Protein AF-0000000072284935 (afdb_homodimer)

Sequence (806 aa):
MRRFYNYTSPVKWSRSSQQPHQGSHLRASILTLRSFTVDADSKSPTKNNFEQDYLLKYQGRIPLPRKKFERVPAGQGLLFEMLPDTSKMISKKLLLEKWDKHVDKHSGESYITNNSEPFDGQSERLFKLEEEFRREQQKSTEAQAEFKREQQKSTEAQAEFKREQQKSTEAQAEFKREQQKSAEMKRAWDKERQEINMGEFIRAKIYLVRLSHENNTKVRIDLSPLEKRLAEERNRNAHRLDLSISIKQVTQHKCLNLGLIFQALYGISQEEVKSLLEMDKQCGGMFQVESIVGYHGTLYARKIPSGFLQPFKKWLEAVRKVKSQIDDTIGLDACQEDTVTACSALISRVDDTLLQEVGRLGQICKERYEGDNNQSGIRTHGHDESIMEDLKERGLLSKFRAIMRRFYNYTSPVKWSRSSQQPHQGSHLRASILTLRSFTVDADSKSPTKNNFEQDYLLKYQGRIPLPRKKFERVPAGQGLLFEMLPDTSKMISKKLLLEKWDKHVDKHSGESYITNNSEPFDGQSERLFKLEEEFRREQQKSTEAQAEFKREQQKSTEAQAEFKREQQKSTEAQAEFKREQQKSAEMKRAWDKERQEINMGEFIRAKIYLVRLSHENNTKVRIDLSPLEKRLAEERNRNAHRLDLSISIKQVTQHKCLNLGLIFQALYGISQEEVKSLLEMDKQCGGMFQVESIVGYHGTLYARKIPSGFLQPFKKWLEAVRKVKSQIDDTIGLDACQEDTVTACSALISRVDDTLLQEVGRLGQICKERYEGDNNQSGIRTHGHDESIMEDLKERGLLSKFRAI

Organism: Botryotinia fuckeliana (strain B05.10) (NCBI:txid332648)

Secondary structure (DSSP, 8-state):
--------------------------------------------------SSTHHHHTTS-------------HHHHHHHHH-TTHHHHHHHHHHHS--EEEE-TTT--EEEES--HHHHHHHHHHHHHHHHHHHHHHHHHHHHHHHHHHHHHHHHHHHHHHHHHHHHHHHHHHHHHHHHHHHHHHHHHHHHHHHHHHHHHHHHHHHHHHHHSSSGGG------HHHHHHHHHHHHHHT---HHHHHHHHHHTGGG-THHHHHHHHSS-HHHHHHHHHHHHHTTTTT-HHHHHHHHHHHHHHT--STTHHHHHHHHHHHHHHHHHHHHS--TTSTTS-HHHHHHHHHTTS-HHHHHHHHHHHHHHHHHHHHHHTS-----HHHHHHHHHHHHHTT-HHHHHT-/--------------------------------------------------SSTHHHHTTS-------------THHHHHHHH-TTHHHHHHHHHHHS--EEEE-TTT--EEEES--HHHHHHHHHHHHHHHHHHHHHHHHHHHHHHHHHHHHHHHHHHHHHHHHHHHHHHHHHHHHHHHHHHHHHHHHHHHHHHHHHHHHHHHHHHHHHHHHSSSGGG------HHHHHHHHHHHHHHT---HHHHHHHHHHTGGG-THHHHHHHHSS-HHHHHHHHHHHHHTTTTT-HHHHHHHHHHHHHHT--STTHHHHHHHHHHHHHHHHHHHS-TTTTSTTS-HHHHHHHHHHTS-HHHHHHHHHHHHHHHHHHHHHHTS-----HHHHHHHHHHHHHTT-HHHHHT-

Nearest PDB structures (foldseek):
  7sqc-assembly1_1J  TM=1.376E-01  e=9.349E+00  Chlamydomonas reinhardtii
  2efk-assembly1_A-2  TM=1.385E-01  e=2.366E-01  Homo sapiens
  4kik-assembly1_A  TM=1.533E-01  e=5.179E-01  Homo sapiens

Radius of gyration: 58.0 Å; Cα contacts (8 Å, |Δi|>4): 598; chains: 2; bounding box: 87×166×101 Å

Structure (mmCIF, N/CA/C/O backbone):
data_AF-0000000072284935-model_v1
#
loop_
_entity.id
_entity.type
_entity.pdbx_description
1 polymer 'Uncharacterized protein'
#
loop_
_atom_site.group_PDB
_atom_site.id
_atom_site.type_symbol
_atom_site.label_atom_id
_atom_site.label_alt_id
_atom_site.label_comp_id
_atom_site.label_asym_id
_atom_site.label_entity_id
_atom_site.label_seq_id
_atom_site.pdbx_PDB_ins_code
_atom_site.Cartn_x
_atom_site.Cartn_y
_atom_site.Cartn_z
_atom_site.occupancy
_atom_site.B_iso_or_equiv
_atom_site.auth_seq_id
_atom_site.auth_comp_id
_atom_site.auth_asym_id
_atom_site.auth_atom_id
_atom_site.pdbx_PDB_model_num
ATOM 1 N N . MET A 1 1 ? -39.125 -6.656 41.031 1 19.14 1 MET A N 1
ATOM 2 C CA . MET A 1 1 ? -39.125 -5.906 42.281 1 19.14 1 MET A CA 1
ATOM 3 C C . MET A 1 1 ? -38.469 -4.539 42.094 1 19.14 1 MET A C 1
ATOM 5 O O . MET A 1 1 ? -39.062 -3.516 42.469 1 19.14 1 MET A O 1
ATOM 9 N N . ARG A 1 2 ? -37.062 -4.488 42.406 1 18.25 2 ARG A N 1
ATOM 10 C CA . ARG A 1 2 ? -36.656 -3.264 43.094 1 18.25 2 ARG A CA 1
ATOM 11 C C . ARG A 1 2 ? -36.844 -2.053 42.188 1 18.25 2 ARG A C 1
ATOM 13 O O . ARG A 1 2 ? -36.938 -2.191 40.969 1 18.25 2 ARG A O 1
ATOM 20 N N . ARG A 1 3 ? -36.594 -0.876 42.75 1 17.66 3 ARG A N 1
ATOM 21 C CA . ARG A 1 3 ? -36.938 0.45 43.281 1 17.66 3 ARG A CA 1
ATOM 22 C C . ARG A 1 3 ? -36.219 1.538 42.469 1 17.66 3 ARG A C 1
ATOM 24 O O . ARG A 1 3 ? -36.5 2.727 42.656 1 17.66 3 ARG A O 1
ATOM 31 N N . PHE A 1 4 ? -35.156 1.155 41.719 1 20.84 4 PHE A N 1
ATOM 32 C CA . PHE A 1 4 ? -34.156 2.227 41.875 1 20.84 4 PHE A CA 1
ATOM 33 C C . PHE A 1 4 ? -34.781 3.566 41.469 1 20.84 4 PHE A C 1
ATOM 35 O O . PHE A 1 4 ? -35.312 3.695 40.375 1 20.84 4 PHE A O 1
ATOM 42 N N . TYR A 1 5 ? -35.094 4.367 42.406 1 18.88 5 TYR A N 1
ATOM 43 C CA . TYR A 1 5 ? -35.562 5.723 42.688 1 18.88 5 TYR A CA 1
ATOM 44 C C . TYR A 1 5 ? -34.719 6.75 41.969 1 18.88 5 TYR A C 1
ATOM 46 O O . TYR A 1 5 ? -33.469 6.672 42 1 18.88 5 TYR A O 1
ATOM 54 N N . ASN A 1 6 ? -35.125 7.281 40.781 1 20.34 6 ASN A N 1
ATOM 55 C CA . ASN A 1 6 ? -34.781 8.438 39.969 1 20.34 6 ASN A CA 1
ATOM 56 C C . ASN A 1 6 ? -34.656 9.711 40.812 1 20.34 6 ASN A C 1
ATOM 58 O O . ASN A 1 6 ? -35.531 10.57 40.75 1 20.34 6 ASN A O 1
ATOM 62 N N . TYR A 1 7 ? -34.156 9.523 42.094 1 16.83 7 TYR A N 1
ATOM 63 C CA . TYR A 1 7 ? -34.312 10.641 43 1 16.83 7 TYR A CA 1
ATOM 64 C C . TYR A 1 7 ? -33.688 11.914 42.438 1 16.83 7 TYR A C 1
ATOM 66 O O . TYR A 1 7 ? -34.344 12.969 42.438 1 16.83 7 TYR A O 1
ATOM 74 N N . THR A 1 8 ? -32.375 12.031 42.375 1 17.53 8 THR A N 1
ATOM 75 C CA . THR A 1 8 ? -31.781 12.938 43.344 1 17.53 8 THR A CA 1
ATOM 76 C C . THR A 1 8 ? -31.984 14.391 42.938 1 17.53 8 THR A C 1
ATOM 78 O O . THR A 1 8 ? -32.25 14.68 41.781 1 17.53 8 THR A O 1
ATOM 81 N N . SER A 1 9 ? -31.25 15.352 43.625 1 17.5 9 SER A N 1
ATOM 82 C CA . SER A 1 9 ? -31.312 16.469 44.562 1 17.5 9 SER A CA 1
ATOM 83 C C . SER A 1 9 ? -31.203 17.812 43.844 1 17.5 9 SER A C 1
ATOM 85 O O . SER A 1 9 ? -30.75 17.875 42.688 1 17.5 9 SER A O 1
ATOM 87 N N . PRO A 1 10 ? -30.891 18.969 44.656 1 19.42 10 PRO A N 1
ATOM 88 C CA . PRO A 1 10 ? -31.344 20.297 45.031 1 19.42 10 PRO A CA 1
ATOM 89 C C . PRO A 1 10 ? -30.562 21.422 44.344 1 19.42 10 PRO A C 1
ATOM 91 O O . PRO A 1 10 ? -30.891 22.594 44.5 1 19.42 10 PRO A O 1
ATOM 94 N N . VAL A 1 11 ? -29.5 21.078 43.531 1 18.83 11 VAL A N 1
ATOM 95 C CA . VAL A 1 11 ? -28.484 22.109 43.719 1 18.83 11 VAL A CA 1
ATOM 96 C C . VAL A 1 11 ? -29.094 23.484 43.469 1 18.83 11 VAL A C 1
ATOM 98 O O . VAL A 1 11 ? -29.859 23.672 42.531 1 18.83 11 VAL A O 1
ATOM 101 N N . LYS A 1 12 ? -28.688 24.5 44.25 1 18.53 12 LYS A N 1
ATOM 102 C CA . LYS A 1 12 ? -28.891 25.781 44.938 1 18.53 12 LYS A CA 1
ATOM 103 C C . LYS A 1 12 ? -28.906 26.938 43.938 1 18.53 12 LYS A C 1
ATOM 105 O O . LYS A 1 12 ? -29.172 26.734 42.75 1 18.53 12 LYS A O 1
ATOM 110 N N . TRP A 1 13 ? -27.953 28.016 44.094 1 17.2 13 TRP A N 1
ATOM 111 C CA . TRP A 1 13 ? -28.047 29.375 44.625 1 17.2 13 TRP A CA 1
ATOM 112 C C . TRP A 1 13 ? -28.047 30.406 43.5 1 17.2 13 TRP A C 1
ATOM 114 O O . TRP A 1 13 ? -28.906 31.297 43.469 1 17.2 13 TRP A O 1
ATOM 124 N N . SER A 1 14 ? -26.875 30.484 42.75 1 17.33 14 SER A N 1
ATOM 125 C CA . SER A 1 14 ? -26.203 31.766 42.875 1 17.33 14 SER A CA 1
ATOM 126 C C . SER A 1 14 ? -26.953 32.875 42.125 1 17.33 14 SER A C 1
ATOM 128 O O . SER A 1 14 ? -27.734 32.562 41.219 1 17.33 14 SER A O 1
ATOM 130 N N . ARG A 1 15 ? -26.281 34.188 42 1 19.52 15 ARG A N 1
ATOM 131 C CA . ARG A 1 15 ? -26.281 35.625 42.25 1 19.52 15 ARG A CA 1
ATOM 132 C C . ARG A 1 15 ? -26.656 36.406 41 1 19.52 15 ARG A C 1
ATOM 134 O O . ARG A 1 15 ? -26.016 36.281 39.969 1 19.52 15 ARG A O 1
ATOM 141 N N . SER A 1 16 ? -27.828 36.719 40.75 1 19.66 16 SER A N 1
ATOM 142 C CA . SER A 1 16 ? -28.484 37.469 39.688 1 19.66 16 SER A CA 1
ATOM 143 C C . SER A 1 16 ? -27.953 38.906 39.594 1 19.66 16 SER A C 1
ATOM 145 O O . SER A 1 16 ? -28.641 39.844 39.969 1 19.66 16 SER A O 1
ATOM 147 N N . SER A 1 17 ? -26.688 39 39.969 1 18.94 17 SER A N 1
ATOM 148 C CA . SER A 1 17 ? -26.344 40.406 40.219 1 18.94 17 SER A CA 1
ATOM 149 C C . SER A 1 17 ? -26.859 41.312 39.094 1 18.94 17 SER A C 1
ATOM 151 O O . SER A 1 17 ? -27.109 40.875 38 1 18.94 17 SER A O 1
ATOM 153 N N . GLN A 1 18 ? -26.75 42.656 39.375 1 19.5 18 GLN A N 1
ATOM 154 C CA . GLN A 1 18 ? -27.188 44.031 39.344 1 19.5 18 GLN A CA 1
ATOM 155 C C . GLN A 1 18 ? -26.781 44.719 38.031 1 19.5 18 GLN A C 1
ATOM 157 O O . GLN A 1 18 ? -25.594 44.875 37.781 1 19.5 18 GLN A O 1
ATOM 162 N N . GLN A 1 19 ? -27.297 44.344 36.969 1 19.48 19 GLN A N 1
ATOM 163 C CA . GLN A 1 19 ? -26.891 44.906 35.688 1 19.48 19 GLN A CA 1
ATOM 164 C C . GLN A 1 19 ? -27.031 46.406 35.656 1 19.48 19 GLN A C 1
ATOM 166 O O . GLN A 1 19 ? -28.156 46.938 35.625 1 19.48 19 GLN A O 1
ATOM 171 N N . PRO A 1 20 ? -26.422 47.125 36.5 1 21.12 20 PRO A N 1
ATOM 172 C CA . PRO A 1 20 ? -26.797 48.531 36.469 1 21.12 20 PRO A CA 1
ATOM 173 C C . PRO A 1 20 ? -26.688 49.156 35.062 1 21.12 20 PRO A C 1
ATOM 175 O O . PRO A 1 20 ? -25.906 48.656 34.25 1 21.12 20 PRO A O 1
ATOM 178 N N . HIS A 1 21 ? -27.688 49.719 34.562 1 20.73 21 HIS A N 1
ATOM 179 C CA . HIS A 1 21 ? -28.141 50.438 33.406 1 20.73 21 HIS A CA 1
ATOM 180 C C . HIS A 1 21 ? -27.234 51.656 33.125 1 20.73 21 HIS A C 1
ATOM 182 O O . HIS A 1 21 ? -27.562 52.5 32.312 1 20.73 21 HIS A O 1
ATOM 188 N N . GLN A 1 22 ? -26.047 51.719 33.531 1 18.92 22 GLN A N 1
ATOM 189 C CA . GLN A 1 22 ? -25.484 53.031 33.719 1 18.92 22 GLN A CA 1
ATOM 190 C C . GLN A 1 22 ? -25.281 53.719 32.375 1 18.92 22 GLN A C 1
ATOM 192 O O . GLN A 1 22 ? -24.969 54.938 32.312 1 18.92 22 GLN A O 1
ATOM 197 N N . GLY A 1 23 ? -25.359 53.156 31.266 1 16.91 23 GLY A N 1
ATOM 198 C CA . GLY A 1 23 ? -24.266 53.625 30.438 1 16.91 23 GLY A CA 1
ATOM 199 C C . GLY A 1 23 ? -24.344 55.125 30.125 1 16.91 23 GLY A C 1
ATOM 200 O O . GLY A 1 23 ? -23.828 55.938 30.891 1 16.91 23 GLY A O 1
ATOM 201 N N . SER A 1 24 ? -24.25 55.562 28.828 1 17.47 24 SER A N 1
ATOM 202 C CA . SER A 1 24 ? -23.219 56.312 28.141 1 17.47 24 SER A CA 1
ATOM 203 C C . SER A 1 24 ? -23.562 57.812 28.094 1 17.47 24 SER A C 1
ATOM 205 O O . SER A 1 24 ? -22.75 58.656 28.453 1 17.47 24 SER A O 1
ATOM 207 N N . HIS A 1 25 ? -24.344 58.438 27.109 1 18.72 25 HIS A N 1
ATOM 208 C CA . HIS A 1 25 ? -23.797 59.25 26.047 1 18.72 25 HIS A CA 1
ATOM 209 C C . HIS A 1 25 ? -24.031 60.719 26.312 1 18.72 25 HIS A C 1
ATOM 211 O O . HIS A 1 25 ? -24.969 61.312 25.766 1 18.72 25 HIS A O 1
ATOM 217 N N . LEU A 1 26 ? -24 61.25 27.438 1 19.2 26 LEU A N 1
ATOM 218 C CA . LEU A 1 26 ? -24.328 62.656 27.547 1 19.2 26 LEU A CA 1
ATOM 219 C C . LEU A 1 26 ? -23.453 63.5 26.625 1 19.2 26 LEU A C 1
ATOM 221 O O . LEU A 1 26 ? -22.266 63.656 26.859 1 19.2 26 LEU A O 1
ATOM 225 N N . ARG A 1 27 ? -23.547 63.406 25.344 1 19.78 27 ARG A N 1
ATOM 226 C CA . ARG A 1 27 ? -22.875 64.188 24.312 1 19.78 27 ARG A CA 1
ATOM 227 C C . ARG A 1 27 ? -23.031 65.688 24.562 1 19.78 27 ARG A C 1
ATOM 229 O O . ARG A 1 27 ? -24.141 66.25 24.5 1 19.78 27 ARG A O 1
ATOM 236 N N . ALA A 1 28 ? -22.453 66.188 25.625 1 18.67 28 ALA A N 1
ATOM 237 C CA . ALA A 1 28 ? -22.469 67.625 25.891 1 18.67 28 ALA A CA 1
ATOM 238 C C . ALA A 1 28 ? -22.016 68.375 24.656 1 18.67 28 ALA A C 1
ATOM 240 O O . ALA A 1 28 ? -21.141 67.938 23.906 1 18.67 28 ALA A O 1
ATOM 241 N N . SER A 1 29 ? -22.906 69.25 24.078 1 19.23 29 SER A N 1
ATOM 242 C CA . SER A 1 29 ? -22.922 70.312 23.047 1 19.23 29 SER A CA 1
ATOM 243 C C . SER A 1 29 ? -21.688 71.188 23.141 1 19.23 29 SER A C 1
ATOM 245 O O . SER A 1 29 ? -21.422 71.75 24.203 1 19.23 29 SER A O 1
ATOM 247 N N . ILE A 1 30 ? -20.578 70.75 22.609 1 18.97 30 ILE A N 1
ATOM 248 C CA . ILE A 1 30 ? -19.328 71.5 22.438 1 18.97 30 ILE A CA 1
ATOM 249 C C . ILE A 1 30 ? -19.641 72.875 21.859 1 18.97 30 ILE A C 1
ATOM 251 O O . ILE A 1 30 ? -20.281 72.938 20.812 1 18.97 30 ILE A O 1
ATOM 255 N N . LEU A 1 31 ? -19.5 73.875 22.688 1 18.39 31 LEU A N 1
ATOM 256 C CA . LEU A 1 31 ? -19.531 75.375 22.531 1 18.39 31 LEU A CA 1
ATOM 257 C C . LEU A 1 31 ? -18.703 75.812 21.328 1 18.39 31 LEU A C 1
ATOM 259 O O . LEU A 1 31 ? -17.531 75.438 21.219 1 18.39 31 LEU A O 1
ATOM 263 N N . THR A 1 32 ? -19.344 75.812 20.109 1 20.06 32 THR A N 1
ATOM 264 C CA . THR A 1 32 ? -18.906 76.438 18.844 1 20.06 32 THR A CA 1
ATOM 265 C C . THR A 1 32 ? -18.172 77.75 19.109 1 20.06 32 THR A C 1
ATOM 267 O O . THR A 1 32 ? -18.766 78.688 19.625 1 20.06 32 THR A O 1
ATOM 270 N N . LEU A 1 33 ? -16.938 77.688 19.609 1 18.44 33 LEU A N 1
ATOM 271 C CA . LEU A 1 33 ? -16.156 78.938 19.734 1 18.44 33 LEU A CA 1
ATOM 272 C C . LEU A 1 33 ? -16.031 79.625 18.391 1 18.44 33 LEU A C 1
ATOM 274 O O . LEU A 1 33 ? -15.445 79.062 17.453 1 18.44 33 LEU A O 1
ATOM 278 N N . ARG A 1 34 ? -17.094 80.312 17.906 1 19.77 34 ARG A N 1
ATOM 279 C CA . ARG A 1 34 ? -17.094 81.188 16.75 1 19.77 34 ARG A CA 1
ATOM 280 C C . ARG A 1 34 ? -15.898 82.125 16.781 1 19.77 34 ARG A C 1
ATOM 282 O O . ARG A 1 34 ? -15.727 82.875 17.719 1 19.77 34 ARG A O 1
ATOM 289 N N . SER A 1 35 ? -14.797 81.625 16.234 1 20.08 35 SER A N 1
ATOM 290 C CA . SER A 1 35 ? -13.633 82.5 16.016 1 20.08 35 SER A CA 1
ATOM 291 C C . SER A 1 35 ? -14 83.75 15.188 1 20.08 35 SER A C 1
ATOM 293 O O . SER A 1 35 ? -14.508 83.625 14.07 1 20.08 35 SER A O 1
ATOM 295 N N . PHE A 1 36 ? -14.547 84.75 15.789 1 20.12 36 PHE A N 1
ATOM 296 C CA . PHE A 1 36 ? -14.836 86 15.164 1 20.12 36 PHE A CA 1
ATOM 297 C C . PHE A 1 36 ? -13.602 86.562 14.453 1 20.12 36 PHE A C 1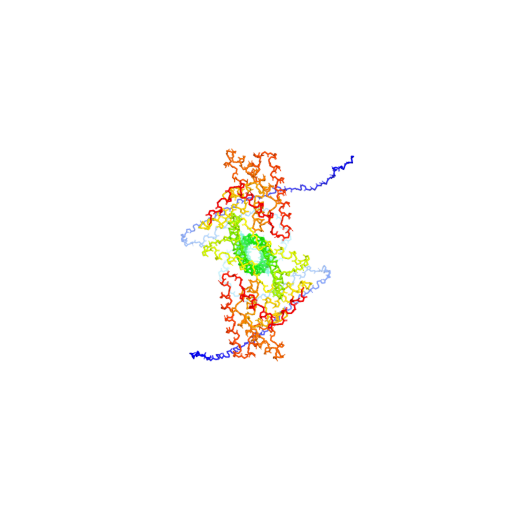
ATOM 299 O O . PHE A 1 36 ? -12.523 86.625 15.047 1 20.12 36 PHE A O 1
ATOM 306 N N . THR A 1 37 ? -13.406 86.125 13.25 1 20.55 37 THR A N 1
ATOM 307 C CA . THR A 1 37 ? -12.367 86.688 12.391 1 20.55 37 THR A CA 1
ATOM 308 C C . THR A 1 37 ? -12.516 88.188 12.266 1 20.55 37 THR A C 1
ATOM 310 O O . THR A 1 37 ? -13.555 88.688 11.836 1 20.55 37 THR A O 1
ATOM 313 N N . VAL A 1 38 ? -12.008 88.938 13.211 1 20.86 38 VAL A N 1
ATOM 314 C CA . VAL A 1 38 ? -12.016 90.375 13.164 1 20.86 38 VAL A CA 1
ATOM 315 C C . VAL A 1 38 ? -11.289 90.875 11.914 1 20.86 38 VAL A C 1
ATOM 317 O O . VAL A 1 38 ? -10.125 90.562 11.695 1 20.86 38 VAL A O 1
ATOM 320 N N . ASP A 1 39 ? -12.008 90.938 10.82 1 21.25 39 ASP A N 1
ATOM 321 C CA . ASP A 1 39 ? -11.477 91.562 9.617 1 21.25 39 ASP A CA 1
ATOM 322 C C . ASP A 1 39 ? -10.828 92.875 9.938 1 21.25 39 ASP A C 1
ATOM 324 O O . ASP A 1 39 ? -11.5 93.812 10.375 1 21.25 39 ASP A O 1
ATOM 328 N N . ALA A 1 40 ? -9.695 92.75 10.57 1 22.67 40 ALA A N 1
ATOM 329 C CA . ALA A 1 40 ? -8.961 94 10.891 1 22.67 40 ALA A CA 1
ATOM 330 C C . ALA A 1 40 ? -8.672 94.812 9.633 1 22.67 40 ALA A C 1
ATOM 332 O O . ALA A 1 40 ? -7.941 94.375 8.75 1 22.67 40 ALA A O 1
ATOM 333 N N . ASP A 1 41 ? -9.75 95.312 9.094 1 23.75 41 ASP A N 1
ATOM 334 C CA . ASP A 1 41 ? -9.594 96.312 8.023 1 23.75 41 ASP A CA 1
ATOM 335 C C . ASP A 1 41 ? -8.391 97.25 8.281 1 23.75 41 ASP A C 1
ATOM 337 O O . ASP A 1 41 ? -8.172 97.688 9.406 1 23.75 41 ASP A O 1
ATOM 341 N N . SER A 1 42 ? -7.453 97.125 7.426 1 24.3 42 SER A N 1
ATOM 342 C CA . SER A 1 42 ? -6.098 97.625 7.34 1 24.3 42 SER A CA 1
ATOM 343 C C . SER A 1 42 ? -6.094 99.188 7.484 1 24.3 42 SER A C 1
ATOM 345 O O . SER A 1 42 ? -5.07 99.812 7.266 1 24.3 42 SER A O 1
ATOM 347 N N . LYS A 1 43 ? -7.332 99.75 7.359 1 27.8 43 LYS A N 1
ATOM 348 C CA . LYS A 1 43 ? -7.082 101.188 7.004 1 27.8 43 LYS A CA 1
ATOM 349 C C . LYS A 1 43 ? -6.211 101.875 8.055 1 27.8 43 LYS A C 1
ATOM 351 O O . LYS A 1 43 ? -6.312 101.562 9.242 1 27.8 43 LYS A O 1
ATOM 356 N N . SER A 1 44 ? -5.137 102.375 7.617 1 25.28 44 SER A N 1
ATOM 357 C CA . SER A 1 44 ? -3.963 103.062 8.148 1 25.28 44 SER A CA 1
ATOM 358 C C . SER A 1 44 ? -4.363 104.188 9.117 1 25.28 44 SER A C 1
ATOM 360 O O . SER A 1 44 ? -5.02 105.188 8.727 1 25.28 44 SER A O 1
ATOM 362 N N . PRO A 1 45 ? -4.812 103.75 10.43 1 25.44 45 PRO A N 1
ATOM 363 C CA . PRO A 1 45 ? -5.305 104.875 11.211 1 25.44 45 PRO A CA 1
ATOM 364 C C . PRO A 1 45 ? -4.32 106.062 11.227 1 25.44 45 PRO A C 1
ATOM 366 O O . PRO A 1 45 ? -3.105 105.875 11.25 1 25.44 45 PRO A O 1
ATOM 369 N N . THR A 1 46 ? -4.613 107.062 10.516 1 23.31 46 THR A N 1
ATOM 370 C CA . THR A 1 46 ? -3.904 108.375 10.445 1 23.31 46 THR A CA 1
ATOM 371 C C . THR A 1 46 ? -3.467 108.812 11.836 1 23.31 46 THR A C 1
ATOM 373 O O . THR A 1 46 ? -4.078 108.438 12.844 1 23.31 46 THR A O 1
ATOM 376 N N . LYS A 1 47 ? -2.395 109.562 11.891 1 26.52 47 LYS A N 1
ATOM 377 C CA . LYS A 1 47 ? -1.461 110.125 12.867 1 26.52 47 LYS A CA 1
ATOM 378 C C . LYS A 1 47 ? -2.199 110.875 13.945 1 26.52 47 LYS A C 1
ATOM 380 O O . LYS A 1 47 ? -2.869 111.875 13.641 1 26.52 47 LYS A O 1
ATOM 385 N N . ASN A 1 48 ? -2.617 110.125 15.008 1 22.22 48 ASN A N 1
ATOM 386 C CA . ASN A 1 48 ? -3.303 110.688 16.188 1 22.22 48 ASN A CA 1
ATOM 387 C C . ASN A 1 48 ? -2.58 111.875 16.781 1 22.22 48 ASN A C 1
ATOM 389 O O . ASN A 1 48 ? -1.37 111.812 17.016 1 22.22 48 ASN A O 1
ATOM 393 N N . ASN A 1 49 ? -3.014 113.125 16.406 1 25.16 49 ASN A N 1
ATOM 394 C CA . ASN A 1 49 ? -2.945 114.375 17.188 1 25.16 49 ASN A CA 1
ATOM 395 C C . ASN A 1 49 ? -3.156 114.062 18.672 1 25.16 49 ASN A C 1
ATOM 397 O O . ASN A 1 49 ? -4.223 114.375 19.219 1 25.16 49 ASN A O 1
ATOM 401 N N . PHE A 1 50 ? -2.908 112.812 19.062 1 24.08 50 PHE A N 1
ATOM 402 C CA . PHE A 1 50 ? -3.289 112.25 20.344 1 24.08 50 PHE A CA 1
ATOM 403 C C . PHE A 1 50 ? -2.586 113 21.484 1 24.08 50 PHE A C 1
ATOM 405 O O . PHE A 1 50 ? -2.658 112.562 22.641 1 24.08 50 PHE A O 1
ATOM 412 N N . GLU A 1 51 ? -1.6 113.812 21.125 1 23.7 51 GLU A N 1
ATOM 413 C CA . GLU A 1 51 ? -0.716 114.188 22.219 1 23.7 51 GLU A CA 1
ATOM 414 C C . GLU A 1 51 ? -1.496 114.875 23.344 1 23.7 51 GLU A C 1
ATOM 416 O O . GLU A 1 51 ? -1.274 114.562 24.516 1 23.7 51 GLU A O 1
ATOM 421 N N . GLN A 1 52 ? -2.043 116.062 23.047 1 24.11 52 GLN A N 1
ATOM 422 C CA . GLN A 1 52 ? -2.318 117.125 24 1 24.11 52 GLN A CA 1
ATOM 423 C C . GLN A 1 52 ? -3.531 116.812 24.875 1 24.11 52 GLN A C 1
ATOM 425 O O . GLN A 1 52 ? -3.588 117.188 26.031 1 24.11 52 GLN A O 1
ATOM 430 N N . ASP A 1 53 ? -4.594 116.25 24.234 1 24.09 53 ASP A N 1
ATOM 431 C CA . ASP A 1 53 ? -5.941 116.25 24.781 1 24.09 53 ASP A CA 1
ATOM 432 C C . ASP A 1 53 ? -6.07 115.25 25.922 1 24.09 53 ASP A C 1
ATOM 434 O O . ASP A 1 53 ? -7.07 115.25 26.656 1 24.09 53 ASP A O 1
ATOM 438 N N . TYR A 1 54 ? -5.238 114.25 25.969 1 23.73 54 TYR A N 1
ATOM 439 C CA . TYR A 1 54 ? -5.473 113.125 26.906 1 23.73 54 TYR A CA 1
ATOM 440 C C . TYR A 1 54 ? -5.211 113.562 28.344 1 23.73 54 TYR A C 1
ATOM 442 O O . TYR A 1 54 ? -5.488 112.875 29.297 1 23.73 54 TYR A O 1
ATOM 450 N N . LEU A 1 55 ? -4.652 114.75 28.609 1 23.73 55 LEU A N 1
ATOM 451 C CA . LEU A 1 55 ? -4.484 115.188 29.984 1 23.73 55 LEU A CA 1
ATOM 452 C C . LEU A 1 55 ? -5.832 115.312 30.688 1 23.73 55 LEU A C 1
ATOM 454 O O . LEU A 1 55 ? -5.961 115 31.859 1 23.73 55 LEU A O 1
ATOM 458 N N . LEU A 1 56 ? -6.836 116.062 30.031 1 25.67 56 LEU A N 1
ATOM 459 C CA . LEU A 1 56 ? -8.078 116.625 30.547 1 25.67 56 LEU A CA 1
ATOM 460 C C . LEU A 1 56 ? -9.117 115.5 30.766 1 25.67 56 LEU A C 1
ATOM 462 O O . LEU A 1 56 ? -10 115.688 31.625 1 25.67 56 LEU A O 1
ATOM 466 N N . LYS A 1 57 ? -9.203 114.5 29.891 1 25.97 57 LYS A N 1
ATOM 467 C CA . LYS A 1 57 ? -10.406 113.688 29.906 1 25.97 57 LYS A CA 1
ATOM 468 C C . LYS A 1 57 ? -10.469 112.812 31.172 1 25.97 57 LYS A C 1
ATOM 470 O O . LYS A 1 57 ? -11.555 112.438 31.641 1 25.97 57 LYS A O 1
ATOM 475 N N . TYR A 1 58 ? -9.43 112.188 31.578 1 24.16 58 TYR A N 1
ATOM 476 C CA . TYR A 1 58 ? -9.586 111.312 32.719 1 24.16 58 TYR A CA 1
ATOM 477 C C . TYR A 1 58 ? -9.773 112.062 34 1 24.16 58 TYR A C 1
ATOM 479 O O . TYR A 1 58 ? -9.555 111.5 35.094 1 24.16 58 TYR A O 1
ATOM 487 N N . GLN A 1 59 ? -10.102 113.312 34.062 1 27.06 59 GLN A N 1
ATOM 488 C CA . GLN A 1 59 ? -10.531 114.062 35.219 1 27.06 59 GLN A CA 1
ATOM 489 C C . GLN A 1 59 ? -11.766 113.438 35.875 1 27.06 59 GLN A C 1
ATOM 491 O O . GLN A 1 59 ? -12.148 113.75 36.969 1 27.06 59 GLN A O 1
ATOM 496 N N . GLY A 1 60 ? -12.68 112.875 35 1 25.77 60 GLY A N 1
ATOM 497 C CA . GLY A 1 60 ? -14.031 112.688 35.5 1 25.77 60 GLY A CA 1
ATOM 498 C C . GLY A 1 60 ? -14.109 111.688 36.625 1 25.77 60 GLY A C 1
ATOM 499 O O . GLY A 1 60 ? -14.617 111.938 37.719 1 25.77 60 GLY A O 1
ATOM 500 N N . ARG A 1 61 ? -14.539 110.312 36.312 1 26.25 61 ARG A N 1
ATOM 501 C CA . ARG A 1 61 ? -15.531 109.5 37 1 26.25 61 ARG A CA 1
ATOM 502 C C . ARG A 1 61 ? -14.898 108.688 38.156 1 26.25 61 ARG A C 1
ATOM 504 O O . ARG A 1 61 ? -14.719 107.5 38.062 1 26.25 61 ARG A O 1
ATOM 511 N N . ILE A 1 62 ? -13.781 109 38.562 1 24.59 62 ILE A N 1
ATOM 512 C CA . ILE A 1 62 ? -13.508 108.188 39.75 1 24.59 62 ILE A CA 1
ATOM 513 C C . ILE A 1 62 ? -14.594 108.438 40.812 1 24.59 62 ILE A C 1
ATOM 515 O O . ILE A 1 62 ? -14.734 109.562 41.312 1 24.59 62 ILE A O 1
ATOM 519 N N . PRO A 1 63 ? -15.734 107.75 40.625 1 26.56 63 PRO A N 1
ATOM 520 C CA . PRO A 1 63 ? -16.703 107.938 41.688 1 26.56 63 PRO A CA 1
ATOM 521 C C . PRO A 1 63 ? -16.062 107.812 43.094 1 26.56 63 PRO A C 1
ATOM 523 O O . PRO A 1 63 ? -15.484 106.75 43.406 1 26.56 63 PRO A O 1
ATOM 526 N N . LEU A 1 64 ? -15.547 108.812 43.531 1 25.2 64 LEU A N 1
ATOM 527 C CA . LEU A 1 64 ? -15.172 108.875 44.969 1 25.2 64 LEU A CA 1
ATOM 528 C C . LEU A 1 64 ? -16.359 108.5 45.844 1 25.2 64 LEU A C 1
ATOM 530 O O . LEU A 1 64 ? -17.422 109.062 45.75 1 25.2 64 LEU A O 1
ATOM 534 N N . PRO A 1 65 ? -16.609 107.188 46.094 1 25.95 65 PRO A N 1
ATOM 535 C CA . PRO A 1 65 ? -17.75 107.062 47 1 25.95 65 PRO A CA 1
ATOM 536 C C . PRO A 1 65 ? -17.719 108.188 48.062 1 25.95 65 PRO A C 1
ATOM 538 O O . PRO A 1 65 ? -16.656 108.688 48.375 1 25.95 65 PRO A O 1
ATOM 541 N N . ARG A 1 66 ? -18.828 108.875 48.344 1 27.75 66 ARG A N 1
ATOM 542 C CA . ARG A 1 66 ? -19.047 109.812 49.406 1 27.75 66 ARG A CA 1
ATOM 543 C C . ARG A 1 66 ? -18.641 109.25 50.75 1 27.75 66 ARG A C 1
ATOM 545 O O . ARG A 1 66 ? -19.438 108.562 51.406 1 27.75 66 ARG A O 1
ATOM 552 N N . LYS A 1 67 ? -17.719 108.312 50.906 1 28.67 67 LYS A N 1
ATOM 553 C CA . LYS A 1 67 ? -17.641 107.812 52.281 1 28.67 67 LYS A CA 1
ATOM 554 C C . LYS A 1 67 ? -17.531 109 53.281 1 28.67 67 LYS A C 1
ATOM 556 O O . LYS A 1 67 ? -16.891 110 52.969 1 28.67 67 LYS A O 1
ATOM 561 N N . LYS A 1 68 ? -18.547 109.062 54.188 1 28 68 LYS A N 1
ATOM 562 C CA . LYS A 1 68 ? -18.453 109.75 55.469 1 28 68 LYS A CA 1
ATOM 563 C C . LYS A 1 68 ? -17.094 109.5 56.125 1 28 68 LYS A C 1
ATOM 565 O O . LYS A 1 68 ? -16.625 108.375 56.219 1 28 68 LYS A O 1
ATOM 570 N N . PHE A 1 69 ? -16.219 110.5 56.062 1 26.19 69 PHE A N 1
ATOM 571 C CA . PHE A 1 69 ? -14.977 110.625 56.812 1 26.19 69 PHE A CA 1
ATOM 572 C C . PHE A 1 69 ? -15.148 110.125 58.25 1 26.19 69 PHE A C 1
ATOM 574 O O . PHE A 1 69 ? -15.734 110.875 59.062 1 26.19 69 PHE A O 1
ATOM 581 N N . GLU A 1 70 ? -15.602 108.875 58.438 1 26.14 70 GLU A N 1
ATOM 582 C CA . GLU A 1 70 ? -15.531 108.688 59.875 1 26.14 70 GLU A CA 1
ATOM 583 C C . GLU A 1 70 ? -14.18 109.062 60.438 1 26.14 70 GLU A C 1
ATOM 585 O O . GLU A 1 70 ? -13.195 109.188 59.688 1 26.14 70 GLU A O 1
ATOM 590 N N . ARG A 1 71 ? -13.969 109.312 61.75 1 25.83 71 ARG A N 1
ATOM 591 C CA . ARG A 1 71 ? -12.953 109.875 62.625 1 25.83 71 ARG A CA 1
ATOM 592 C C . ARG A 1 71 ? -11.594 109.25 62.375 1 25.83 71 ARG A C 1
ATOM 594 O O . ARG A 1 71 ? -11.508 108 62.219 1 25.83 71 ARG A O 1
ATOM 601 N N . VAL A 1 72 ? -10.68 109.938 61.75 1 29.34 72 VAL A N 1
ATOM 602 C CA . VAL A 1 72 ? -9.258 109.625 61.781 1 29.34 72 VAL A CA 1
ATOM 603 C C . VAL A 1 72 ? -8.898 109.062 63.156 1 29.34 72 VAL A C 1
ATOM 605 O O . VAL A 1 72 ? -9.203 109.625 64.188 1 29.34 72 VAL A O 1
ATOM 608 N N . PRO A 1 73 ? -8.812 107.75 63.25 1 27.62 73 PRO A N 1
ATOM 609 C CA . PRO A 1 73 ? -8.508 107.438 64.625 1 27.62 73 PRO A CA 1
ATOM 610 C C . PRO A 1 73 ? -7.434 108.375 65.25 1 27.62 73 PRO A C 1
ATOM 612 O O . PRO A 1 73 ? -6.621 108.938 64.5 1 27.62 73 PRO A O 1
ATOM 615 N N . ALA A 1 74 ? -7.449 108.875 66.438 1 30.03 74 ALA A N 1
ATOM 616 C CA . ALA A 1 74 ? -6.699 109.812 67.25 1 30.03 74 ALA A CA 1
ATOM 617 C C . ALA A 1 74 ? -5.199 109.688 67.062 1 30.03 74 ALA A C 1
ATOM 619 O O . ALA A 1 74 ? -4.465 110.625 67.062 1 30.03 74 ALA A O 1
ATOM 620 N N . GLY A 1 75 ? -4.719 108.438 66.812 1 28.36 75 GLY A N 1
ATOM 621 C CA . GLY A 1 75 ? -3.279 108.25 66.938 1 28.36 75 GLY A CA 1
ATOM 622 C C . GLY A 1 75 ? -2.521 108.812 65.75 1 28.36 75 GLY A C 1
ATOM 623 O O . GLY A 1 75 ? -1.3 109 65.75 1 28.36 75 GLY A O 1
ATOM 624 N N . GLN A 1 76 ? -3.152 108.75 64.562 1 30.34 76 GLN A N 1
ATOM 625 C CA . GLN A 1 76 ? -2.377 109.188 63.438 1 30.34 76 GLN A CA 1
ATOM 626 C C . GLN A 1 76 ? -2.254 110.75 63.406 1 30.34 76 GLN A C 1
ATOM 628 O O . GLN A 1 76 ? -1.461 111.312 62.625 1 30.34 76 GLN A O 1
ATOM 633 N N . GLY A 1 77 ? -3.152 111.375 63.969 1 31.64 77 GLY A N 1
ATOM 634 C CA . GLY A 1 77 ? -3.012 112.812 64.188 1 31.64 77 GLY A CA 1
ATOM 635 C C . GLY A 1 77 ? -1.699 113.188 64.875 1 31.64 77 GLY A C 1
ATOM 636 O O . GLY A 1 77 ? -1.11 114.25 64.562 1 31.64 77 GLY A O 1
ATOM 637 N N . LEU A 1 78 ? -1.344 112.25 65.812 1 30.55 78 LEU A N 1
ATOM 638 C CA . LEU A 1 78 ? -0.187 112.5 66.625 1 30.55 78 LEU A CA 1
ATOM 639 C C . LEU A 1 78 ? 1.1 112.5 65.812 1 30.55 78 LEU A C 1
ATOM 641 O O . LEU A 1 78 ? 2.018 113.25 66.062 1 30.55 78 LEU A O 1
ATOM 645 N N . LEU A 1 79 ? 1.075 111.562 64.875 1 30.12 79 LEU A N 1
ATOM 646 C CA . LEU A 1 79 ? 2.355 111.5 64.188 1 30.12 79 LEU A CA 1
ATOM 647 C C . LEU A 1 79 ? 2.629 112.75 63.406 1 30.12 79 LEU A C 1
ATOM 649 O O . LEU A 1 79 ? 3.764 113.25 63.375 1 30.12 79 LEU A O 1
ATOM 653 N N . PHE A 1 80 ? 1.658 113.312 62.719 1 35.69 80 PHE A N 1
ATOM 654 C CA . PHE A 1 80 ? 1.836 114.562 62 1 35.69 80 PHE A CA 1
ATOM 655 C C . PHE A 1 80 ? 2.238 115.688 62.938 1 35.69 80 PHE A C 1
ATOM 657 O O . PHE A 1 80 ? 3.014 116.562 62.562 1 35.69 80 PHE A O 1
ATOM 664 N N . GLU A 1 81 ? 1.56 115.688 64.062 1 39.81 81 GLU A N 1
ATOM 665 C CA . GLU A 1 81 ? 1.941 116.688 65.062 1 39.81 81 GLU A CA 1
ATOM 666 C C . GLU A 1 81 ? 3.391 116.5 65.5 1 39.81 81 GLU A C 1
ATOM 668 O O . GLU A 1 81 ? 4.102 117.438 65.75 1 39.81 81 GLU A O 1
ATOM 673 N N . MET A 1 82 ? 3.801 115.188 65.625 1 35.81 82 MET A N 1
ATOM 674 C CA . MET A 1 82 ? 5.113 114.938 66.25 1 35.81 82 MET A CA 1
ATOM 675 C C . MET A 1 82 ? 6.211 115 65.188 1 35.81 82 MET A C 1
ATOM 677 O O . MET A 1 82 ? 7.367 115.312 65.5 1 35.81 82 MET A O 1
ATOM 681 N N . LEU A 1 83 ? 6 114.5 63.938 1 32.72 83 LEU A N 1
ATOM 682 C CA . LEU A 1 83 ? 7.074 114.625 62.938 1 32.72 83 LEU A CA 1
ATOM 683 C C . LEU A 1 83 ? 6.629 115.438 61.75 1 32.72 83 LEU A C 1
ATOM 685 O O . LEU A 1 83 ? 6.121 114.875 60.75 1 32.72 83 LEU A O 1
ATOM 689 N N . PRO A 1 84 ? 6.574 116.688 61.938 1 42.34 84 PRO A N 1
ATOM 690 C CA . PRO A 1 84 ? 6.078 117.688 60.969 1 42.34 84 PRO A CA 1
ATOM 691 C C . PRO A 1 84 ? 6.672 117.5 59.562 1 42.34 84 PRO A C 1
ATOM 693 O O . PRO A 1 84 ? 6.004 117.75 58.562 1 42.34 84 PRO A O 1
ATOM 696 N N . ASP A 1 85 ? 7.949 117.062 59.625 1 42.75 85 ASP A N 1
ATOM 697 C CA . ASP A 1 85 ? 8.695 117.062 58.375 1 42.75 85 ASP A CA 1
ATOM 698 C C . ASP A 1 85 ? 8.43 115.75 57.625 1 42.75 85 ASP A C 1
ATOM 700 O O . ASP A 1 85 ? 9.078 115.5 56.594 1 42.75 85 ASP A O 1
ATOM 704 N N . THR A 1 86 ? 7.68 114.938 58.219 1 40.25 86 THR A N 1
ATOM 705 C CA . THR A 1 86 ? 7.379 113.625 57.656 1 40.25 86 THR A CA 1
ATOM 706 C C . THR A 1 86 ? 6.695 113.75 56.281 1 40.25 86 THR A C 1
ATOM 708 O O . THR A 1 86 ? 6.996 113 55.375 1 40.25 86 THR A O 1
ATOM 711 N N . SER A 1 87 ? 5.855 114.75 56.281 1 40.31 87 SER A N 1
ATOM 712 C CA . SER A 1 87 ? 5.184 114.938 55 1 40.31 87 SER A CA 1
ATOM 713 C C . SER A 1 87 ? 6.18 115.312 53.906 1 40.31 87 SER A C 1
ATOM 715 O O . SER A 1 87 ? 6.082 114.812 52.781 1 40.31 87 SER A O 1
ATOM 717 N N . LYS A 1 88 ? 7.133 116.125 54.312 1 44 88 LYS A N 1
ATOM 718 C CA . LYS A 1 88 ? 8.188 116.5 53.375 1 44 88 LYS A CA 1
ATOM 719 C C . LYS A 1 88 ? 9.047 115.312 53 1 44 88 LYS A C 1
ATOM 721 O O . LYS A 1 88 ? 9.43 115.188 51.812 1 44 88 LYS A O 1
ATOM 726 N N . MET A 1 89 ? 9.289 114.438 53.906 1 42.78 89 MET A N 1
ATOM 727 C CA . MET A 1 89 ? 10.117 113.312 53.688 1 42.78 89 MET A CA 1
ATOM 728 C C . MET A 1 89 ? 9.398 112.25 52.781 1 42.78 89 MET A C 1
ATOM 730 O O . MET A 1 89 ? 10.008 111.688 51.875 1 42.78 89 MET A O 1
ATOM 734 N N . ILE A 1 90 ? 8.164 112.25 53.125 1 42.22 90 ILE A N 1
ATOM 735 C CA . ILE A 1 90 ? 7.359 111.312 52.312 1 42.22 90 ILE A CA 1
ATOM 736 C C . ILE A 1 90 ? 7.238 111.875 50.906 1 42.22 90 ILE A C 1
ATOM 738 O O . ILE A 1 90 ? 7.398 111.125 49.938 1 42.22 90 ILE A O 1
ATOM 742 N N . SER A 1 91 ? 7.035 113.188 50.844 1 42.22 91 SER A N 1
ATOM 743 C CA . SER A 1 91 ? 6.961 113.875 49.562 1 42.22 91 SER A CA 1
ATOM 744 C C . SER A 1 91 ? 8.273 113.75 48.781 1 42.22 91 SER A C 1
ATOM 746 O O . SER A 1 91 ? 8.281 113.438 47.594 1 42.22 91 SER A O 1
ATOM 748 N N . LYS A 1 92 ? 9.32 113.938 49.469 1 44.16 92 LYS A N 1
ATOM 749 C CA . LYS A 1 92 ? 10.633 113.812 48.844 1 44.16 92 LYS A CA 1
ATOM 750 C C . LYS A 1 92 ? 10.883 112.375 48.375 1 44.16 92 LYS A C 1
ATOM 752 O O . LYS A 1 92 ? 11.422 112.125 47.281 1 44.16 92 LYS A O 1
ATOM 757 N N . LYS A 1 93 ? 10.469 111.5 49.188 1 42.62 93 LYS A N 1
ATOM 758 C CA . LYS A 1 93 ? 10.672 110.062 48.844 1 42.62 93 LYS A CA 1
ATOM 759 C C . LYS A 1 93 ? 9.805 109.688 47.656 1 42.62 93 LYS A C 1
ATOM 761 O O . LYS A 1 93 ? 10.258 109 46.75 1 42.62 93 LYS A O 1
ATOM 766 N N . LEU A 1 94 ? 8.633 110.25 47.75 1 45.12 94 LEU A N 1
ATOM 767 C CA . LEU A 1 94 ? 7.73 110 46.625 1 45.12 94 LEU A CA 1
ATOM 768 C C . LEU A 1 94 ? 8.234 110.688 45.344 1 45.12 94 LEU A C 1
ATOM 770 O O . LEU A 1 94 ? 8.055 110.125 44.25 1 45.12 94 LEU A O 1
ATOM 774 N N . LEU A 1 95 ? 8.773 111.812 45.594 1 44.5 95 LEU A N 1
ATOM 775 C CA . LEU A 1 95 ? 9.32 112.562 44.469 1 44.5 95 LEU A CA 1
ATOM 776 C C . LEU A 1 95 ? 10.562 111.875 43.906 1 44.5 95 LEU A C 1
ATOM 778 O O . LEU A 1 95 ? 10.812 111.938 42.688 1 44.5 95 LEU A O 1
ATOM 782 N N . LEU A 1 96 ? 11.305 111.375 44.781 1 46.75 96 LEU A N 1
ATOM 783 C CA . LEU A 1 96 ? 12.578 110.812 44.344 1 46.75 96 LEU A CA 1
ATOM 784 C C . LEU A 1 96 ? 12.398 109.375 43.781 1 46.75 96 LEU A C 1
ATOM 786 O O . LEU A 1 96 ? 13.242 108.875 43.031 1 46.75 96 LEU A O 1
ATOM 790 N N . GLU A 1 97 ? 11.328 108.812 44.219 1 47.34 97 GLU A N 1
ATOM 791 C CA . GLU A 1 97 ? 11.203 107.438 43.75 1 47.34 97 GLU A CA 1
ATOM 792 C C . GLU A 1 97 ? 10.406 107.375 42.438 1 47.34 97 GLU A C 1
ATOM 794 O O . GLU A 1 97 ? 9.492 108.125 42.219 1 47.34 97 GLU A O 1
ATOM 799 N N . LYS A 1 98 ? 10.898 106.812 41.406 1 51.81 98 LYS A N 1
ATOM 800 C CA . LYS A 1 98 ? 10.227 106.625 40.125 1 51.81 98 LYS A CA 1
ATOM 801 C C . LYS A 1 98 ? 8.984 105.75 40.281 1 51.81 98 LYS A C 1
ATOM 803 O O . LYS A 1 98 ? 9.07 104.625 40.75 1 51.81 98 LYS A O 1
ATOM 808 N N . TRP A 1 99 ? 7.836 106.438 40.375 1 55.28 99 TRP A N 1
ATOM 809 C CA . TRP A 1 99 ? 6.543 105.75 40.375 1 55.28 99 TRP A CA 1
ATOM 810 C C . TRP A 1 99 ? 6.062 105.438 38.969 1 55.28 99 TRP A C 1
ATOM 812 O O . TRP A 1 99 ? 6.051 106.375 38.125 1 55.28 99 TRP A O 1
ATOM 822 N N . ASP A 1 100 ? 6.031 104.25 38.656 1 58.03 100 ASP A N 1
ATOM 823 C CA . ASP A 1 100 ? 5.586 103.875 37.312 1 58.03 100 ASP A CA 1
ATOM 824 C C . ASP A 1 100 ? 4.188 103.25 37.344 1 58.03 100 ASP A C 1
ATOM 826 O O . ASP A 1 100 ? 3.83 102.562 38.281 1 58.03 100 ASP A O 1
ATOM 830 N N . LYS A 1 101 ? 3.322 103.875 36.562 1 57.94 101 LYS A N 1
ATOM 831 C CA . LYS A 1 101 ? 1.996 103.312 36.312 1 57.94 101 LYS A CA 1
ATOM 832 C C . LYS A 1 101 ? 2.084 102.062 35.469 1 57.94 101 LYS A C 1
ATOM 834 O O . LYS A 1 101 ? 2.777 102 34.438 1 57.94 101 LYS A O 1
ATOM 839 N N . HIS A 1 102 ? 1.645 101 36.094 1 63.25 102 HIS A N 1
ATOM 840 C CA . HIS A 1 102 ? 1.632 99.75 35.344 1 63.25 102 HIS A CA 1
ATOM 841 C C . HIS A 1 102 ? 0.216 99.188 35.219 1 63.25 102 HIS A C 1
ATOM 843 O O . HIS A 1 102 ? -0.646 99.438 36.062 1 63.25 102 HIS A O 1
ATOM 849 N N . VAL A 1 103 ? -0.133 98.75 34.031 1 59.72 103 VAL A N 1
ATOM 850 C CA . VAL A 1 103 ? -1.4 98.062 33.781 1 59.72 103 VAL A CA 1
ATOM 851 C C . VAL A 1 103 ? -1.189 96.562 33.812 1 59.72 103 VAL A C 1
ATOM 853 O O . VAL A 1 103 ? -0.309 96 33.125 1 59.72 103 VAL A O 1
ATOM 856 N N . ASP A 1 104 ? -1.841 96 34.719 1 61.34 104 ASP A N 1
ATOM 857 C CA . ASP A 1 104 ? -1.852 94.562 34.719 1 61.34 104 ASP A CA 1
ATOM 858 C C . ASP A 1 104 ? -2.422 94 33.406 1 61.34 104 ASP A C 1
ATOM 860 O O . ASP A 1 104 ? -3.59 94.25 33.094 1 61.34 104 ASP A O 1
ATOM 864 N N . LYS A 1 105 ? -1.553 93.562 32.781 1 62.12 105 LYS A N 1
ATOM 865 C CA . LYS A 1 105 ? -1.975 93.062 31.484 1 62.12 105 LYS A CA 1
ATOM 866 C C . LYS A 1 105 ? -3.068 92.062 31.609 1 62.12 105 LYS A C 1
ATOM 868 O O . LYS A 1 105 ? -3.855 91.812 30.672 1 62.12 105 LYS A O 1
ATOM 873 N N . HIS A 1 106 ? -3.176 91.5 32.812 1 59.22 106 HIS A N 1
ATOM 874 C CA . HIS A 1 106 ? -4.172 90.438 32.969 1 59.22 106 HIS A CA 1
ATOM 875 C C . HIS A 1 106 ? -5.484 91 33.5 1 59.22 106 HIS A C 1
ATOM 877 O O . HIS A 1 106 ? -6.562 90.625 33.031 1 59.22 106 HIS A O 1
ATOM 883 N N . SER A 1 107 ? -5.391 91.875 34.406 1 57.38 107 SER A N 1
ATOM 884 C CA . SER A 1 107 ? -6.609 92.438 35 1 57.38 107 SER A CA 1
ATOM 885 C C . SER A 1 107 ? -7.02 93.75 34.344 1 57.38 107 SER A C 1
ATOM 887 O O . SER A 1 107 ? -8.18 94.125 34.438 1 57.38 107 SER A O 1
ATOM 889 N N . GLY A 1 108 ? -6.121 94.375 33.656 1 59.47 108 GLY A N 1
ATOM 890 C CA . GLY A 1 108 ? -6.359 95.688 33.094 1 59.47 108 GLY A CA 1
ATOM 891 C C . GLY A 1 108 ? -6.289 96.812 34.125 1 59.47 108 GLY A C 1
ATOM 892 O O . GLY A 1 108 ? -6.465 98 33.781 1 59.47 108 GLY A O 1
ATOM 893 N N . GLU A 1 109 ? -6.137 96.375 35.281 1 58.66 109 GLU A N 1
ATOM 894 C CA . GLU A 1 109 ? -6.16 97.375 36.375 1 58.66 109 GLU A CA 1
ATOM 895 C C . GLU A 1 109 ? -4.836 98.125 36.438 1 58.66 109 GLU A C 1
ATOM 897 O O . GLU A 1 109 ? -3.77 97.562 36.25 1 58.66 109 GLU A O 1
ATOM 902 N N . SER A 1 110 ? -4.965 99.312 36.594 1 62.06 110 SER A N 1
ATOM 903 C CA . SER A 1 110 ? -3.787 100.188 36.719 1 62.06 110 SER A CA 1
ATOM 904 C C . SER A 1 110 ? -3.248 100.188 38.125 1 62.06 110 SER A C 1
ATOM 906 O O . SER A 1 110 ? -4.016 100.188 39.094 1 62.06 110 SER A O 1
ATOM 908 N N . TYR A 1 111 ? -2.051 100 38.281 1 63.59 111 TYR A N 1
ATOM 909 C CA . TYR A 1 111 ? -1.447 100.125 39.594 1 63.59 111 TYR A CA 1
ATOM 910 C C . TYR A 1 111 ? -0.166 100.938 39.531 1 63.59 111 TYR A C 1
ATOM 912 O O . TYR A 1 111 ? 0.434 101.062 38.469 1 63.59 111 TYR A O 1
ATOM 920 N N . ILE A 1 112 ? 0.029 101.75 40.594 1 63.38 112 ILE A N 1
ATOM 921 C CA . ILE A 1 112 ? 1.229 102.562 40.719 1 63.38 112 ILE A CA 1
ATOM 922 C C . ILE A 1 112 ? 2.234 101.875 41.625 1 63.38 112 ILE A C 1
ATOM 924 O O . ILE A 1 112 ? 1.866 101.312 42.688 1 63.38 112 ILE A O 1
ATOM 928 N N . THR A 1 113 ? 3.332 101.562 41.094 1 64.38 113 THR A N 1
ATOM 929 C CA . THR A 1 113 ? 4.371 100.938 41.906 1 64.38 113 THR A CA 1
ATOM 930 C C . THR A 1 113 ? 5.711 101.625 41.688 1 64.38 113 THR A C 1
ATOM 932 O O . THR A 1 113 ? 5.93 102.25 40.656 1 64.38 113 THR A O 1
ATOM 935 N N . ASN A 1 114 ? 6.41 101.625 42.75 1 62.81 114 ASN A N 1
ATOM 936 C CA . ASN A 1 114 ? 7.75 102.188 42.625 1 62.81 114 ASN A CA 1
ATOM 937 C C . ASN A 1 114 ? 8.703 101.25 41.906 1 62.81 114 ASN A C 1
ATOM 939 O O . ASN A 1 114 ? 9.812 101.625 41.562 1 62.81 114 ASN A O 1
ATOM 943 N N . ASN A 1 115 ? 8.305 99.875 41.656 1 61.53 115 ASN A N 1
ATOM 944 C CA . ASN A 1 115 ? 9.109 98.875 41 1 61.53 115 ASN A CA 1
ATOM 945 C C . ASN A 1 115 ? 8.234 97.875 40.25 1 61.53 115 ASN A C 1
ATOM 947 O O . ASN A 1 115 ? 7.629 97 40.875 1 61.53 115 ASN A O 1
ATOM 951 N N . SER A 1 116 ? 8.109 98.188 39 1 66.56 116 SER A N 1
ATOM 952 C CA . SER A 1 116 ? 7.238 97.375 38.188 1 66.56 116 SER A CA 1
ATOM 953 C C . SER A 1 116 ? 7.926 96.062 37.844 1 66.56 116 SER A C 1
ATOM 955 O O . SER A 1 116 ? 7.297 95.125 37.281 1 66.56 116 SER A O 1
ATOM 957 N N . GLU A 1 117 ? 9.133 95.938 38.219 1 69.62 117 GLU A N 1
ATOM 958 C CA . GLU A 1 117 ? 9.953 94.812 37.75 1 69.62 117 GLU A CA 1
ATOM 959 C C . GLU A 1 117 ? 9.391 93.5 38.25 1 69.62 117 GLU A C 1
ATOM 961 O O . GLU A 1 117 ? 9.297 92.5 37.469 1 69.62 117 GLU A O 1
ATOM 966 N N . PRO A 1 118 ? 8.906 93.438 39.375 1 68.12 118 PRO A N 1
ATOM 967 C CA . PRO A 1 118 ? 8.359 92.188 39.844 1 68.12 118 PRO A CA 1
ATOM 968 C C . PRO A 1 118 ? 7.082 91.75 39.094 1 68.12 118 PRO A C 1
ATOM 970 O O . PRO A 1 118 ? 6.883 90.625 38.781 1 68.12 118 PRO A O 1
ATOM 973 N N . PHE A 1 119 ? 6.25 92.812 38.781 1 69.88 119 PHE A N 1
ATOM 974 C CA . PHE A 1 119 ? 5.012 92.562 38.062 1 69.88 119 PHE A CA 1
ATOM 975 C C . PHE A 1 119 ? 5.301 92.188 36.625 1 69.88 119 PHE A C 1
ATOM 977 O O . PHE A 1 119 ? 4.707 91.188 36.125 1 69.88 119 PHE A O 1
ATOM 984 N N . ASP A 1 120 ? 6.152 93 36.094 1 70.06 120 ASP A N 1
ATOM 985 C CA . ASP A 1 120 ? 6.539 92.688 34.719 1 70.06 120 ASP A CA 1
ATOM 986 C C . ASP A 1 120 ? 7.199 91.312 34.625 1 70.06 120 ASP A C 1
ATOM 988 O O . ASP A 1 120 ? 6.93 90.5 33.688 1 70.06 120 ASP A O 1
ATOM 992 N N . GLY A 1 121 ? 7.949 91.062 35.594 1 70.94 121 GLY A N 1
ATOM 993 C CA . GLY A 1 121 ? 8.586 89.75 35.656 1 70.94 121 GLY A CA 1
ATOM 994 C C . GLY A 1 121 ? 7.602 88.625 35.844 1 70.94 121 GLY A C 1
ATOM 995 O O . GLY A 1 121 ? 7.711 87.562 35.188 1 70.94 121 GLY A O 1
ATOM 996 N N . GLN A 1 122 ? 6.559 88.875 36.562 1 72.94 122 GLN A N 1
ATOM 997 C CA . GLN A 1 122 ? 5.523 87.875 36.812 1 72.94 122 GLN A CA 1
ATOM 998 C C . GLN A 1 122 ? 4.676 87.625 35.562 1 72.94 122 GLN A C 1
ATOM 1000 O O . GLN A 1 122 ? 4.336 86.5 35.219 1 72.94 122 GLN A O 1
ATOM 1005 N N . SER A 1 123 ? 4.371 88.75 34.875 1 72.5 123 SER A N 1
ATOM 1006 C CA . SER A 1 123 ? 3.586 88.625 33.656 1 72.5 123 SER A CA 1
ATOM 1007 C C . SER A 1 123 ? 4.328 87.875 32.594 1 72.5 123 SER A C 1
ATOM 1009 O O . SER A 1 123 ? 3.734 87.062 31.891 1 72.5 123 SER A O 1
ATOM 1011 N N . GLU A 1 124 ? 5.559 88.188 32.5 1 75.81 124 GLU A N 1
ATOM 1012 C CA . GLU A 1 124 ? 6.367 87.5 31.5 1 75.81 124 GLU A CA 1
ATOM 1013 C C . GLU A 1 124 ? 6.449 86 31.812 1 75.81 124 GLU A C 1
ATOM 1015 O O . GLU A 1 124 ? 6.324 85.188 30.922 1 75.81 124 GLU A O 1
ATOM 1020 N N . ARG A 1 125 ? 6.531 85.75 33.031 1 75.25 125 ARG A N 1
ATOM 1021 C CA . ARG A 1 125 ? 6.594 84.312 33.438 1 75.25 125 ARG A CA 1
ATOM 1022 C C . ARG A 1 125 ? 5.258 83.625 33.219 1 75.25 125 ARG A C 1
ATOM 1024 O O . ARG A 1 125 ? 5.223 82.438 32.812 1 75.25 125 ARG A O 1
ATOM 1031 N N . LEU A 1 126 ? 4.211 84.375 33.438 1 76.69 126 LEU A N 1
ATOM 1032 C CA . LEU A 1 126 ? 2.875 83.875 33.219 1 76.69 126 LEU A CA 1
ATOM 1033 C C . LEU A 1 126 ? 2.643 83.5 31.75 1 76.69 126 LEU A C 1
ATOM 1035 O O . LEU A 1 126 ? 2.127 82.438 31.422 1 76.69 126 LEU A O 1
ATOM 1039 N N . PHE A 1 127 ? 3.062 84.438 30.891 1 77.25 127 PHE A N 1
ATOM 1040 C CA . PHE A 1 127 ? 2.895 84.188 29.453 1 77.25 127 PHE A CA 1
ATOM 1041 C C . PHE A 1 127 ? 3.713 83 28.984 1 77.25 127 PHE A C 1
ATOM 1043 O O . PHE A 1 127 ? 3.217 82.188 28.234 1 77.25 127 PHE A O 1
ATOM 1050 N N . LYS A 1 128 ? 4.84 82.938 29.531 1 76.12 128 LYS A N 1
ATOM 1051 C CA . LYS A 1 128 ? 5.723 81.875 29.141 1 76.12 128 LYS A CA 1
ATOM 1052 C C . LYS A 1 128 ? 5.172 80.5 29.609 1 76.12 128 LYS A C 1
ATOM 1054 O O . LYS A 1 128 ? 5.191 79.562 28.859 1 76.12 128 LYS A O 1
ATOM 1059 N N . LEU A 1 129 ? 4.574 80.5 30.75 1 77.56 129 LEU A N 1
ATOM 1060 C CA . LEU A 1 129 ? 4.027 79.25 31.312 1 77.56 129 LEU A CA 1
ATOM 1061 C C . LEU A 1 129 ? 2.771 78.812 30.562 1 77.56 129 LEU A C 1
ATOM 1063 O O . LEU A 1 129 ? 2.559 77.625 30.344 1 77.56 129 LEU A O 1
ATOM 1067 N N . GLU A 1 130 ? 1.97 79.812 30.094 1 75.25 130 GLU A N 1
ATOM 1068 C CA . GLU A 1 130 ? 0.77 79.5 29.328 1 75.25 130 GLU A CA 1
ATOM 1069 C C . GLU A 1 130 ? 1.127 78.875 27.984 1 75.25 130 GLU A C 1
ATOM 1071 O O . GLU A 1 130 ? 0.488 77.938 27.531 1 75.25 130 GLU A O 1
ATOM 1076 N N . GLU A 1 131 ? 2.143 79.5 27.359 1 77.62 131 GLU A N 1
ATOM 1077 C CA . GLU A 1 131 ? 2.584 78.938 26.078 1 77.62 131 GLU A CA 1
ATOM 1078 C C . GLU A 1 131 ? 3.148 77.562 26.219 1 77.62 131 GLU A C 1
ATOM 1080 O O . GLU A 1 131 ? 2.865 76.688 25.406 1 77.62 131 GLU A O 1
ATOM 1085 N N . GLU A 1 132 ? 3.861 77.375 27.297 1 76.12 132 GLU A N 1
ATOM 1086 C CA . GLU A 1 132 ? 4.434 76.062 27.547 1 76.12 132 GLU A CA 1
ATOM 1087 C C . GLU A 1 132 ? 3.35 75.062 27.859 1 76.12 132 GLU A C 1
ATOM 1089 O O . GLU A 1 132 ? 3.41 73.938 27.391 1 76.12 132 GLU A O 1
ATOM 1094 N N . PHE A 1 133 ? 2.248 75.5 28.453 1 76.38 133 PHE A N 1
ATOM 1095 C CA . PHE A 1 133 ? 1.124 74.625 28.797 1 76.38 133 PHE A CA 1
ATOM 1096 C C . PHE A 1 133 ? 0.372 74.25 27.531 1 76.38 133 PHE A C 1
ATOM 1098 O O . PHE A 1 133 ? 0.03 73.062 27.359 1 76.38 133 PHE A O 1
ATOM 1105 N N . ARG A 1 134 ? 0.175 75.188 26.703 1 76.88 134 ARG A N 1
ATOM 1106 C CA . ARG A 1 134 ? -0.525 74.938 25.453 1 76.88 134 ARG A CA 1
ATOM 1107 C C . ARG A 1 134 ? 0.262 73.938 24.594 1 76.88 134 ARG A C 1
ATOM 1109 O O . ARG A 1 134 ? -0.312 73 24.016 1 76.88 134 ARG A O 1
ATOM 1116 N N . ARG A 1 135 ? 1.52 74.125 24.578 1 80 135 ARG A N 1
ATOM 1117 C CA . ARG A 1 135 ? 2.377 73.25 23.797 1 80 135 ARG A CA 1
ATOM 1118 C C . ARG A 1 135 ? 2.361 71.812 24.344 1 80 135 ARG A C 1
ATOM 1120 O O . ARG A 1 135 ? 2.281 70.875 23.594 1 80 135 ARG A O 1
ATOM 1127 N N . GLU A 1 136 ? 2.293 71.75 25.594 1 73.94 136 GLU A N 1
ATOM 1128 C CA . GLU A 1 136 ? 2.293 70.438 26.25 1 73.94 136 GLU A CA 1
ATOM 1129 C C . GLU A 1 136 ? 0.964 69.688 26.062 1 73.94 136 GLU A C 1
ATOM 1131 O O . GLU A 1 136 ? 0.934 68.5 25.875 1 73.94 136 GLU A O 1
ATOM 1136 N N . GLN A 1 137 ? -0.089 70.5 26 1 75.12 137 GLN A N 1
ATOM 1137 C CA . GLN A 1 137 ? -1.405 69.938 25.766 1 75.12 137 GLN A CA 1
ATOM 1138 C C . GLN A 1 137 ? -1.505 69.375 24.344 1 75.12 137 GLN A C 1
ATOM 1140 O O . GLN A 1 137 ? -2.072 68.312 24.141 1 75.12 137 GLN A O 1
ATOM 1145 N N . GLN A 1 138 ? -0.985 70.062 23.422 1 80.75 138 GLN A N 1
ATOM 1146 C CA . GLN A 1 138 ? -1 69.625 22.047 1 80.75 138 GLN A CA 1
ATOM 1147 C C . GLN A 1 138 ? -0.192 68.375 21.875 1 80.75 138 GLN A C 1
ATOM 1149 O O . GLN A 1 138 ? -0.643 67.438 21.219 1 80.75 138 GLN A O 1
ATOM 1154 N N . LYS A 1 139 ? 0.881 68.312 22.516 1 76.5 139 LYS A N 1
ATOM 1155 C CA . LYS A 1 139 ? 1.732 67.125 22.453 1 76.5 139 LYS A CA 1
ATOM 1156 C C . LYS A 1 139 ? 1.037 65.938 23.078 1 76.5 139 LYS A C 1
ATOM 1158 O O . LYS A 1 139 ? 1.111 64.812 22.547 1 76.5 139 LYS A O 1
ATOM 1163 N N . SER A 1 140 ? 0.231 66.188 24.125 1 74.06 140 SER A N 1
ATOM 1164 C CA . SER A 1 140 ? -0.475 65.125 24.828 1 74.06 140 SER A CA 1
ATOM 1165 C C . SER A 1 140 ? -1.615 64.562 23.969 1 74.06 140 SER A C 1
ATOM 1167 O O . SER A 1 140 ? -1.808 63.375 23.906 1 74.06 140 SER A O 1
ATOM 1169 N N . THR A 1 141 ? -2.303 65.5 23.266 1 78.81 141 THR A N 1
ATOM 1170 C CA . THR A 1 141 ? -3.408 65.062 22.422 1 78.81 141 THR A CA 1
ATOM 1171 C C . THR A 1 141 ? -2.896 64.25 21.234 1 78.81 141 THR A C 1
ATOM 1173 O O . THR A 1 141 ? -3.488 63.25 20.875 1 78.81 141 THR A O 1
ATOM 1176 N N . GLU A 1 142 ? -1.819 64.688 20.688 1 80.12 142 GLU A N 1
ATOM 1177 C CA . GLU A 1 142 ? -1.224 63.938 19.562 1 80.12 142 GLU A CA 1
ATOM 1178 C C . GLU A 1 142 ? -0.713 62.562 19.984 1 80.12 142 GLU A C 1
ATOM 1180 O O . GLU A 1 142 ? -0.903 61.594 19.281 1 80.12 142 GLU A O 1
ATOM 1185 N N . ALA A 1 143 ? -0.18 62.531 21.188 1 75.81 143 ALA A N 1
ATOM 1186 C CA . ALA A 1 143 ? 0.325 61.25 21.719 1 75.81 143 ALA A CA 1
ATOM 1187 C C . ALA A 1 143 ? -0.815 60.281 21.984 1 75.81 143 ALA A C 1
ATOM 1189 O O . ALA A 1 143 ? -0.691 59.094 21.719 1 75.81 143 ALA A O 1
ATOM 1190 N N . GLN A 1 144 ? -2.008 60.812 22.406 1 77.38 144 GLN A N 1
ATOM 1191 C CA . GLN A 1 144 ? -3.174 59.969 22.656 1 77.38 144 GLN A CA 1
ATOM 1192 C C . GLN A 1 144 ? -3.754 59.406 21.359 1 77.38 144 GLN A C 1
ATOM 1194 O O . GLN A 1 144 ? -4.152 58.25 21.297 1 77.38 144 GLN A O 1
ATOM 1199 N N . ALA A 1 145 ? -3.785 60.312 20.359 1 81.12 145 ALA A N 1
ATOM 1200 C CA . ALA A 1 145 ? -4.297 59.875 19.062 1 81.12 145 ALA A CA 1
ATOM 1201 C C . ALA A 1 145 ? -3.418 58.781 18.469 1 81.12 145 ALA A C 1
ATOM 1203 O O . ALA A 1 145 ? -3.922 57.812 17.922 1 81.12 145 ALA A O 1
ATOM 1204 N N . GLU A 1 146 ? -2.129 58.969 18.641 1 77.56 146 GLU A N 1
ATOM 1205 C CA . GLU A 1 146 ? -1.188 57.969 18.141 1 77.56 146 GLU A CA 1
ATOM 1206 C C . GLU A 1 146 ? -1.319 56.656 18.906 1 77.56 146 GLU A C 1
ATOM 1208 O O . GLU A 1 146 ? -1.256 55.562 18.312 1 77.56 146 GLU A O 1
ATOM 1213 N N . PHE A 1 147 ? -1.651 56.781 20.156 1 74.19 147 PHE A N 1
ATOM 1214 C CA . PHE A 1 147 ? -1.847 55.594 21 1 74.19 147 PHE A CA 1
ATOM 1215 C C . PHE A 1 147 ? -3.08 54.812 20.547 1 74.19 147 PHE A C 1
ATOM 1217 O O . PHE A 1 147 ? -3.037 53.594 20.422 1 74.19 147 PHE A O 1
ATOM 1224 N N . LYS A 1 148 ? -4.105 55.562 20.25 1 79.19 148 LYS A N 1
ATOM 1225 C CA . LYS A 1 148 ? -5.344 54.906 19.828 1 79.19 148 LYS A CA 1
ATOM 1226 C C . LYS A 1 148 ? -5.164 54.188 18.484 1 79.19 148 LYS A C 1
ATOM 1228 O O . LYS A 1 148 ? -5.664 53.094 18.297 1 79.19 148 LYS A O 1
ATOM 1233 N N . ARG A 1 149 ? -4.465 54.75 17.625 1 81.31 149 ARG A N 1
ATOM 1234 C CA . ARG A 1 149 ? -4.199 54.156 16.328 1 81.31 149 ARG A CA 1
ATOM 1235 C C . ARG A 1 149 ? -3.395 52.844 16.484 1 81.31 149 ARG A C 1
ATOM 1237 O O . ARG A 1 149 ? -3.688 51.844 15.844 1 81.31 149 ARG A O 1
ATOM 1244 N N . GLU A 1 150 ? -2.463 52.875 17.359 1 74.5 150 GLU A N 1
ATOM 1245 C CA . GLU A 1 150 ? -1.628 51.719 17.609 1 74.5 150 GLU A CA 1
ATOM 1246 C C . GLU A 1 150 ? -2.428 50.594 18.266 1 74.5 150 GLU A C 1
ATOM 1248 O O . GLU A 1 150 ? -2.227 49.406 17.969 1 74.5 150 GLU A O 1
ATOM 1253 N N . GLN A 1 151 ? -3.354 51.031 19.078 1 75.75 151 GLN A N 1
ATOM 1254 C CA . GLN A 1 151 ? -4.219 50.062 19.719 1 75.75 151 GLN A CA 1
ATOM 1255 C C . GLN A 1 151 ? -5.117 49.344 18.703 1 75.75 151 GLN A C 1
ATOM 1257 O O . GLN A 1 151 ? -5.328 48.156 18.781 1 75.75 151 GLN A O 1
ATOM 1262 N N . GLN A 1 152 ? -5.648 50.094 17.797 1 81.19 152 GLN A N 1
ATOM 1263 C CA . GLN A 1 152 ? -6.496 49.531 16.75 1 81.19 152 GLN A CA 1
ATOM 1264 C C . GLN A 1 152 ? -5.711 48.594 15.852 1 81.19 152 GLN A C 1
ATOM 1266 O O . GLN A 1 152 ? -6.191 47.5 15.531 1 81.19 152 GLN A O 1
ATOM 1271 N N . LYS A 1 153 ? -4.562 48.938 15.484 1 75.94 153 LYS A N 1
ATOM 1272 C CA . LYS A 1 153 ? -3.705 48.062 14.688 1 75.94 153 LYS A CA 1
ATOM 1273 C C . LYS A 1 153 ? -3.406 46.781 15.43 1 75.94 153 LYS A C 1
ATOM 1275 O O . LYS A 1 153 ? -3.422 45.688 14.828 1 75.94 153 LYS A O 1
ATOM 1280 N N . SER A 1 154 ? -3.211 46.938 16.734 1 72.94 154 SER A N 1
ATOM 1281 C CA . SER A 1 154 ? -2.906 45.781 17.547 1 72.94 154 SER A CA 1
ATOM 1282 C C . SER A 1 154 ? -4.098 44.812 17.625 1 72.94 154 SER A C 1
ATOM 1284 O O . SER A 1 154 ? -3.939 43.594 17.516 1 72.94 154 SER A O 1
ATOM 1286 N N . THR A 1 155 ? -5.27 45.406 17.688 1 80.56 155 THR A N 1
ATOM 1287 C CA . THR A 1 155 ? -6.48 44.594 17.75 1 80.56 155 THR A CA 1
ATOM 1288 C C . THR A 1 155 ? -6.723 43.875 16.422 1 80.56 155 THR A C 1
ATOM 1290 O O . THR A 1 155 ? -7.082 42.688 16.422 1 80.56 155 THR A O 1
ATOM 1293 N N . GLU A 1 156 ? -6.539 44.562 15.375 1 80.88 156 GLU A N 1
ATOM 1294 C CA . GLU A 1 156 ? -6.707 43.969 14.055 1 80.88 156 GLU A CA 1
ATOM 1295 C C . GLU A 1 156 ? -5.68 42.844 13.812 1 80.88 156 GLU A C 1
ATOM 1297 O O . GLU A 1 156 ? -6.012 41.781 13.289 1 80.88 156 GLU A O 1
ATOM 1302 N N . ALA A 1 157 ? -4.5 43.094 14.242 1 74.12 157 ALA A N 1
ATOM 1303 C CA . ALA A 1 157 ? -3.438 42.094 14.109 1 74.12 157 ALA A CA 1
ATOM 1304 C C . ALA A 1 157 ? -3.74 40.875 14.945 1 74.12 157 ALA A C 1
ATOM 1306 O O . ALA A 1 157 ? -3.496 39.75 14.5 1 74.12 157 ALA A O 1
ATOM 1307 N N . GLN A 1 158 ? -4.371 41.125 16.094 1 77.88 158 GLN A N 1
ATOM 1308 C CA . GLN A 1 158 ? -4.734 40 16.938 1 77.88 158 GLN A CA 1
ATOM 1309 C C . GLN A 1 158 ? -5.848 39.156 16.312 1 77.88 158 GLN A C 1
ATOM 1311 O O . GLN A 1 158 ? -5.824 37.938 16.375 1 77.88 158 GLN A O 1
ATOM 1316 N N . ALA A 1 159 ? -6.77 39.844 15.727 1 80.88 159 ALA A N 1
ATOM 1317 C CA . ALA A 1 159 ? -7.863 39.156 15.062 1 80.88 159 ALA A CA 1
ATOM 1318 C C . ALA A 1 159 ? -7.355 38.344 13.875 1 80.88 159 ALA A C 1
ATOM 1320 O O . ALA A 1 159 ? -7.777 37.188 13.672 1 80.88 159 ALA A O 1
ATOM 1321 N N . GLU A 1 160 ? -6.508 38.906 13.148 1 76.94 160 GLU A N 1
ATOM 1322 C CA . GLU A 1 160 ? -5.91 38.188 12.031 1 76.94 160 GLU A CA 1
ATOM 1323 C C . GLU A 1 160 ? -5.086 37 12.508 1 76.94 160 GLU A C 1
ATOM 1325 O O . GLU A 1 160 ? -5.121 35.906 11.906 1 76.94 160 GLU A O 1
ATOM 1330 N N . PHE A 1 161 ? -4.457 37.188 13.609 1 73.31 161 PHE A N 1
ATOM 1331 C CA . PHE A 1 161 ? -3.664 36.094 14.203 1 73.31 161 PHE A CA 1
ATOM 1332 C C . PHE A 1 161 ? -4.555 34.938 14.617 1 73.31 161 PHE A C 1
ATOM 1334 O O . PHE A 1 161 ? -4.242 33.781 14.344 1 73.31 161 PHE A O 1
ATOM 1341 N N . LYS A 1 162 ? -5.656 35.312 15.125 1 79.31 162 LYS A N 1
ATOM 1342 C CA . LYS A 1 162 ? -6.582 34.281 15.57 1 79.31 162 LYS A CA 1
ATOM 1343 C C . LYS A 1 162 ? -7.141 33.5 14.375 1 79.31 162 LYS A C 1
ATOM 1345 O O . LYS A 1 162 ? -7.289 32.281 14.438 1 79.31 162 LYS A O 1
ATOM 1350 N N . ARG A 1 163 ? -7.383 34.156 13.375 1 81.31 163 ARG A N 1
ATOM 1351 C CA . ARG A 1 163 ? -7.887 33.5 12.164 1 81.31 163 ARG A CA 1
ATOM 1352 C C . ARG A 1 163 ? -6.848 32.562 11.578 1 81.31 163 ARG A C 1
ATOM 1354 O O . ARG A 1 163 ? -7.176 31.438 11.188 1 81.31 163 ARG A O 1
ATOM 1361 N N . GLU A 1 164 ? -5.688 33.031 11.539 1 74.56 164 GLU A N 1
ATOM 1362 C CA . GLU A 1 164 ? -4.605 32.219 11.016 1 74.56 164 GLU A CA 1
ATOM 1363 C C . GLU A 1 164 ? -4.344 31 11.914 1 74.56 164 GLU A C 1
ATOM 1365 O O . GLU A 1 164 ? -4.047 29.922 11.422 1 74.56 164 GLU A O 1
ATOM 1370 N N . GLN A 1 165 ? -4.535 31.234 13.164 1 77.81 165 GLN A N 1
ATOM 1371 C CA . GLN A 1 165 ? -4.379 30.125 14.109 1 77.81 165 GLN A CA 1
ATOM 1372 C C . GLN A 1 165 ? -5.457 29.062 13.898 1 77.81 165 GLN A C 1
ATOM 1374 O O . GLN A 1 165 ? -5.18 27.859 13.969 1 77.81 165 GLN A O 1
ATOM 1379 N N . GLN A 1 166 ? -6.625 29.531 13.656 1 81.56 166 GLN A N 1
ATOM 1380 C CA . GLN A 1 166 ? -7.73 28.625 13.406 1 81.56 166 GLN A CA 1
ATOM 1381 C C . GLN A 1 166 ? -7.512 27.828 12.117 1 81.56 166 GLN A C 1
ATOM 1383 O O . GLN A 1 166 ? -7.719 26.609 12.086 1 81.56 166 GLN A O 1
ATOM 1388 N N . LYS A 1 167 ? -7.141 28.484 11.148 1 78.38 167 LYS A N 1
ATOM 1389 C CA . LYS A 1 167 ? -6.828 27.812 9.891 1 78.38 167 LYS A CA 1
ATOM 1390 C C . LYS A 1 167 ? -5.723 26.781 10.078 1 78.38 167 LYS A C 1
ATOM 1392 O O . LYS A 1 167 ? -5.805 25.672 9.539 1 78.38 167 LYS A O 1
ATOM 1397 N N . SER A 1 168 ? -4.777 27.188 10.844 1 74.5 168 SER A N 1
ATOM 1398 C CA . SER A 1 168 ? -3.656 26.297 11.117 1 74.5 168 SER A CA 1
ATOM 1399 C C . SER A 1 168 ? -4.105 25.062 11.898 1 74.5 168 SER A C 1
ATOM 1401 O O . SER A 1 168 ? -3.672 23.953 11.617 1 74.5 168 SER A O 1
ATOM 1403 N N . THR A 1 169 ? -4.977 25.312 12.766 1 81.19 169 THR A N 1
ATOM 1404 C CA . THR A 1 169 ? -5.488 24.203 13.562 1 81.19 169 THR A CA 1
ATOM 1405 C C . THR A 1 169 ? -6.309 23.25 12.703 1 81.19 169 THR A C 1
ATOM 1407 O O . THR A 1 169 ? -6.191 22.031 12.836 1 81.19 169 THR A O 1
ATOM 1410 N N . GLU A 1 170 ? -7.094 23.781 11.852 1 82.06 170 GLU A N 1
ATOM 1411 C CA . GLU A 1 170 ? -7.898 22.969 10.945 1 82.06 170 GLU A CA 1
ATOM 1412 C C . GLU A 1 170 ? -7.023 22.188 9.969 1 82.06 170 GLU A C 1
ATOM 1414 O O . GLU A 1 170 ? -7.266 21.016 9.719 1 82.06 170 GLU A O 1
ATOM 1419 N N . ALA A 1 171 ? -6.109 22.875 9.508 1 77.25 171 ALA A N 1
ATOM 1420 C CA . ALA A 1 171 ? -5.168 22.234 8.594 1 77.25 171 ALA A CA 1
ATOM 1421 C C . ALA A 1 171 ? -4.402 21.109 9.297 1 77.25 171 ALA A C 1
ATOM 1423 O O . ALA A 1 171 ? -4.176 20.047 8.719 1 77.25 171 ALA A O 1
ATOM 1424 N N . GLN A 1 172 ? -4.102 21.359 10.555 1 80.94 172 GLN A N 1
ATOM 1425 C CA . GLN A 1 172 ? -3.4 20.344 11.336 1 80.94 172 GLN A CA 1
ATOM 1426 C C . GLN A 1 172 ? -4.289 19.141 11.586 1 80.94 172 GLN A C 1
ATOM 1428 O O . GLN A 1 172 ? -3.824 18 11.539 1 80.94 172 GLN A O 1
ATOM 1433 N N . ALA A 1 173 ? -5.473 19.406 11.82 1 82.69 173 ALA A N 1
ATOM 1434 C CA . ALA A 1 173 ? -6.418 18.328 12.039 1 82.69 173 ALA A CA 1
ATOM 1435 C C . ALA A 1 173 ? -6.594 17.484 10.773 1 82.69 173 ALA A C 1
ATOM 1437 O O . ALA A 1 173 ? -6.605 16.25 10.836 1 82.69 173 ALA A O 1
ATOM 1438 N N . GLU A 1 174 ? -6.758 18.156 9.688 1 80.19 174 GLU A N 1
ATOM 1439 C CA . GLU A 1 174 ? -6.875 17.453 8.406 1 80.19 174 GLU A CA 1
ATOM 1440 C C . GLU A 1 174 ? -5.613 16.656 8.102 1 80.19 174 GLU A C 1
ATOM 1442 O O . GLU A 1 174 ? -5.691 15.523 7.617 1 80.19 174 GLU A O 1
ATOM 1447 N N . PHE A 1 175 ? -4.566 17.188 8.414 1 76.44 175 PHE A N 1
ATOM 1448 C CA . PHE A 1 175 ? -3.283 16.531 8.211 1 76.44 175 PHE A CA 1
ATOM 1449 C C . PHE A 1 175 ? -3.18 15.273 9.062 1 76.44 175 PHE A C 1
ATOM 1451 O O . PHE A 1 175 ? -2.77 14.219 8.578 1 76.44 175 PHE A O 1
ATOM 1458 N N . LYS A 1 176 ? -3.613 15.391 10.25 1 83 176 LYS A N 1
ATOM 1459 C CA . LYS A 1 176 ? -3.574 14.234 11.141 1 83 176 LYS A CA 1
ATOM 1460 C C . LYS A 1 176 ? -4.484 13.117 10.641 1 83 176 LYS A C 1
ATOM 1462 O O . LYS A 1 176 ? -4.121 11.945 10.695 1 83 176 LYS A O 1
ATOM 1467 N N . ARG A 1 177 ? -5.605 13.477 10.148 1 83.81 177 ARG A N 1
ATOM 1468 C CA . ARG A 1 177 ? -6.535 12.5 9.594 1 83.81 177 ARG A CA 1
ATOM 1469 C C . ARG A 1 177 ? -5.934 11.797 8.383 1 83.81 177 ARG A C 1
ATOM 1471 O O . ARG A 1 177 ? -6.031 10.57 8.258 1 83.81 177 ARG A O 1
ATOM 1478 N N . GLU A 1 178 ? -5.363 12.562 7.59 1 77.94 178 GLU A N 1
ATOM 1479 C CA . GLU A 1 178 ? -4.73 12.008 6.398 1 77.94 178 GLU A CA 1
ATOM 1480 C C . GLU A 1 178 ? -3.541 11.125 6.766 1 77.94 178 GLU A C 1
ATOM 1482 O O . GLU A 1 178 ? -3.326 10.078 6.148 1 77.94 178 GLU A O 1
ATOM 1487 N N . GLN A 1 179 ? -2.879 11.508 7.734 1 80.69 179 GLN A N 1
ATOM 1488 C CA . GLN A 1 179 ? -1.747 10.727 8.211 1 80.69 179 GLN A CA 1
ATOM 1489 C C . GLN A 1 179 ? -2.207 9.383 8.766 1 80.69 179 GLN A C 1
ATOM 1491 O O . GLN A 1 179 ? -1.561 8.352 8.547 1 80.69 179 GLN A O 1
ATOM 1496 N N . GLN A 1 180 ? -3.27 9.453 9.43 1 84.44 180 GLN A N 1
ATOM 1497 C CA . GLN A 1 180 ? -3.812 8.219 9.992 1 84.44 180 GLN A CA 1
ATOM 1498 C C . GLN A 1 180 ? -4.273 7.273 8.891 1 84.44 180 GLN A C 1
ATOM 1500 O O . GLN A 1 180 ? -3.988 6.074 8.938 1 84.44 180 GLN A O 1
ATOM 1505 N N . LYS A 1 181 ? -4.969 7.793 7.965 1 81.62 181 LYS A N 1
ATOM 1506 C CA . LYS A 1 181 ? -5.43 6.988 6.836 1 81.62 181 LYS A CA 1
ATOM 1507 C C . LYS A 1 181 ? -4.254 6.375 6.082 1 81.62 181 LYS A C 1
ATOM 1509 O O . LYS A 1 181 ? -4.289 5.195 5.723 1 81.62 181 LYS A O 1
ATOM 1514 N N . SER A 1 182 ? -3.311 7.18 5.91 1 78.31 182 SER A N 1
ATOM 1515 C CA . SER A 1 182 ? -2.115 6.73 5.207 1 78.31 182 SER A CA 1
ATOM 1516 C C . SER A 1 182 ? -1.369 5.664 6.004 1 78.31 182 SER A C 1
ATOM 1518 O O . SER A 1 182 ? -0.879 4.688 5.438 1 78.31 182 SER A O 1
ATOM 1520 N N . ALA A 1 183 ? -1.308 5.883 7.195 1 83.88 183 ALA A N 1
ATOM 1521 C CA . ALA A 1 183 ? -0.639 4.91 8.062 1 83.88 183 ALA A CA 1
ATOM 1522 C C . ALA A 1 183 ? -1.373 3.574 8.055 1 83.88 183 ALA A C 1
ATOM 1524 O O . ALA A 1 183 ? -0.745 2.514 8.016 1 83.88 183 ALA A O 1
ATOM 1525 N N . GLU A 1 184 ? -2.658 3.629 8.07 1 85.75 184 GLU A N 1
ATOM 1526 C CA . GLU A 1 184 ? -3.469 2.414 8.016 1 85.75 184 GLU A CA 1
ATOM 1527 C C . GLU A 1 184 ? -3.283 1.684 6.688 1 85.75 184 GLU A C 1
ATOM 1529 O O . GLU A 1 184 ? -3.156 0.458 6.66 1 85.75 184 GLU A O 1
ATOM 1534 N N . MET A 1 185 ? -3.312 2.455 5.711 1 82.38 185 MET A N 1
ATOM 1535 C CA . MET A 1 185 ? -3.094 1.873 4.391 1 82.38 185 MET A CA 1
ATOM 1536 C C . MET A 1 185 ? -1.722 1.214 4.305 1 82.38 185 MET A C 1
ATOM 1538 O O . MET A 1 185 ? -1.592 0.105 3.785 1 82.38 185 MET A O 1
ATOM 1542 N N . LYS A 1 186 ? -0.769 1.853 4.809 1 83.38 186 LYS A N 1
ATOM 1543 C CA . LYS A 1 186 ? 0.589 1.316 4.812 1 83.38 186 LYS A CA 1
ATOM 1544 C C . LYS A 1 186 ? 0.669 0.029 5.629 1 83.38 186 LYS A C 1
ATOM 1546 O O . LYS A 1 186 ? 1.302 -0.941 5.203 1 83.38 186 LYS A O 1
ATOM 1551 N N . ARG A 1 187 ? 0.01 0.043 6.68 1 87.44 187 ARG A N 1
ATOM 1552 C CA . ARG A 1 187 ? 0.004 -1.148 7.52 1 87.44 187 ARG A CA 1
ATOM 1553 C C . ARG A 1 187 ? -0.642 -2.326 6.797 1 87.44 187 ARG A C 1
ATOM 1555 O O . ARG A 1 187 ? -0.136 -3.449 6.855 1 87.44 187 ARG A O 1
ATOM 1562 N N . ALA A 1 188 ? -1.729 -2.047 6.18 1 85.38 188 ALA A N 1
ATOM 1563 C CA . ALA A 1 188 ? -2.43 -3.09 5.438 1 85.38 188 ALA A CA 1
ATOM 1564 C C . ALA A 1 188 ? -1.568 -3.625 4.297 1 85.38 188 ALA A C 1
ATOM 1566 O O . ALA A 1 188 ? -1.487 -4.836 4.09 1 85.38 188 ALA A O 1
ATOM 1567 N N . TRP A 1 189 ? -0.911 -2.752 3.662 1 85.44 189 TRP A N 1
ATOM 1568 C CA . TRP A 1 189 ? -0.043 -3.129 2.551 1 85.44 189 TRP A CA 1
ATOM 1569 C C . TRP A 1 189 ? 1.147 -3.945 3.041 1 85.44 189 TRP A C 1
ATOM 1571 O O . TRP A 1 189 ? 1.5 -4.965 2.441 1 85.44 189 TRP A O 1
ATOM 1581 N N . ASP A 1 190 ? 1.705 -3.473 4.094 1 86.31 190 ASP A N 1
ATOM 1582 C CA . ASP A 1 190 ? 2.842 -4.176 4.68 1 86.31 190 ASP A CA 1
ATOM 1583 C C . ASP A 1 190 ? 2.455 -5.594 5.094 1 86.31 190 ASP A C 1
ATOM 1585 O O . ASP A 1 190 ? 3.215 -6.539 4.875 1 86.31 190 ASP A O 1
ATOM 1589 N N . LYS A 1 191 ? 1.304 -5.645 5.656 1 89.38 191 LYS A N 1
ATOM 1590 C CA . LYS A 1 191 ? 0.839 -6.961 6.09 1 89.38 191 LYS A CA 1
ATOM 1591 C C . LYS A 1 191 ? 0.655 -7.895 4.898 1 89.38 191 LYS A C 1
ATOM 1593 O O . LYS A 1 191 ? 1.106 -9.047 4.93 1 89.38 191 LYS A O 1
ATOM 1598 N N . GLU A 1 192 ? 0.01 -7.395 3.945 1 88.38 192 GLU A N 1
ATOM 1599 C CA . GLU A 1 192 ? -0.21 -8.188 2.74 1 88.38 192 GLU A CA 1
ATOM 1600 C C . GLU A 1 192 ? 1.112 -8.641 2.127 1 88.38 192 GLU A C 1
ATOM 1602 O O . GLU A 1 192 ? 1.265 -9.805 1.758 1 88.38 192 GLU A O 1
ATOM 1607 N N . ARG A 1 193 ? 2.021 -7.801 2.057 1 89.31 193 ARG A N 1
ATOM 1608 C CA . ARG A 1 193 ? 3.322 -8.109 1.475 1 89.31 193 ARG A CA 1
ATOM 1609 C C . ARG A 1 193 ? 4.066 -9.148 2.312 1 89.31 193 ARG A C 1
ATOM 1611 O O . ARG A 1 193 ? 4.73 -10.031 1.77 1 89.31 193 ARG A O 1
ATOM 1618 N N . GLN A 1 194 ? 3.939 -8.984 3.551 1 92 194 GLN A N 1
ATOM 1619 C CA . GLN A 1 194 ? 4.578 -9.945 4.449 1 92 194 GLN A CA 1
ATOM 1620 C C . GLN A 1 194 ? 3.973 -11.336 4.293 1 92 194 GLN A C 1
ATOM 1622 O O . GLN A 1 194 ? 4.695 -12.336 4.281 1 92 194 GLN A O 1
ATOM 1627 N N . GLU A 1 195 ? 2.738 -11.367 4.152 1 91.19 195 GLU A N 1
ATOM 1628 C CA . GLU A 1 195 ? 2.049 -12.648 4 1 91.19 195 GLU A CA 1
ATOM 1629 C C . GLU A 1 195 ? 2.412 -13.32 2.678 1 91.19 195 GLU A C 1
ATOM 1631 O O . GLU A 1 195 ? 2.68 -14.516 2.637 1 91.19 195 GLU A O 1
ATOM 1636 N N . ILE A 1 196 ? 2.459 -12.5 1.639 1 90.44 196 ILE A N 1
ATOM 1637 C CA . ILE A 1 196 ? 2.854 -13.039 0.34 1 90.44 196 ILE A CA 1
ATOM 1638 C C . ILE A 1 196 ? 4.293 -13.539 0.407 1 90.44 196 ILE A C 1
ATOM 1640 O O . ILE A 1 196 ? 4.59 -14.656 -0.033 1 90.44 196 ILE A O 1
ATOM 1644 N N . ASN A 1 197 ? 5.082 -12.75 1.012 1 93.06 197 ASN A N 1
ATOM 1645 C CA . ASN A 1 197 ? 6.496 -13.094 1.115 1 93.06 197 ASN A CA 1
ATOM 1646 C C . ASN A 1 197 ? 6.699 -14.406 1.863 1 93.06 197 ASN A C 1
ATOM 1648 O O . ASN A 1 197 ? 7.387 -15.305 1.374 1 93.06 197 ASN A O 1
ATOM 1652 N N . MET A 1 198 ? 6.082 -14.555 2.953 1 93.06 198 MET A N 1
ATOM 1653 C CA . MET A 1 198 ? 6.227 -15.758 3.762 1 93.06 198 MET A CA 1
ATOM 1654 C C . MET A 1 198 ? 5.641 -16.969 3.045 1 93.06 198 MET A C 1
ATOM 1656 O O . MET A 1 198 ? 6.203 -18.062 3.102 1 93.06 198 MET A O 1
ATOM 1660 N N . GLY A 1 199 ? 4.562 -16.75 2.471 1 93 199 GLY A N 1
ATOM 1661 C CA . GLY A 1 199 ? 3.969 -17.844 1.704 1 93 199 GLY A CA 1
ATOM 1662 C C . GLY A 1 199 ? 4.859 -18.328 0.575 1 93 199 GLY A C 1
ATOM 1663 O O . GLY A 1 199 ? 4.906 -19.531 0.287 1 93 199 GLY A O 1
ATOM 1664 N N . GLU A 1 200 ? 5.539 -17.422 -0.011 1 94.06 200 GLU A N 1
ATOM 1665 C CA . GLU A 1 200 ? 6.457 -17.797 -1.081 1 94.06 200 GLU A CA 1
ATOM 1666 C C . GLU A 1 200 ? 7.621 -18.625 -0.544 1 94.06 200 GLU A C 1
ATOM 1668 O O . GLU A 1 200 ? 8.133 -19.516 -1.232 1 94.06 200 GLU A O 1
ATOM 1673 N N . PHE A 1 201 ? 8.023 -18.375 0.659 1 94.88 201 PHE A N 1
ATOM 1674 C CA . PHE A 1 201 ? 9.047 -19.188 1.304 1 94.88 201 PHE A CA 1
ATOM 1675 C C . PHE A 1 201 ? 8.562 -20.625 1.461 1 94.88 201 PHE A C 1
ATOM 1677 O O . PHE A 1 201 ? 9.312 -21.578 1.193 1 94.88 201 PHE A O 1
ATOM 1684 N N . ILE A 1 202 ? 7.352 -20.734 1.877 1 93.19 202 ILE A N 1
ATOM 1685 C CA . ILE A 1 202 ? 6.785 -22.062 2.082 1 93.19 202 ILE A CA 1
ATOM 1686 C C . ILE A 1 202 ? 6.641 -22.781 0.739 1 93.19 202 ILE A C 1
ATOM 1688 O O . ILE A 1 202 ? 6.945 -23.969 0.624 1 93.19 202 ILE A O 1
ATOM 1692 N N . ARG A 1 203 ? 6.195 -22.062 -0.235 1 92.75 203 ARG A N 1
ATOM 1693 C CA . ARG A 1 203 ? 6.094 -22.609 -1.584 1 92.75 203 ARG A CA 1
ATOM 1694 C C . ARG A 1 203 ? 7.457 -23.078 -2.092 1 92.75 203 ARG A C 1
ATOM 1696 O O . ARG A 1 203 ? 7.574 -24.141 -2.703 1 92.75 203 ARG A O 1
ATO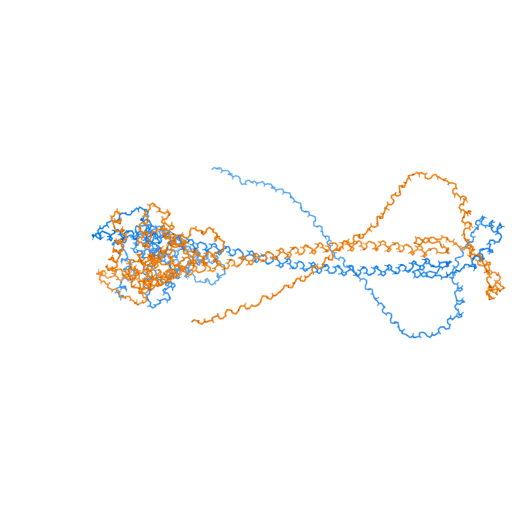M 1703 N N . ALA A 1 204 ? 8.43 -22.281 -1.857 1 93.62 204 ALA A N 1
ATOM 1704 C CA . ALA A 1 204 ? 9.789 -22.609 -2.258 1 93.62 204 ALA A CA 1
ATOM 1705 C C . ALA A 1 204 ? 10.289 -23.859 -1.522 1 93.62 204 ALA A C 1
ATOM 1707 O O . ALA A 1 204 ? 10.938 -24.719 -2.117 1 93.62 204 ALA A O 1
ATOM 1708 N N . LYS A 1 205 ? 9.953 -23.953 -0.279 1 92.5 205 LYS A N 1
ATOM 1709 C CA . LYS A 1 205 ? 10.32 -25.125 0.508 1 92.5 205 LYS A CA 1
ATOM 1710 C C . LYS A 1 205 ? 9.766 -26.391 -0.12 1 92.5 205 LYS A C 1
ATOM 1712 O O . LYS A 1 205 ? 10.508 -27.359 -0.342 1 92.5 205 LYS A O 1
ATOM 1717 N N . ILE A 1 206 ? 8.531 -26.375 -0.408 1 90.5 206 ILE A N 1
ATOM 1718 C CA . ILE A 1 206 ? 7.859 -27.531 -0.996 1 90.5 206 ILE A CA 1
ATOM 1719 C C . ILE A 1 206 ? 8.508 -27.875 -2.336 1 90.5 206 ILE A C 1
ATOM 1721 O O . ILE A 1 206 ? 8.836 -29.047 -2.59 1 90.5 206 ILE A O 1
ATOM 1725 N N . TYR A 1 207 ? 8.742 -26.875 -3.119 1 91.44 207 TYR A N 1
ATOM 1726 C CA . TYR A 1 207 ? 9.297 -27.062 -4.453 1 91.44 207 TYR A CA 1
ATOM 1727 C C . TYR A 1 207 ? 10.711 -27.625 -4.383 1 91.44 207 TYR A C 1
ATOM 1729 O O . TYR A 1 207 ? 11.031 -28.594 -5.07 1 91.44 207 TYR A O 1
ATOM 1737 N N . LEU A 1 208 ? 11.523 -27.031 -3.539 1 92.12 208 LEU A N 1
ATOM 1738 C CA . LEU A 1 208 ? 12.93 -27.406 -3.461 1 92.12 208 LEU A CA 1
ATOM 1739 C C . LEU A 1 208 ? 13.094 -28.797 -2.854 1 92.12 208 LEU A C 1
ATOM 1741 O O . LEU A 1 208 ? 13.953 -29.578 -3.287 1 92.12 208 LEU A O 1
ATOM 1745 N N . VAL A 1 209 ? 12.289 -29.156 -1.897 1 90.81 209 VAL A N 1
ATOM 1746 C CA . VAL A 1 209 ? 12.32 -30.484 -1.311 1 90.81 209 VAL A CA 1
ATOM 1747 C C . VAL A 1 209 ? 11.922 -31.531 -2.359 1 90.81 209 VAL A C 1
ATOM 1749 O O . VAL A 1 209 ? 12.586 -32.562 -2.514 1 90.81 209 VAL A O 1
ATOM 1752 N N . ARG A 1 210 ? 10.945 -31.234 -3.145 1 89.81 210 ARG A N 1
ATOM 1753 C CA . ARG A 1 210 ? 10.492 -32.156 -4.184 1 89.81 210 ARG A CA 1
ATOM 1754 C C . ARG A 1 210 ? 11.539 -32.312 -5.277 1 89.81 210 ARG A C 1
ATOM 1756 O O . ARG A 1 210 ? 11.789 -33.406 -5.766 1 89.81 210 ARG A O 1
ATOM 1763 N N . LEU A 1 211 ? 12.078 -31.172 -5.645 1 89.19 211 LEU A N 1
ATOM 1764 C CA . LEU A 1 211 ? 13.086 -31.172 -6.695 1 89.19 211 LEU A CA 1
ATOM 1765 C C . LEU A 1 211 ? 14.297 -32 -6.293 1 89.19 211 LEU A C 1
ATOM 1767 O O . LEU A 1 211 ? 14.945 -32.625 -7.141 1 89.19 211 LEU A O 1
ATOM 1771 N N . SER A 1 212 ? 14.547 -32 -5.059 1 88.88 212 SER A N 1
ATOM 1772 C CA . SER A 1 212 ? 15.742 -32.688 -4.555 1 88.88 212 SER A CA 1
ATOM 1773 C C . SER A 1 212 ? 15.539 -34.188 -4.504 1 88.88 212 SER A C 1
ATOM 1775 O O . SER A 1 212 ? 16.516 -34.938 -4.379 1 88.88 212 SER A O 1
ATOM 1777 N N . HIS A 1 213 ? 14.32 -34.594 -4.586 1 86.06 213 HIS A N 1
ATOM 1778 C CA . HIS A 1 213 ? 14.055 -36.031 -4.543 1 86.06 213 HIS A CA 1
ATOM 1779 C C . HIS A 1 213 ? 13.844 -36.594 -5.945 1 86.06 213 HIS A C 1
ATOM 1781 O O . HIS A 1 213 ? 13.336 -35.875 -6.828 1 86.06 213 HIS A O 1
ATOM 1787 N N . GLU A 1 214 ? 14.453 -37.625 -6.414 1 68.19 214 GLU A N 1
ATOM 1788 C CA . GLU A 1 214 ? 14.438 -38.281 -7.723 1 68.19 214 GLU A CA 1
ATOM 1789 C C . GLU A 1 214 ? 13.008 -38.469 -8.227 1 68.19 214 GLU A C 1
ATOM 1791 O O . GLU A 1 214 ? 12.727 -38.25 -9.406 1 68.19 214 GLU A O 1
ATOM 1796 N N . ASN A 1 215 ? 12.031 -39.062 -7.406 1 64.81 215 ASN A N 1
ATOM 1797 C CA . ASN A 1 215 ? 10.648 -39.281 -7.82 1 64.81 215 ASN A CA 1
ATOM 1798 C C . ASN A 1 215 ? 9.727 -38.156 -7.324 1 64.81 215 ASN A C 1
ATOM 1800 O O . ASN A 1 215 ? 8.961 -38.375 -6.379 1 64.81 215 ASN A O 1
ATOM 1804 N N . ASN A 1 216 ? 9.867 -36.875 -7.867 1 61.91 216 ASN A N 1
ATOM 1805 C CA . ASN A 1 216 ? 9.438 -35.531 -7.445 1 61.91 216 ASN A CA 1
ATOM 1806 C C . ASN A 1 216 ? 7.938 -35.5 -7.184 1 61.91 216 ASN A C 1
ATOM 1808 O O . ASN A 1 216 ? 7.492 -34.844 -6.227 1 61.91 216 ASN A O 1
ATOM 1812 N N . THR A 1 217 ? 7.191 -36.156 -7.996 1 61.94 217 THR A N 1
ATOM 1813 C CA . THR A 1 217 ? 5.746 -35.969 -7.969 1 61.94 217 THR A CA 1
ATOM 1814 C C . THR A 1 217 ? 5.137 -36.688 -6.773 1 61.94 217 THR A C 1
ATOM 1816 O O . THR A 1 217 ? 4.02 -36.375 -6.352 1 61.94 217 THR A O 1
ATOM 1819 N N . LYS A 1 218 ? 5.977 -37.594 -6.109 1 64.62 218 LYS A N 1
ATOM 1820 C CA . LYS A 1 218 ? 5.336 -38.469 -5.117 1 64.62 218 LYS A CA 1
ATOM 1821 C C . LYS A 1 218 ? 5.73 -38.062 -3.699 1 64.62 218 LYS A C 1
ATOM 1823 O O . LYS A 1 218 ? 5.219 -38.594 -2.727 1 64.62 218 LYS A O 1
ATOM 1828 N N . VAL A 1 219 ? 6.496 -37 -3.602 1 71.44 219 VAL A N 1
ATOM 1829 C CA . VAL A 1 219 ? 6.977 -36.688 -2.26 1 71.44 219 VAL A CA 1
ATOM 1830 C C . VAL A 1 219 ? 5.984 -35.781 -1.548 1 71.44 219 VAL A C 1
ATOM 1832 O O . VAL A 1 219 ? 5.703 -34.688 -2.02 1 71.44 219 VAL A O 1
ATOM 1835 N N . ARG A 1 220 ? 5.336 -36.406 -0.615 1 75.88 220 ARG A N 1
ATOM 1836 C CA . ARG A 1 220 ? 4.445 -35.625 0.22 1 75.88 220 ARG A CA 1
ATOM 1837 C C . ARG A 1 220 ? 5.23 -34.812 1.261 1 75.88 220 ARG A C 1
ATOM 1839 O O . ARG A 1 220 ? 6.078 -35.375 1.961 1 75.88 220 ARG A O 1
ATOM 1846 N N . ILE A 1 221 ? 5.074 -33.562 1.24 1 80.75 221 ILE A N 1
ATOM 1847 C CA . ILE A 1 221 ? 5.727 -32.688 2.225 1 80.75 221 ILE A CA 1
ATOM 1848 C C . ILE A 1 221 ? 4.73 -32.312 3.322 1 80.75 221 ILE A C 1
ATOM 1850 O O . ILE A 1 221 ? 3.686 -31.734 3.045 1 80.75 221 ILE A O 1
ATOM 1854 N N . ASP A 1 222 ? 5.047 -32.781 4.488 1 83.5 222 ASP A N 1
ATOM 1855 C CA . ASP A 1 222 ? 4.184 -32.438 5.617 1 83.5 222 ASP A CA 1
ATOM 1856 C C . ASP A 1 222 ? 4.508 -31.047 6.164 1 83.5 222 ASP A C 1
ATOM 1858 O O . ASP A 1 222 ? 5.602 -30.828 6.68 1 83.5 222 ASP A O 1
ATOM 1862 N N . LEU A 1 223 ? 3.605 -30.172 5.988 1 88 223 LEU A N 1
ATOM 1863 C CA . LEU A 1 223 ? 3.76 -28.828 6.516 1 88 223 LEU A CA 1
ATOM 1864 C C . LEU A 1 223 ? 3.207 -28.719 7.934 1 88 223 LEU A C 1
ATOM 1866 O O . LEU A 1 223 ? 2.184 -29.328 8.25 1 88 223 LEU A O 1
ATOM 1870 N N . SER A 1 224 ? 3.896 -28.016 8.797 1 89.69 224 SER A N 1
ATOM 1871 C CA . SER A 1 224 ? 3.365 -27.703 10.117 1 89.69 224 SER A CA 1
ATOM 1872 C C . SER A 1 224 ? 2.104 -26.859 10.023 1 89.69 224 SER A C 1
ATOM 1874 O O . SER A 1 224 ? 1.839 -26.234 8.992 1 89.69 224 SER A O 1
ATOM 1876 N N . PRO A 1 225 ? 1.349 -26.797 11.102 1 87.44 225 PRO A N 1
ATOM 1877 C CA . PRO A 1 225 ? 0.145 -25.969 11.094 1 87.44 225 PRO A CA 1
ATOM 1878 C C . PRO A 1 225 ? 0.443 -24.5 10.781 1 87.44 225 PRO A C 1
ATOM 1880 O O . PRO A 1 225 ? -0.324 -23.859 10.07 1 87.44 225 PRO A O 1
ATOM 1883 N N . LEU A 1 226 ? 1.563 -24.078 11.242 1 90.62 226 LEU A N 1
ATOM 1884 C CA . LEU A 1 226 ? 1.942 -22.703 10.969 1 90.62 226 LEU A CA 1
ATOM 1885 C C . LEU A 1 226 ? 2.268 -22.5 9.492 1 90.62 226 LEU A C 1
ATOM 1887 O O . LEU A 1 226 ? 1.838 -21.531 8.883 1 90.62 226 LEU A O 1
ATOM 1891 N N . GLU A 1 227 ? 2.965 -23.438 8.977 1 92.06 227 GLU A N 1
ATOM 1892 C CA . GLU A 1 227 ? 3.311 -23.344 7.559 1 92.06 227 GLU A CA 1
ATOM 1893 C C . GLU A 1 227 ? 2.062 -23.391 6.68 1 92.06 227 GLU A C 1
ATOM 1895 O O . GLU A 1 227 ? 1.972 -22.656 5.688 1 92.06 227 GLU A O 1
ATOM 1900 N N . LYS A 1 228 ? 1.12 -24.156 7.078 1 89.06 228 LYS A N 1
ATOM 1901 C CA . LYS A 1 228 ? -0.139 -24.234 6.34 1 89.06 228 LYS A CA 1
ATOM 1902 C C . LYS A 1 228 ? -0.883 -22.891 6.383 1 89.06 228 LYS A C 1
ATOM 1904 O O . LYS A 1 228 ? -1.402 -22.438 5.367 1 89.06 228 LYS A O 1
ATOM 1909 N N . ARG A 1 229 ? -0.881 -22.359 7.539 1 88.62 229 ARG A N 1
ATOM 1910 C CA . ARG A 1 229 ? -1.547 -21.062 7.691 1 88.62 229 ARG A CA 1
ATOM 1911 C C . ARG A 1 229 ? -0.877 -20 6.832 1 88.62 229 ARG A C 1
ATOM 1913 O O . ARG A 1 229 ? -1.557 -19.203 6.191 1 88.62 229 ARG A O 1
ATOM 1920 N N . LEU A 1 230 ? 0.423 -20.016 6.855 1 90.12 230 LEU A N 1
ATOM 1921 C CA . LEU A 1 230 ? 1.171 -19.031 6.078 1 90.12 230 LEU A CA 1
ATOM 1922 C C . LEU A 1 230 ? 0.936 -19.219 4.586 1 90.12 230 LEU A C 1
ATOM 1924 O O . LEU A 1 230 ? 0.809 -18.25 3.84 1 90.12 230 LEU A O 1
ATOM 1928 N N . ALA A 1 231 ? 0.849 -20.438 4.195 1 89.31 231 ALA A N 1
ATOM 1929 C CA . ALA A 1 231 ? 0.562 -20.734 2.795 1 89.31 231 ALA A CA 1
ATOM 1930 C C . ALA A 1 231 ? -0.83 -20.25 2.402 1 89.31 231 ALA A C 1
ATOM 1932 O O . ALA A 1 231 ? -1.019 -19.719 1.308 1 89.31 231 ALA A O 1
ATOM 1933 N N . GLU A 1 232 ? -1.769 -20.422 3.312 1 87.06 232 GLU A N 1
ATOM 1934 C CA . GLU A 1 232 ? -3.139 -19.984 3.053 1 87.06 232 GLU A CA 1
ATOM 1935 C C . GLU A 1 232 ? -3.232 -18.469 2.977 1 87.06 232 GLU A C 1
ATOM 1937 O O . GLU A 1 232 ? -3.977 -17.922 2.156 1 87.06 232 GLU A O 1
ATOM 1942 N N . GLU A 1 233 ? -2.549 -17.859 3.852 1 87.12 233 GLU A N 1
ATOM 1943 C CA . GLU A 1 233 ? -2.52 -16.391 3.834 1 87.12 233 GLU A CA 1
ATOM 1944 C C . GLU A 1 233 ? -1.985 -15.875 2.504 1 87.12 233 GLU A C 1
ATOM 1946 O O . GLU A 1 233 ? -2.535 -14.922 1.939 1 87.12 233 GLU A O 1
ATOM 1951 N N . ARG A 1 234 ? -0.962 -16.438 2.025 1 89.38 234 ARG A N 1
ATOM 1952 C CA . ARG A 1 234 ? -0.418 -16.062 0.724 1 89.38 234 ARG A CA 1
ATOM 1953 C C . ARG A 1 234 ? -1.453 -16.266 -0.378 1 89.38 234 ARG A C 1
ATOM 1955 O O . ARG A 1 234 ? -1.623 -15.398 -1.239 1 89.38 234 ARG A O 1
ATOM 1962 N N . ASN A 1 235 ? -2.098 -17.375 -0.355 1 85.25 235 ASN A N 1
ATOM 1963 C CA . ASN A 1 235 ? -3.084 -17.688 -1.385 1 85.25 235 ASN A CA 1
ATOM 1964 C C . ASN A 1 235 ? -4.234 -16.688 -1.378 1 85.25 235 ASN A C 1
ATOM 1966 O O . ASN A 1 235 ? -4.707 -16.266 -2.438 1 85.25 235 ASN A O 1
ATOM 1970 N N . ARG A 1 236 ? -4.594 -16.312 -0.238 1 82.69 236 ARG A N 1
ATOM 1971 C CA . ARG A 1 236 ? -5.676 -15.344 -0.112 1 82.69 236 ARG A CA 1
ATOM 1972 C C . ARG A 1 236 ? -5.289 -14.008 -0.738 1 82.69 236 ARG A C 1
ATOM 1974 O O . ARG A 1 236 ? -6.086 -13.398 -1.456 1 82.69 236 ARG A O 1
ATOM 1981 N N . ASN A 1 237 ? -4.117 -13.648 -0.528 1 84.31 237 ASN A N 1
ATOM 1982 C CA . ASN A 1 237 ? -3.66 -12.359 -1.035 1 84.31 237 ASN A CA 1
ATOM 1983 C C . ASN A 1 237 ? -3.34 -12.43 -2.525 1 84.31 237 ASN A C 1
ATOM 1985 O O . ASN A 1 237 ? -3.598 -11.477 -3.264 1 84.31 237 ASN A O 1
ATOM 1989 N N . ALA A 1 238 ? -2.834 -13.531 -2.912 1 86.38 238 ALA A N 1
ATOM 1990 C CA . ALA A 1 238 ? -2.418 -13.688 -4.305 1 86.38 238 ALA A CA 1
ATOM 1991 C C . ALA A 1 238 ? -3.629 -13.766 -5.23 1 86.38 238 ALA A C 1
ATOM 1993 O O . ALA A 1 238 ? -3.543 -13.398 -6.406 1 86.38 238 ALA A O 1
ATOM 1994 N N . HIS A 1 239 ? -4.793 -14.203 -4.699 1 86.19 239 HIS A N 1
ATOM 1995 C CA . HIS A 1 239 ? -5.992 -14.367 -5.516 1 86.19 239 HIS A CA 1
ATOM 1996 C C . HIS A 1 239 ? -7.055 -13.336 -5.152 1 86.19 239 HIS A C 1
ATOM 1998 O O . HIS A 1 239 ? -8.227 -13.492 -5.504 1 86.19 239 HIS A O 1
ATOM 2004 N N . ARG A 1 240 ? -6.625 -12.398 -4.52 1 82.38 240 ARG A N 1
ATOM 2005 C CA . ARG A 1 240 ? -7.578 -11.398 -4.047 1 82.38 240 ARG A CA 1
ATOM 2006 C C . ARG A 1 240 ? -8.188 -10.633 -5.215 1 82.38 240 ARG A C 1
ATOM 2008 O O . ARG A 1 240 ? -7.477 -10.227 -6.137 1 82.38 240 ARG A O 1
ATOM 2015 N N . LEU A 1 241 ? -9.508 -10.484 -5.129 1 91.69 241 LEU A N 1
ATOM 2016 C CA . LEU A 1 241 ? -10.242 -9.672 -6.082 1 91.69 241 LEU A CA 1
ATOM 2017 C C . LEU A 1 241 ? -10.906 -8.484 -5.387 1 91.69 241 LEU A C 1
ATOM 2019 O O . LEU A 1 241 ? -11.43 -8.617 -4.277 1 91.69 241 LEU A O 1
ATOM 2023 N N . ASP A 1 242 ? -10.781 -7.387 -6.027 1 92.12 242 ASP A N 1
ATOM 2024 C CA . ASP A 1 242 ? -11.43 -6.172 -5.547 1 92.12 242 ASP A CA 1
ATOM 2025 C C . ASP A 1 242 ? -12.555 -5.742 -6.48 1 92.12 242 ASP A C 1
ATOM 2027 O O . ASP A 1 242 ? -12.32 -5.48 -7.664 1 92.12 242 ASP A O 1
ATOM 2031 N N . LEU A 1 243 ? -13.664 -5.605 -5.949 1 95.56 243 LEU A N 1
ATOM 2032 C CA . LEU A 1 243 ? -14.852 -5.344 -6.75 1 95.56 243 LEU A CA 1
ATOM 2033 C C . LEU A 1 243 ? -14.758 -3.986 -7.434 1 95.56 243 LEU A C 1
ATOM 2035 O O . LEU A 1 243 ? -15.023 -3.869 -8.633 1 95.56 243 LEU A O 1
ATOM 2039 N N . SER A 1 244 ? -14.383 -2.994 -6.688 1 92.62 244 SER A N 1
ATOM 2040 C CA . SER A 1 244 ? -14.312 -1.645 -7.238 1 92.62 244 SER A CA 1
ATOM 2041 C C . SER A 1 244 ? -13.297 -1.558 -8.367 1 92.62 244 SER A C 1
ATOM 2043 O O . SER A 1 244 ? -13.562 -0.94 -9.406 1 92.62 244 SER A O 1
ATOM 2045 N N . ILE A 1 245 ? -12.195 -2.256 -8.164 1 93.81 245 ILE A N 1
ATOM 2046 C CA . ILE A 1 245 ? -11.172 -2.291 -9.195 1 93.81 245 ILE A CA 1
ATOM 2047 C C . ILE A 1 245 ? -11.688 -3.045 -10.422 1 93.81 245 ILE A C 1
ATOM 2049 O O . ILE A 1 245 ? -11.492 -2.609 -11.555 1 93.81 245 ILE A O 1
ATOM 2053 N N . SER A 1 246 ? -12.375 -4.102 -10.172 1 96.06 246 SER A N 1
ATOM 2054 C CA . SER A 1 246 ? -12.898 -4.941 -11.25 1 96.06 246 SER A CA 1
ATOM 2055 C C . SER A 1 246 ? -13.898 -4.172 -12.109 1 96.06 246 SER A C 1
ATOM 2057 O O . SER A 1 246 ? -13.852 -4.258 -13.344 1 96.06 246 SER A O 1
ATOM 2059 N N . ILE A 1 247 ? -14.734 -3.426 -11.492 1 95.06 247 ILE A N 1
ATOM 2060 C CA . ILE A 1 247 ? -15.734 -2.648 -12.211 1 95.06 247 ILE A CA 1
ATOM 2061 C C . ILE A 1 247 ? -15.039 -1.641 -13.125 1 95.06 247 ILE A C 1
ATOM 2063 O O . ILE A 1 247 ? -15.391 -1.516 -14.305 1 95.06 247 ILE A O 1
ATOM 2067 N N . LYS A 1 248 ? -14.117 -1.028 -12.609 1 93.62 248 LYS A N 1
ATOM 2068 C CA . LYS A 1 248 ? -13.383 -0.025 -13.375 1 93.62 248 LYS A CA 1
ATOM 2069 C C . LYS A 1 248 ? -12.633 -0.663 -14.531 1 93.62 248 LYS A C 1
ATOM 2071 O O . LYS A 1 248 ? -12.672 -0.16 -15.656 1 93.62 248 LYS A O 1
ATOM 2076 N N . GLN A 1 249 ? -12.016 -1.772 -14.273 1 93.69 249 GLN A N 1
ATOM 2077 C CA . GLN A 1 249 ? -11.164 -2.414 -15.273 1 93.69 249 GLN A CA 1
ATOM 2078 C C . GLN A 1 249 ? -11.992 -3 -16.406 1 93.69 249 GLN A C 1
ATOM 2080 O O . GLN A 1 249 ? -11.602 -2.926 -17.578 1 93.69 249 GLN A O 1
ATOM 2085 N N . VAL A 1 250 ? -13.062 -3.553 -16.094 1 93.31 250 VAL A N 1
ATOM 2086 C CA . VAL A 1 250 ? -13.93 -4.113 -17.125 1 93.31 250 VAL A CA 1
ATOM 2087 C C . VAL A 1 250 ? -14.453 -2.994 -18.031 1 93.31 250 VAL A C 1
ATOM 2089 O O . VAL A 1 250 ? -14.602 -3.186 -19.234 1 93.31 250 VAL A O 1
ATOM 2092 N N . THR A 1 251 ? -14.656 -1.885 -17.453 1 90.81 251 THR A N 1
ATOM 2093 C CA . THR A 1 251 ? -15.125 -0.728 -18.203 1 90.81 251 THR A CA 1
ATOM 2094 C C . THR A 1 251 ? -14 -0.159 -19.062 1 90.81 251 THR A C 1
ATOM 2096 O O . THR A 1 251 ? -14.234 0.264 -20.203 1 90.81 251 THR A O 1
ATOM 2099 N N . GLN A 1 252 ? -12.828 -0.19 -18.578 1 90.69 252 GLN A N 1
ATOM 2100 C CA . GLN A 1 252 ? -11.68 0.387 -19.266 1 90.69 252 GLN A CA 1
ATOM 2101 C C . GLN A 1 252 ? -11.203 -0.52 -20.406 1 90.69 252 GLN A C 1
ATOM 2103 O O . GLN A 1 252 ? -10.773 -0.037 -21.453 1 90.69 252 GLN A O 1
ATOM 2108 N N . HIS A 1 253 ? -11.266 -1.829 -20.141 1 90 253 HIS A N 1
ATOM 2109 C CA . HIS A 1 253 ? -10.766 -2.781 -21.125 1 90 253 HIS A CA 1
ATOM 2110 C C . HIS A 1 253 ? -11.914 -3.5 -21.828 1 90 253 HIS A C 1
ATOM 2112 O O . HIS A 1 253 ? -11.977 -4.73 -21.828 1 90 253 HIS A O 1
ATOM 2118 N N . LYS A 1 254 ? -12.656 -2.795 -22.516 1 85.38 254 LYS A N 1
ATOM 2119 C CA . LYS A 1 254 ? -13.82 -3.332 -23.203 1 85.38 254 LYS A CA 1
ATOM 2120 C C . LYS A 1 254 ? -13.414 -4.324 -24.281 1 85.38 254 LYS A C 1
ATOM 2122 O O . LYS A 1 254 ? -14.148 -5.273 -24.578 1 85.38 254 LYS A O 1
ATOM 2127 N N . CYS A 1 255 ? -12.219 -4.156 -24.797 1 83.5 255 CYS A N 1
ATOM 2128 C CA . CYS A 1 255 ? -11.727 -4.961 -25.906 1 83.5 255 CYS A CA 1
ATOM 2129 C C . CYS A 1 255 ? -11.477 -6.398 -25.453 1 83.5 255 CYS A C 1
ATOM 2131 O O . CYS A 1 255 ? -11.414 -7.305 -26.297 1 83.5 255 CYS A O 1
ATOM 2133 N N . LEU A 1 256 ? -11.445 -6.629 -24.172 1 87.81 256 LEU A N 1
ATOM 2134 C CA . LEU A 1 256 ? -11.141 -7.961 -23.656 1 87.81 256 LEU A CA 1
ATOM 2135 C C . LEU A 1 256 ? -12.422 -8.734 -23.359 1 87.81 256 LEU A C 1
ATOM 2137 O O . LEU A 1 256 ? -12.367 -9.922 -23.031 1 87.81 256 LEU A O 1
ATOM 2141 N N . ASN A 1 257 ? -13.547 -8.109 -23.469 1 85.19 257 ASN A N 1
ATOM 2142 C CA . ASN A 1 257 ? -14.844 -8.734 -23.25 1 85.19 257 ASN A CA 1
ATOM 2143 C C . ASN A 1 257 ? -14.891 -9.5 -21.938 1 85.19 257 ASN A C 1
ATOM 2145 O O . ASN A 1 257 ? -15.25 -10.68 -21.906 1 85.19 257 ASN A O 1
ATOM 2149 N N . LEU A 1 258 ? -14.57 -8.789 -20.891 1 92.31 258 LEU A N 1
ATOM 2150 C CA . LEU A 1 258 ? -14.438 -9.406 -19.578 1 92.31 258 LEU A CA 1
ATOM 2151 C C . LEU A 1 258 ? -15.781 -9.438 -18.859 1 92.31 258 LEU A C 1
ATOM 2153 O O . LEU A 1 258 ? -15.867 -9.859 -17.703 1 92.31 258 LEU A O 1
ATOM 2157 N N . GLY A 1 259 ? -16.797 -8.969 -19.547 1 93.81 259 GLY A N 1
ATOM 2158 C CA . GLY A 1 259 ? -18.109 -8.93 -18.938 1 93.81 259 GLY A CA 1
ATOM 2159 C C . GLY A 1 259 ? -18.609 -10.297 -18.5 1 93.81 259 GLY A C 1
ATOM 2160 O O . GLY A 1 259 ? -19.156 -10.453 -17.406 1 93.81 259 GLY A O 1
ATOM 2161 N N . LEU A 1 260 ? -18.375 -11.258 -19.344 1 94.81 260 LEU A N 1
ATOM 2162 C CA . LEU A 1 260 ? -18.812 -12.617 -19.047 1 94.81 260 LEU A CA 1
ATOM 2163 C C . LEU A 1 260 ? -18.047 -13.18 -17.844 1 94.81 260 LEU A C 1
ATOM 2165 O O . LEU A 1 260 ? -18.625 -13.82 -16.969 1 94.81 260 LEU A O 1
ATOM 2169 N N . ILE A 1 261 ? -16.766 -12.898 -17.828 1 96.06 261 ILE A N 1
ATOM 2170 C CA . ILE A 1 261 ? -15.922 -13.367 -16.734 1 96.06 261 ILE A CA 1
ATOM 2171 C C . ILE A 1 261 ? -16.328 -12.695 -15.438 1 96.06 261 ILE A C 1
ATOM 2173 O O . ILE A 1 261 ? -16.391 -13.336 -14.383 1 96.06 261 ILE A O 1
ATOM 2177 N N . PHE A 1 262 ? -16.609 -11.359 -15.562 1 97.19 262 PHE A N 1
ATOM 2178 C CA . PHE A 1 262 ? -17.078 -10.609 -14.398 1 97.19 262 PHE A CA 1
ATOM 2179 C C . PHE A 1 262 ? -18.328 -11.25 -13.812 1 97.19 262 PHE A C 1
ATOM 2181 O O . PHE A 1 262 ? -18.406 -11.477 -12.602 1 97.19 262 PHE A O 1
ATOM 2188 N N . GLN A 1 263 ? -19.203 -11.586 -14.664 1 96.75 263 GLN A N 1
ATOM 2189 C CA . GLN A 1 263 ? -20.469 -12.172 -14.242 1 96.75 263 GLN A CA 1
ATOM 2190 C C . GLN A 1 263 ? -20.266 -13.523 -13.578 1 96.75 263 GLN A C 1
ATOM 2192 O O . GLN A 1 263 ? -20.938 -13.859 -12.602 1 96.75 263 GLN A O 1
ATOM 2197 N N . ALA A 1 264 ? -19.406 -14.266 -14.141 1 96.75 264 ALA A N 1
ATOM 2198 C CA . ALA A 1 264 ? -19.125 -15.578 -13.57 1 96.75 264 ALA A CA 1
ATOM 2199 C C . ALA A 1 264 ? -18.469 -15.453 -12.195 1 96.75 264 ALA A C 1
ATOM 2201 O O . ALA A 1 264 ? -18.859 -16.141 -11.25 1 96.75 264 ALA A O 1
ATOM 2202 N N . LEU A 1 265 ? -17.547 -14.516 -12.055 1 97 265 LEU A N 1
ATOM 2203 C CA . LEU A 1 265 ? -16.766 -14.367 -10.836 1 97 265 LEU A CA 1
ATOM 2204 C C . LEU A 1 265 ? -17.609 -13.781 -9.711 1 97 265 LEU A C 1
ATOM 2206 O O . LEU A 1 265 ? -17.578 -14.266 -8.578 1 97 265 LEU A O 1
ATOM 2210 N N . TYR A 1 266 ? -18.406 -12.766 -10.039 1 97.38 266 TYR A N 1
ATOM 2211 C CA . TYR A 1 266 ? -19.078 -12.023 -8.977 1 97.38 266 TYR A CA 1
ATOM 2212 C C . TYR A 1 266 ? -20.531 -12.453 -8.844 1 97.38 266 TYR A C 1
ATOM 2214 O O . TYR A 1 266 ? -21.234 -12.023 -7.922 1 97.38 266 TYR A O 1
ATOM 2222 N N . GLY A 1 267 ? -21.031 -13.273 -9.781 1 97.12 267 GLY A N 1
ATOM 2223 C CA . GLY A 1 267 ? -22.375 -13.82 -9.688 1 97.12 267 GLY A CA 1
ATOM 2224 C C . GLY A 1 267 ? -23.453 -12.859 -10.172 1 97.12 267 GLY A C 1
ATOM 2225 O O . GLY A 1 267 ? -24.641 -13.148 -10.07 1 97.12 267 GLY A O 1
ATOM 2226 N N . ILE A 1 268 ? -23.078 -11.766 -10.602 1 96.44 268 ILE A N 1
ATOM 2227 C CA . ILE A 1 268 ? -23.969 -10.688 -11.031 1 96.44 268 ILE A CA 1
ATOM 2228 C C . ILE A 1 268 ? -23.281 -9.859 -12.125 1 96.44 268 ILE A C 1
ATOM 2230 O O . ILE A 1 268 ? -22.062 -9.797 -12.188 1 96.44 268 ILE A O 1
ATOM 2234 N N . SER A 1 269 ? -24.047 -9.32 -13.023 1 96.12 269 SER A N 1
ATOM 2235 C CA . SER A 1 269 ? -23.469 -8.531 -14.109 1 96.12 269 SER A CA 1
ATOM 2236 C C . SER A 1 269 ? -22.891 -7.215 -13.594 1 96.12 269 SER A C 1
ATOM 2238 O O . SER A 1 269 ? -23.266 -6.75 -12.516 1 96.12 269 SER A O 1
ATOM 2240 N N . GLN A 1 270 ? -22.016 -6.641 -14.328 1 95.5 270 GLN A N 1
ATOM 2241 C CA . GLN A 1 270 ? -21.375 -5.383 -13.961 1 95.5 270 GLN A CA 1
ATOM 2242 C C . GLN A 1 270 ? -22.391 -4.266 -13.805 1 95.5 270 GLN A C 1
ATOM 2244 O O . GLN A 1 270 ? -22.328 -3.484 -12.852 1 95.5 270 GLN A O 1
ATOM 2249 N N . GLU A 1 271 ? -23.312 -4.188 -14.773 1 94.62 271 GLU A N 1
ATOM 2250 C CA . GLU A 1 271 ? -24.328 -3.137 -14.75 1 94.62 271 GLU A CA 1
ATOM 2251 C C . GLU A 1 271 ? -25.234 -3.273 -13.531 1 94.62 271 GLU A C 1
ATOM 2253 O O . GLU A 1 271 ? -25.531 -2.283 -12.859 1 94.62 271 GLU A O 1
ATOM 2258 N N . GLU A 1 272 ? -25.547 -4.441 -13.297 1 96.69 272 GLU A N 1
ATOM 2259 C CA . GLU A 1 272 ? -26.453 -4.668 -12.18 1 96.69 272 GLU A CA 1
ATOM 2260 C C . GLU A 1 272 ? -25.781 -4.344 -10.852 1 96.69 272 GLU A C 1
ATOM 2262 O O . GLU A 1 272 ? -26.391 -3.742 -9.969 1 96.69 272 GLU A O 1
ATOM 2267 N N . VAL A 1 273 ? -24.562 -4.777 -10.727 1 97.31 273 VAL A N 1
ATOM 2268 C CA . VAL A 1 273 ? -23.891 -4.551 -9.445 1 97.31 273 VAL A CA 1
ATOM 2269 C C . VAL A 1 273 ? -23.688 -3.053 -9.227 1 97.31 273 VAL A C 1
ATOM 2271 O O . VAL A 1 273 ? -23.797 -2.564 -8.102 1 97.31 273 VAL A O 1
ATOM 2274 N N . LYS A 1 274 ? -23.406 -2.299 -10.234 1 96 274 LYS A N 1
ATOM 2275 C CA . LYS A 1 274 ? -23.281 -0.848 -10.117 1 96 274 LYS A CA 1
ATOM 2276 C C . LYS A 1 274 ? -24.578 -0.229 -9.586 1 96 274 LYS A C 1
ATOM 2278 O O . LYS A 1 274 ? -24.531 0.629 -8.703 1 96 274 LYS A O 1
ATOM 2283 N N . SER A 1 275 ? -25.609 -0.719 -10.164 1 95.88 275 SER A N 1
ATOM 2284 C CA . SER A 1 275 ? -26.922 -0.241 -9.75 1 95.88 275 SER A CA 1
ATOM 2285 C C . SER A 1 275 ? -27.203 -0.577 -8.289 1 95.88 275 SER A C 1
ATOM 2287 O O . SER A 1 275 ? -27.703 0.263 -7.535 1 95.88 275 SER A O 1
ATOM 2289 N N . LEU A 1 276 ? -26.859 -1.727 -7.914 1 97.19 276 LEU A N 1
ATOM 2290 C CA . LEU A 1 276 ? -27.094 -2.158 -6.539 1 97.19 276 LEU A CA 1
ATOM 2291 C C . LEU A 1 276 ? -26.188 -1.41 -5.57 1 97.19 276 LEU A C 1
ATOM 2293 O O . LEU A 1 276 ? -26.594 -1.092 -4.453 1 97.19 276 LEU A O 1
ATOM 2297 N N . LEU A 1 277 ? -24.953 -1.188 -5.965 1 97.06 277 LEU A N 1
ATOM 2298 C CA . LEU A 1 277 ? -24.016 -0.442 -5.133 1 97.06 277 LEU A CA 1
ATOM 2299 C C . LEU A 1 277 ? -24.516 0.978 -4.891 1 97.06 277 LEU A C 1
ATOM 2301 O O . LEU A 1 277 ? -24.406 1.497 -3.775 1 97.06 277 LEU A O 1
ATOM 2305 N N . GLU A 1 278 ? -25.094 1.611 -5.902 1 93.94 278 GLU A N 1
ATOM 2306 C CA . GLU A 1 278 ? -25.641 2.957 -5.777 1 93.94 278 GLU A CA 1
ATOM 2307 C C . GLU A 1 278 ? -26.812 2.982 -4.805 1 93.94 278 GLU A C 1
ATOM 2309 O O . GLU A 1 278 ? -26.906 3.861 -3.945 1 93.94 278 GLU A O 1
ATOM 2314 N N . MET A 1 279 ? -27.641 2.078 -5.004 1 92.94 279 MET A N 1
ATOM 2315 C CA . MET A 1 279 ? -28.781 1.968 -4.09 1 92.94 279 MET A CA 1
ATOM 2316 C C . MET A 1 279 ? -28.297 1.779 -2.654 1 92.94 279 MET A C 1
ATOM 2318 O O . MET A 1 279 ? -28.781 2.445 -1.739 1 92.94 279 MET A O 1
ATOM 2322 N N . ASP A 1 280 ? -27.359 0.859 -2.477 1 94.88 280 ASP A N 1
ATOM 2323 C CA . ASP A 1 280 ? -26.844 0.549 -1.144 1 94.88 280 ASP A CA 1
ATOM 2324 C C . ASP A 1 280 ? -26.203 1.774 -0.506 1 94.88 280 ASP A C 1
ATOM 2326 O O . ASP A 1 280 ? -26.375 2.023 0.689 1 94.88 280 ASP A O 1
ATOM 2330 N N . LYS A 1 281 ? -25.516 2.475 -1.312 1 92.12 281 LYS A N 1
ATOM 2331 C CA . LYS A 1 281 ? -24.875 3.699 -0.829 1 92.12 281 LYS A CA 1
ATOM 2332 C C . LYS A 1 281 ? -25.922 4.695 -0.33 1 92.12 281 LYS A C 1
ATOM 2334 O O . LYS A 1 281 ? -25.75 5.297 0.732 1 92.12 281 LYS A O 1
ATOM 2339 N N . GLN A 1 282 ? -26.969 4.863 -1.052 1 89.12 282 GLN A N 1
ATOM 2340 C CA . GLN A 1 282 ? -28.047 5.773 -0.689 1 89.12 282 GLN A CA 1
ATOM 2341 C C . GLN A 1 282 ? -28.766 5.301 0.573 1 89.12 282 GLN A C 1
ATOM 2343 O O . GLN A 1 282 ? -29.328 6.109 1.312 1 89.12 282 GLN A O 1
ATOM 2348 N N . CYS A 1 283 ? -28.656 4.051 0.784 1 92.19 283 CYS A N 1
ATOM 2349 C CA . CYS A 1 283 ? -29.328 3.477 1.945 1 92.19 283 CYS A CA 1
ATOM 2350 C C . CYS A 1 283 ? -28.344 3.311 3.107 1 92.19 283 CYS A C 1
ATOM 2352 O O . CYS A 1 283 ? -28.609 2.533 4.027 1 92.19 283 CYS A O 1
ATOM 2354 N N . GLY A 1 284 ? -27.25 3.973 3.012 1 88.81 284 GLY A N 1
ATOM 2355 C CA . GLY A 1 284 ? -26.312 3.984 4.113 1 88.81 284 GLY A CA 1
ATOM 2356 C C . GLY A 1 284 ? -25.453 2.727 4.188 1 88.81 284 GLY A C 1
ATOM 2357 O O . GLY A 1 284 ? -24.875 2.428 5.227 1 88.81 284 GLY A O 1
ATOM 2358 N N . GLY A 1 285 ? -25.484 1.86 3.186 1 92.62 285 GLY A N 1
ATOM 2359 C CA . GLY A 1 285 ? -24.656 0.66 3.15 1 92.62 285 GLY A CA 1
ATOM 2360 C C . GLY A 1 285 ? -25.266 -0.493 3.936 1 92.62 285 GLY A C 1
ATOM 2361 O O . GLY A 1 285 ? -24.547 -1.413 4.336 1 92.62 285 GLY A O 1
ATOM 2362 N N . MET A 1 286 ? -26.438 -0.446 4.133 1 92.06 286 MET A N 1
ATOM 2363 C CA . MET A 1 286 ? -27.109 -1.386 5.031 1 92.06 286 MET A CA 1
ATOM 2364 C C . MET A 1 286 ? -27.125 -2.789 4.434 1 92.06 286 MET A C 1
ATOM 2366 O O . MET A 1 286 ? -27.109 -3.779 5.164 1 92.06 286 MET A O 1
ATOM 2370 N N . PHE A 1 287 ? -27.094 -2.881 3.154 1 95.25 287 PHE A N 1
ATOM 2371 C CA . PHE A 1 287 ? -27.281 -4.176 2.51 1 95.25 287 PHE A CA 1
ATOM 2372 C C . PHE A 1 287 ? -25.938 -4.828 2.219 1 95.25 287 PHE A C 1
ATOM 2374 O O . PHE A 1 287 ? -25.875 -5.961 1.735 1 95.25 287 PHE A O 1
ATOM 2381 N N . GLN A 1 288 ? -24.844 -4.203 2.346 1 95.69 288 GLN A N 1
ATOM 2382 C CA . GLN A 1 288 ? -23.469 -4.707 2.252 1 95.69 288 GLN A CA 1
ATOM 2383 C C . GLN A 1 288 ? -23.203 -5.32 0.88 1 95.69 288 GLN A C 1
ATOM 2385 O O . GLN A 1 288 ? -22.609 -6.395 0.779 1 95.69 288 GLN A O 1
ATOM 2390 N N . VAL A 1 289 ? -23.656 -4.629 -0.128 1 97.31 289 VAL A N 1
ATOM 2391 C CA . VAL A 1 289 ? -23.578 -5.137 -1.494 1 97.31 289 VAL A CA 1
ATOM 2392 C C . VAL A 1 289 ? -22.109 -5.34 -1.886 1 97.31 289 VAL A C 1
ATOM 2394 O O . VAL A 1 289 ? -21.75 -6.395 -2.41 1 97.31 289 VAL A O 1
ATOM 2397 N N . GLU A 1 290 ? -21.266 -4.438 -1.583 1 96.38 290 GLU A N 1
ATOM 2398 C CA . GLU A 1 290 ? -19.859 -4.516 -1.97 1 96.38 290 GLU A CA 1
ATOM 2399 C C . GLU A 1 290 ? -19.188 -5.727 -1.335 1 96.38 290 GLU A C 1
ATOM 2401 O O . GLU A 1 290 ? -18.484 -6.484 -2.016 1 96.38 290 GLU A O 1
ATOM 2406 N N . SER A 1 291 ? -19.469 -5.953 -0.087 1 94.94 291 SER A N 1
ATOM 2407 C CA . SER A 1 291 ? -18.828 -7.039 0.643 1 94.94 291 SER A CA 1
ATOM 2408 C C . SER A 1 291 ? -19.328 -8.398 0.16 1 94.94 291 SER A C 1
ATOM 2410 O O . SER A 1 291 ? -18.531 -9.297 -0.121 1 94.94 291 SER A O 1
ATOM 2412 N N . ILE A 1 292 ? -20.594 -8.492 0.042 1 97.06 292 ILE A N 1
ATOM 2413 C CA . ILE A 1 292 ? -21.172 -9.797 -0.257 1 97.06 292 ILE A CA 1
ATOM 2414 C C . ILE A 1 292 ? -20.844 -10.195 -1.693 1 97.06 292 ILE A C 1
ATOM 2416 O O . ILE A 1 292 ? -20.469 -11.336 -1.957 1 97.06 292 ILE A O 1
ATOM 2420 N N . VAL A 1 293 ? -20.969 -9.266 -2.605 1 97.56 293 VAL A N 1
ATOM 2421 C CA . VAL A 1 293 ? -20.594 -9.547 -3.986 1 97.56 293 VAL A CA 1
ATOM 2422 C C . VAL A 1 293 ? -19.094 -9.836 -4.066 1 97.56 293 VAL A C 1
ATOM 2424 O O . VAL A 1 293 ? -18.656 -10.719 -4.809 1 97.56 293 VAL A O 1
ATOM 2427 N N . GLY A 1 294 ? -18.344 -9.117 -3.295 1 95.44 294 GLY A N 1
ATOM 2428 C CA . GLY A 1 294 ? -16.906 -9.352 -3.219 1 95.44 294 GLY A CA 1
ATOM 2429 C C . GLY A 1 294 ? -16.547 -10.742 -2.73 1 95.44 294 GLY A C 1
ATOM 2430 O O . GLY A 1 294 ? -15.586 -11.344 -3.201 1 95.44 294 GLY A O 1
ATOM 2431 N N . TYR A 1 295 ? -17.328 -11.25 -1.779 1 93.94 295 TYR A N 1
ATOM 2432 C CA . TYR A 1 295 ? -17.109 -12.609 -1.29 1 93.94 295 TYR A CA 1
ATOM 2433 C C . TYR A 1 295 ? -17.219 -13.625 -2.424 1 93.94 295 TYR A C 1
ATOM 2435 O O . TYR A 1 295 ? -16.406 -14.547 -2.525 1 93.94 295 TYR A O 1
ATOM 2443 N N . HIS A 1 296 ? -18.203 -13.43 -3.213 1 96.19 296 HIS A N 1
ATOM 2444 C CA . HIS A 1 296 ? -18.391 -14.32 -4.352 1 96.19 296 HIS A CA 1
ATOM 2445 C C . HIS A 1 296 ? -17.172 -14.312 -5.266 1 96.19 296 HIS A C 1
ATOM 2447 O O . HIS A 1 296 ? -16.672 -15.367 -5.645 1 96.19 296 HIS A O 1
ATOM 2453 N N . GLY A 1 297 ? -16.781 -13.086 -5.551 1 94.62 297 GLY A N 1
ATOM 2454 C CA . GLY A 1 297 ? -15.609 -12.938 -6.41 1 94.62 297 GLY A CA 1
ATOM 2455 C C . GLY A 1 297 ? -14.383 -13.641 -5.871 1 94.62 297 GLY A C 1
ATOM 2456 O O . GLY A 1 297 ? -13.68 -14.328 -6.617 1 94.62 297 GLY A O 1
ATOM 2457 N N . THR A 1 298 ? -14.164 -13.477 -4.629 1 90.38 298 THR A N 1
ATOM 2458 C CA . THR A 1 298 ? -12.992 -14.07 -3.988 1 90.38 298 THR A CA 1
ATOM 2459 C C . THR A 1 298 ? -13.07 -15.594 -4.027 1 90.38 298 THR A C 1
ATOM 2461 O O . THR A 1 298 ? -12.094 -16.25 -4.387 1 90.38 298 THR A O 1
ATOM 2464 N N . LEU A 1 299 ? -14.148 -16.203 -3.701 1 91.69 299 LEU A N 1
ATOM 2465 C CA . LEU A 1 299 ? -14.305 -17.656 -3.652 1 91.69 299 LEU A CA 1
ATOM 2466 C C . LEU A 1 299 ? -14.18 -18.266 -5.043 1 91.69 299 LEU A C 1
ATOM 2468 O O . LEU A 1 299 ? -13.609 -19.344 -5.203 1 91.69 299 LEU A O 1
ATOM 2472 N N . TYR A 1 300 ? -14.68 -17.547 -6.016 1 93.94 300 TYR A N 1
ATOM 2473 C CA . TYR A 1 300 ? -14.586 -18.047 -7.387 1 93.94 300 TYR A CA 1
ATOM 2474 C C . TYR A 1 300 ? -13.156 -17.938 -7.91 1 93.94 300 TYR A C 1
ATOM 2476 O O . TYR A 1 300 ? -12.68 -18.828 -8.625 1 93.94 300 TYR A O 1
ATOM 2484 N N . ALA A 1 301 ? -12.547 -16.828 -7.578 1 91.31 301 ALA A N 1
ATOM 2485 C CA . ALA A 1 301 ? -11.148 -16.672 -7.98 1 91.31 301 ALA A CA 1
ATOM 2486 C C . ALA A 1 301 ? -10.281 -17.781 -7.387 1 91.31 301 ALA A C 1
ATOM 2488 O O . ALA A 1 301 ? -9.359 -18.266 -8.039 1 91.31 301 ALA A O 1
ATOM 2489 N N . ARG A 1 302 ? -10.578 -18.156 -6.195 1 89 302 ARG A N 1
ATOM 2490 C CA . ARG A 1 302 ? -9.852 -19.219 -5.512 1 89 302 ARG A CA 1
ATOM 2491 C C . ARG A 1 302 ? -10.359 -20.594 -5.957 1 89 302 ARG A C 1
ATOM 2493 O O . ARG A 1 302 ? -9.734 -21.609 -5.66 1 89 302 ARG A O 1
ATOM 2500 N N . LYS A 1 303 ? -11.594 -20.656 -6.609 1 90.44 303 LYS A N 1
ATOM 2501 C CA . LYS A 1 303 ? -12.195 -21.859 -7.168 1 90.44 303 LYS A CA 1
ATOM 2502 C C . LYS A 1 303 ? -12.633 -22.828 -6.066 1 90.44 303 LYS A C 1
ATOM 2504 O O . LYS A 1 303 ? -12.477 -24.047 -6.199 1 90.44 303 LYS A O 1
ATOM 2509 N N . ILE A 1 304 ? -13.18 -22.172 -4.902 1 89.38 304 ILE A N 1
ATOM 2510 C CA . ILE A 1 304 ? -13.516 -23.047 -3.787 1 89.38 304 ILE A CA 1
ATOM 2511 C C . ILE A 1 304 ? -14.914 -22.734 -3.27 1 89.38 304 ILE A C 1
ATOM 2513 O O . ILE A 1 304 ? -15.164 -22.781 -2.062 1 89.38 304 ILE A O 1
ATOM 2517 N N . PRO A 1 305 ? -15.766 -22.219 -4.066 1 90.31 305 PRO A N 1
ATOM 2518 C CA . PRO A 1 305 ? -17.109 -21.969 -3.533 1 90.31 305 PRO A CA 1
ATOM 2519 C C . PRO A 1 305 ? -17.828 -23.266 -3.15 1 90.31 305 PRO A C 1
ATOM 2521 O O . PRO A 1 305 ? -17.703 -24.281 -3.846 1 90.31 305 PRO A O 1
ATOM 2524 N N . SER A 1 306 ? -18.516 -23.234 -2.025 1 90 306 SER A N 1
ATOM 2525 C CA . SER A 1 306 ? -19.266 -24.391 -1.531 1 90 306 SER A CA 1
ATOM 2526 C C . SER A 1 306 ? -20.562 -23.938 -0.854 1 90 306 SER A C 1
ATOM 2528 O O . SER A 1 306 ? -21.578 -23.703 -1.523 1 90 306 SER A O 1
ATOM 2530 N N . GLY A 1 307 ? -20.484 -23.75 0.4 1 91.06 307 GLY A N 1
ATOM 2531 C CA . GLY A 1 307 ? -21.688 -23.422 1.154 1 91.06 307 GLY A CA 1
ATOM 2532 C C . GLY A 1 307 ? -22.188 -22.016 0.91 1 91.06 307 GLY A C 1
ATOM 2533 O O . GLY A 1 307 ? -23.312 -21.672 1.262 1 91.06 307 GLY A O 1
ATOM 2534 N N . PHE A 1 308 ? -21.438 -21.172 0.289 1 95.81 308 PHE A N 1
ATOM 2535 C CA . PHE A 1 308 ? -21.734 -19.75 0.102 1 95.81 308 PHE A CA 1
ATOM 2536 C C . PHE A 1 308 ? -22.719 -19.547 -1.034 1 95.81 308 PHE A C 1
ATOM 2538 O O . PHE A 1 308 ? -23.484 -18.578 -1.034 1 95.81 308 PHE A O 1
ATOM 2545 N N . LEU A 1 309 ? -22.828 -20.375 -2.041 1 95.88 309 LEU A N 1
ATOM 2546 C CA . LEU A 1 309 ? -23.5 -20.141 -3.312 1 95.88 309 LEU A CA 1
ATOM 2547 C C . LEU A 1 309 ? -25 -20 -3.115 1 95.88 309 LEU A C 1
ATOM 2549 O O . LEU A 1 309 ? -25.609 -19.047 -3.578 1 95.88 309 LEU A O 1
ATOM 2553 N N . GLN A 1 310 ? -25.578 -20.891 -2.363 1 95.5 310 GLN A N 1
ATOM 2554 C CA . GLN A 1 310 ? -27.031 -20.891 -2.213 1 95.5 310 GLN A CA 1
ATOM 2555 C C . GLN A 1 310 ? -27.516 -19.672 -1.426 1 95.5 310 GLN A C 1
ATOM 2557 O O . GLN A 1 310 ? -28.438 -18.969 -1.857 1 95.5 310 GLN A O 1
ATOM 2562 N N . PRO A 1 311 ? -26.875 -19.391 -0.323 1 97.06 311 PRO A N 1
ATOM 2563 C CA . PRO A 1 311 ? -27.266 -18.156 0.385 1 97.06 311 PRO A CA 1
ATOM 2564 C C . PRO A 1 311 ? -27.078 -16.906 -0.462 1 97.06 311 PRO A C 1
ATOM 2566 O O . PRO A 1 311 ? -27.891 -15.977 -0.383 1 97.06 311 PRO A O 1
ATOM 2569 N N . PHE A 1 312 ? -26.078 -16.859 -1.239 1 97.88 312 PHE A N 1
ATOM 2570 C CA . PHE A 1 312 ? -25.828 -15.703 -2.092 1 97.88 312 PHE A CA 1
ATOM 2571 C C . PHE A 1 312 ? -26.953 -15.516 -3.1 1 97.88 312 PHE A C 1
ATOM 2573 O O . PHE A 1 312 ? -27.422 -14.398 -3.311 1 97.88 312 PHE A O 1
ATOM 2580 N N . LYS A 1 313 ? -27.328 -16.594 -3.711 1 96.81 313 LYS A N 1
ATOM 2581 C CA . LYS A 1 313 ? -28.406 -16.531 -4.68 1 96.81 313 LYS A CA 1
ATOM 2582 C C . LYS A 1 313 ? -29.688 -15.992 -4.039 1 96.81 313 LYS A C 1
ATOM 2584 O O . LYS A 1 313 ? -30.359 -15.133 -4.617 1 96.81 313 LYS A O 1
ATOM 2589 N N . LYS A 1 314 ? -29.984 -16.5 -2.893 1 97.5 314 LYS A N 1
ATOM 2590 C CA . LYS A 1 314 ? -31.156 -16.047 -2.166 1 97.5 314 LYS A CA 1
ATOM 2591 C C . LYS A 1 314 ? -31.031 -14.57 -1.782 1 97.5 314 LYS A C 1
ATOM 2593 O O . LYS A 1 314 ? -32 -13.812 -1.9 1 97.5 314 LYS A O 1
ATOM 2598 N N . TRP A 1 315 ? -29.891 -14.219 -1.285 1 98.38 315 TRP A N 1
ATOM 2599 C CA . TRP A 1 315 ? -29.625 -12.836 -0.91 1 98.38 315 TRP A CA 1
ATOM 2600 C C . TRP A 1 315 ? -29.781 -11.906 -2.111 1 98.38 315 TRP A C 1
ATOM 2602 O O . TRP A 1 315 ? -30.406 -10.852 -2.012 1 98.38 315 TRP A O 1
ATOM 2612 N N . LEU A 1 316 ? -29.219 -12.312 -3.273 1 98.06 316 LEU A N 1
ATOM 2613 C CA . LEU A 1 316 ? -29.266 -11.5 -4.488 1 98.06 316 LEU A CA 1
ATOM 2614 C C . LEU A 1 316 ? -30.703 -11.289 -4.941 1 98.06 316 LEU A C 1
ATOM 2616 O O . LEU A 1 316 ? -31.078 -10.18 -5.332 1 98.06 316 LEU A O 1
ATOM 2620 N N . GLU A 1 317 ? -31.5 -12.312 -4.875 1 97.38 317 GLU A N 1
ATOM 2621 C CA . GLU A 1 317 ? -32.906 -12.203 -5.223 1 97.38 317 GLU A CA 1
ATOM 2622 C C . GLU A 1 317 ? -33.625 -11.234 -4.289 1 97.38 317 GLU A C 1
ATOM 2624 O O . GLU A 1 317 ? -34.438 -10.422 -4.738 1 97.38 317 GLU A O 1
ATOM 2629 N N . ALA A 1 318 ? -33.344 -11.359 -3.053 1 97.38 318 ALA A N 1
ATOM 2630 C CA . ALA A 1 318 ? -33.969 -10.492 -2.062 1 97.38 318 ALA A CA 1
ATOM 2631 C C . ALA A 1 318 ? -33.562 -9.031 -2.281 1 97.38 318 ALA A C 1
ATOM 2633 O O . ALA A 1 318 ? -34.406 -8.133 -2.201 1 97.38 318 ALA A O 1
ATOM 2634 N N . VAL A 1 319 ? -32.281 -8.812 -2.521 1 97.12 319 VAL A N 1
ATOM 2635 C CA . VAL A 1 319 ? -31.812 -7.445 -2.703 1 97.12 319 VAL A CA 1
ATOM 2636 C C . VAL A 1 319 ? -32.406 -6.852 -3.977 1 97.12 319 VAL A C 1
ATOM 2638 O O . VAL A 1 319 ? -32.688 -5.652 -4.039 1 97.12 319 VAL A O 1
ATOM 2641 N N . ARG A 1 320 ? -32.594 -7.664 -5.004 1 96.56 320 ARG A N 1
ATOM 2642 C CA . ARG A 1 320 ? -33.25 -7.223 -6.223 1 96.56 320 ARG A CA 1
ATOM 2643 C C . ARG A 1 320 ? -34.656 -6.762 -5.93 1 96.56 320 ARG A C 1
ATOM 2645 O O . ARG A 1 320 ? -35.125 -5.762 -6.48 1 96.56 320 ARG A O 1
ATOM 2652 N N . LYS A 1 321 ? -35.344 -7.48 -5.098 1 96.12 321 LYS A N 1
ATOM 2653 C CA . LYS A 1 321 ? -36.688 -7.102 -4.699 1 96.12 321 LYS A CA 1
ATOM 2654 C C . LYS A 1 321 ? -36.688 -5.773 -3.947 1 96.12 321 LYS A C 1
ATOM 2656 O O . LYS A 1 321 ? -37.594 -4.949 -4.141 1 96.12 321 LYS A O 1
ATOM 2661 N N . VAL A 1 322 ? -35.781 -5.602 -3.105 1 95.44 322 VAL A N 1
ATOM 2662 C CA . VAL A 1 322 ? -35.625 -4.336 -2.393 1 95.44 322 VAL A CA 1
ATOM 2663 C C . VAL A 1 322 ? -35.469 -3.193 -3.393 1 95.44 322 VAL A C 1
ATOM 2665 O O . VAL A 1 322 ? -36.156 -2.162 -3.275 1 95.44 322 VAL A O 1
ATOM 2668 N N . LYS A 1 323 ? -34.594 -3.416 -4.281 1 94.5 323 LYS A N 1
ATOM 2669 C CA . LYS A 1 323 ? -34.344 -2.391 -5.297 1 94.5 323 LYS A CA 1
ATOM 2670 C C . LYS A 1 323 ? -35.625 -2.061 -6.055 1 94.5 323 LYS A C 1
ATOM 2672 O O . LYS A 1 323 ? -35.938 -0.892 -6.32 1 94.5 323 LYS A O 1
ATOM 2677 N N . SER A 1 324 ? -36.344 -3.092 -6.453 1 93.62 324 SER A N 1
ATOM 2678 C CA . SER A 1 324 ? -37.594 -2.895 -7.172 1 93.62 324 SER A CA 1
ATOM 2679 C C . SER A 1 324 ? -38.562 -2.059 -6.352 1 93.62 324 SER A C 1
ATOM 2681 O O . SER A 1 324 ? -39.25 -1.188 -6.891 1 93.62 324 SER A O 1
ATOM 2683 N N . GLN A 1 325 ? -38.625 -2.254 -5.047 1 92.12 325 GLN A N 1
ATOM 2684 C CA . GLN A 1 325 ? -39.531 -1.506 -4.168 1 92.12 325 GLN A CA 1
ATOM 2685 C C . GLN A 1 325 ? -39.062 -0.052 -4.035 1 92.12 325 GLN A C 1
ATOM 2687 O O . GLN A 1 325 ? -39.906 0.854 -3.963 1 92.12 325 GLN A O 1
ATOM 2692 N N . ILE A 1 326 ? -37.844 0.107 -4.031 1 89.44 326 ILE A N 1
ATOM 2693 C CA . ILE A 1 326 ? -37.312 1.459 -3.92 1 89.44 326 ILE A CA 1
ATOM 2694 C C . ILE A 1 326 ? -37.531 2.219 -5.223 1 89.44 326 ILE A C 1
ATOM 2696 O O . ILE A 1 326 ? -37.906 3.398 -5.203 1 89.44 326 ILE A O 1
ATOM 2700 N N . ASP A 1 327 ? -37.344 1.628 -6.379 1 86.56 327 ASP A N 1
ATOM 2701 C CA . ASP A 1 327 ? -37.5 2.258 -7.684 1 86.56 327 ASP A CA 1
ATOM 2702 C C . ASP A 1 327 ? -38.969 2.551 -7.973 1 86.56 327 ASP A C 1
ATOM 2704 O O . ASP A 1 327 ? -39.281 3.523 -8.664 1 86.56 327 ASP A O 1
ATOM 2708 N N . ASP A 1 328 ? -39.812 1.644 -7.746 1 77.19 328 ASP A N 1
ATOM 2709 C CA . ASP A 1 328 ? -41.219 1.797 -8.016 1 77.19 328 ASP A CA 1
ATOM 2710 C C . ASP A 1 328 ? -41.812 3.012 -7.289 1 77.19 328 ASP A C 1
ATOM 2712 O O . ASP A 1 328 ? -42.812 3.584 -7.723 1 77.19 328 ASP A O 1
ATOM 2716 N N . THR A 1 329 ? -41.188 3.396 -6.281 1 60.62 329 THR A N 1
ATOM 2717 C CA . THR A 1 329 ? -41.781 4.535 -5.586 1 60.62 329 THR A CA 1
ATOM 2718 C C . THR A 1 329 ? -41.406 5.844 -6.277 1 60.62 329 THR A C 1
ATOM 2720 O O . THR A 1 329 ? -40.25 6.211 -6.332 1 60.62 329 THR A O 1
ATOM 2723 N N . ILE A 1 330 ? -41.938 6.211 -7.336 1 48.78 330 ILE A N 1
ATOM 2724 C CA . ILE A 1 330 ? -42.125 7.348 -8.234 1 48.78 330 ILE A CA 1
ATOM 2725 C C . ILE A 1 330 ? -42.188 8.641 -7.418 1 48.78 330 ILE A C 1
ATOM 2727 O O . ILE A 1 330 ? -42.938 8.742 -6.465 1 48.78 330 ILE A O 1
ATOM 2731 N N . GLY A 1 331 ? -41.094 9.594 -7.168 1 47.25 331 GLY A N 1
ATOM 2732 C CA . GLY A 1 331 ? -41.188 11 -6.812 1 47.25 331 GLY A CA 1
ATOM 2733 C C . GLY A 1 331 ? -40.031 11.461 -5.949 1 47.25 331 GLY A C 1
ATOM 2734 O O . GLY A 1 331 ? -40.156 12.43 -5.203 1 47.25 331 GLY A O 1
ATOM 2735 N N . LEU A 1 332 ? -39.031 10.719 -5.734 1 49 332 LEU A N 1
ATOM 2736 C CA . LEU A 1 332 ? -38.062 11.203 -4.75 1 49 332 LEU A CA 1
ATOM 2737 C C . LEU A 1 332 ? -37.25 12.352 -5.312 1 49 332 LEU A C 1
ATOM 2739 O O . LEU A 1 332 ? -36.062 12.18 -5.625 1 49 332 LEU A O 1
ATOM 2743 N N . ASP A 1 333 ? -37.625 13.07 -6.297 1 44.38 333 ASP A N 1
ATOM 2744 C CA . ASP A 1 333 ? -36.906 14.297 -6.637 1 44.38 333 ASP A CA 1
ATOM 2745 C C . ASP A 1 333 ? -36.531 15.062 -5.375 1 44.38 333 ASP A C 1
ATOM 2747 O O . ASP A 1 333 ? -35.594 15.875 -5.406 1 44.38 333 ASP A O 1
ATOM 2751 N N . ALA A 1 334 ? -37.406 15.086 -4.406 1 44.34 334 ALA A N 1
ATOM 2752 C CA . ALA A 1 334 ? -37.312 16.172 -3.434 1 44.34 334 ALA A CA 1
ATOM 2753 C C . ALA A 1 334 ? -36.125 15.984 -2.492 1 44.34 334 ALA A C 1
ATOM 2755 O O . ALA A 1 334 ? -35.75 16.922 -1.794 1 44.34 334 ALA A O 1
ATOM 2756 N N . CYS A 1 335 ? -35.812 14.781 -2.02 1 46.09 335 CYS A N 1
ATOM 2757 C CA . CYS A 1 335 ? -35 14.797 -0.799 1 46.09 335 CYS A CA 1
ATOM 2758 C C . CYS A 1 335 ? -33.5 14.867 -1.124 1 46.09 335 CYS A C 1
ATOM 2760 O O . CYS A 1 335 ? -32.781 13.93 -0.832 1 46.09 335 CYS A O 1
ATOM 2762 N N . GLN A 1 336 ? -33.094 15.312 -2.15 1 48.06 336 GLN A N 1
ATOM 2763 C CA . GLN A 1 336 ? -31.688 15.43 -2.467 1 48.06 336 GLN A CA 1
ATOM 2764 C C . GLN A 1 336 ? -30.922 16.141 -1.35 1 48.06 336 GLN A C 1
ATOM 2766 O O . GLN A 1 336 ? -29.703 16.188 -1.359 1 48.06 336 GLN A O 1
ATOM 2771 N N . GLU A 1 337 ? -31.703 16.844 -0.54 1 50.97 337 GLU A N 1
ATOM 2772 C CA . GLU A 1 337 ? -30.891 17.75 0.286 1 50.97 337 GLU A CA 1
ATOM 2773 C C . GLU A 1 337 ? -30.078 16.969 1.307 1 50.97 337 GLU A C 1
ATOM 2775 O O . GLU A 1 337 ? -28.859 17.172 1.429 1 50.97 337 GLU A O 1
ATOM 2780 N N . ASP A 1 338 ? -30.75 16.359 2.529 1 58.62 338 ASP A N 1
ATOM 2781 C CA . ASP A 1 338 ? -29.969 15.836 3.645 1 58.62 338 ASP A CA 1
ATOM 2782 C C . ASP A 1 338 ? -29.781 14.328 3.521 1 58.62 338 ASP A C 1
ATOM 2784 O O . ASP A 1 338 ? -30.766 13.586 3.41 1 58.62 338 ASP A O 1
ATOM 2788 N N . THR A 1 339 ? -28.625 13.852 3.219 1 63.03 339 THR A N 1
ATOM 2789 C CA . THR A 1 339 ? -28.203 12.477 2.977 1 63.03 339 THR A CA 1
ATOM 2790 C C . THR A 1 339 ? -28.891 11.523 3.947 1 63.03 339 THR A C 1
ATOM 2792 O O . THR A 1 339 ? -29.328 10.438 3.551 1 63.03 339 THR A O 1
ATOM 2795 N N . VAL A 1 340 ? -29.109 11.93 5.191 1 64.12 340 VAL A N 1
ATOM 2796 C CA . VAL A 1 340 ? -29.656 11.023 6.199 1 64.12 340 VAL A CA 1
ATOM 2797 C C . VAL A 1 340 ? -31.172 10.883 6 1 64.12 340 VAL A C 1
ATOM 2799 O O . VAL A 1 340 ? -31.703 9.773 6.074 1 64.12 340 VAL A O 1
ATOM 2802 N N . THR A 1 341 ? -31.828 11.961 5.781 1 71.75 341 THR A N 1
ATOM 2803 C CA . THR A 1 341 ? -33.281 11.945 5.578 1 71.75 341 THR A CA 1
ATOM 2804 C C . THR A 1 341 ? -33.625 11.18 4.305 1 71.75 341 THR A C 1
ATOM 2806 O O . THR A 1 341 ? -34.594 10.438 4.273 1 71.75 341 THR A O 1
ATOM 2809 N N . ALA A 1 342 ? -32.781 11.289 3.428 1 75.81 342 ALA A N 1
ATOM 2810 C CA . ALA A 1 342 ? -33 10.594 2.162 1 75.81 342 ALA A CA 1
ATOM 2811 C C . ALA A 1 342 ? -32.875 9.086 2.33 1 75.81 342 ALA A C 1
ATOM 2813 O O . ALA A 1 342 ? -33.656 8.312 1.794 1 75.81 342 ALA A O 1
ATOM 2814 N N . CYS A 1 343 ? -31.938 8.672 3.17 1 82.75 343 CYS A N 1
ATOM 2815 C CA . CYS A 1 343 ? -31.703 7.258 3.439 1 82.75 343 CYS A CA 1
ATOM 2816 C C . CYS A 1 343 ? -32.906 6.633 4.129 1 82.75 343 CYS A C 1
ATOM 2818 O O . CYS A 1 343 ? -33.406 5.598 3.697 1 82.75 343 CYS A O 1
ATOM 2820 N N . SER A 1 344 ? -33.406 7.344 5.137 1 82.69 344 SER A N 1
ATOM 2821 C CA . SER A 1 344 ? -34.531 6.832 5.898 1 82.69 344 SER A CA 1
ATOM 2822 C C . SER A 1 344 ? -35.781 6.754 5.035 1 82.69 344 SER A C 1
ATOM 2824 O O . SER A 1 344 ? -36.562 5.816 5.16 1 82.69 344 SER A O 1
ATOM 2826 N N . ALA A 1 345 ? -35.969 7.699 4.223 1 83.31 345 ALA A N 1
ATOM 2827 C CA . ALA A 1 345 ? -37.125 7.715 3.328 1 83.31 345 ALA A CA 1
ATOM 2828 C C . ALA A 1 345 ? -37.062 6.539 2.355 1 83.31 345 ALA A C 1
ATOM 2830 O O . ALA A 1 345 ? -38.094 5.898 2.098 1 83.31 345 ALA A O 1
ATOM 2831 N N . LEU A 1 346 ? -35.969 6.223 1.893 1 85.69 346 LEU A N 1
ATOM 2832 C CA . LEU A 1 346 ? -35.812 5.117 0.953 1 85.69 346 LEU A CA 1
ATOM 2833 C C . LEU A 1 346 ? -36.062 3.779 1.641 1 85.69 346 LEU A C 1
ATOM 2835 O O . LEU A 1 346 ? -36.781 2.932 1.114 1 85.69 346 LEU A O 1
ATOM 2839 N N . ILE A 1 347 ? -35.562 3.674 2.852 1 88.44 347 ILE A N 1
ATOM 2840 C CA . ILE A 1 347 ? -35.656 2.428 3.602 1 88.44 347 ILE A CA 1
ATOM 2841 C C . ILE A 1 347 ? -37.125 2.203 4.012 1 88.44 347 ILE A C 1
ATOM 2843 O O . ILE A 1 347 ? -37.594 1.065 4.035 1 88.44 347 ILE A O 1
ATOM 2847 N N . SER A 1 348 ? -37.781 3.287 4.297 1 87.62 348 SER A N 1
ATOM 2848 C CA . SER A 1 348 ? -39.188 3.182 4.734 1 87.62 348 SER A CA 1
ATOM 2849 C C . SER A 1 348 ? -40.062 2.633 3.623 1 87.62 348 SER A C 1
ATOM 2851 O O . SER A 1 348 ? -41.188 2.164 3.885 1 87.62 348 SER A O 1
ATOM 2853 N N . ARG A 1 349 ? -39.531 2.57 2.475 1 86.62 349 ARG A N 1
ATOM 2854 C CA . ARG A 1 349 ? -40.281 2.094 1.321 1 86.62 349 ARG A CA 1
ATOM 2855 C C . ARG A 1 349 ? -40.219 0.575 1.204 1 86.62 349 ARG A C 1
ATOM 2857 O O . ARG A 1 349 ? -40.938 -0.033 0.431 1 86.62 349 ARG A O 1
ATOM 2864 N N . VAL A 1 350 ? -39.344 0.015 1.894 1 91.12 350 VAL A N 1
ATOM 2865 C CA . VAL A 1 350 ? -39.125 -1.42 1.798 1 91.12 350 VAL A CA 1
ATOM 2866 C C . VAL A 1 350 ? -39.875 -2.152 2.9 1 91.12 350 VAL A C 1
ATOM 2868 O O . VAL A 1 350 ? -39.906 -1.701 4.047 1 91.12 350 VAL A O 1
ATOM 2871 N N . ASP A 1 351 ? -40.5 -3.273 2.488 1 92.31 351 ASP A N 1
ATOM 2872 C CA . ASP A 1 351 ? -41.188 -4.129 3.447 1 92.31 351 ASP A CA 1
ATOM 2873 C C . ASP A 1 351 ? -40.25 -4.559 4.574 1 92.31 351 ASP A C 1
ATOM 2875 O O . ASP A 1 351 ? -39.156 -5.016 4.32 1 92.31 351 ASP A O 1
ATOM 2879 N N . ASP A 1 352 ? -40.719 -4.418 5.762 1 92.25 352 ASP A N 1
ATOM 2880 C CA . ASP A 1 352 ? -39.875 -4.73 6.934 1 92.25 352 ASP A CA 1
ATOM 2881 C C . ASP A 1 352 ? -39.438 -6.191 6.918 1 92.25 352 ASP A C 1
ATOM 2883 O O . ASP A 1 352 ? -38.312 -6.508 7.316 1 92.25 352 ASP A O 1
ATOM 2887 N N . THR A 1 353 ? -40.312 -7.02 6.484 1 95.12 353 THR A N 1
ATOM 2888 C CA . THR A 1 353 ? -40 -8.438 6.422 1 95.12 353 THR A CA 1
ATOM 2889 C C . THR A 1 353 ? -38.875 -8.688 5.422 1 95.12 353 THR A C 1
ATOM 2891 O O . THR A 1 353 ? -37.969 -9.508 5.672 1 95.12 353 THR A O 1
ATOM 2894 N N . LEU A 1 354 ? -38.969 -7.977 4.336 1 96.06 354 LEU A N 1
ATOM 2895 C CA . LEU A 1 354 ? -37.938 -8.102 3.311 1 96.06 354 LEU A CA 1
ATOM 2896 C C . LEU A 1 354 ? -36.594 -7.543 3.805 1 96.06 354 LEU A C 1
ATOM 2898 O O . LEU A 1 354 ? -35.531 -8.125 3.547 1 96.06 354 LEU A O 1
ATOM 2902 N N . LEU A 1 355 ? -36.688 -6.465 4.551 1 94.94 355 LEU A N 1
ATOM 2903 C CA . LEU A 1 355 ? -35.469 -5.852 5.102 1 94.94 355 LEU A CA 1
ATOM 2904 C C . LEU A 1 355 ? -34.781 -6.793 6.082 1 94.94 355 LEU A C 1
ATOM 2906 O O . LEU A 1 355 ? -33.562 -6.941 6.047 1 94.94 355 LEU A O 1
ATOM 2910 N N . GLN A 1 356 ? -35.531 -7.41 6.824 1 95.19 356 GLN A N 1
ATOM 2911 C CA . GLN A 1 356 ? -35 -8.359 7.793 1 95.19 356 GLN A CA 1
ATOM 2912 C C . GLN A 1 356 ? -34.406 -9.586 7.098 1 95.19 356 GLN A C 1
ATOM 2914 O O . GLN A 1 356 ? -33.375 -10.094 7.504 1 95.19 356 GLN A O 1
ATOM 2919 N N . GLU A 1 357 ? -35.156 -9.984 6.125 1 96.44 357 GLU A N 1
ATOM 2920 C CA . GLU A 1 357 ? -34.688 -11.148 5.375 1 96.44 357 GLU A CA 1
ATOM 2921 C C . GLU A 1 357 ? -33.344 -10.875 4.699 1 96.44 357 GLU A C 1
ATOM 2923 O O . GLU A 1 357 ? -32.438 -11.703 4.758 1 96.44 357 GLU A O 1
ATOM 2928 N N . VAL A 1 358 ? -33.188 -9.719 4.082 1 96.56 358 VAL A N 1
ATOM 2929 C CA . VAL A 1 358 ? -31.953 -9.352 3.404 1 96.56 358 VAL A CA 1
ATOM 2930 C C . VAL A 1 358 ? -30.812 -9.266 4.422 1 96.56 358 VAL A C 1
ATOM 2932 O O . VAL A 1 358 ? -29.688 -9.703 4.148 1 96.56 358 VAL A O 1
ATOM 2935 N N . GLY A 1 359 ? -31.109 -8.719 5.543 1 95.62 359 GLY A N 1
ATOM 2936 C CA . GLY A 1 359 ? -30.125 -8.656 6.605 1 95.62 359 GLY A CA 1
ATOM 2937 C C . GLY A 1 359 ? -29.672 -10.016 7.094 1 95.62 359 GLY A C 1
ATOM 2938 O O . GLY A 1 359 ? -28.484 -10.266 7.25 1 95.62 359 GLY A O 1
ATOM 2939 N N . ARG A 1 360 ? -30.641 -10.867 7.297 1 96.81 360 ARG A N 1
ATOM 2940 C CA . ARG A 1 360 ? -30.344 -12.219 7.75 1 96.81 360 ARG A CA 1
ATOM 2941 C C . ARG A 1 360 ? -29.531 -12.984 6.711 1 96.81 360 ARG A C 1
ATOM 2943 O O . ARG A 1 360 ? -28.547 -13.641 7.043 1 96.81 360 ARG A O 1
ATOM 2950 N N . LEU A 1 361 ? -29.938 -12.883 5.504 1 97.38 361 LEU A N 1
ATOM 2951 C CA . LEU A 1 361 ? -29.234 -13.57 4.422 1 97.38 361 LEU A CA 1
ATOM 2952 C C . LEU A 1 361 ? -27.828 -13.016 4.254 1 97.38 361 LEU A C 1
ATOM 2954 O O . LEU A 1 361 ? -26.891 -13.758 3.951 1 97.38 361 LEU A O 1
ATOM 2958 N N . GLY A 1 362 ? -27.734 -11.711 4.438 1 96.81 362 GLY A N 1
ATOM 2959 C CA . GLY A 1 362 ? -26.406 -11.117 4.391 1 96.81 362 GLY A CA 1
ATOM 2960 C C . GLY A 1 362 ? -25.453 -11.68 5.438 1 96.81 362 GLY A C 1
ATOM 2961 O O . GLY A 1 362 ? -24.297 -11.961 5.141 1 96.81 362 GLY A O 1
ATOM 2962 N N . GLN A 1 363 ? -25.953 -11.922 6.562 1 96.62 363 GLN A N 1
ATOM 2963 C CA . GLN A 1 363 ? -25.172 -12.492 7.648 1 96.62 363 GLN A CA 1
ATOM 2964 C C . GLN A 1 363 ? -24.797 -13.945 7.355 1 96.62 363 GLN A C 1
ATOM 2966 O O . GLN A 1 363 ? -23.672 -14.367 7.621 1 96.62 363 GLN A O 1
ATOM 2971 N N . ILE A 1 364 ? -25.688 -14.625 6.84 1 97 364 ILE A N 1
ATOM 2972 C CA . ILE A 1 364 ? -25.438 -16.016 6.484 1 97 364 ILE A CA 1
ATOM 2973 C C . ILE A 1 364 ? -24.359 -16.078 5.406 1 97 364 ILE A C 1
ATOM 2975 O O . ILE A 1 364 ? -23.469 -16.938 5.461 1 97 364 ILE A O 1
ATOM 2979 N N . CYS A 1 365 ? -24.438 -15.156 4.414 1 97 365 CYS A N 1
ATOM 2980 C CA . CYS A 1 365 ? -23.422 -15.094 3.375 1 97 365 CYS A CA 1
ATOM 2981 C C . CYS A 1 365 ? -22.031 -14.867 3.98 1 97 365 CYS A C 1
ATOM 2983 O O . CYS A 1 365 ? -21.062 -15.523 3.592 1 97 365 CYS A O 1
ATOM 2985 N N . LYS A 1 366 ? -21.969 -13.984 4.953 1 95.25 366 LYS A N 1
ATOM 2986 C CA . LYS A 1 366 ? -20.703 -13.695 5.609 1 95.25 366 LYS A CA 1
ATOM 2987 C C . LYS A 1 366 ? -20.172 -14.922 6.344 1 95.25 366 LYS A C 1
ATOM 2989 O O . LYS A 1 366 ? -19 -15.266 6.219 1 95.25 366 LYS A O 1
ATOM 2994 N N . GLU A 1 367 ? -20.984 -15.625 7 1 94.5 367 GLU A N 1
ATOM 2995 C CA . GLU A 1 367 ? -20.578 -16.812 7.762 1 94.5 367 GLU A CA 1
ATOM 2996 C C . GLU A 1 367 ? -20.125 -17.938 6.84 1 94.5 367 GLU A C 1
ATOM 2998 O O . GLU A 1 367 ? -19.109 -18.578 7.09 1 94.5 367 GLU A O 1
ATOM 3003 N N . ARG A 1 368 ? -20.891 -18.125 5.812 1 94.88 368 ARG A N 1
ATOM 3004 C CA . ARG A 1 368 ? -20.547 -19.188 4.867 1 94.88 368 ARG A CA 1
ATOM 3005 C C . ARG A 1 368 ? -19.266 -18.859 4.117 1 94.88 368 ARG A C 1
ATOM 3007 O O . ARG A 1 368 ? -18.469 -19.75 3.807 1 94.88 368 ARG A O 1
ATOM 3014 N N . TYR A 1 369 ? -19.094 -17.578 3.861 1 93.12 369 TYR A N 1
ATOM 3015 C CA . TYR A 1 369 ? -17.859 -17.141 3.234 1 93.12 369 TYR A CA 1
ATOM 3016 C C . TYR A 1 369 ? -16.656 -17.453 4.117 1 93.12 369 TYR A C 1
ATOM 3018 O O . TYR A 1 369 ? -15.648 -17.984 3.643 1 93.12 369 TYR A O 1
ATOM 3026 N N . GLU A 1 370 ? -16.766 -17.125 5.332 1 88.5 370 GLU A N 1
ATOM 3027 C CA . GLU A 1 370 ? -15.688 -17.406 6.273 1 88.5 370 GLU A CA 1
ATOM 3028 C C . GLU A 1 370 ? -15.43 -18.906 6.391 1 88.5 370 GLU A C 1
ATOM 3030 O O . GLU A 1 370 ? -14.273 -19.344 6.449 1 88.5 370 GLU A O 1
ATOM 3035 N N . GLY A 1 371 ? -16.453 -19.672 6.355 1 85.81 371 GLY A N 1
ATOM 3036 C CA . GLY A 1 371 ? -16.328 -21.125 6.371 1 85.81 371 GLY A CA 1
ATOM 3037 C C . GLY A 1 371 ? -15.617 -21.672 5.148 1 85.81 371 GLY A C 1
ATOM 3038 O O . GLY A 1 371 ? -14.695 -22.484 5.266 1 85.81 371 GLY A O 1
ATOM 3039 N N . ASP A 1 372 ? -16.016 -21.203 3.953 1 86.88 372 ASP A N 1
ATOM 3040 C CA . ASP A 1 372 ? -15.406 -21.641 2.701 1 86.88 372 ASP A CA 1
ATOM 3041 C C . ASP A 1 372 ? -13.953 -21.172 2.604 1 86.88 372 ASP A C 1
ATOM 3043 O O . ASP A 1 372 ? -13.086 -21.922 2.162 1 86.88 372 ASP A O 1
ATOM 3047 N N . ASN A 1 373 ? -13.727 -19.938 3.053 1 82.25 373 ASN A N 1
ATOM 3048 C CA . ASN A 1 373 ? -12.43 -19.297 2.887 1 82.25 373 ASN A CA 1
ATOM 3049 C C . ASN A 1 373 ? -11.391 -19.875 3.84 1 82.25 373 ASN A C 1
ATOM 3051 O O . ASN A 1 373 ? -10.188 -19.781 3.588 1 82.25 373 ASN A O 1
ATOM 3055 N N . ASN A 1 374 ? -11.766 -20.438 4.926 1 74.62 374 ASN A N 1
ATOM 3056 C CA . ASN A 1 374 ? -10.859 -21.016 5.914 1 74.62 374 ASN A CA 1
ATOM 3057 C C . ASN A 1 374 ? -10.508 -22.453 5.578 1 74.62 374 ASN A C 1
ATOM 3059 O O . ASN A 1 374 ? -9.633 -23.047 6.211 1 74.62 374 ASN A O 1
ATOM 3063 N N . GLN A 1 375 ? -11.172 -23.031 4.629 1 67.88 375 GLN A N 1
ATOM 3064 C CA . GLN A 1 375 ? -10.805 -24.375 4.199 1 67.88 375 GLN A CA 1
ATOM 3065 C C . GLN A 1 375 ? -9.477 -24.359 3.438 1 67.88 375 GLN A C 1
ATOM 3067 O O . GLN A 1 375 ? -9.047 -23.312 2.947 1 67.88 375 GLN A O 1
ATOM 3072 N N . SER A 1 376 ? -8.57 -25.344 3.557 1 60.69 376 SER A N 1
ATOM 3073 C CA . SER A 1 376 ? -7.219 -25.453 3.021 1 60.69 376 SER A CA 1
ATOM 3074 C C . SER A 1 376 ? -7.152 -24.938 1.584 1 60.69 376 SER A C 1
ATOM 3076 O O . SER A 1 376 ? -6.066 -24.703 1.056 1 60.69 376 SER A O 1
ATOM 3078 N N . GLY A 1 377 ? -8.141 -24.234 1.137 1 61.72 377 GLY A N 1
ATOM 3079 C CA . GLY A 1 377 ? -8.117 -23.641 -0.19 1 61.72 377 GLY A CA 1
ATOM 3080 C C . GLY A 1 377 ? -7.816 -24.641 -1.288 1 61.72 377 GLY A C 1
ATOM 3081 O O . GLY A 1 377 ? -7.301 -24.266 -2.346 1 61.72 377 GLY A O 1
ATOM 3082 N N . ILE A 1 378 ? -7.777 -25.969 -1.032 1 73.06 378 ILE A N 1
ATOM 3083 C CA . ILE A 1 378 ? -7.469 -26.938 -2.072 1 73.06 378 ILE A CA 1
ATOM 3084 C C . ILE A 1 378 ? -8.695 -27.172 -2.945 1 73.06 378 ILE A C 1
ATOM 3086 O O . ILE A 1 378 ? -9.758 -27.547 -2.445 1 73.06 378 ILE A O 1
ATOM 3090 N N . ARG A 1 379 ? -8.57 -26.875 -4.105 1 84.19 379 ARG A N 1
ATOM 3091 C CA . ARG A 1 379 ? -9.594 -27.109 -5.125 1 84.19 379 ARG A CA 1
ATOM 3092 C C . ARG A 1 379 ? -9.875 -28.594 -5.297 1 84.19 379 ARG A C 1
ATOM 3094 O O . ARG A 1 379 ? -8.945 -29.406 -5.371 1 84.19 379 ARG A O 1
ATOM 3101 N N . THR A 1 380 ? -11.109 -29.031 -5.242 1 86.56 380 THR A N 1
ATOM 3102 C CA . THR A 1 380 ? -11.516 -30.422 -5.414 1 86.56 380 THR A CA 1
ATOM 3103 C C . THR A 1 380 ? -12.469 -30.562 -6.598 1 86.56 380 THR A C 1
ATOM 3105 O O . THR A 1 380 ? -12.93 -29.562 -7.156 1 86.56 380 THR A O 1
ATOM 3108 N N . HIS A 1 381 ? -12.727 -31.734 -6.898 1 90.25 381 HIS A N 1
ATOM 3109 C CA . HIS A 1 381 ? -13.688 -32.031 -7.957 1 90.25 381 HIS A CA 1
ATOM 3110 C C . HIS A 1 381 ? -15.078 -31.516 -7.586 1 90.25 381 HIS A C 1
ATOM 3112 O O . HIS A 1 381 ? -15.836 -31.078 -8.453 1 90.25 381 HIS A O 1
ATOM 3118 N N . GLY A 1 382 ? -15.359 -31.594 -6.301 1 89.5 382 GLY A N 1
ATOM 3119 C CA . GLY A 1 382 ? -16.641 -31.094 -5.82 1 89.5 382 GLY A CA 1
ATOM 3120 C C . GLY A 1 382 ? -16.812 -29.594 -6.059 1 89.5 382 GLY A C 1
ATOM 3121 O O . GLY A 1 382 ? -17.906 -29.141 -6.387 1 89.5 382 GLY A O 1
ATOM 3122 N N . HIS A 1 383 ? -15.781 -28.906 -5.98 1 91.94 383 HIS A N 1
ATOM 3123 C CA . HIS A 1 383 ? -15.828 -27.469 -6.25 1 91.94 383 HIS A CA 1
ATOM 3124 C C . HIS A 1 383 ? -16.094 -27.203 -7.727 1 91.94 383 HIS A C 1
ATOM 3126 O O . HIS A 1 383 ? -16.906 -26.328 -8.062 1 91.94 383 HIS A O 1
ATOM 3132 N N . ASP A 1 384 ? -15.398 -27.953 -8.586 1 91.75 384 ASP A N 1
ATOM 3133 C CA . ASP A 1 384 ? -15.594 -27.812 -10.031 1 91.75 384 ASP A CA 1
ATOM 3134 C C . ASP A 1 384 ? -17.047 -28.094 -10.422 1 91.75 384 ASP A C 1
ATOM 3136 O O . ASP A 1 384 ? -17.625 -27.359 -11.219 1 91.75 384 ASP A O 1
ATOM 3140 N N . GLU A 1 385 ? -17.594 -29.078 -9.773 1 92.31 385 GLU A N 1
ATOM 3141 C CA . GLU A 1 385 ? -18.969 -29.438 -10.055 1 92.31 385 GLU A CA 1
ATOM 3142 C C . GLU A 1 385 ? -19.938 -28.344 -9.602 1 92.31 385 GLU A C 1
ATOM 3144 O O . GLU A 1 385 ? -20.891 -28.016 -10.312 1 92.31 385 GLU A O 1
ATOM 3149 N N . SER A 1 386 ? -19.609 -27.828 -8.484 1 93.19 386 SER A N 1
ATOM 3150 C CA . SER A 1 386 ? -20.453 -26.75 -7.965 1 93.19 386 SER A CA 1
ATOM 3151 C C . SER A 1 386 ? -20.422 -25.531 -8.883 1 93.19 386 SER A C 1
ATOM 3153 O O . SER A 1 386 ? -21.469 -24.906 -9.125 1 93.19 386 SER A O 1
ATOM 3155 N N . ILE A 1 387 ? -19.281 -25.188 -9.344 1 94 387 ILE A N 1
ATOM 3156 C CA . ILE A 1 387 ? -19.125 -24.031 -10.227 1 94 387 ILE A CA 1
ATOM 3157 C C . ILE A 1 387 ? -19.828 -24.312 -11.562 1 94 387 ILE A C 1
ATOM 3159 O O . ILE A 1 387 ? -20.531 -23.438 -12.086 1 94 387 ILE A O 1
ATOM 3163 N N . MET A 1 388 ? -19.688 -25.531 -12.039 1 93.12 388 MET A N 1
ATOM 3164 C CA . MET A 1 388 ? -20.312 -25.906 -13.305 1 93.12 388 MET A CA 1
ATOM 3165 C C . MET A 1 388 ? -21.828 -25.828 -13.203 1 93.12 388 MET A C 1
ATOM 3167 O O . MET A 1 388 ? -22.5 -25.312 -14.109 1 93.12 388 MET A O 1
ATOM 3171 N N . GLU A 1 389 ? -22.328 -26.359 -12.164 1 94.12 389 GLU A N 1
ATOM 3172 C CA . GLU A 1 389 ? -23.781 -26.328 -11.953 1 94.12 389 GLU A CA 1
ATOM 3173 C C . GLU A 1 389 ? -24.297 -24.906 -11.836 1 94.12 389 GLU A C 1
ATOM 3175 O O . GLU A 1 389 ? -25.344 -24.578 -12.398 1 94.12 389 GLU A O 1
ATOM 3180 N N . ASP A 1 390 ? -23.547 -24.172 -11.109 1 95.06 390 ASP A N 1
ATOM 3181 C CA . ASP A 1 390 ? -23.922 -22.766 -10.953 1 95.06 390 ASP A CA 1
ATOM 3182 C C . ASP A 1 390 ? -23.938 -22.047 -12.297 1 95.06 390 ASP A C 1
ATOM 3184 O O . ASP A 1 390 ? -24.859 -21.281 -12.602 1 95.06 390 ASP A O 1
ATOM 3188 N N . LEU A 1 391 ? -22.938 -22.25 -13.109 1 94.25 391 LEU A N 1
ATOM 3189 C CA . LEU A 1 391 ? -22.828 -21.625 -14.422 1 94.25 391 LEU A CA 1
ATOM 3190 C C . LEU A 1 391 ? -23.953 -22.094 -15.344 1 94.25 391 LEU A C 1
ATOM 3192 O O . LEU A 1 391 ? -24.484 -21.312 -16.141 1 94.25 391 LEU A O 1
ATOM 3196 N N . LYS A 1 392 ? -24.219 -23.391 -15.227 1 94.62 392 LYS A N 1
ATOM 3197 C CA . LYS A 1 392 ? -25.312 -23.938 -16.016 1 94.62 392 LYS A CA 1
ATOM 3198 C C . LYS A 1 392 ? -26.641 -23.297 -15.641 1 94.62 392 LYS A C 1
ATOM 3200 O O . LYS A 1 392 ? -27.422 -22.906 -16.516 1 94.62 392 LYS A O 1
ATOM 3205 N N . GLU A 1 393 ? -26.922 -23.188 -14.406 1 94.69 393 GLU A N 1
ATOM 3206 C CA . GLU A 1 393 ? -28.141 -22.594 -13.898 1 94.69 393 GLU A CA 1
ATOM 3207 C C . GLU A 1 393 ? -28.297 -21.141 -14.375 1 94.69 393 GLU A C 1
ATOM 3209 O O . GLU A 1 393 ? -29.406 -20.688 -14.656 1 94.69 393 GLU A O 1
ATOM 3214 N N . ARG A 1 394 ? -27.203 -20.469 -14.547 1 93.75 394 ARG A N 1
ATOM 3215 C CA . ARG A 1 394 ? -27.219 -19.062 -14.914 1 93.75 394 ARG A CA 1
ATOM 3216 C C . ARG A 1 394 ? -27.125 -18.891 -16.422 1 93.75 394 ARG A C 1
ATOM 3218 O O . ARG A 1 394 ? -27.109 -17.766 -16.922 1 93.75 394 ARG A O 1
ATOM 3225 N N . GLY A 1 395 ? -26.984 -19.984 -17.109 1 93.12 395 GLY A N 1
ATOM 3226 C CA . GLY A 1 395 ? -26.922 -19.938 -18.562 1 93.12 395 GLY A CA 1
ATOM 3227 C C . GLY A 1 395 ? -25.594 -19.438 -19.094 1 93.12 395 GLY A C 1
ATOM 3228 O O . GLY A 1 395 ? -25.547 -18.844 -20.188 1 93.12 395 GLY A O 1
ATOM 3229 N N . LEU A 1 396 ? -24.562 -19.562 -18.297 1 94 396 LEU A N 1
ATOM 3230 C CA . LEU A 1 396 ? -23.266 -19 -18.672 1 94 396 LEU A CA 1
ATOM 3231 C C . LEU A 1 396 ? -22.375 -20.078 -19.297 1 94 396 LEU A C 1
ATOM 3233 O O . LEU A 1 396 ? -21.422 -19.766 -20 1 94 396 LEU A O 1
ATOM 3237 N N . LEU A 1 397 ? -22.594 -21.359 -19.031 1 92.25 397 LEU A N 1
ATOM 3238 C CA . LEU A 1 397 ? -21.734 -22.453 -19.453 1 92.25 397 LEU A CA 1
ATOM 3239 C C . LEU A 1 397 ? -21.578 -22.484 -20.969 1 92.25 397 LEU A C 1
ATOM 3241 O O . LEU A 1 397 ? -20.469 -22.609 -21.484 1 92.25 397 LEU A O 1
ATOM 3245 N N . SER A 1 398 ? -22.688 -22.297 -21.703 1 90.88 398 SER A N 1
ATOM 3246 C CA . SER A 1 398 ? -22.656 -22.312 -23.156 1 90.88 398 SER A CA 1
ATOM 3247 C C . SER A 1 398 ? -21.875 -21.141 -23.719 1 90.88 398 SER A C 1
ATOM 3249 O O . SER A 1 398 ? -21.203 -21.25 -24.734 1 90.88 398 SER A O 1
ATOM 3251 N N . LYS A 1 399 ? -21.922 -20.062 -23.031 1 91.75 399 LYS A N 1
ATOM 3252 C CA . LYS A 1 399 ? -21.203 -18.875 -23.484 1 91.75 399 LYS A CA 1
ATOM 3253 C C . LYS A 1 399 ? -19.688 -19.078 -23.375 1 91.75 399 LYS A C 1
ATOM 3255 O O . LYS A 1 399 ? -18.938 -18.609 -24.219 1 91.75 399 LYS A O 1
ATOM 3260 N N . PHE A 1 400 ? -19.281 -19.766 -22.359 1 90.75 400 PHE A N 1
ATOM 3261 C CA . PHE A 1 400 ? -17.859 -20.047 -22.188 1 90.75 400 PHE A CA 1
ATOM 3262 C C . PHE A 1 400 ? -17.391 -21.094 -23.203 1 90.75 400 PHE A C 1
ATOM 3264 O O . PHE A 1 400 ? -16.234 -21.047 -23.656 1 90.75 400 PHE A O 1
ATOM 3271 N N . ARG A 1 401 ? -18.25 -21.906 -23.578 1 86.75 401 ARG A N 1
ATOM 3272 C CA . ARG A 1 401 ? -17.906 -22.906 -24.594 1 86.75 401 ARG A CA 1
ATOM 3273 C C . ARG A 1 401 ? -17.656 -22.234 -25.938 1 86.75 401 ARG A C 1
ATOM 3275 O O . ARG A 1 401 ? -16.875 -22.734 -26.75 1 86.75 401 ARG A O 1
ATOM 3282 N N . ALA A 1 402 ? -18.219 -21.109 -26.109 1 84.56 402 ALA A N 1
ATOM 3283 C CA . ALA A 1 402 ? -18.141 -20.406 -27.391 1 84.56 402 ALA A CA 1
ATOM 3284 C C . ALA A 1 402 ? -16.875 -19.562 -27.469 1 84.56 402 ALA A C 1
ATOM 3286 O O . ALA A 1 402 ? -16.5 -19.094 -28.547 1 84.56 402 ALA A O 1
ATOM 3287 N N . ILE A 1 403 ? -16.328 -19.344 -26.359 1 79.75 403 ILE A N 1
ATOM 3288 C CA . ILE A 1 403 ? -15.094 -18.562 -26.344 1 79.75 403 ILE A CA 1
ATOM 3289 C C . ILE A 1 403 ? -13.898 -19.484 -26.562 1 79.75 403 ILE A C 1
ATOM 3291 O O . ILE A 1 403 ? -12.945 -19.109 -27.266 1 79.75 403 ILE A O 1
ATOM 3295 N N . MET B 1 1 ? 39.812 12.898 -23.094 1 20.48 1 MET B N 1
ATOM 3296 C CA . MET B 1 1 ? 40.844 13.258 -22.125 1 20.48 1 MET B CA 1
ATOM 3297 C C . MET B 1 1 ? 40.906 14.766 -21.922 1 20.48 1 MET B C 1
ATOM 3299 O O . MET B 1 1 ? 41.906 15.305 -21.484 1 20.48 1 MET B O 1
ATOM 3303 N N . ARG B 1 2 ? 39.781 15.438 -22.406 1 22.7 2 ARG B N 1
ATOM 3304 C CA . ARG B 1 2 ? 39.75 16.891 -22.391 1 22.7 2 ARG B CA 1
ATOM 3305 C C . ARG B 1 2 ? 40 17.438 -20.984 1 22.7 2 ARG B C 1
ATOM 3307 O O . ARG B 1 2 ? 39.5 16.891 -20 1 22.7 2 ARG B O 1
ATOM 3314 N N . ARG B 1 3 ? 41.125 18.125 -20.922 1 20.39 3 ARG B N 1
ATOM 3315 C CA . ARG B 1 3 ? 42.031 18.875 -20.047 1 20.39 3 ARG B CA 1
ATOM 3316 C C . ARG B 1 3 ? 41.25 19.984 -19.328 1 20.39 3 ARG B C 1
ATOM 3318 O O . ARG B 1 3 ? 40.75 20.922 -19.969 1 20.39 3 ARG B O 1
ATOM 3325 N N . PHE B 1 4 ? 40.25 19.594 -18.5 1 23.44 4 PHE B N 1
ATOM 3326 C CA . PHE B 1 4 ? 39.469 20.422 -17.594 1 23.44 4 PHE B CA 1
ATOM 3327 C C . PHE B 1 4 ? 40.375 21.312 -16.766 1 23.44 4 PHE B C 1
ATOM 3329 O O . PHE B 1 4 ? 41.25 20.828 -16.031 1 23.44 4 PHE B O 1
ATOM 3336 N N . TYR B 1 5 ? 40.906 22.391 -17.562 1 19.92 5 TYR B N 1
ATOM 3337 C CA . TYR B 1 5 ? 41.812 23.406 -17.031 1 19.92 5 TYR B CA 1
ATOM 3338 C C . TYR B 1 5 ? 41.312 23.969 -15.711 1 19.92 5 TYR B C 1
ATOM 3340 O O . TYR B 1 5 ? 40.156 24.375 -15.609 1 19.92 5 TYR B O 1
ATOM 3348 N N . ASN B 1 6 ? 41.875 23.531 -14.555 1 19.86 6 ASN B N 1
ATOM 3349 C CA . ASN B 1 6 ? 41.844 23.719 -13.109 1 19.86 6 ASN B CA 1
ATOM 3350 C C . ASN B 1 6 ? 42.156 25.156 -12.727 1 19.86 6 ASN B C 1
ATOM 3352 O O . ASN B 1 6 ? 43.312 25.594 -12.805 1 19.86 6 ASN B O 1
ATOM 3356 N N . TYR B 1 7 ? 41.5 26.156 -13.5 1 20.23 7 TYR B N 1
ATOM 3357 C CA . TYR B 1 7 ? 41.969 27.516 -13.258 1 20.23 7 TYR B CA 1
ATOM 3358 C C . TYR B 1 7 ? 41.969 27.844 -11.766 1 20.23 7 TYR B C 1
ATOM 3360 O O . TYR B 1 7 ? 40.938 27.75 -11.109 1 20.23 7 TYR B O 1
ATOM 3368 N N . THR B 1 8 ? 43.125 27.828 -11.086 1 18.09 8 THR B N 1
ATOM 3369 C CA . THR B 1 8 ? 43.656 27.844 -9.734 1 18.09 8 THR B CA 1
ATOM 3370 C C . THR B 1 8 ? 43.375 29.188 -9.062 1 18.09 8 THR B C 1
ATOM 3372 O O . THR B 1 8 ? 43.125 29.234 -7.855 1 18.09 8 THR B O 1
ATOM 3375 N N . SER B 1 9 ? 43.375 30.391 -9.789 1 17.94 9 SER B N 1
ATOM 3376 C CA . SER B 1 9 ? 44.406 31.25 -9.195 1 17.94 9 SER B CA 1
ATOM 3377 C C . SER B 1 9 ? 43.969 31.734 -7.812 1 17.94 9 SER B C 1
ATOM 3379 O O . SER B 1 9 ? 42.812 31.578 -7.426 1 17.94 9 SER B O 1
ATOM 3381 N N . PRO B 1 10 ? 44.281 33.188 -7.48 1 20.44 10 PRO B N 1
ATOM 3382 C CA . PRO B 1 10 ? 45.094 33.938 -6.5 1 20.44 10 PRO B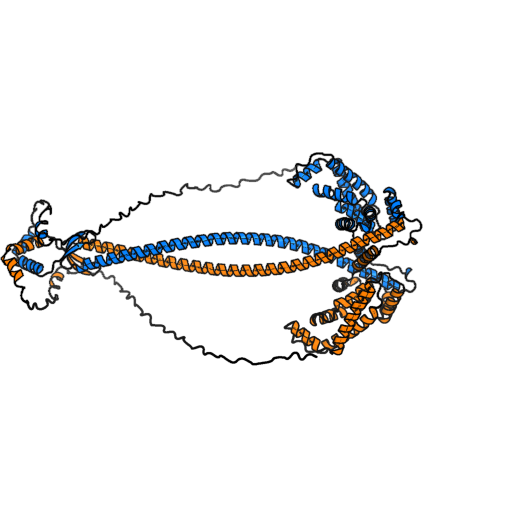 CA 1
ATOM 3383 C C . PRO B 1 10 ? 44.281 34.375 -5.281 1 20.44 10 PRO B C 1
ATOM 3385 O O . PRO B 1 10 ? 43.062 34.562 -5.379 1 20.44 10 PRO B O 1
ATOM 3388 N N . VAL B 1 11 ? 44.844 34.156 -4.039 1 20.7 11 VAL B N 1
ATOM 3389 C CA . VAL B 1 11 ? 44.562 34.156 -2.609 1 20.7 11 VAL B CA 1
ATOM 3390 C C . VAL B 1 11 ? 44.344 35.594 -2.137 1 20.7 11 VAL B C 1
ATOM 3392 O O . VAL B 1 11 ? 45.25 36.406 -2.162 1 20.7 11 VAL B O 1
ATOM 3395 N N . LYS B 1 12 ? 43.375 36.312 -2.725 1 20.41 12 LYS B N 1
ATOM 3396 C CA . LYS B 1 12 ? 43.219 37.719 -2.363 1 20.41 12 LYS B CA 1
ATOM 3397 C C . LYS B 1 12 ? 43.344 37.906 -0.853 1 20.41 12 LYS B C 1
ATOM 3399 O O . LYS B 1 12 ? 42.688 37.188 -0.081 1 20.41 12 LYS B O 1
ATOM 3404 N N . TRP B 1 13 ? 44.344 38.75 -0.306 1 18.45 13 TRP B N 1
ATOM 3405 C CA . TRP B 1 13 ? 45.062 39.281 0.863 1 18.45 13 TRP B CA 1
ATOM 3406 C C . TRP B 1 13 ? 44.062 39.812 1.904 1 18.45 13 TRP B C 1
ATOM 3408 O O . TRP B 1 13 ? 42.906 40.094 1.588 1 18.45 13 TRP B O 1
ATOM 3418 N N . SER B 1 14 ? 44.719 40.375 3.113 1 18.62 14 SER B N 1
ATOM 3419 C CA . SER B 1 14 ? 44.812 40.375 4.57 1 18.62 14 SER B CA 1
ATOM 3420 C C . SER B 1 14 ? 44.062 41.562 5.164 1 18.62 14 SER B C 1
ATOM 3422 O O . SER B 1 14 ? 44.688 42.469 5.762 1 18.62 14 SER B O 1
ATOM 3424 N N . ARG B 1 15 ? 43.094 42.156 4.629 1 19.22 15 ARG B N 1
ATOM 3425 C CA . ARG B 1 15 ? 42.812 43.531 5.09 1 19.22 15 ARG B CA 1
ATOM 3426 C C . ARG B 1 15 ? 42.531 43.531 6.59 1 19.22 15 ARG B C 1
ATOM 3428 O O . ARG B 1 15 ? 41.562 42.969 7.062 1 19.22 15 ARG B O 1
ATOM 3435 N N . SER B 1 16 ? 43.562 43.688 7.508 1 18.56 16 SER B N 1
ATOM 3436 C CA . SER B 1 16 ? 43.688 43.688 8.961 1 18.56 16 SER B CA 1
ATOM 3437 C C . SER B 1 16 ? 42.969 44.875 9.586 1 18.56 16 SER B C 1
ATOM 3439 O O . SER B 1 16 ? 43.094 45.125 10.789 1 18.56 16 SER B O 1
ATOM 3441 N N . SER B 1 17 ? 42.125 45.594 8.938 1 19.2 17 SER B N 1
ATOM 3442 C CA . SER B 1 17 ? 42 46.969 9.461 1 19.2 17 SER B CA 1
ATOM 3443 C C . SER B 1 17 ? 41.656 46.938 10.953 1 19.2 17 SER B C 1
ATOM 3445 O O . SER B 1 17 ? 40.844 46.125 11.398 1 19.2 17 SER B O 1
ATOM 3447 N N . GLN B 1 18 ? 42.469 47.656 11.773 1 18.88 18 GLN B N 1
ATOM 3448 C CA . GLN B 1 18 ? 42.812 48 13.148 1 18.88 18 GLN B CA 1
ATOM 3449 C C . GLN B 1 18 ? 41.625 48.562 13.898 1 18.88 18 GLN B C 1
ATOM 3451 O O . GLN B 1 18 ? 40.875 49.375 13.375 1 18.88 18 GLN B O 1
ATOM 3456 N N . GLN B 1 19 ? 41.094 47.875 14.93 1 19.34 19 GLN B N 1
ATOM 3457 C CA . GLN B 1 19 ? 40 47.906 15.898 1 19.34 19 GLN B CA 1
ATOM 3458 C C . GLN B 1 19 ? 40.094 49.125 16.812 1 19.34 19 GLN B C 1
ATOM 3460 O O . GLN B 1 19 ? 40.812 49.094 17.812 1 19.34 19 GLN B O 1
ATOM 3465 N N . PRO B 1 20 ? 40.312 50.406 16.312 1 19.84 20 PRO B N 1
ATOM 3466 C CA . PRO B 1 20 ? 40.75 51.312 17.391 1 19.84 20 PRO B CA 1
ATOM 3467 C C . PRO B 1 20 ? 39.844 51.219 18.609 1 19.84 20 PRO B C 1
ATOM 3469 O O . PRO B 1 20 ? 38.656 50.844 18.516 1 19.84 20 PRO B O 1
ATOM 3472 N N . HIS B 1 21 ? 40.469 51.25 19.844 1 19.22 21 HIS B N 1
ATOM 3473 C CA . HIS B 1 21 ? 40.25 51.031 21.266 1 19.22 21 HIS B CA 1
ATOM 3474 C C . HIS B 1 21 ? 39.344 52.125 21.844 1 19.22 21 HIS B C 1
ATOM 3476 O O . HIS B 1 21 ? 39.188 52.219 23.062 1 19.22 21 HIS B O 1
ATOM 3482 N N . GLN B 1 22 ? 38.344 52.625 21.25 1 18.58 22 GLN B N 1
ATOM 3483 C CA . GLN B 1 22 ? 37.812 53.938 21.688 1 18.58 22 GLN B CA 1
ATOM 3484 C C . GLN B 1 22 ? 37.219 53.844 23.094 1 18.58 22 GLN B C 1
ATOM 3486 O O . GLN B 1 22 ? 36 53.875 23.266 1 18.58 22 GLN B O 1
ATOM 3491 N N . GLY B 1 23 ? 37.656 52.969 24.016 1 17.47 23 GLY B N 1
ATOM 3492 C CA . GLY B 1 23 ? 36.688 52.625 25.047 1 17.47 23 GLY B CA 1
ATOM 3493 C C . GLY B 1 23 ? 36.406 53.781 25.984 1 17.47 23 GLY B C 1
ATOM 3494 O O . GLY B 1 23 ? 35.344 53.781 26.625 1 17.47 23 GLY B O 1
ATOM 3495 N N . SER B 1 24 ? 37.375 54.656 26.297 1 18.11 24 SER B N 1
ATOM 3496 C CA . SER B 1 24 ? 37.531 54.938 27.719 1 18.11 24 SER B CA 1
ATOM 3497 C C . SER B 1 24 ? 36.312 55.688 28.281 1 18.11 24 SER B C 1
ATOM 3499 O O . SER B 1 24 ? 35.656 56.406 27.547 1 18.11 24 SER B O 1
ATOM 3501 N N . HIS B 1 25 ? 35.969 55.438 29.594 1 18.95 25 HIS B N 1
ATOM 3502 C CA . HIS B 1 25 ? 34.969 55.406 30.656 1 18.95 25 HIS B CA 1
ATOM 3503 C C . HIS B 1 25 ? 34.781 56.812 31.266 1 18.95 25 HIS B C 1
ATOM 3505 O O . HIS B 1 25 ? 34.094 56.969 32.281 1 18.95 25 HIS B O 1
ATOM 3511 N N . LEU B 1 26 ? 34.938 57.938 30.484 1 18.12 26 LEU B N 1
ATOM 3512 C CA . LEU B 1 26 ? 35.031 59.125 31.312 1 18.12 26 LEU B CA 1
ATOM 3513 C C . LEU B 1 26 ? 33.812 59.25 32.219 1 18.12 26 LEU B C 1
ATOM 3515 O O . LEU B 1 26 ? 32.688 59.438 31.75 1 18.12 26 LEU B O 1
ATOM 3519 N N . ARG B 1 27 ? 33.812 58.5 33.344 1 19.09 27 ARG B N 1
ATOM 3520 C CA . ARG B 1 27 ? 32.938 58.406 34.531 1 19.09 27 ARG B CA 1
ATOM 3521 C C . ARG B 1 27 ? 32.75 59.781 35.188 1 19.09 27 ARG B C 1
ATOM 3523 O O . ARG B 1 27 ? 33.688 60.312 35.781 1 19.09 27 ARG B O 1
ATOM 3530 N N . ALA B 1 28 ? 32.531 60.844 34.406 1 18.33 28 ALA B N 1
ATOM 3531 C CA . ALA B 1 28 ? 32.469 62.125 35.094 1 18.33 28 ALA B CA 1
ATOM 3532 C C . ALA B 1 28 ? 31.625 62.031 36.344 1 18.33 28 ALA B C 1
ATOM 3534 O O . ALA B 1 28 ? 30.656 61.281 36.406 1 18.33 28 ALA B O 1
ATOM 3535 N N . SER B 1 29 ? 32.156 62.562 37.531 1 18.36 29 SER B N 1
ATOM 3536 C CA . SER B 1 29 ? 32.031 62.75 38.969 1 18.36 29 SER B CA 1
ATOM 3537 C C . SER B 1 29 ? 30.719 63.438 39.312 1 18.36 29 SER B C 1
ATOM 3539 O O . SER B 1 29 ? 30.453 64.562 38.875 1 18.36 29 SER B O 1
ATOM 3541 N N . ILE B 1 30 ? 29.641 62.719 39.219 1 18.78 30 ILE B N 1
ATOM 3542 C CA . ILE B 1 30 ? 28.312 63.125 39.656 1 18.78 30 ILE B CA 1
ATOM 3543 C C . ILE B 1 30 ? 28.406 63.656 41.094 1 18.78 30 ILE B C 1
ATOM 3545 O O . ILE B 1 30 ? 28.812 62.969 42 1 18.78 30 ILE B O 1
ATOM 3549 N N . LEU B 1 31 ? 28.594 65.062 41.219 1 17.88 31 LEU B N 1
ATOM 3550 C CA . LEU B 1 31 ? 28.625 65.938 42.375 1 17.88 31 LEU B CA 1
ATOM 3551 C C . LEU B 1 31 ? 27.516 65.562 43.375 1 17.88 31 LEU B C 1
ATOM 3553 O O . LEU B 1 31 ? 26.359 65.375 42.969 1 17.88 31 LEU B O 1
ATOM 3557 N N . THR B 1 32 ? 27.891 64.812 44.438 1 19.38 32 THR B N 1
ATOM 3558 C CA . THR B 1 32 ? 27.281 64.375 45.688 1 19.38 32 THR B CA 1
ATOM 3559 C C . THR B 1 32 ? 26.453 65.5 46.344 1 19.38 32 THR B C 1
ATOM 3561 O O . THR B 1 32 ? 27 66.5 46.75 1 19.38 32 THR B O 1
ATOM 3564 N N . LEU B 1 33 ? 25.328 65.875 45.688 1 18.3 33 LEU B N 1
ATOM 3565 C CA . LEU B 1 33 ? 24.5 66.875 46.312 1 18.3 33 LEU B CA 1
ATOM 3566 C C . LEU B 1 33 ? 24.109 66.5 47.719 1 18.3 33 LEU B C 1
ATOM 3568 O O . LEU B 1 33 ? 23.422 65.5 47.906 1 18.3 33 LEU B O 1
ATOM 3572 N N . ARG B 1 34 ? 25.062 66.562 48.688 1 19.03 34 ARG B N 1
ATOM 3573 C CA . ARG B 1 34 ? 24.891 66.312 50.094 1 19.03 34 ARG B CA 1
ATOM 3574 C C . ARG B 1 34 ? 23.641 67 50.625 1 19.03 34 ARG B C 1
ATOM 3576 O O . ARG B 1 34 ? 23.469 68.25 50.469 1 19.03 34 ARG B O 1
ATOM 3583 N N . SER B 1 35 ? 22.578 66.25 50.594 1 19.89 35 SER B N 1
ATOM 3584 C CA . SER B 1 35 ? 21.312 66.688 51.188 1 19.89 35 SER B CA 1
ATOM 3585 C C . SER B 1 35 ? 21.484 67 52.688 1 19.89 35 SER B C 1
ATOM 3587 O O . SER B 1 35 ? 21.938 66.125 53.469 1 19.89 35 SER B O 1
ATOM 3589 N N . PHE B 1 36 ? 22.031 68.188 52.938 1 19.27 36 PHE B N 1
ATOM 3590 C CA . PHE B 1 36 ? 22.203 68.625 54.312 1 19.27 36 PHE B CA 1
ATOM 3591 C C . PHE B 1 36 ? 20.922 68.5 55.125 1 19.27 36 PHE B C 1
ATOM 3593 O O . PHE B 1 36 ? 19.844 68.875 54.656 1 19.27 36 PHE B O 1
ATOM 3600 N N . THR B 1 37 ? 20.781 67.312 55.656 1 20.91 37 THR B N 1
ATOM 3601 C CA . THR B 1 37 ? 19.688 67 56.594 1 20.91 37 THR B CA 1
ATOM 3602 C C . THR B 1 37 ? 19.688 68 57.75 1 20.91 37 THR B C 1
ATOM 3604 O O . THR B 1 37 ? 20.641 68 58.531 1 20.91 37 THR B O 1
ATOM 3607 N N . VAL B 1 38 ? 19.359 69.25 57.469 1 20.61 38 VAL B N 1
ATOM 3608 C CA . VAL B 1 38 ? 19.359 70.188 58.562 1 20.61 38 VAL B CA 1
ATOM 3609 C C . VAL B 1 38 ? 18.453 69.688 59.688 1 20.61 38 VAL B C 1
ATOM 3611 O O . VAL B 1 38 ? 17.281 69.375 59.438 1 20.61 38 VAL B O 1
ATOM 3614 N N . ASP B 1 39 ? 19.062 68.938 60.562 1 21.94 39 ASP B N 1
ATOM 3615 C CA . ASP B 1 39 ? 18.484 68.438 61.812 1 21.94 39 ASP B CA 1
ATOM 3616 C C . ASP B 1 39 ? 17.75 69.562 62.531 1 21.94 39 ASP B C 1
ATOM 3618 O O . ASP B 1 39 ? 18.344 70.562 62.906 1 21.94 39 ASP B O 1
ATOM 3622 N N . ALA B 1 40 ? 16.594 69.812 61.969 1 22.94 40 ALA B N 1
ATOM 3623 C CA . ALA B 1 40 ? 15.734 70.875 62.531 1 22.94 40 ALA B CA 1
ATOM 3624 C C . ALA B 1 40 ? 15.484 70.625 64 1 22.94 40 ALA B C 1
ATOM 3626 O O . ALA B 1 40 ? 14.797 69.688 64.375 1 22.94 40 ALA B O 1
ATOM 3627 N N . ASP B 1 41 ? 16.609 70.625 64.75 1 23.58 41 ASP B N 1
ATOM 3628 C CA . ASP B 1 41 ? 16.484 70.5 66.188 1 23.58 41 ASP B CA 1
ATOM 3629 C C . ASP B 1 41 ? 15.289 71.312 66.688 1 23.58 41 ASP B C 1
ATOM 3631 O O . ASP B 1 41 ? 14.984 72.375 66.188 1 23.58 41 ASP B O 1
ATOM 3635 N N . SER B 1 42 ? 14.453 70.562 67.438 1 24.69 42 SER B N 1
ATOM 3636 C CA . SER B 1 42 ? 13.117 70.812 67.938 1 24.69 42 SER B CA 1
ATOM 3637 C C . SER B 1 42 ? 13.055 72.062 68.812 1 24.69 42 SER B C 1
ATOM 3639 O O . SER B 1 42 ? 12.039 72.312 69.438 1 24.69 42 SER B O 1
ATOM 3641 N N . LYS B 1 43 ? 14.289 72.5 69.188 1 27.22 43 LYS B N 1
ATOM 3642 C CA . LYS B 1 43 ? 14.164 73.312 70.438 1 27.22 43 LYS B CA 1
ATOM 3643 C C . LYS B 1 43 ? 13.258 74.5 70.25 1 27.22 43 LYS B C 1
ATOM 3645 O O . LYS B 1 43 ? 13.195 75.062 69.125 1 27.22 43 LYS B O 1
ATOM 3650 N N . SER B 1 44 ? 12.312 74.688 71.125 1 25.45 44 SER B N 1
ATOM 3651 C CA . SER B 1 44 ? 11.172 75.5 71.438 1 25.45 44 SER B CA 1
ATOM 3652 C C . SER B 1 44 ? 11.547 77 71.375 1 25.45 44 SER B C 1
ATOM 3654 O O . SER B 1 44 ? 12.398 77.5 72.125 1 25.45 44 SER B O 1
ATOM 3656 N N . PRO B 1 45 ? 11.68 77.562 70.062 1 25.81 45 PRO B N 1
ATOM 3657 C CA . PRO B 1 45 ? 12.234 78.938 70.062 1 25.81 45 PRO B CA 1
ATOM 3658 C C . PRO B 1 45 ? 11.484 79.875 71 1 25.81 45 PRO B C 1
ATOM 3660 O O . PRO B 1 45 ? 10.25 79.875 71.062 1 25.81 45 PRO B O 1
ATOM 3663 N N . THR B 1 46 ? 11.969 80 72.188 1 23.2 46 THR B N 1
ATOM 3664 C CA . THR B 1 46 ? 11.453 80.938 73.188 1 23.2 46 THR B CA 1
ATOM 3665 C C . THR B 1 46 ? 11.062 82.25 72.625 1 23.2 46 THR B C 1
ATOM 3667 O O . THR B 1 46 ? 11.641 82.688 71.625 1 23.2 46 THR B O 1
ATOM 3670 N N . LYS B 1 47 ? 9.945 82.812 73 1 26.06 47 LYS B N 1
ATOM 3671 C CA . LYS B 1 47 ? 9.07 83.938 72.75 1 26.06 47 LYS B CA 1
ATOM 3672 C C . LYS B 1 47 ? 9.859 85.25 72.75 1 26.06 47 LYS B C 1
ATOM 3674 O O . LYS B 1 47 ? 9.867 86 73.75 1 26.06 47 LYS B O 1
ATOM 3679 N N . ASN B 1 48 ? 11.172 85.188 72.25 1 21.78 48 ASN B N 1
ATOM 3680 C CA . ASN B 1 48 ? 12 86.312 72.562 1 21.78 48 ASN B CA 1
ATOM 3681 C C . ASN B 1 48 ? 11.312 87.625 72.188 1 21.78 48 ASN B C 1
ATOM 3683 O O . ASN B 1 48 ? 10.391 87.625 71.375 1 21.78 48 ASN B O 1
ATOM 3687 N N . ASN B 1 49 ? 11.914 88.875 72.688 1 24.75 49 ASN B N 1
ATOM 3688 C CA . ASN B 1 49 ? 11.914 90.312 72.812 1 24.75 49 ASN B CA 1
ATOM 3689 C C . ASN B 1 49 ? 11.984 91 71.438 1 24.75 49 ASN B C 1
ATOM 3691 O O . ASN B 1 49 ? 13.016 91.5 71.062 1 24.75 49 ASN B O 1
ATOM 3695 N N . PHE B 1 50 ? 11.57 90.188 70.375 1 24.36 50 PHE B N 1
ATOM 3696 C CA . PHE B 1 50 ? 11.836 90.625 69 1 24.36 50 PHE B CA 1
ATOM 3697 C C . PHE B 1 50 ? 11.109 91.875 68.688 1 24.36 50 PHE B C 1
ATOM 3699 O O . PHE B 1 50 ? 11.016 92.25 67.5 1 24.36 50 PHE B O 1
ATOM 3706 N N . GLU B 1 51 ? 10.328 92.312 69.625 1 23.8 51 GLU B N 1
ATOM 3707 C CA . GLU B 1 51 ? 9.469 93.438 69.312 1 23.8 51 GLU B CA 1
ATOM 3708 C C . GLU B 1 51 ? 10.266 94.625 68.688 1 23.8 51 GLU B C 1
ATOM 3710 O O . GLU B 1 51 ? 9.828 95.188 67.688 1 23.8 51 GLU B O 1
ATOM 3715 N N . GLN B 1 52 ? 11.133 95.188 69.562 1 24.45 52 GLN B N 1
ATOM 3716 C CA . GLN B 1 52 ? 11.594 96.562 69.562 1 24.45 52 GLN B CA 1
ATOM 3717 C C . GLN B 1 52 ? 12.609 96.75 68.438 1 24.45 52 GLN B C 1
ATOM 3719 O O . GLN B 1 52 ? 12.648 97.812 67.812 1 24.45 52 GLN B O 1
ATOM 3724 N N . ASP B 1 53 ? 13.547 95.688 68.312 1 24.58 53 ASP B N 1
ATOM 3725 C CA . ASP B 1 53 ? 14.852 95.938 67.688 1 24.58 53 ASP B CA 1
ATOM 3726 C C . ASP B 1 53 ? 14.734 96.062 66.188 1 24.58 53 ASP B C 1
ATOM 3728 O O . ASP B 1 53 ? 15.656 96.5 65.5 1 24.58 53 ASP B O 1
ATOM 3732 N N . TYR B 1 54 ? 13.781 95.312 65.625 1 24.03 54 TYR B N 1
ATOM 3733 C CA . TYR B 1 54 ? 13.875 95.188 64.188 1 24.03 54 TYR B CA 1
ATOM 3734 C C . TYR B 1 54 ? 13.633 96.5 63.5 1 24.03 54 TYR B C 1
ATOM 3736 O O . TYR B 1 54 ? 14.039 96.75 62.344 1 24.03 54 TYR B O 1
ATOM 3744 N N . LEU B 1 55 ? 12.93 97.375 64.188 1 23.59 55 LEU B N 1
ATOM 3745 C CA . LEU B 1 55 ? 12.734 98.688 63.531 1 23.59 55 LEU B CA 1
ATOM 3746 C C . LEU B 1 55 ? 14.062 99.375 63.344 1 23.59 55 LEU B C 1
ATOM 3748 O O . LEU B 1 55 ? 14.273 100.062 62.344 1 23.59 55 LEU B O 1
ATOM 3752 N N . LEU B 1 56 ? 14.953 99.25 64.375 1 26.09 56 LEU B N 1
ATOM 3753 C CA . LEU B 1 56 ? 16.188 100.062 64.438 1 26.09 56 LEU B CA 1
ATOM 3754 C C . LEU B 1 56 ? 17.203 99.5 63.438 1 26.09 56 LEU B C 1
ATOM 3756 O O . LEU B 1 56 ? 18.047 100.25 62.938 1 26.09 56 LEU B O 1
ATOM 3760 N N . LYS B 1 57 ? 17.281 98.125 63.281 1 26.05 57 LYS B N 1
ATOM 3761 C CA . LYS B 1 57 ? 18.469 97.625 62.594 1 26.05 57 LYS B CA 1
ATOM 3762 C C . LYS B 1 57 ? 18.484 98 61.125 1 26.05 57 LYS B C 1
ATOM 3764 O O . LYS B 1 57 ? 19.562 98.188 60.531 1 26.05 57 LYS B O 1
ATOM 3769 N N . TYR B 1 58 ? 17.438 97.875 60.438 1 24.59 58 TYR B N 1
ATOM 3770 C CA . TYR B 1 58 ? 17.578 98.125 59.031 1 24.59 58 TYR B CA 1
ATOM 3771 C C . TYR B 1 58 ? 17.734 99.625 58.781 1 24.59 58 TYR B C 1
ATOM 3773 O O . TYR B 1 58 ? 17.594 100.062 57.625 1 24.59 58 TYR B O 1
ATOM 3781 N N . GLN B 1 59 ? 17.984 100.438 59.75 1 26.94 59 GLN B N 1
ATOM 3782 C CA . GLN B 1 59 ? 18.391 101.875 59.594 1 26.94 59 GLN B CA 1
ATOM 3783 C C . GLN B 1 59 ? 19.656 101.938 58.75 1 26.94 59 GLN B C 1
ATOM 3785 O O . GLN B 1 59 ? 19.875 102.938 58.062 1 26.94 59 GLN B O 1
ATOM 3790 N N . GLY B 1 60 ? 20.625 101.125 59.062 1 26.78 60 GLY B N 1
ATOM 3791 C CA . GLY B 1 60 ? 21.984 101.375 58.594 1 26.78 60 GLY B CA 1
ATOM 3792 C C . GLY B 1 60 ? 22.172 101.25 57.094 1 26.78 60 GLY B C 1
ATOM 3793 O O . GLY B 1 60 ? 22.859 102 56.469 1 26.78 60 GLY B O 1
ATOM 3794 N N . ARG B 1 61 ? 22.062 100 56.531 1 27.03 61 ARG B N 1
ATOM 3795 C CA . ARG B 1 61 ? 22.906 99.562 55.406 1 27.03 61 ARG B CA 1
ATOM 3796 C C . ARG B 1 61 ? 22.344 100.125 54.094 1 27.03 61 ARG B C 1
ATOM 3798 O O . ARG B 1 61 ? 22.719 99.625 53.031 1 27.03 61 ARG B O 1
ATOM 3805 N N . ILE B 1 62 ? 21.234 100.75 54.094 1 24.84 62 ILE B N 1
ATOM 3806 C CA . ILE B 1 62 ? 21 101.188 52.719 1 24.84 62 ILE B CA 1
ATOM 3807 C C . ILE B 1 62 ? 22.109 102.188 52.281 1 24.84 62 ILE B C 1
ATOM 3809 O O . ILE B 1 62 ? 22.266 103.25 52.844 1 24.84 62 ILE B O 1
ATOM 3813 N N . PRO B 1 63 ? 23.203 101.562 51.844 1 26.69 63 PRO B N 1
ATOM 3814 C CA . PRO B 1 63 ? 24.172 102.562 51.344 1 26.69 63 PRO B CA 1
ATOM 3815 C C . PRO B 1 63 ? 23.531 103.625 50.438 1 26.69 63 PRO B C 1
ATOM 3817 O O . PRO B 1 63 ? 22.906 103.25 49.438 1 26.69 63 PRO B O 1
ATOM 3820 N N . LEU B 1 64 ? 23.047 104.562 51 1 25.03 64 LEU B N 1
ATOM 3821 C CA . LEU B 1 64 ? 22.688 105.75 50.188 1 25.03 64 LEU B CA 1
ATOM 3822 C C . LEU B 1 64 ? 23.859 106.188 49.344 1 25.03 64 LEU B C 1
ATOM 3824 O O . LEU B 1 64 ? 24.938 106.5 49.875 1 25.03 64 LEU B O 1
ATOM 3828 N N . PRO B 1 65 ? 24.078 105.625 48.125 1 26.22 65 PRO B N 1
ATOM 3829 C CA . PRO B 1 65 ? 25.219 106.25 47.5 1 26.22 65 PRO B CA 1
ATOM 3830 C C . PRO B 1 65 ? 25.234 107.75 47.781 1 26.22 65 PRO B C 1
ATOM 3832 O O . PRO B 1 65 ? 24.203 108.375 48.094 1 26.22 65 PRO B O 1
ATOM 3835 N N . ARG B 1 66 ? 26.391 108.312 47.969 1 27.05 66 ARG B N 1
ATOM 3836 C CA . ARG B 1 66 ? 26.625 109.75 48.094 1 27.05 66 ARG B CA 1
ATOM 3837 C C . ARG B 1 66 ? 26 110.562 46.938 1 27.05 66 ARG B C 1
ATOM 3839 O O . ARG B 1 66 ? 26.297 110.25 45.781 1 27.05 66 ARG B O 1
ATOM 3846 N N . LYS B 1 67 ? 24.906 111.062 47.031 1 29.69 67 LYS B N 1
ATOM 3847 C CA . LYS B 1 67 ? 24.203 111.938 46.062 1 29.69 67 LYS B CA 1
ATOM 3848 C C . LYS B 1 67 ? 25.125 113 45.531 1 29.69 67 LYS B C 1
ATOM 3850 O O . LYS B 1 67 ? 25.547 113.875 46.25 1 29.69 67 LYS B O 1
ATOM 3855 N N . LYS B 1 68 ? 26.25 112.75 44.75 1 27.97 68 LYS B N 1
ATOM 3856 C CA . LYS B 1 68 ? 26.438 114.062 44.062 1 27.97 68 LYS B CA 1
ATOM 3857 C C . LYS B 1 68 ? 25.156 114.5 43.375 1 27.97 68 LYS B C 1
ATOM 3859 O O . LYS B 1 68 ? 24.609 113.75 42.531 1 27.97 68 LYS B O 1
ATOM 3864 N N . PHE B 1 69 ? 24.297 115.312 44.031 1 26.12 69 PHE B N 1
ATOM 3865 C CA . PHE B 1 69 ? 23.141 116.062 43.562 1 26.12 69 PHE B CA 1
ATOM 3866 C C . PHE B 1 69 ? 23.391 116.625 42.188 1 26.12 69 PHE B C 1
ATOM 3868 O O . PHE B 1 69 ? 24.109 117.625 42.031 1 26.12 69 PHE B O 1
ATOM 3875 N N . GLU B 1 70 ? 23.734 115.812 41.25 1 26.2 70 GLU B N 1
ATOM 3876 C CA . GLU B 1 70 ? 23.781 116.562 40 1 26.2 70 GLU B CA 1
ATOM 3877 C C . GLU B 1 70 ? 22.5 117.375 39.812 1 26.2 70 GLU B C 1
ATOM 3879 O O . GLU B 1 70 ? 21.453 117.062 40.375 1 26.2 70 GLU B O 1
ATOM 3884 N N . ARG B 1 71 ? 22.438 118.5 39.062 1 26.58 71 ARG B N 1
ATOM 3885 C CA . ARG B 1 71 ? 21.516 119.625 38.812 1 26.58 71 ARG B CA 1
ATOM 3886 C C . ARG B 1 71 ? 20.141 119.062 38.438 1 26.58 71 ARG B C 1
ATOM 3888 O O . ARG B 1 71 ? 20.016 118.125 37.656 1 26.58 71 ARG B O 1
ATOM 3895 N N . VAL B 1 72 ? 19.172 119.188 39.344 1 29.5 72 VAL B N 1
ATOM 3896 C CA . VAL B 1 72 ? 17.75 119.125 39 1 29.5 72 VAL B CA 1
ATOM 3897 C C . VAL B 1 72 ? 17.516 119.75 37.625 1 29.5 72 VAL B C 1
ATOM 3899 O O . VAL B 1 72 ? 17.953 120.875 37.344 1 29.5 72 VAL B O 1
ATOM 3902 N N . PRO B 1 73 ? 17.359 118.938 36.656 1 27.7 73 PRO B N 1
ATOM 3903 C CA . PRO B 1 73 ? 17.172 119.75 35.469 1 27.7 73 PRO B CA 1
ATOM 3904 C C . PRO B 1 73 ? 16.203 120.938 35.688 1 27.7 73 PRO B C 1
ATOM 3906 O O . PRO B 1 73 ? 15.359 120.875 36.594 1 27.7 73 PRO B O 1
ATOM 3909 N N . ALA B 1 74 ? 16.312 122.125 35.188 1 30.5 74 ALA B N 1
ATOM 3910 C CA . ALA B 1 74 ? 15.656 123.438 35.281 1 30.5 74 ALA B CA 1
ATOM 3911 C C . ALA B 1 74 ? 14.133 123.312 35.312 1 30.5 74 ALA B C 1
ATOM 3913 O O . ALA B 1 74 ? 13.445 124 36.031 1 30.5 74 ALA B O 1
ATOM 3914 N N . GLY B 1 75 ? 13.562 122.375 34.562 1 28.7 75 GLY B N 1
ATOM 3915 C CA . GLY B 1 75 ? 12.125 122.438 34.344 1 28.7 75 GLY B CA 1
ATOM 3916 C C . GLY B 1 75 ? 11.336 121.938 35.562 1 28.7 75 GLY B C 1
ATOM 3917 O O . GLY B 1 75 ? 10.117 122.188 35.625 1 28.7 75 GLY B O 1
ATOM 3918 N N . GLN B 1 76 ? 11.883 121.062 36.312 1 30.02 76 G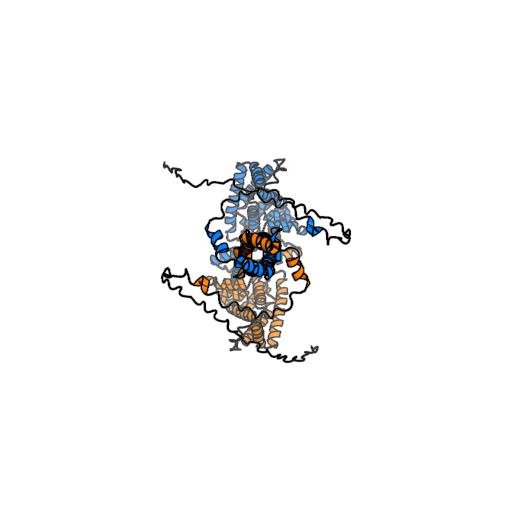LN B N 1
ATOM 3919 C CA . GLN B 1 76 ? 11.078 120.5 37.406 1 30.02 76 GLN B CA 1
ATOM 3920 C C . GLN B 1 76 ? 10.984 121.5 38.562 1 30.02 76 GLN B C 1
ATOM 3922 O O . GLN B 1 76 ? 10.18 121.312 39.469 1 30.02 76 GLN B O 1
ATOM 3927 N N . GLY B 1 77 ? 11.875 122.375 38.75 1 31.78 77 GLY B N 1
ATOM 3928 C CA . GLY B 1 77 ? 11.758 123.5 39.656 1 31.78 77 GLY B CA 1
ATOM 3929 C C . GLY B 1 77 ? 10.469 12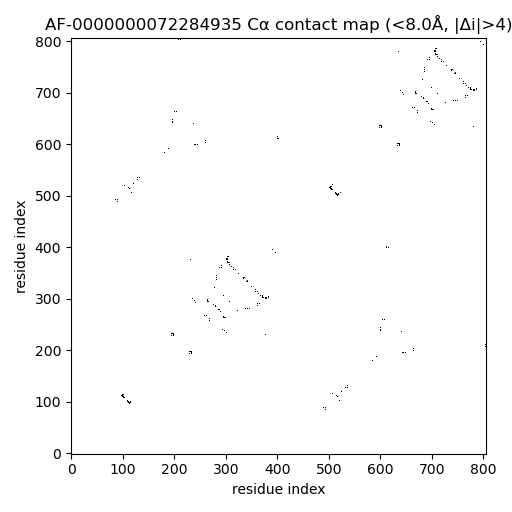4.312 39.469 1 31.78 77 GLY B C 1
ATOM 3930 O O . GLY B 1 77 ? 9.883 124.75 40.438 1 31.78 77 GLY B O 1
ATOM 3931 N N . LEU B 1 78 ? 10.094 124.375 38.125 1 30.91 78 LEU B N 1
ATOM 3932 C CA . LEU B 1 78 ? 8.961 125.25 37.781 1 30.91 78 LEU B CA 1
ATOM 3933 C C . LEU B 1 78 ? 7.656 124.625 38.281 1 30.91 78 LEU B C 1
ATOM 3935 O O . LEU B 1 78 ? 6.762 125.375 38.719 1 30.91 78 LEU B O 1
ATOM 3939 N N . LEU B 1 79 ? 7.59 123.312 38.25 1 30.38 79 LEU B N 1
ATOM 3940 C CA . LEU B 1 79 ? 6.293 122.812 38.688 1 30.38 79 LEU B CA 1
ATOM 3941 C C . LEU B 1 79 ? 6.055 123.062 40.156 1 30.38 79 LEU B C 1
ATOM 3943 O O . LEU B 1 79 ? 4.941 123.438 40.562 1 30.38 79 LEU B O 1
ATOM 3947 N N . PHE B 1 80 ? 6.977 122.938 41.062 1 36 80 PHE B N 1
ATOM 3948 C CA . PHE B 1 80 ? 6.816 123.25 42.469 1 36 80 PHE B CA 1
ATOM 3949 C C . PHE B 1 80 ? 6.469 124.75 42.656 1 36 80 PHE B C 1
ATOM 3951 O O . PHE B 1 80 ? 5.715 125.062 43.562 1 36 80 PHE B O 1
ATOM 3958 N N . GLU B 1 81 ? 7.156 125.562 41.906 1 40.19 81 GLU B N 1
ATOM 3959 C CA . GLU B 1 81 ? 6.82 126.938 41.969 1 40.19 81 GLU B CA 1
ATOM 3960 C C . GLU B 1 81 ? 5.379 127.188 41.5 1 40.19 81 GLU B C 1
ATOM 3962 O O . GLU B 1 81 ? 4.691 128 42.062 1 40.19 81 GLU B O 1
ATOM 3967 N N . MET B 1 82 ? 4.918 126.5 40.438 1 35.75 82 MET B N 1
ATOM 3968 C CA . MET B 1 82 ? 3.611 126.75 39.844 1 35.75 82 MET B CA 1
ATOM 3969 C C . MET B 1 82 ? 2.498 126.125 40.656 1 35.75 82 MET B C 1
ATOM 3971 O O . MET B 1 82 ? 1.349 126.562 40.625 1 35.75 82 MET B O 1
ATOM 3975 N N . LEU B 1 83 ? 2.648 124.812 41.125 1 32.38 83 LEU B N 1
ATOM 3976 C CA . LEU B 1 83 ? 1.562 124.188 41.875 1 32.38 83 LEU B CA 1
ATOM 3977 C C . LEU B 1 83 ? 2.014 123.812 43.281 1 32.38 83 LEU B C 1
ATOM 3979 O O . LEU B 1 83 ? 2.461 122.688 43.531 1 32.38 83 LEU B O 1
ATOM 3983 N N . PRO B 1 84 ? 2.146 124.812 44.125 1 42.81 84 PRO B N 1
ATOM 3984 C CA . PRO B 1 84 ? 2.654 124.75 45.5 1 42.81 84 PRO B CA 1
ATOM 3985 C C . PRO B 1 84 ? 1.996 123.625 46.281 1 42.81 84 PRO B C 1
ATOM 3987 O O . PRO B 1 84 ? 2.633 123 47.156 1 42.81 84 PRO B O 1
ATOM 3990 N N . ASP B 1 85 ? 0.708 123.438 45.969 1 42.44 85 ASP B N 1
ATOM 3991 C CA . ASP B 1 85 ? -0.063 122.5 46.812 1 42.44 85 ASP B CA 1
ATOM 3992 C C . ASP B 1 85 ? 0.135 121.062 46.344 1 42.44 85 ASP B C 1
ATOM 3994 O O . ASP B 1 85 ? -0.55 120.125 46.844 1 42.44 85 ASP B O 1
ATOM 3998 N N . THR B 1 86 ? 0.862 120.875 45.312 1 40.75 86 THR B N 1
ATOM 3999 C CA . THR B 1 86 ? 1.098 119.562 44.75 1 40.75 86 THR B CA 1
ATOM 4000 C C . THR B 1 86 ? 1.742 118.625 45.781 1 40.75 86 THR B C 1
ATOM 4002 O O . THR B 1 86 ? 1.378 117.5 45.875 1 40.75 86 THR B O 1
ATOM 4005 N N . SER B 1 87 ? 2.678 119.25 46.469 1 40.56 87 SER B N 1
ATOM 4006 C CA . SER B 1 87 ? 3.305 118.438 47.531 1 40.56 87 SER B CA 1
ATOM 4007 C C . SER B 1 87 ? 2.283 117.938 48.562 1 40.56 87 SER B C 1
ATOM 4009 O O . SER B 1 87 ? 2.293 116.812 48.969 1 40.56 87 SER B O 1
ATOM 4011 N N . LYS B 1 88 ? 1.392 118.812 48.938 1 44.09 88 LYS B N 1
ATOM 4012 C CA . LYS B 1 88 ? 0.318 118.5 49.875 1 44.09 88 LYS B CA 1
ATOM 4013 C C . LYS B 1 88 ? -0.631 117.5 49.25 1 44.09 88 LYS B C 1
ATOM 4015 O O . LYS B 1 88 ? -1.074 116.562 49.938 1 44.09 88 LYS B O 1
ATOM 4020 N N . MET B 1 89 ? -0.909 117.562 48.031 1 42.47 89 MET B N 1
ATOM 4021 C CA . MET B 1 89 ? -1.81 116.625 47.344 1 42.47 89 MET B CA 1
ATOM 4022 C C . MET B 1 89 ? -1.176 115.25 47.188 1 42.47 89 MET B C 1
ATOM 4024 O O . MET B 1 89 ? -1.838 114.25 47.406 1 42.47 89 MET B O 1
ATOM 4028 N N . ILE B 1 90 ? 0.042 115.375 46.906 1 42.06 90 ILE B N 1
ATOM 4029 C CA . ILE B 1 90 ? 0.762 114.125 46.781 1 42.06 90 ILE B CA 1
ATOM 4030 C C . ILE B 1 90 ? 0.879 113.438 48.156 1 42.06 90 ILE B C 1
ATOM 4032 O O . ILE B 1 90 ? 0.643 112.25 48.312 1 42.06 90 ILE B O 1
ATOM 4036 N N . SER B 1 91 ? 1.17 114.312 49.156 1 42.31 91 SER B N 1
ATOM 4037 C CA . SER B 1 91 ? 1.226 113.812 50.531 1 42.31 91 SER B CA 1
ATOM 4038 C C . SER B 1 91 ? -0.128 113.25 51 1 42.31 91 SER B C 1
ATOM 4040 O O . SER B 1 91 ? -0.202 112.25 51.625 1 42.31 91 SER B O 1
ATOM 4042 N N . LYS B 1 92 ? -1.152 114 50.688 1 43.94 92 LYS B N 1
ATOM 4043 C CA . LYS B 1 92 ? -2.496 113.5 51.062 1 43.94 92 LYS B CA 1
ATOM 4044 C C . LYS B 1 92 ? -2.848 112.25 50.312 1 43.94 92 LYS B C 1
ATOM 4046 O O . LYS B 1 92 ? -3.439 111.312 50.906 1 43.94 92 LYS B O 1
ATOM 4051 N N . LYS B 1 93 ? -2.475 112.188 49.125 1 42.62 93 LYS B N 1
ATOM 4052 C CA . LYS B 1 93 ? -2.773 111 48.375 1 42.62 93 LYS B CA 1
ATOM 4053 C C . LYS B 1 93 ? -1.952 109.812 48.875 1 42.62 93 LYS B C 1
ATOM 4055 O O . LYS B 1 93 ? -2.463 108.688 48.969 1 42.62 93 LYS B O 1
ATOM 4060 N N . LEU B 1 94 ? -0.751 110.125 49.188 1 45.16 94 LEU B N 1
ATOM 4061 C CA . LEU B 1 94 ? 0.104 109.062 49.781 1 45.16 94 LEU B CA 1
ATOM 4062 C C . LEU B 1 94 ? -0.381 108.688 51.156 1 45.16 94 LEU B C 1
ATOM 4064 O O . LEU B 1 94 ? -0.264 107.5 51.562 1 45.16 94 LEU B O 1
ATOM 4068 N N . LEU B 1 95 ? -0.829 109.688 51.844 1 44.34 95 LEU B N 1
ATOM 4069 C CA . LEU B 1 95 ? -1.364 109.438 53.188 1 44.34 95 LEU B CA 1
ATOM 4070 C C . LEU B 1 95 ? -2.682 108.688 53.125 1 44.34 95 LEU B C 1
ATOM 4072 O O . LEU B 1 95 ? -2.979 107.875 54 1 44.34 95 LEU B O 1
ATOM 4076 N N . LEU B 1 96 ? -3.445 109 52.188 1 46.94 96 LEU B N 1
ATOM 4077 C CA . LEU B 1 96 ? -4.777 108.438 52.125 1 46.94 96 LEU B CA 1
ATOM 4078 C C . LEU B 1 96 ? -4.734 107.062 51.469 1 46.94 96 LEU B C 1
ATOM 4080 O O . LEU B 1 96 ? -5.645 106.25 51.656 1 46.94 96 LEU B O 1
ATOM 4084 N N . GLU B 1 97 ? -3.74 106.812 50.688 1 47.41 97 GLU B N 1
ATOM 4085 C CA . GLU B 1 97 ? -3.744 105.5 50 1 47.41 97 GLU B CA 1
ATOM 4086 C C . GLU B 1 97 ? -2.941 104.5 50.781 1 47.41 97 GLU B C 1
ATOM 4088 O O . GLU B 1 97 ? -1.943 104.812 51.438 1 47.41 97 GLU B O 1
ATOM 4093 N N . LYS B 1 98 ? -3.492 103.438 51.156 1 51.19 98 LYS B N 1
ATOM 4094 C CA . LYS B 1 98 ? -2.834 102.312 51.875 1 51.19 98 LYS B CA 1
ATOM 4095 C C . LYS B 1 98 ? -1.7 101.75 51.031 1 51.19 98 LYS B C 1
ATOM 4097 O O . LYS B 1 98 ? -1.916 101.312 49.906 1 51.19 98 LYS B O 1
ATOM 4102 N N . TRP B 1 99 ? -0.512 102.188 51.312 1 54.84 99 TRP B N 1
ATOM 4103 C CA . TRP B 1 99 ? 0.695 101.625 50.719 1 54.84 99 TRP B CA 1
ATOM 4104 C C . TRP B 1 99 ? 1.131 100.375 51.469 1 54.84 99 TRP B C 1
ATOM 4106 O O . TRP B 1 99 ? 1.28 100.438 52.688 1 54.84 99 TRP B O 1
ATOM 4116 N N . ASP B 1 100 ? 0.972 99.25 50.812 1 57.38 100 ASP B N 1
ATOM 4117 C CA . ASP B 1 100 ? 1.337 98 51.469 1 57.38 100 ASP B CA 1
ATOM 4118 C C . ASP B 1 100 ? 2.619 97.438 50.875 1 57.38 100 ASP B C 1
ATOM 4120 O O . ASP B 1 100 ? 2.869 97.562 49.688 1 57.38 100 ASP B O 1
ATOM 4124 N N . LYS B 1 101 ? 3.568 97.25 51.75 1 58.22 101 LYS B N 1
ATOM 4125 C CA . LYS B 1 101 ? 4.777 96.5 51.406 1 58.22 101 LYS B CA 1
ATOM 4126 C C . LYS B 1 101 ? 4.449 95.062 51.062 1 58.22 101 LYS B C 1
ATOM 4128 O O . LYS B 1 101 ? 3.707 94.375 51.781 1 58.22 101 LYS B O 1
ATOM 4133 N N . HIS B 1 102 ? 4.742 94.75 49.781 1 63.53 102 HIS B N 1
ATOM 4134 C CA . HIS B 1 102 ? 4.512 93.375 49.344 1 63.53 102 HIS B CA 1
ATOM 4135 C C . HIS B 1 102 ? 5.805 92.688 48.906 1 63.53 102 HIS B C 1
ATOM 4137 O O . HIS B 1 102 ? 6.754 93.375 48.5 1 63.53 102 HIS B O 1
ATOM 4143 N N . VAL B 1 103 ? 5.996 91.5 49.281 1 60.09 103 VAL B N 1
ATOM 4144 C CA . VAL B 1 103 ? 7.113 90.688 48.844 1 60.09 103 VAL B CA 1
ATOM 4145 C C . VAL B 1 103 ? 6.652 89.75 47.719 1 60.09 103 VAL B C 1
ATOM 4147 O O . VAL B 1 103 ? 5.645 89.062 47.844 1 60.09 103 VAL B O 1
ATOM 4150 N N . ASP B 1 104 ? 7.258 90 46.656 1 60.69 104 ASP B N 1
ATOM 4151 C CA . ASP B 1 104 ? 7.016 89.062 45.562 1 60.69 104 ASP B CA 1
ATOM 4152 C C . ASP B 1 104 ? 7.363 87.625 46 1 60.69 104 ASP B C 1
ATOM 4154 O O . ASP B 1 104 ? 8.523 87.312 46.312 1 60.69 104 ASP B O 1
ATOM 4158 N N . LYS B 1 105 ? 6.395 87.062 46.156 1 62 105 LYS B N 1
ATOM 4159 C CA . LYS B 1 105 ? 6.598 85.688 46.688 1 62 105 LYS B CA 1
ATOM 4160 C C . LYS B 1 105 ? 7.516 84.875 45.75 1 62 105 LYS B C 1
ATOM 4162 O O . LYS B 1 105 ? 8.164 83.938 46.188 1 62 105 LYS B O 1
ATOM 4167 N N . HIS B 1 106 ? 7.656 85.375 44.531 1 59.47 106 HIS B N 1
ATOM 4168 C CA . HIS B 1 106 ? 8.469 84.625 43.594 1 59.47 106 HIS B CA 1
ATOM 4169 C C . HIS B 1 106 ? 9.914 85.125 43.562 1 59.47 106 HIS B C 1
ATOM 4171 O O . HIS B 1 106 ? 10.852 84.375 43.562 1 59.47 106 HIS B O 1
ATOM 4177 N N . SER B 1 107 ? 10.039 86.375 43.625 1 58.22 107 SER B N 1
ATOM 4178 C CA . SER B 1 107 ? 11.383 86.938 43.531 1 58.22 107 SER B CA 1
ATOM 4179 C C . SER B 1 107 ? 11.945 87.25 44.906 1 58.22 107 SER B C 1
ATOM 4181 O O . SER B 1 107 ? 13.164 87.375 45.094 1 58.22 107 SER B O 1
ATOM 4183 N N . GLY B 1 108 ? 11.078 87.375 45.906 1 60.44 108 GLY B N 1
ATOM 4184 C CA . GLY B 1 108 ? 11.477 87.75 47.25 1 60.44 108 GLY B CA 1
ATOM 4185 C C . GLY B 1 108 ? 11.695 89.25 47.406 1 60.44 108 GLY B C 1
ATOM 4186 O O . GLY B 1 108 ? 12.039 89.75 48.469 1 60.44 108 GLY B O 1
ATOM 4187 N N . GLU B 1 109 ? 11.578 89.938 46.281 1 59.56 109 GLU B N 1
ATOM 4188 C CA . GLU B 1 109 ? 11.859 91.312 46.312 1 59.56 109 GLU B CA 1
ATOM 4189 C C . GLU B 1 109 ? 10.695 92.125 46.938 1 59.56 109 GLU B C 1
ATOM 4191 O O . GLU B 1 109 ? 9.531 91.812 46.688 1 59.56 109 GLU B O 1
ATOM 4196 N N . SER B 1 110 ? 11.039 93 47.688 1 63.44 110 SER B N 1
ATOM 4197 C CA . SER B 1 110 ? 10.039 93.812 48.344 1 63.44 110 SER B CA 1
ATOM 4198 C C . SER B 1 110 ? 9.609 95 47.469 1 63.44 110 SER B C 1
ATOM 4200 O O . SER B 1 110 ? 10.422 95.562 46.719 1 63.44 110 SER B O 1
ATOM 4202 N N . TYR B 1 111 ? 8.359 95.188 47.312 1 63.88 111 TYR B N 1
ATOM 4203 C CA . TYR B 1 111 ? 7.879 96.375 46.594 1 63.88 111 TYR B CA 1
ATOM 4204 C C . TYR B 1 111 ? 6.723 97.062 47.344 1 63.88 111 TYR B C 1
ATOM 4206 O O . TYR B 1 111 ? 6.086 96.438 48.188 1 63.88 111 TYR B O 1
ATOM 4214 N N . ILE B 1 112 ? 6.684 98.375 47.188 1 63.91 112 ILE B N 1
ATOM 4215 C CA . ILE B 1 112 ? 5.609 99.125 47.781 1 63.91 112 ILE B CA 1
ATOM 4216 C C . ILE B 1 112 ? 4.57 99.5 46.719 1 63.91 112 ILE B C 1
ATOM 4218 O O . ILE B 1 112 ? 4.918 99.875 45.594 1 63.91 112 ILE B O 1
ATOM 4222 N N . THR B 1 113 ? 3.387 99 46.906 1 64.31 113 THR B N 1
ATOM 4223 C CA . THR B 1 113 ? 2.322 99.312 45.969 1 64.31 113 THR B CA 1
ATOM 4224 C C . THR B 1 113 ? 1.055 99.75 46.688 1 64.31 113 THR B C 1
ATOM 4226 O O . THR B 1 113 ? 0.866 99.438 47.875 1 64.31 113 THR B O 1
ATOM 4229 N N . ASN B 1 114 ? 0.386 100.625 45.969 1 63.03 114 ASN B N 1
ATOM 4230 C CA . ASN B 1 114 ? -0.899 101 46.531 1 63.03 114 ASN B CA 1
ATOM 4231 C C . ASN B 1 114 ? -1.97 99.938 46.344 1 63.03 114 ASN B C 1
ATOM 4233 O O . ASN B 1 114 ? -3.055 100.062 46.906 1 63.03 114 ASN B O 1
ATOM 4237 N N . ASN B 1 115 ? -1.684 98.875 45.469 1 62.06 115 ASN B N 1
ATOM 4238 C CA . ASN B 1 115 ? -2.609 97.75 45.188 1 62.06 115 ASN B CA 1
ATOM 4239 C C . ASN B 1 115 ? -1.868 96.438 44.875 1 62.06 115 ASN B C 1
ATOM 4241 O O . ASN B 1 115 ? -1.291 96.312 43.812 1 62.06 115 ASN B O 1
ATOM 4245 N N . SER B 1 116 ? -1.815 95.688 45.906 1 67.31 116 SER B N 1
ATOM 4246 C CA . SER B 1 116 ? -1.063 94.438 45.812 1 67.31 116 SER B CA 1
ATOM 4247 C C . SER B 1 116 ? -1.852 93.375 45.031 1 67.31 116 SER B C 1
ATOM 4249 O O . SER B 1 116 ? -1.313 92.312 44.688 1 67.31 116 SER B O 1
ATOM 4251 N N . GLU B 1 117 ? -3.043 93.688 44.688 1 70.56 117 GLU B N 1
ATOM 4252 C CA . GLU B 1 117 ? -3.955 92.688 44.156 1 70.56 117 GLU B CA 1
ATOM 4253 C C . GLU B 1 117 ? -3.457 92.125 42.812 1 70.56 117 GLU B C 1
ATOM 4255 O O . GLU B 1 117 ? -3.457 90.938 42.594 1 70.56 117 GLU B O 1
ATOM 4260 N N . PRO B 1 118 ? -2.922 92.938 42.031 1 68.62 118 PRO B N 1
ATOM 4261 C CA . PRO B 1 118 ? -2.439 92.375 40.75 1 68.62 118 PRO B CA 1
ATOM 4262 C C . PRO B 1 118 ? -1.214 91.5 40.906 1 68.62 118 PRO B C 1
ATOM 4264 O O . PRO B 1 118 ? -1.09 90.5 40.219 1 68.62 118 PRO B O 1
ATOM 4267 N N . PHE B 1 119 ? -0.339 91.875 41.938 1 69.62 119 PHE B N 1
ATOM 4268 C CA . PHE B 1 119 ? 0.851 91.062 42.188 1 69.62 119 PHE B CA 1
ATOM 4269 C C . PHE B 1 119 ? 0.475 89.688 42.781 1 69.62 119 PHE B C 1
ATOM 4271 O O . PHE B 1 119 ? 0.986 88.688 42.344 1 69.62 119 PHE B O 1
ATOM 4278 N N . ASP B 1 120 ? -0.372 89.875 43.75 1 69.81 120 ASP B N 1
ATOM 4279 C CA . ASP B 1 120 ? -0.833 88.688 44.406 1 69.81 120 ASP B CA 1
ATOM 4280 C C . ASP B 1 120 ? -1.586 87.812 43.438 1 69.81 120 ASP B C 1
ATOM 4282 O O . ASP B 1 120 ? -1.406 86.562 43.438 1 69.81 120 ASP B O 1
ATOM 4286 N N . GLY B 1 121 ? -2.305 88.438 42.656 1 71.06 121 GLY B N 1
ATOM 4287 C CA . GLY B 1 121 ? -3.035 87.688 41.656 1 71.06 121 GLY B CA 1
ATOM 4288 C C . GLY B 1 121 ? -2.129 87 40.625 1 71.06 121 GLY B C 1
ATOM 4289 O O . GLY B 1 121 ? -2.336 85.812 40.281 1 71.06 121 GLY B O 1
ATOM 4290 N N . GLN B 1 122 ? -1.046 87.625 40.281 1 72.88 122 GLN B N 1
ATOM 4291 C CA . GLN B 1 122 ? -0.084 87.062 39.344 1 72.88 122 GLN B CA 1
ATOM 4292 C C . GLN B 1 122 ? 0.713 85.938 39.969 1 72.88 122 GLN B C 1
ATOM 4294 O O . GLN B 1 122 ? 0.967 84.938 39.312 1 72.88 122 GLN B O 1
ATOM 4299 N N . SER B 1 123 ? 1.089 86.125 41.219 1 72.19 123 SER B N 1
ATOM 4300 C CA . SER B 1 123 ? 1.829 85.062 41.938 1 72.19 123 SER B CA 1
ATOM 4301 C C . SER B 1 123 ? 0.997 83.812 42.062 1 72.19 123 SER B C 1
ATOM 4303 O O . SER B 1 123 ? 1.507 82.688 41.875 1 72.19 123 SER B O 1
ATOM 4305 N N . GLU B 1 124 ? -0.223 84.062 42.406 1 75.81 124 GLU B N 1
ATOM 4306 C CA . GLU B 1 124 ? -1.109 82.938 42.531 1 75.81 124 GLU B CA 1
ATOM 4307 C C . GLU B 1 124 ? -1.283 82.188 41.219 1 75.81 124 GLU B C 1
ATOM 4309 O O . GLU B 1 124 ? -1.255 80.938 41.188 1 75.81 124 GLU B O 1
ATOM 4314 N N . ARG B 1 125 ? -1.346 82.875 40.188 1 75.75 125 ARG B N 1
ATOM 4315 C CA . ARG B 1 125 ? -1.492 82.312 38.875 1 75.75 125 ARG B CA 1
ATOM 4316 C C . ARG B 1 125 ? -0.217 81.562 38.469 1 75.75 125 ARG B C 1
ATOM 4318 O O . ARG B 1 125 ? -0.275 80.5 37.875 1 75.75 125 ARG B O 1
ATOM 4325 N N . LEU B 1 126 ? 0.888 82.188 38.844 1 76.94 126 LEU B N 1
ATOM 4326 C CA . LEU B 1 126 ? 2.176 81.562 38.531 1 76.94 126 LEU B CA 1
ATOM 4327 C C . LEU B 1 126 ? 2.346 80.25 39.25 1 76.94 126 LEU B C 1
ATOM 4329 O O . LEU B 1 126 ? 2.768 79.25 38.656 1 76.94 126 LEU B O 1
ATOM 4333 N N . PHE B 1 127 ? 1.982 80.25 40.5 1 77.31 127 PHE B N 1
ATOM 4334 C CA . PHE B 1 127 ? 2.104 79 41.312 1 77.31 127 PHE B CA 1
ATOM 4335 C C . PHE B 1 127 ? 1.19 77.938 40.75 1 77.31 127 PHE B C 1
ATOM 4337 O O . PHE B 1 127 ? 1.607 76.75 40.625 1 77.31 127 PHE B O 1
ATOM 4344 N N . LYS B 1 128 ? 0.079 78.375 40.406 1 76.75 128 LYS B N 1
ATOM 4345 C CA . LYS B 1 128 ? -0.889 77.375 39.875 1 76.75 128 LYS B CA 1
ATOM 4346 C C . LYS B 1 128 ? -0.421 76.812 38.562 1 76.75 128 LYS B C 1
ATOM 4348 O O . LYS B 1 128 ? -0.531 75.625 38.312 1 76.75 128 LYS B O 1
ATOM 4353 N N . LEU B 1 129 ? 0.213 77.625 37.75 1 77.62 129 LEU B N 1
ATOM 4354 C CA . LEU B 1 129 ? 0.688 77.188 36.438 1 77.62 129 LEU B CA 1
ATOM 4355 C C . LEU B 1 129 ? 1.895 76.25 36.562 1 77.62 129 LEU B C 1
ATOM 4357 O O . LEU B 1 129 ? 2.023 75.25 35.812 1 77.62 129 LEU B O 1
ATOM 4361 N N . GLU B 1 130 ? 2.746 76.5 37.562 1 74.81 130 GLU B N 1
ATOM 4362 C CA . GLU B 1 130 ? 3.904 75.688 37.812 1 74.81 130 GLU B CA 1
ATOM 4363 C C . GLU B 1 130 ? 3.477 74.25 38.281 1 74.81 130 GLU B C 1
ATOM 4365 O O . GLU B 1 130 ? 4.035 73.25 37.844 1 74.81 130 GLU B O 1
ATOM 4370 N N . GLU B 1 131 ? 2.496 74.25 39.156 1 77.75 131 GLU B N 1
ATOM 4371 C CA . GLU B 1 131 ? 1.989 73 39.656 1 77.75 131 GLU B CA 1
ATOM 4372 C C . GLU B 1 131 ? 1.334 72.188 38.531 1 77.75 131 GLU B C 1
ATOM 4374 O O . GLU B 1 131 ? 1.532 71 38.438 1 77.75 131 GLU B O 1
ATOM 4379 N N . GLU B 1 132 ? 0.638 72.938 37.719 1 76.19 132 GLU B N 1
ATOM 4380 C CA . GLU B 1 132 ? -0.017 72.25 36.594 1 76.19 132 GLU B CA 1
ATOM 4381 C C . GLU B 1 132 ? 1.006 71.75 35.594 1 76.19 132 GLU B C 1
ATOM 4383 O O . GLU B 1 132 ? 0.854 70.625 35.062 1 76.19 132 GLU B O 1
ATOM 4388 N N . PHE B 1 133 ? 2.15 72.438 35.469 1 76.25 133 PHE B N 1
ATOM 4389 C CA . PHE B 1 133 ? 3.223 72 34.562 1 76.25 133 PHE B CA 1
ATOM 4390 C C . PHE B 1 133 ? 3.918 70.75 35.094 1 76.25 133 PHE B C 1
ATOM 4392 O O . PHE B 1 133 ? 4.184 69.812 34.344 1 76.25 133 PHE B O 1
ATOM 4399 N N . ARG B 1 134 ? 4.164 70.812 36.375 1 77 134 ARG B N 1
ATOM 4400 C CA . ARG B 1 134 ? 4.812 69.688 37 1 77 134 ARG B CA 1
ATOM 4401 C C . ARG B 1 134 ? 3.941 68.438 36.875 1 77 134 ARG B C 1
ATOM 4403 O O . ARG B 1 134 ? 4.441 67.312 36.594 1 77 134 ARG B O 1
ATOM 4410 N N . ARG B 1 135 ? 2.701 68.625 37.062 1 80.06 135 ARG B N 1
ATOM 4411 C CA . ARG B 1 135 ? 1.769 67.5 36.969 1 80.06 135 ARG B CA 1
ATOM 4412 C C . ARG B 1 135 ? 1.712 66.938 35.531 1 80.06 135 ARG B C 1
ATOM 4414 O O . ARG B 1 135 ? 1.713 65.688 35.344 1 80.06 135 ARG B O 1
ATOM 4421 N N . GLU B 1 136 ? 1.808 67.812 34.625 1 73.94 136 GLU B N 1
ATOM 4422 C CA . GLU B 1 136 ? 1.746 67.375 33.219 1 73.94 136 GLU B CA 1
ATOM 4423 C C . GLU B 1 136 ? 3.027 66.688 32.781 1 73.94 136 GLU B C 1
ATOM 4425 O O . GLU B 1 136 ? 2.982 65.75 32 1 73.94 136 GLU B O 1
ATOM 4430 N N . GLN B 1 137 ? 4.141 67.125 33.375 1 75.44 137 GLN B N 1
ATOM 4431 C CA . GLN B 1 137 ? 5.414 66.438 33.062 1 75.44 137 GLN B CA 1
ATOM 4432 C C . GLN B 1 137 ? 5.449 65.062 33.625 1 75.44 137 GLN B C 1
ATOM 4434 O O . GLN B 1 137 ? 5.949 64.125 32.969 1 75.44 137 GLN B O 1
ATOM 4439 N N . GLN B 1 138 ? 4.953 64.875 34.75 1 80.56 138 GLN B N 1
ATOM 4440 C CA . GLN B 1 138 ? 4.91 63.562 35.375 1 80.56 138 GLN B CA 1
ATOM 4441 C C . GLN B 1 138 ? 4.027 62.625 34.562 1 80.56 138 GLN B C 1
ATOM 4443 O O . GLN B 1 138 ? 4.41 61.469 34.312 1 80.56 138 GLN B O 1
ATOM 4448 N N . LYS B 1 139 ? 2.98 63.125 34.156 1 76.75 139 LYS B N 1
ATOM 4449 C CA . LYS B 1 139 ? 2.066 62.312 33.344 1 76.75 139 LYS B CA 1
ATOM 4450 C C . LYS B 1 139 ? 2.711 61.906 32 1 76.75 139 LYS B C 1
ATOM 4452 O O . LYS B 1 139 ? 2.564 60.781 31.562 1 76.75 139 LYS B O 1
ATOM 4457 N N . SER B 1 140 ? 3.541 62.844 31.484 1 74.25 140 SER B N 1
ATOM 4458 C CA . SER B 1 140 ? 4.203 62.562 30.203 1 74.25 140 SER B CA 1
ATOM 4459 C C . SER B 1 140 ? 5.293 61.531 30.344 1 74.25 140 SER B C 1
ATOM 4461 O O . SER B 1 140 ? 5.422 60.625 29.5 1 74.25 140 SER B O 1
ATOM 4463 N N . THR B 1 141 ? 6.004 61.562 31.469 1 78.75 141 THR B N 1
ATOM 4464 C CA . THR B 1 141 ? 7.066 60.594 31.719 1 78.75 141 THR B CA 1
ATOM 4465 C C . THR B 1 141 ? 6.484 59.219 31.938 1 78.75 141 THR B C 1
ATOM 4467 O O . THR B 1 141 ? 7.016 58.219 31.422 1 78.75 141 THR B O 1
ATOM 4470 N N . GLU B 1 142 ? 5.426 59.125 32.625 1 80.25 142 GLU B N 1
ATOM 4471 C CA . GLU B 1 142 ? 4.766 57.844 32.875 1 80.25 142 GLU B CA 1
ATOM 4472 C C . GLU B 1 142 ? 4.191 57.25 31.609 1 80.25 142 GLU B C 1
ATOM 4474 O O . GLU B 1 142 ? 4.309 56.062 31.359 1 80.25 142 GLU B O 1
ATOM 4479 N N . ALA B 1 143 ? 3.691 58.125 30.781 1 76.44 143 ALA B N 1
ATOM 4480 C CA . ALA B 1 143 ? 3.135 57.688 29.5 1 76.44 143 ALA B CA 1
ATOM 4481 C C . ALA B 1 143 ? 4.227 57.156 28.578 1 76.44 143 ALA B C 1
ATOM 4483 O O . ALA B 1 143 ? 4.035 56.156 27.891 1 76.44 143 ALA B O 1
ATOM 4484 N N . GLN B 1 144 ? 5.453 57.75 28.656 1 77.75 144 GLN B N 1
ATOM 4485 C CA . GLN B 1 144 ? 6.578 57.312 27.844 1 77.75 144 GLN B CA 1
ATOM 4486 C C . GLN B 1 144 ? 7.094 55.969 28.312 1 77.75 144 GLN B C 1
ATOM 4488 O O . GLN B 1 144 ? 7.426 55.094 27.5 1 77.75 144 GLN B O 1
ATOM 4493 N N . ALA B 1 145 ? 7.145 55.812 29.609 1 80.62 145 ALA B N 1
ATOM 4494 C CA . ALA B 1 145 ? 7.602 54.531 30.172 1 80.62 145 ALA B CA 1
ATOM 4495 C C . ALA B 1 145 ? 6.648 53.406 29.797 1 80.62 145 ALA B C 1
ATOM 4497 O O . ALA B 1 145 ? 7.086 52.312 29.438 1 80.62 145 ALA B O 1
ATOM 4498 N N . GLU B 1 146 ? 5.383 53.719 29.828 1 78.12 146 GLU B N 1
ATOM 4499 C CA . GLU B 1 146 ? 4.383 52.719 29.469 1 78.12 146 GLU B CA 1
ATOM 4500 C C . GLU B 1 146 ? 4.465 52.375 27.984 1 78.12 146 GLU B C 1
ATOM 4502 O O . GLU B 1 146 ? 4.328 51.219 27.594 1 78.12 146 GLU B O 1
ATOM 4507 N N . PHE B 1 147 ? 4.824 53.375 27.203 1 75.25 147 PHE B N 1
ATOM 4508 C CA . PHE B 1 147 ? 4.984 53.156 25.766 1 75.25 147 PHE B CA 1
ATOM 4509 C C . PHE B 1 147 ? 6.164 52.25 25.469 1 75.25 147 PHE B C 1
ATOM 4511 O O . PHE B 1 147 ? 6.055 51.344 24.656 1 75.25 147 PHE B O 1
ATOM 4518 N N . LYS B 1 148 ? 7.223 52.469 26.203 1 79 148 LYS B N 1
ATOM 4519 C CA . LYS B 1 148 ? 8.414 51.656 26 1 79 148 LYS B CA 1
ATOM 4520 C C . LYS B 1 148 ? 8.164 50.188 26.406 1 79 148 LYS B C 1
ATOM 4522 O O . LYS B 1 148 ? 8.602 49.281 25.719 1 79 148 LYS B O 1
ATOM 4527 N N . ARG B 1 149 ? 7.461 50 27.391 1 81.5 149 ARG B N 1
ATOM 4528 C CA . ARG B 1 149 ? 7.129 48.625 27.828 1 81.5 149 ARG B CA 1
ATOM 4529 C C . ARG B 1 149 ? 6.262 47.938 26.812 1 81.5 149 ARG B C 1
ATOM 4531 O O . ARG B 1 149 ? 6.477 46.75 26.516 1 81.5 149 ARG B O 1
ATOM 4538 N N . GLU B 1 150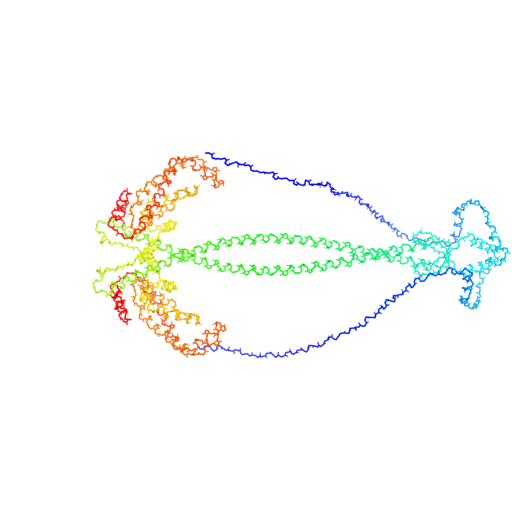 ? 5.375 48.625 26.266 1 75.06 150 GLU B N 1
ATOM 4539 C CA . GLU B 1 150 ? 4.484 48.062 25.266 1 75.06 150 GLU B CA 1
ATOM 4540 C C . GLU B 1 150 ? 5.238 47.719 23.969 1 75.06 150 GLU B C 1
ATOM 4542 O O . GLU B 1 150 ? 4.969 46.719 23.328 1 75.06 150 GLU B O 1
ATOM 4547 N N . GLN B 1 151 ? 6.219 48.562 23.703 1 76.31 151 GLN B N 1
ATOM 4548 C CA . GLN B 1 151 ? 7.051 48.281 22.531 1 76.31 151 GLN B CA 1
ATOM 4549 C C . GLN B 1 151 ? 7.875 47.031 22.703 1 76.31 151 GLN B C 1
ATOM 4551 O O . GLN B 1 151 ? 8.023 46.25 21.766 1 76.31 151 GLN B O 1
ATOM 4556 N N . GLN B 1 152 ? 8.414 46.844 23.859 1 81.12 152 GLN B N 1
ATOM 4557 C CA . GLN B 1 152 ? 9.203 45.656 24.156 1 81.12 152 GLN B CA 1
ATOM 4558 C C . GLN B 1 152 ? 8.344 44.406 24.078 1 81.12 152 GLN B C 1
ATOM 4560 O O . GLN B 1 152 ? 8.758 43.375 23.484 1 81.12 152 GLN B O 1
ATOM 4565 N N . LYS B 1 153 ? 7.215 44.438 24.594 1 75.94 153 LYS B N 1
ATOM 4566 C CA . LYS B 1 153 ? 6.289 43.312 24.516 1 75.94 153 LYS B CA 1
ATOM 4567 C C . LYS B 1 153 ? 5.949 43 23.078 1 75.94 153 LYS B C 1
ATOM 4569 O O . LYS B 1 153 ? 5.891 41.812 22.703 1 75.94 153 LYS B O 1
ATOM 4574 N N . SER B 1 154 ? 5.805 44.062 22.312 1 73.31 154 SER B N 1
ATOM 4575 C CA . SER B 1 154 ? 5.465 43.875 20.906 1 73.31 154 SER B CA 1
ATOM 4576 C C . SER B 1 154 ? 6.609 43.219 20.141 1 73.31 154 SER B C 1
ATOM 4578 O O . SER B 1 154 ? 6.387 42.312 19.328 1 73.31 154 SER B O 1
ATOM 4580 N N . THR B 1 155 ? 7.812 43.594 20.516 1 80.31 155 THR B N 1
ATOM 4581 C CA . THR B 1 155 ? 8.977 43.031 19.844 1 80.31 155 THR B CA 1
ATOM 4582 C C . THR B 1 155 ? 9.141 41.562 20.219 1 80.31 155 THR B C 1
ATOM 4584 O O . THR B 1 155 ? 9.438 40.719 19.359 1 80.31 155 THR B O 1
ATOM 4587 N N . GLU B 1 156 ? 8.969 41.25 21.422 1 80.56 156 GLU B N 1
ATOM 4588 C CA . GLU B 1 156 ? 9.07 39.875 21.875 1 80.56 156 GLU B CA 1
ATOM 4589 C C . GLU B 1 156 ? 7.98 39 21.25 1 80.56 156 GLU B C 1
ATOM 4591 O O . GLU B 1 156 ? 8.242 37.875 20.828 1 80.56 156 GLU B O 1
ATOM 4596 N N . ALA B 1 157 ? 6.832 39.562 21.156 1 74.31 157 ALA B N 1
ATOM 4597 C CA . ALA B 1 157 ? 5.719 38.844 20.531 1 74.31 157 ALA B CA 1
ATOM 4598 C C . ALA B 1 157 ? 5.988 38.594 19.047 1 74.31 157 ALA B C 1
ATOM 4600 O O . ALA B 1 157 ? 5.68 37.5 18.531 1 74.31 157 ALA B O 1
ATOM 4601 N N . GLN B 1 158 ? 6.664 39.562 18.438 1 78 158 GLN B N 1
ATOM 4602 C CA . GLN B 1 158 ? 7 39.375 17.031 1 78 158 GLN B CA 1
ATOM 4603 C C . GLN B 1 158 ? 8.055 38.312 16.844 1 78 158 GLN B C 1
ATOM 4605 O O . GLN B 1 158 ? 7.969 37.5 15.898 1 78 158 GLN B O 1
ATOM 4610 N N . ALA B 1 159 ? 8.977 38.312 17.734 1 80.62 159 ALA B N 1
ATOM 4611 C CA . ALA B 1 159 ? 10.016 37.281 17.656 1 80.62 159 ALA B CA 1
ATOM 4612 C C . ALA B 1 159 ? 9.438 35.875 17.875 1 80.62 159 ALA B C 1
ATOM 4614 O O . ALA B 1 159 ? 9.797 34.938 17.172 1 80.62 159 ALA B O 1
ATOM 4615 N N . GLU B 1 160 ? 8.602 35.781 18.781 1 77.06 160 GLU B N 1
ATOM 4616 C CA . GLU B 1 160 ? 7.938 34.5 19.031 1 77.06 160 GLU B CA 1
ATOM 4617 C C . GLU B 1 160 ? 7.074 34.094 17.844 1 77.06 160 GLU B C 1
ATOM 4619 O O . GLU B 1 160 ? 7.047 32.938 17.469 1 77.06 160 GLU B O 1
ATOM 4624 N N . PHE B 1 161 ? 6.445 35.062 17.25 1 74.12 161 PHE B N 1
ATOM 4625 C CA . PHE B 1 161 ? 5.629 34.781 16.062 1 74.12 161 PHE B CA 1
ATOM 4626 C C . PHE B 1 161 ? 6.484 34.25 14.922 1 74.12 161 PHE B C 1
ATOM 4628 O O . PHE B 1 161 ? 6.109 33.281 14.266 1 74.12 161 PHE B O 1
ATOM 4635 N N . LYS B 1 162 ? 7.617 34.844 14.828 1 79.81 162 LYS B N 1
ATOM 4636 C CA . LYS B 1 162 ? 8.508 34.406 13.758 1 79.81 162 LYS B CA 1
ATOM 4637 C C . LYS B 1 162 ? 9.008 32.969 13.992 1 79.81 162 LYS B C 1
ATOM 4639 O O . LYS B 1 162 ? 9.094 32.188 13.055 1 79.81 162 LYS B O 1
ATOM 4644 N N . ARG B 1 163 ? 9.25 32.688 15.156 1 81.5 163 ARG B N 1
ATOM 4645 C CA . ARG B 1 163 ? 9.695 31.328 15.5 1 81.5 163 ARG B CA 1
ATOM 4646 C C . ARG B 1 163 ? 8.594 30.297 15.234 1 81.5 163 ARG B C 1
ATOM 4648 O O . ARG B 1 163 ? 8.859 29.234 14.68 1 81.5 163 ARG B O 1
ATOM 4655 N N . GLU B 1 164 ? 7.469 30.672 15.617 1 74.19 164 GLU B N 1
ATOM 4656 C CA . GLU B 1 164 ? 6.336 29.797 15.398 1 74.19 164 GLU B CA 1
ATOM 4657 C C . GLU B 1 164 ? 6.043 29.641 13.906 1 74.19 164 GLU B C 1
ATOM 4659 O O . GLU B 1 164 ? 5.684 28.547 13.453 1 74.19 164 GLU B O 1
ATOM 4664 N N . GLN B 1 165 ? 6.277 30.672 13.203 1 78.62 165 GLN B N 1
ATOM 4665 C CA . GLN B 1 165 ? 6.094 30.609 11.758 1 78.62 165 GLN B CA 1
ATOM 4666 C C . GLN B 1 165 ? 7.121 29.688 11.117 1 78.62 165 GLN B C 1
ATOM 4668 O O . GLN B 1 165 ? 6.793 28.922 10.195 1 78.62 165 GLN B O 1
ATOM 4673 N N . GLN B 1 166 ? 8.312 29.75 11.578 1 81.44 166 GLN B N 1
ATOM 4674 C CA . GLN B 1 166 ? 9.367 28.875 11.062 1 81.44 166 GLN B CA 1
ATOM 4675 C C . GLN B 1 166 ? 9.086 27.422 11.383 1 81.44 166 GLN B C 1
ATOM 4677 O O . GLN B 1 166 ? 9.227 26.547 10.516 1 81.44 166 GLN B O 1
ATOM 4682 N N . LYS B 1 167 ? 8.711 27.203 12.523 1 78.31 167 LYS B N 1
ATOM 4683 C CA . LYS B 1 167 ? 8.336 25.844 12.906 1 78.31 167 LYS B CA 1
ATOM 4684 C C . LYS B 1 167 ? 7.191 25.312 12.047 1 78.31 167 LYS B C 1
ATOM 4686 O O . LYS B 1 167 ? 7.207 24.156 11.609 1 78.31 167 LYS B O 1
ATOM 4691 N N . SER B 1 168 ? 6.297 26.203 11.844 1 74.88 168 SER B N 1
ATOM 4692 C CA . SER B 1 168 ? 5.141 25.844 11.031 1 74.88 168 SER B CA 1
ATOM 4693 C C . SER B 1 168 ? 5.555 25.547 9.594 1 74.88 168 SER B C 1
ATOM 4695 O O . SER B 1 168 ? 5.062 24.594 8.984 1 74.88 168 SER B O 1
ATOM 4697 N N . THR B 1 169 ? 6.441 26.297 9.148 1 81.56 169 THR B N 1
ATOM 4698 C CA . THR B 1 169 ? 6.922 26.078 7.785 1 81.56 169 THR B CA 1
ATOM 4699 C C . THR B 1 169 ? 7.676 24.766 7.672 1 81.56 169 THR B C 1
ATOM 4701 O O . THR B 1 169 ? 7.508 24.031 6.695 1 81.56 169 THR B O 1
ATOM 4704 N N . GLU B 1 170 ? 8.477 24.469 8.625 1 82 170 GLU B N 1
ATOM 4705 C CA . GLU B 1 170 ? 9.227 23.219 8.648 1 82 170 GLU B CA 1
ATOM 4706 C C . GLU B 1 170 ? 8.289 22.016 8.773 1 82 170 GLU B C 1
ATOM 4708 O O . GLU B 1 170 ? 8.477 21 8.086 1 82 170 GLU B O 1
ATOM 4713 N N . ALA B 1 171 ? 7.383 22.203 9.578 1 76.25 171 ALA B N 1
ATOM 4714 C CA . ALA B 1 171 ? 6.391 21.141 9.75 1 76.25 171 ALA B CA 1
ATOM 4715 C C . ALA B 1 171 ? 5.598 20.906 8.469 1 76.25 171 ALA B C 1
ATOM 4717 O O . ALA B 1 171 ? 5.309 19.766 8.102 1 76.25 171 ALA B O 1
ATOM 4718 N N . GLN B 1 172 ? 5.336 22.016 7.809 1 80.69 172 GLN B N 1
ATOM 4719 C CA . GLN B 1 172 ? 4.605 21.906 6.547 1 80.69 172 GLN B CA 1
ATOM 4720 C C . GLN B 1 172 ? 5.449 21.219 5.477 1 80.69 172 GLN B C 1
ATOM 4722 O O . GLN B 1 172 ? 4.93 20.422 4.691 1 80.69 172 GLN B O 1
ATOM 4727 N N . ALA B 1 173 ? 6.664 21.516 5.48 1 82.69 173 ALA B N 1
ATOM 4728 C CA . ALA B 1 173 ? 7.562 20.875 4.523 1 82.69 173 ALA B CA 1
ATOM 4729 C C . ALA B 1 173 ? 7.68 19.391 4.793 1 82.69 173 ALA B C 1
ATOM 4731 O O . ALA B 1 173 ? 7.637 18.578 3.861 1 82.69 173 ALA B O 1
ATOM 4732 N N . GLU B 1 174 ? 7.848 19.047 6.031 1 80.12 174 GLU B N 1
ATOM 4733 C CA . GLU B 1 174 ? 7.902 17.641 6.414 1 80.12 174 GLU B CA 1
ATOM 4734 C C . GLU B 1 174 ? 6.602 16.922 6.066 1 80.12 174 GLU B C 1
ATOM 4736 O O . GLU B 1 174 ? 6.625 15.789 5.582 1 80.12 174 GLU B O 1
ATOM 4741 N N . PHE B 1 175 ? 5.609 17.578 6.25 1 76.31 175 PHE B N 1
ATOM 4742 C CA . PHE B 1 175 ? 4.297 17.031 5.934 1 76.31 175 PHE B CA 1
ATOM 4743 C C . PHE B 1 175 ? 4.156 16.781 4.434 1 76.31 175 PHE B C 1
ATOM 4745 O O . PHE B 1 175 ? 3.686 15.727 4.012 1 76.31 175 PHE B O 1
ATOM 4752 N N . LYS B 1 176 ? 4.625 17.703 3.705 1 83 176 LYS B N 1
ATOM 4753 C CA . LYS B 1 176 ? 4.559 17.547 2.254 1 83 176 LYS B CA 1
ATOM 4754 C C . LYS B 1 176 ? 5.402 16.375 1.78 1 83 176 LYS B C 1
ATOM 4756 O O . LYS B 1 176 ? 4.988 15.617 0.896 1 83 176 LYS B O 1
ATOM 4761 N N . ARG B 1 177 ? 6.52 16.203 2.361 1 83.62 177 ARG B N 1
ATOM 4762 C CA . ARG B 1 177 ? 7.391 15.078 2.021 1 83.62 177 ARG B CA 1
ATOM 4763 C C . ARG B 1 177 ? 6.73 13.75 2.359 1 83.62 177 ARG B C 1
ATOM 4765 O O . ARG B 1 177 ? 6.77 12.812 1.562 1 83.62 177 ARG B O 1
ATOM 4772 N N . GLU B 1 178 ? 6.164 13.742 3.455 1 77 178 GLU B N 1
ATOM 4773 C CA . GLU B 1 178 ? 5.477 12.531 3.887 1 77 178 GLU B CA 1
ATOM 4774 C C . GLU B 1 178 ? 4.262 12.242 3.006 1 77 178 GLU B C 1
ATOM 4776 O O . GLU B 1 178 ? 3.99 11.086 2.674 1 77 178 GLU B O 1
ATOM 4781 N N . GLN B 1 179 ? 3.648 13.234 2.623 1 80.38 179 GLN B N 1
ATOM 4782 C CA . GLN B 1 179 ? 2.498 13.094 1.739 1 80.38 179 GLN B CA 1
ATOM 4783 C C . GLN B 1 179 ? 2.916 12.547 0.378 1 80.38 179 GLN B C 1
ATOM 4785 O O . GLN B 1 179 ? 2.221 11.703 -0.196 1 80.38 179 GLN B O 1
ATOM 4790 N N . GLN B 1 180 ? 3.994 13.023 -0.028 1 84.06 180 GLN B N 1
ATOM 4791 C CA . GLN B 1 180 ? 4.496 12.555 -1.313 1 84.06 180 GLN B CA 1
ATOM 4792 C C . GLN B 1 180 ? 4.895 11.078 -1.243 1 84.06 180 GLN B C 1
ATOM 4794 O O . GLN B 1 180 ? 4.562 10.297 -2.137 1 84.06 180 GLN B O 1
ATOM 4799 N N . LYS B 1 181 ? 5.598 10.75 -0.231 1 80.88 181 LYS B N 1
ATOM 4800 C CA . LYS B 1 181 ? 5.996 9.359 -0.034 1 80.88 181 LYS B CA 1
ATOM 4801 C C . LYS B 1 181 ? 4.777 8.453 0.067 1 80.88 181 LYS B C 1
ATOM 4803 O O . LYS B 1 181 ? 4.754 7.371 -0.53 1 80.88 181 LYS B O 1
ATOM 4808 N N . SER B 1 182 ? 3.867 8.93 0.764 1 78.81 182 SER B N 1
ATOM 4809 C CA . SER B 1 182 ? 2.639 8.164 0.947 1 78.81 182 SER B CA 1
ATOM 4810 C C . SER B 1 182 ? 1.867 8.039 -0.362 1 78.81 182 SER B C 1
ATOM 4812 O O . SER B 1 182 ? 1.323 6.973 -0.666 1 78.81 182 SER B O 1
ATOM 4814 N N . ALA B 1 183 ? 1.854 9.047 -1.038 1 84 183 ALA B N 1
ATOM 4815 C CA . ALA B 1 183 ? 1.162 9.023 -2.324 1 84 183 ALA B CA 1
ATOM 4816 C C . ALA B 1 183 ? 1.832 8.055 -3.291 1 84 183 ALA B C 1
ATOM 4818 O O . ALA B 1 183 ? 1.152 7.324 -4.016 1 84 183 ALA B O 1
ATOM 4819 N N . GLU B 1 184 ? 3.109 8.031 -3.287 1 85.69 184 GLU B N 1
ATOM 4820 C CA . GLU B 1 184 ? 3.859 7.113 -4.141 1 85.69 184 GLU B CA 1
ATOM 4821 C C . GLU B 1 184 ? 3.613 5.664 -3.736 1 85.69 184 GLU B C 1
ATOM 4823 O O . GLU B 1 184 ? 3.428 4.797 -4.594 1 85.69 184 GLU B O 1
ATOM 4828 N N . MET B 1 185 ? 3.672 5.5 -2.494 1 82.25 185 MET B N 1
ATOM 4829 C CA . MET B 1 185 ? 3.396 4.156 -1.989 1 82.25 185 MET B CA 1
ATOM 4830 C C . MET B 1 185 ? 1.99 3.709 -2.377 1 82.25 185 MET B C 1
ATOM 4832 O O . MET B 1 185 ? 1.794 2.572 -2.809 1 82.25 185 MET B O 1
ATOM 4836 N N . LYS B 1 186 ? 1.097 4.574 -2.252 1 84.56 186 LYS B N 1
ATOM 4837 C CA . LYS B 1 186 ? -0.286 4.277 -2.613 1 84.56 186 LYS B CA 1
ATOM 4838 C C . LYS B 1 186 ? -0.41 3.965 -4.102 1 84.56 186 LYS B C 1
ATOM 4840 O O . LYS B 1 186 ? -1.095 3.016 -4.488 1 84.56 186 LYS B O 1
ATOM 4845 N N . ARG B 1 187 ? 0.278 4.688 -4.84 1 88 187 ARG B N 1
ATOM 4846 C CA . ARG B 1 187 ? 0.246 4.457 -6.281 1 88 187 ARG B CA 1
ATOM 4847 C C . ARG B 1 187 ? 0.816 3.088 -6.629 1 88 187 ARG B C 1
ATOM 4849 O O . ARG B 1 187 ? 0.252 2.367 -7.453 1 88 187 ARG B O 1
ATOM 4856 N N . ALA B 1 188 ? 1.895 2.775 -6.023 1 85 188 ALA B N 1
ATOM 4857 C CA . ALA B 1 188 ? 2.527 1.481 -6.262 1 85 188 ALA B CA 1
ATOM 4858 C C . ALA B 1 188 ? 1.619 0.337 -5.82 1 85 188 ALA B C 1
ATOM 4860 O O . ALA B 1 188 ? 1.475 -0.658 -6.535 1 85 188 ALA B O 1
ATOM 4861 N N . TRP B 1 189 ? 0.989 0.525 -4.727 1 85.88 189 TRP B N 1
ATOM 4862 C CA . TRP B 1 189 ? 0.088 -0.488 -4.188 1 85.88 189 TRP B CA 1
ATOM 4863 C C . TRP B 1 189 ? -1.141 -0.652 -5.074 1 85.88 189 TRP B C 1
ATOM 4865 O O . TRP B 1 189 ? -1.557 -1.776 -5.371 1 85.88 189 TRP B O 1
ATOM 4875 N N . ASP B 1 190 ? -1.653 0.457 -5.469 1 87.25 190 ASP B N 1
ATOM 4876 C CA . ASP B 1 190 ? -2.816 0.431 -6.348 1 87.25 190 ASP B CA 1
ATOM 4877 C C . ASP B 1 190 ? -2.494 -0.274 -7.664 1 87.25 190 ASP B C 1
ATOM 4879 O O . ASP B 1 190 ? -3.303 -1.056 -8.172 1 87.25 190 ASP B O 1
ATOM 4883 N N . LYS B 1 191 ? -1.342 0.034 -8.125 1 89.69 191 LYS B N 1
ATOM 4884 C CA . LYS B 1 191 ? -0.935 -0.599 -9.383 1 89.69 191 LYS B CA 1
ATOM 4885 C C . LYS B 1 191 ? -0.818 -2.111 -9.219 1 89.69 191 LYS B C 1
ATOM 4887 O O . LYS B 1 191 ? -1.312 -2.871 -10.055 1 89.69 191 LYS B O 1
ATOM 4892 N N . GLU B 1 192 ? -0.18 -2.482 -8.219 1 88.5 192 GLU B N 1
ATOM 4893 C CA . GLU B 1 192 ? -0.026 -3.906 -7.941 1 88.5 192 GLU B CA 1
ATOM 4894 C C . GLU B 1 192 ? -1.383 -4.594 -7.809 1 88.5 192 GLU B C 1
ATOM 4896 O O . GLU B 1 192 ? -1.597 -5.668 -8.375 1 88.5 192 GLU B O 1
ATOM 4901 N N . ARG B 1 193 ? -2.254 -4.008 -7.16 1 88.94 193 ARG B N 1
ATOM 4902 C CA . ARG B 1 193 ? -3.584 -4.574 -6.957 1 88.94 193 ARG B CA 1
ATOM 4903 C C . ARG B 1 193 ? -4.34 -4.68 -8.273 1 88.94 193 ARG B C 1
ATOM 4905 O O . ARG B 1 193 ? -5.055 -5.656 -8.508 1 88.94 193 ARG B O 1
ATOM 4912 N N . GLN B 1 194 ? -4.172 -3.678 -9.031 1 92.31 194 GLN B N 1
ATOM 4913 C CA . GLN B 1 194 ? -4.828 -3.684 -10.336 1 92.31 194 GLN B CA 1
ATOM 4914 C C . GLN B 1 194 ? -4.281 -4.805 -11.219 1 92.31 194 GLN B C 1
ATOM 4916 O O . GLN B 1 194 ? -5.047 -5.492 -11.898 1 92.31 194 GLN B O 1
ATOM 4921 N N . GLU B 1 195 ? -3.037 -4.98 -11.164 1 91.56 195 GLU B N 1
ATOM 4922 C CA . GLU B 1 195 ? -2.4 -6.012 -11.977 1 91.56 195 GLU B CA 1
ATOM 4923 C C . GLU B 1 195 ? -2.805 -7.406 -11.508 1 91.56 195 GLU B C 1
ATOM 4925 O O . GLU B 1 195 ? -3.104 -8.281 -12.328 1 91.56 195 GLU B O 1
ATOM 4930 N N . ILE B 1 196 ? -2.848 -7.555 -10.188 1 90.88 196 ILE B N 1
ATOM 4931 C CA . ILE B 1 196 ? -3.277 -8.844 -9.641 1 90.88 196 ILE B CA 1
ATOM 4932 C C . ILE B 1 196 ? -4.734 -9.094 -10.016 1 90.88 196 ILE B C 1
ATOM 4934 O O . ILE B 1 196 ? -5.082 -10.188 -10.484 1 90.88 196 ILE B O 1
ATOM 4938 N N . ASN B 1 197 ? -5.492 -8.086 -9.875 1 93.38 197 ASN B N 1
ATOM 4939 C CA . ASN B 1 197 ? -6.918 -8.211 -10.164 1 93.38 197 ASN B CA 1
ATOM 4940 C C . ASN B 1 197 ? -7.164 -8.602 -11.617 1 93.38 197 ASN B C 1
ATOM 4942 O O . ASN B 1 197 ? -7.895 -9.555 -11.891 1 93.38 197 ASN B O 1
ATOM 4946 N N . MET B 1 198 ? -6.535 -7.953 -12.508 1 93.19 198 MET B N 1
ATOM 4947 C CA . MET B 1 198 ? -6.719 -8.227 -13.93 1 93.19 198 MET B CA 1
ATOM 4948 C C . MET B 1 198 ? -6.188 -9.609 -14.289 1 93.19 198 MET B C 1
ATOM 4950 O O . MET B 1 198 ? -6.793 -10.32 -15.094 1 93.19 198 MET B O 1
ATOM 4954 N N . GLY B 1 199 ? -5.113 -9.906 -13.742 1 93 199 GLY B N 1
ATOM 4955 C CA . GLY B 1 199 ? -4.578 -11.234 -13.977 1 93 199 GLY B CA 1
ATOM 4956 C C . GLY B 1 199 ? -5.5 -12.344 -13.508 1 93 199 GLY B C 1
ATOM 4957 O O . GLY B 1 199 ? -5.594 -13.391 -14.141 1 93 199 GLY B O 1
ATOM 4958 N N . GLU B 1 200 ? -6.168 -12.086 -12.453 1 94 200 GLU B N 1
ATOM 4959 C CA . GLU B 1 200 ? -7.113 -13.07 -11.945 1 94 200 GLU B CA 1
ATOM 4960 C C . GLU B 1 200 ? -8.297 -13.242 -12.891 1 94 200 GLU B C 1
ATOM 4962 O O . GLU B 1 200 ? -8.844 -14.336 -13.016 1 94 200 GLU B O 1
ATOM 4967 N N . PHE B 1 201 ? -8.664 -12.203 -13.562 1 94.81 201 PHE B N 1
ATOM 4968 C CA . PHE B 1 201 ? -9.695 -12.297 -14.586 1 94.81 201 PHE B CA 1
ATOM 4969 C C . PHE B 1 201 ? -9.266 -13.234 -15.703 1 94.81 201 PHE B C 1
ATOM 4971 O O . PHE B 1 201 ? -10.039 -14.07 -16.172 1 94.81 201 PHE B O 1
ATOM 4978 N N . ILE B 1 202 ? -8.055 -13.062 -16.094 1 93.19 202 ILE B N 1
ATOM 4979 C CA . ILE B 1 202 ? -7.527 -13.891 -17.188 1 93.19 202 ILE B CA 1
ATOM 4980 C C . ILE B 1 202 ? -7.426 -15.344 -16.719 1 93.19 202 ILE B C 1
ATOM 4982 O O . ILE B 1 202 ? -7.773 -16.266 -17.469 1 93.19 202 ILE B O 1
ATOM 4986 N N . ARG B 1 203 ? -6.965 -15.531 -15.531 1 92.62 203 ARG B N 1
ATOM 4987 C CA . ARG B 1 203 ? -6.902 -16.859 -14.945 1 92.62 203 ARG B CA 1
ATOM 4988 C C . ARG B 1 203 ? -8.289 -17.5 -14.883 1 92.62 203 ARG B C 1
ATOM 4990 O O . ARG B 1 203 ? -8.445 -18.688 -15.18 1 92.62 203 ARG B O 1
ATOM 4997 N N . ALA B 1 204 ? -9.234 -16.734 -14.484 1 93.56 204 ALA B N 1
ATOM 4998 C CA . ALA B 1 204 ? -10.617 -17.219 -14.414 1 93.56 204 ALA B CA 1
ATOM 4999 C C . ALA B 1 204 ? -11.141 -17.562 -15.805 1 93.56 204 ALA B C 1
ATOM 5001 O O . ALA B 1 204 ? -11.828 -18.578 -15.969 1 93.56 204 ALA B O 1
ATOM 5002 N N . LYS B 1 205 ? -10.797 -16.781 -16.766 1 92.5 205 LYS B N 1
ATOM 5003 C CA . LYS B 1 205 ? -11.195 -17.047 -18.141 1 92.5 205 LYS B CA 1
ATOM 5004 C C . LYS B 1 205 ? -10.695 -18.422 -18.594 1 92.5 205 LYS B C 1
ATOM 5006 O O . LYS B 1 205 ? -11.469 -19.234 -19.094 1 92.5 205 LYS B O 1
ATOM 5011 N N . ILE B 1 206 ? -9.461 -18.656 -18.375 1 90.44 206 ILE B N 1
ATOM 5012 C CA . ILE B 1 206 ? -8.836 -19.922 -18.781 1 90.44 206 ILE B CA 1
ATOM 5013 C C . ILE B 1 206 ? -9.508 -21.078 -18.062 1 90.44 206 ILE B C 1
ATOM 5015 O O . ILE B 1 206 ? -9.875 -22.078 -18.688 1 90.44 206 ILE B O 1
ATOM 5019 N N . TYR B 1 207 ? -9.711 -20.891 -16.797 1 91.31 207 TYR B N 1
ATOM 5020 C CA . TYR B 1 207 ? -10.289 -21.938 -15.953 1 91.31 207 TYR B CA 1
ATOM 5021 C C . TYR B 1 207 ? -11.719 -22.234 -16.391 1 91.31 207 TYR B C 1
ATOM 5023 O O . TYR B 1 207 ? -12.078 -23.406 -16.562 1 91.31 207 TYR B O 1
ATOM 5031 N N . LEU B 1 208 ? -12.508 -21.203 -16.578 1 92.19 208 LEU B N 1
ATOM 5032 C CA . LEU B 1 208 ? -13.93 -21.359 -16.859 1 92.19 208 LEU B CA 1
ATOM 5033 C C . LEU B 1 208 ? -14.133 -21.922 -18.266 1 92.19 208 LEU B C 1
ATOM 5035 O O . LEU B 1 208 ? -15.016 -22.75 -18.5 1 92.19 208 LEU B O 1
ATOM 5039 N N . VAL B 1 209 ? -13.312 -21.531 -19.219 1 90.88 209 VAL B N 1
ATOM 5040 C CA . VAL B 1 209 ? -13.383 -22.062 -20.578 1 90.88 209 VAL B CA 1
ATOM 5041 C C . VAL B 1 209 ? -13.039 -23.547 -20.547 1 90.88 209 VAL B C 1
ATOM 5043 O O . VAL B 1 209 ? -13.742 -24.375 -21.141 1 90.88 209 VAL B O 1
ATOM 5046 N N . ARG B 1 210 ? -12.07 -23.938 -19.812 1 89.75 210 ARG B N 1
ATOM 5047 C CA . ARG B 1 210 ? -11.664 -25.328 -19.719 1 89.75 210 ARG B CA 1
ATOM 5048 C C . ARG B 1 210 ? -12.734 -26.172 -19.031 1 89.75 210 ARG B C 1
ATOM 5050 O O . ARG B 1 210 ? -13.023 -27.281 -19.453 1 89.75 210 ARG B O 1
ATOM 5057 N N . LEU B 1 211 ? -13.234 -25.609 -17.969 1 88.94 211 LEU B N 1
ATOM 5058 C CA . LEU B 1 211 ? -14.258 -26.297 -17.188 1 88.94 211 LEU B CA 1
ATOM 5059 C C . LEU B 1 211 ? -15.5 -26.562 -18.047 1 88.94 211 LEU B C 1
ATOM 5061 O O . LEU B 1 211 ? -16.172 -27.578 -17.875 1 88.94 211 LEU B O 1
ATOM 5065 N N . SER B 1 212 ? -15.734 -25.688 -18.922 1 88.81 212 SER B N 1
ATOM 5066 C CA . SER B 1 212 ? -16.938 -25.781 -19.734 1 88.81 212 SER B CA 1
ATOM 5067 C C . SER B 1 212 ? -16.797 -26.828 -20.828 1 88.81 212 SER B C 1
ATOM 5069 O O . SER B 1 212 ? -17.781 -27.25 -21.422 1 88.81 212 SER B O 1
ATOM 5071 N N . HIS B 1 213 ? -15.578 -27.188 -21.078 1 85.94 213 HIS B N 1
ATOM 5072 C CA . HIS B 1 213 ? -15.359 -28.188 -22.109 1 85.94 213 HIS B CA 1
ATOM 5073 C C . HIS B 1 213 ? -15.188 -29.578 -21.516 1 85.94 213 HIS B C 1
ATOM 5075 O O . HIS B 1 213 ? -14.688 -29.719 -20.391 1 85.94 213 HIS B O 1
ATOM 5081 N N . GLU B 1 214 ? -15.859 -30.625 -21.875 1 67.88 214 GLU B N 1
ATOM 5082 C CA . GLU B 1 214 ? -15.898 -32 -21.391 1 67.88 214 GLU B CA 1
ATOM 5083 C C . GLU B 1 214 ? -14.484 -32.562 -21.156 1 67.88 214 GLU B C 1
ATOM 5085 O O . GLU B 1 214 ? -14.234 -33.219 -20.156 1 67.88 214 GLU B O 1
ATOM 5090 N N . ASN B 1 215 ? -13.5 -32.438 -22.156 1 64.31 215 ASN B N 1
ATOM 5091 C CA . ASN B 1 215 ? -12.141 -32.969 -22.016 1 64.31 215 ASN B CA 1
ATOM 5092 C C . ASN B 1 215 ? -11.172 -31.859 -21.594 1 64.31 215 ASN B C 1
ATOM 5094 O O . ASN B 1 215 ? -10.414 -31.344 -22.422 1 64.31 215 ASN B O 1
ATOM 5098 N N . ASN B 1 216 ? -11.258 -31.297 -20.297 1 61.81 216 ASN B N 1
ATOM 5099 C CA . ASN B 1 216 ? -10.781 -30.078 -19.656 1 61.81 216 ASN B CA 1
ATOM 5100 C C . ASN B 1 216 ? -9.281 -29.891 -19.875 1 61.81 216 ASN B C 1
ATOM 5102 O O . ASN B 1 216 ? -8.82 -28.766 -20.109 1 61.81 216 ASN B O 1
ATOM 5106 N N . THR B 1 217 ? -8.547 -30.906 -19.797 1 61.78 217 THR B N 1
ATOM 5107 C CA . THR B 1 217 ? -7.094 -30.797 -19.734 1 61.78 217 THR B CA 1
ATOM 5108 C C . THR B 1 217 ? -6.508 -30.5 -21.109 1 61.78 217 THR B C 1
ATOM 5110 O O . THR B 1 217 ? -5.383 -30.016 -21.219 1 61.78 217 THR B O 1
ATOM 5113 N N . LYS B 1 218 ? -7.359 -30.656 -22.203 1 64.62 218 LYS B N 1
ATOM 5114 C CA . LYS B 1 218 ? -6.738 -30.609 -23.531 1 64.62 218 LYS B CA 1
ATOM 5115 C C . LYS B 1 218 ? -7.109 -29.328 -24.266 1 64.62 218 LYS B C 1
ATOM 5117 O O . LYS B 1 218 ? -6.602 -29.078 -25.359 1 64.62 218 LYS B O 1
ATOM 5122 N N . VAL B 1 219 ? -7.848 -28.469 -23.609 1 72.12 219 VAL B N 1
ATOM 5123 C CA . VAL B 1 219 ? -8.305 -27.312 -24.359 1 72.12 219 VAL B CA 1
ATOM 5124 C C . VAL B 1 219 ? -7.273 -26.188 -24.25 1 72.12 219 VAL B C 1
ATOM 5126 O O . VAL B 1 219 ? -6.938 -25.75 -23.156 1 72.12 219 VAL B O 1
ATOM 5129 N N . ARG B 1 220 ? -6.648 -26.016 -25.391 1 75.88 220 ARG B N 1
ATOM 5130 C CA . ARG B 1 220 ? -5.711 -24.891 -25.453 1 75.88 220 ARG B CA 1
ATOM 5131 C C . ARG B 1 220 ? -6.453 -23.562 -25.609 1 75.88 220 ARG B C 1
ATOM 5133 O O . ARG B 1 220 ? -7.305 -23.438 -26.5 1 75.88 220 ARG B O 1
ATOM 5140 N N . ILE B 1 221 ? -6.246 -22.688 -24.688 1 81 221 ILE B N 1
ATOM 5141 C CA . ILE B 1 221 ? -6.848 -21.375 -24.766 1 81 221 ILE B CA 1
ATOM 5142 C C . ILE B 1 221 ? -5.832 -20.375 -25.312 1 81 221 ILE B C 1
ATOM 5144 O O . ILE B 1 221 ? -4.758 -20.188 -24.734 1 81 221 ILE B O 1
ATOM 5148 N N . ASP B 1 222 ? -6.16 -19.844 -26.453 1 83.38 222 ASP B N 1
ATOM 5149 C CA . ASP B 1 222 ? -5.277 -18.859 -27.047 1 83.38 222 ASP B CA 1
ATOM 5150 C C . ASP B 1 222 ? -5.531 -17.469 -26.453 1 83.38 222 ASP B C 1
ATOM 5152 O O . ASP B 1 222 ? -6.602 -16.891 -26.656 1 83.38 222 ASP B O 1
ATOM 5156 N N . LEU B 1 223 ? -4.605 -17.016 -25.734 1 87.69 223 LEU B N 1
ATOM 5157 C CA . LEU B 1 223 ? -4.695 -15.68 -25.141 1 87.69 223 LEU B CA 1
ATOM 5158 C C . LEU B 1 223 ? -4.113 -14.633 -26.094 1 87.69 223 LEU B C 1
ATOM 5160 O O . LEU B 1 223 ? -3.104 -14.875 -26.75 1 87.69 223 LEU B O 1
ATOM 5164 N N . SER B 1 224 ? -4.762 -13.508 -26.188 1 89.38 224 SER B N 1
ATOM 5165 C CA . SER B 1 224 ? -4.199 -12.375 -26.922 1 89.38 224 SER B CA 1
ATOM 5166 C C . SER B 1 224 ? -2.906 -11.891 -26.281 1 89.38 224 SER B C 1
ATOM 5168 O O . SER B 1 224 ? -2.637 -12.188 -25.109 1 89.38 224 SER B O 1
ATOM 5170 N N . PRO B 1 225 ? -2.129 -11.141 -27.016 1 87.44 225 PRO B N 1
ATOM 5171 C CA . PRO B 1 225 ? -0.894 -10.602 -26.438 1 87.44 225 PRO B CA 1
ATOM 5172 C C . PRO B 1 225 ? -1.143 -9.773 -25.188 1 87.44 225 PRO B C 1
ATOM 5174 O O . PRO B 1 225 ? -0.362 -9.836 -24.234 1 87.44 225 PRO B O 1
ATOM 5177 N N . LEU B 1 226 ? -2.232 -9.094 -25.203 1 90.62 226 LEU B N 1
ATOM 5178 C CA . LEU B 1 226 ? -2.566 -8.289 -24.031 1 90.62 226 LEU B CA 1
ATOM 5179 C C . LEU B 1 226 ? -2.904 -9.172 -22.844 1 90.62 226 LEU B C 1
ATOM 5181 O O . LEU B 1 226 ? -2.441 -8.914 -21.734 1 90.62 226 LEU B O 1
ATOM 5185 N N . GLU B 1 227 ? -3.65 -10.172 -23.109 1 91.75 227 GLU B N 1
ATOM 5186 C CA . GLU B 1 227 ? -4.012 -11.094 -22.031 1 91.75 227 GLU B CA 1
ATOM 5187 C C . GLU B 1 227 ? -2.781 -11.781 -21.469 1 91.75 227 GLU B C 1
ATOM 5189 O O . GLU B 1 227 ? -2.674 -11.969 -20.25 1 91.75 227 GLU B O 1
ATOM 5194 N N . LYS B 1 228 ? -1.856 -12.086 -22.281 1 88.88 228 LYS B N 1
ATOM 5195 C CA . LYS B 1 228 ? -0.613 -12.703 -21.844 1 88.88 228 LYS B CA 1
ATOM 5196 C C . LYS B 1 228 ? 0.183 -11.758 -20.938 1 88.88 228 LYS B C 1
ATOM 5198 O O . LYS B 1 228 ? 0.701 -12.164 -19.906 1 88.88 228 LYS B O 1
ATOM 5203 N N . ARG B 1 229 ? 0.206 -10.555 -21.391 1 88.38 229 ARG B N 1
ATOM 5204 C CA . ARG B 1 229 ? 0.923 -9.555 -20.609 1 88.38 229 ARG B CA 1
ATOM 5205 C C . ARG B 1 229 ? 0.285 -9.375 -19.234 1 88.38 229 ARG B C 1
ATOM 5207 O O . ARG B 1 229 ? 0.986 -9.281 -18.219 1 88.38 229 ARG B O 1
ATOM 5214 N N . LEU B 1 230 ? -1.012 -9.328 -19.234 1 90.06 230 LEU B N 1
ATOM 5215 C CA . LEU B 1 230 ? -1.731 -9.141 -17.984 1 90.06 230 LEU B CA 1
ATOM 5216 C C . LEU B 1 230 ? -1.53 -10.336 -17.047 1 90.06 230 LEU B C 1
ATOM 5218 O O . LEU B 1 230 ? -1.374 -10.172 -15.844 1 90.06 230 LEU B O 1
ATOM 5222 N N . ALA B 1 231 ? -1.508 -11.469 -17.625 1 89.25 231 ALA B N 1
ATOM 5223 C CA . ALA B 1 231 ? -1.256 -12.68 -16.859 1 89.25 231 ALA B CA 1
ATOM 5224 C C . ALA B 1 231 ? 0.147 -12.664 -16.25 1 89.25 231 ALA B C 1
ATOM 5226 O O . ALA B 1 231 ? 0.339 -13.055 -15.094 1 89.25 231 ALA B O 1
ATOM 5227 N N . GLU B 1 232 ? 1.1 -12.188 -17.031 1 86.56 232 GLU B N 1
ATOM 5228 C CA . GLU B 1 232 ? 2.48 -12.109 -16.562 1 86.56 232 GLU B CA 1
ATOM 5229 C C . GLU B 1 232 ? 2.631 -11.094 -15.438 1 86.56 232 GLU B C 1
ATOM 5231 O O . GLU B 1 232 ? 3.383 -11.312 -14.484 1 86.56 232 GLU B O 1
ATOM 5236 N N . GLU B 1 233 ? 1.984 -10.016 -15.625 1 87 233 GLU B N 1
ATOM 5237 C CA . GLU B 1 233 ? 2.014 -8.992 -14.586 1 87 233 GLU B CA 1
ATOM 5238 C C . GLU B 1 233 ? 1.471 -9.523 -13.266 1 87 233 GLU B C 1
ATOM 5240 O O . GLU B 1 233 ? 2.045 -9.273 -12.203 1 87 233 GLU B O 1
ATOM 5245 N N . ARG B 1 234 ? 0.43 -10.219 -13.312 1 89.25 234 ARG B N 1
ATOM 5246 C CA . ARG B 1 234 ? -0.125 -10.852 -12.117 1 89.25 234 ARG B CA 1
ATOM 5247 C C . ARG B 1 234 ? 0.881 -11.805 -11.484 1 89.25 234 ARG B C 1
ATOM 5249 O O . ARG B 1 234 ? 1.075 -11.789 -10.266 1 89.25 234 ARG B O 1
ATOM 5256 N N . ASN B 1 235 ? 1.472 -12.625 -12.297 1 85.25 235 ASN B N 1
ATOM 5257 C CA . ASN B 1 235 ? 2.422 -13.609 -11.789 1 85.25 235 ASN B CA 1
ATOM 5258 C C . ASN B 1 235 ? 3.615 -12.938 -11.109 1 85.25 235 ASN B C 1
ATOM 5260 O O . ASN B 1 235 ? 4.078 -13.398 -10.062 1 85.25 235 ASN B O 1
ATOM 5264 N N . ARG B 1 236 ? 4.02 -11.875 -11.672 1 82.56 236 ARG B N 1
ATOM 5265 C CA . ARG B 1 236 ? 5.145 -11.141 -11.102 1 82.56 236 ARG B CA 1
ATOM 5266 C C . ARG B 1 236 ? 4.801 -10.609 -9.711 1 82.56 236 ARG B C 1
ATOM 5268 O O . ARG B 1 236 ? 5.602 -10.727 -8.781 1 82.56 236 ARG B O 1
ATOM 5275 N N . ASN B 1 237 ? 3.662 -10.148 -9.602 1 84.69 237 ASN B N 1
ATOM 5276 C CA . ASN B 1 237 ? 3.254 -9.555 -8.328 1 84.69 237 ASN B CA 1
ATOM 5277 C C . ASN B 1 237 ? 2.896 -10.625 -7.301 1 84.69 237 ASN B C 1
ATOM 5279 O O . ASN B 1 237 ? 3.18 -10.461 -6.113 1 84.69 237 ASN B O 1
ATOM 5283 N N . ALA B 1 238 ? 2.328 -11.656 -7.773 1 86.44 238 ALA B N 1
ATOM 5284 C CA . ALA B 1 238 ? 1.892 -12.719 -6.871 1 86.44 238 ALA B CA 1
ATOM 5285 C C . ALA B 1 238 ? 3.086 -13.461 -6.273 1 86.44 238 ALA B C 1
ATOM 5287 O O . ALA B 1 238 ? 3.002 -13.992 -5.168 1 86.44 238 ALA B O 1
ATOM 5288 N N . HIS B 1 239 ? 4.25 -13.453 -6.992 1 86.62 239 HIS B N 1
ATOM 5289 C CA . HIS B 1 239 ? 5.422 -14.188 -6.539 1 86.62 239 HIS B CA 1
ATOM 5290 C C . HIS B 1 239 ? 6.527 -13.242 -6.078 1 86.62 239 HIS B C 1
ATOM 5292 O O . HIS B 1 239 ? 7.668 -13.664 -5.875 1 86.62 239 HIS B O 1
ATOM 5298 N N . ARG B 1 240 ? 6.168 -12.086 -5.984 1 83.19 240 ARG B N 1
ATOM 5299 C CA . ARG B 1 240 ? 7.176 -11.086 -5.648 1 83.19 240 ARG B CA 1
ATOM 5300 C C . ARG B 1 240 ? 7.734 -11.32 -4.25 1 83.19 240 ARG B C 1
ATOM 5302 O O . ARG B 1 240 ? 6.977 -11.531 -3.301 1 83.19 240 ARG B O 1
ATOM 5309 N N . LEU B 1 241 ? 9.086 -11.258 -4.211 1 91.5 241 LEU B N 1
ATOM 5310 C CA . LEU B 1 241 ? 9.805 -11.352 -2.945 1 91.5 241 LEU B CA 1
ATOM 5311 C C . LEU B 1 241 ? 10.508 -10.039 -2.621 1 91.5 241 LEU B C 1
ATOM 5313 O O . LEU B 1 241 ? 11.047 -9.383 -3.514 1 91.5 241 LEU B O 1
ATOM 5317 N N . ASP B 1 242 ? 10.414 -9.719 -1.382 1 91.94 242 ASP B N 1
ATOM 5318 C CA . ASP B 1 242 ? 11.117 -8.539 -0.885 1 91.94 242 ASP B CA 1
ATOM 5319 C C . ASP B 1 242 ? 12.234 -8.93 0.07 1 91.94 242 ASP B C 1
ATOM 5321 O O . ASP B 1 242 ? 11.992 -9.562 1.099 1 91.94 242 ASP B O 1
ATOM 5325 N N . LEU B 1 243 ? 13.359 -8.516 -0.241 1 95.44 243 LEU B N 1
ATOM 5326 C CA . LEU B 1 243 ? 14.547 -8.938 0.496 1 95.44 243 LEU B CA 1
ATOM 5327 C C . LEU B 1 243 ? 14.5 -8.445 1.938 1 95.44 243 LEU B C 1
ATOM 5329 O O . LEU B 1 243 ? 14.742 -9.211 2.871 1 95.44 243 LEU B O 1
ATOM 5333 N N . SER B 1 244 ? 14.188 -7.191 2.107 1 92.19 244 SER B N 1
ATOM 5334 C CA . SER B 1 244 ? 14.172 -6.609 3.445 1 92.19 244 SER B CA 1
ATOM 5335 C C . SER B 1 244 ? 13.141 -7.301 4.336 1 92.19 244 SER B C 1
ATOM 5337 O O . SER B 1 244 ? 13.414 -7.59 5.5 1 92.19 244 SER B O 1
ATOM 5339 N N . ILE B 1 245 ? 12.016 -7.625 3.727 1 93.56 245 ILE B N 1
ATOM 5340 C CA . ILE B 1 245 ? 10.969 -8.328 4.465 1 93.56 245 ILE B CA 1
ATOM 5341 C C . ILE B 1 245 ? 11.445 -9.742 4.797 1 93.56 245 ILE B C 1
ATOM 5343 O O . ILE B 1 245 ? 11.242 -10.219 5.918 1 93.56 245 ILE B O 1
ATOM 5347 N N . SER B 1 246 ? 12.086 -10.344 3.881 1 95.94 246 SER B N 1
ATOM 5348 C CA . SER B 1 246 ? 12.562 -11.711 4.055 1 95.94 246 SER B CA 1
ATOM 5349 C C . SER B 1 246 ? 13.578 -11.805 5.191 1 95.94 246 SER B C 1
ATOM 5351 O O . SER B 1 246 ? 13.516 -12.727 6.012 1 95.94 246 SER B O 1
ATOM 5353 N N . ILE B 1 247 ? 14.438 -10.859 5.242 1 95.12 247 ILE B N 1
ATOM 5354 C CA . ILE B 1 247 ? 15.461 -10.852 6.285 1 95.12 247 ILE B CA 1
ATOM 5355 C C . ILE B 1 247 ? 14.797 -10.75 7.656 1 95.12 247 ILE B C 1
ATOM 5357 O O . ILE B 1 247 ? 15.141 -11.492 8.578 1 95.12 247 ILE B O 1
ATOM 5361 N N . LYS B 1 248 ? 13.898 -9.914 7.727 1 93.38 248 LYS B N 1
ATOM 5362 C CA . LYS B 1 248 ? 13.195 -9.711 8.992 1 93.38 248 LYS B CA 1
ATOM 5363 C C . LYS B 1 248 ? 12.398 -10.945 9.383 1 93.38 248 LYS B C 1
ATOM 5365 O O . LYS B 1 248 ? 12.438 -11.383 10.539 1 93.38 248 LYS B O 1
ATOM 5370 N N . GLN B 1 249 ? 11.742 -11.547 8.438 1 93.75 249 GLN B N 1
ATOM 5371 C CA . GLN B 1 249 ? 10.852 -12.672 8.711 1 93.75 249 GLN B CA 1
ATOM 5372 C C . GLN B 1 249 ? 11.641 -13.914 9.094 1 93.75 249 GLN B C 1
ATOM 5374 O O . GLN B 1 249 ? 11.227 -14.672 9.984 1 93.75 249 GLN B O 1
ATOM 5379 N N . VAL B 1 250 ? 12.68 -14.125 8.469 1 93.31 250 VAL B N 1
ATOM 5380 C CA . VAL B 1 250 ? 13.508 -15.281 8.797 1 93.31 250 VAL B CA 1
ATOM 5381 C C . VAL B 1 250 ? 14.055 -15.141 10.211 1 93.31 250 VAL B C 1
ATOM 5383 O O . VAL B 1 250 ? 14.172 -16.125 10.938 1 93.31 250 VAL B O 1
ATOM 5386 N N . THR B 1 251 ? 14.32 -13.938 10.578 1 90.88 251 THR B N 1
ATOM 5387 C CA . THR B 1 251 ? 14.812 -13.672 11.922 1 90.88 251 THR B CA 1
ATOM 5388 C C . THR B 1 251 ? 13.695 -13.828 12.953 1 90.88 251 THR B C 1
ATOM 5390 O O . THR B 1 251 ? 13.93 -14.336 14.055 1 90.88 251 THR B O 1
ATOM 5393 N N . GLN B 1 252 ? 12.531 -13.477 12.602 1 90.88 252 GLN B N 1
ATOM 5394 C CA . GLN B 1 252 ? 11.391 -13.516 13.516 1 90.88 252 GLN B CA 1
ATOM 5395 C C . GLN B 1 252 ? 10.867 -14.938 13.695 1 90.88 252 GLN B C 1
ATOM 5397 O O . GLN B 1 252 ? 10.438 -15.312 14.781 1 90.88 252 GLN B O 1
ATOM 5402 N N . HIS B 1 253 ? 10.875 -15.68 12.586 1 90.12 253 HIS B N 1
ATOM 5403 C CA . HIS B 1 253 ? 10.336 -17.031 12.633 1 90.12 253 HIS B CA 1
ATOM 5404 C C . HIS B 1 253 ? 11.445 -18.078 12.602 1 90.12 253 HIS B C 1
ATOM 5406 O O . HIS B 1 253 ? 11.469 -18.938 11.734 1 90.12 253 HIS B O 1
ATOM 5412 N N . LYS B 1 254 ? 12.211 -18.078 13.57 1 86.12 254 LYS B N 1
ATOM 5413 C CA . LYS B 1 254 ? 13.359 -18.984 13.664 1 86.12 254 LYS B CA 1
ATOM 5414 C C . LYS B 1 254 ? 12.906 -20.438 13.75 1 86.12 254 LYS B C 1
ATOM 5416 O O . LYS B 1 254 ? 13.602 -21.344 13.281 1 86.12 254 LYS B O 1
ATOM 5421 N N . CYS B 1 255 ? 11.703 -20.625 14.258 1 84.31 255 CYS B N 1
ATOM 5422 C CA . CYS B 1 255 ? 11.164 -21.969 14.484 1 84.31 255 CYS B CA 1
ATOM 5423 C C . CYS B 1 255 ? 10.875 -22.672 13.172 1 84.31 255 CYS B C 1
ATOM 5425 O O . CYS B 1 255 ? 10.773 -23.891 13.125 1 84.31 255 CYS B O 1
ATOM 5427 N N . LEU B 1 256 ? 10.859 -21.922 12.086 1 88.44 256 LEU B N 1
ATOM 5428 C CA . LEU B 1 256 ? 10.516 -22.5 10.797 1 88.44 256 LEU B CA 1
ATOM 5429 C C . LEU B 1 256 ? 11.773 -22.891 10.023 1 88.44 256 LEU B C 1
ATOM 5431 O O . LEU B 1 256 ? 11.688 -23.5 8.961 1 88.44 256 LEU B O 1
ATOM 5435 N N . ASN B 1 257 ? 12.914 -22.547 10.531 1 85.75 257 ASN B N 1
ATOM 5436 C CA . ASN B 1 257 ? 14.195 -22.891 9.922 1 85.75 257 ASN B CA 1
ATOM 5437 C C . ASN B 1 257 ? 14.234 -22.531 8.445 1 85.75 257 ASN B C 1
ATOM 5439 O O . ASN B 1 257 ? 14.539 -23.375 7.602 1 85.75 257 ASN B O 1
ATOM 5443 N N . LEU B 1 258 ? 13.961 -21.266 8.203 1 92.5 258 LEU B N 1
ATOM 5444 C CA . LEU B 1 258 ? 13.828 -20.797 6.828 1 92.5 258 LEU B CA 1
ATOM 5445 C C . LEU B 1 258 ? 15.18 -20.359 6.27 1 92.5 258 LEU B C 1
ATOM 5447 O O . LEU B 1 258 ? 15.258 -19.859 5.145 1 92.5 258 LEU B O 1
ATOM 5451 N N . GLY B 1 259 ? 16.203 -20.547 7.078 1 93.94 259 GLY B N 1
ATOM 5452 C CA . GLY B 1 259 ? 17.516 -20.125 6.641 1 93.94 259 GLY B CA 1
ATOM 5453 C C . GLY B 1 259 ? 17.969 -20.812 5.367 1 93.94 259 GLY B C 1
ATOM 5454 O O . GLY B 1 259 ? 18.531 -20.172 4.473 1 93.94 259 GLY B O 1
ATOM 5455 N N . LEU B 1 260 ? 17.688 -22.078 5.309 1 94.94 260 LEU B N 1
ATOM 5456 C CA . LEU B 1 260 ? 18.078 -22.844 4.137 1 94.94 260 LEU B CA 1
ATOM 5457 C C . LEU B 1 260 ? 17.312 -22.391 2.9 1 94.94 260 LEU B C 1
ATOM 5459 O O . LEU B 1 260 ? 17.891 -22.25 1.819 1 94.94 260 LEU B O 1
ATOM 5463 N N . ILE B 1 261 ? 16.062 -22.141 3.098 1 96.12 261 ILE B N 1
ATOM 5464 C CA . ILE B 1 261 ? 15.211 -21.672 2.004 1 96.12 261 ILE B CA 1
ATOM 5465 C C . ILE B 1 261 ? 15.672 -20.297 1.537 1 96.12 261 ILE B C 1
ATOM 5467 O O . ILE B 1 261 ? 15.711 -20.031 0.336 1 96.12 261 ILE B O 1
ATOM 5471 N N . PHE B 1 262 ? 15.984 -19.453 2.555 1 97.25 262 PHE B N 1
ATOM 5472 C CA . PHE B 1 262 ? 16.484 -18.125 2.246 1 97.25 262 PHE B CA 1
ATOM 5473 C C . PHE B 1 262 ? 17.734 -18.203 1.36 1 97.25 262 PHE B C 1
ATOM 5475 O O . PHE B 1 262 ? 17.812 -17.516 0.335 1 97.25 262 PHE B O 1
ATOM 5482 N N . GLN B 1 263 ? 18.578 -19.047 1.708 1 96.81 263 GLN B N 1
ATOM 5483 C CA . GLN B 1 263 ? 19.828 -19.219 0.979 1 96.81 263 GLN B CA 1
ATOM 5484 C C . GLN B 1 263 ? 19.578 -19.719 -0.44 1 96.81 263 GLN B C 1
ATOM 5486 O O . GLN B 1 263 ? 20.266 -19.297 -1.381 1 96.81 263 GLN B O 1
ATOM 5491 N N . ALA B 1 264 ? 18.688 -20.609 -0.542 1 96.75 264 ALA B N 1
ATOM 5492 C CA . ALA B 1 264 ? 18.375 -21.141 -1.864 1 96.75 264 ALA B CA 1
ATOM 5493 C C . ALA B 1 264 ? 17.75 -20.062 -2.748 1 96.75 264 ALA B C 1
ATOM 5495 O O . ALA B 1 264 ? 18.125 -19.922 -3.914 1 96.75 264 ALA B O 1
ATOM 5496 N N . LEU B 1 265 ? 16.859 -19.266 -2.178 1 97 265 LEU B N 1
ATOM 5497 C CA . LEU B 1 265 ? 16.109 -18.281 -2.938 1 97 265 LEU B CA 1
ATOM 5498 C C . LEU B 1 265 ? 17 -17.109 -3.342 1 97 265 LEU B C 1
ATOM 5500 O O . LEU B 1 265 ? 16.953 -16.656 -4.488 1 97 265 LEU B O 1
ATOM 5504 N N . TYR B 1 266 ? 17.797 -16.656 -2.389 1 97.44 266 TYR B N 1
ATOM 5505 C CA . TYR B 1 266 ? 18.516 -15.398 -2.637 1 97.44 266 TYR B CA 1
ATOM 5506 C C . TYR B 1 266 ? 19.953 -15.664 -3.055 1 97.44 266 TYR B C 1
ATOM 5508 O O . TYR B 1 266 ? 20.688 -14.742 -3.42 1 97.44 266 TYR B O 1
ATOM 5516 N N . GLY B 1 267 ? 20.422 -16.906 -2.969 1 97.12 267 GLY B N 1
ATOM 5517 C CA . GLY B 1 267 ? 21.734 -17.281 -3.439 1 97.12 267 GLY B CA 1
ATOM 5518 C C . GLY B 1 267 ? 22.844 -16.984 -2.438 1 97.12 267 GLY B C 1
ATOM 5519 O O . GLY B 1 267 ? 24.016 -17.172 -2.73 1 97.12 267 GLY B O 1
ATOM 5520 N N . ILE B 1 268 ? 22.5 -16.484 -1.352 1 96.56 268 ILE B N 1
ATOM 5521 C CA . ILE B 1 268 ? 23.422 -16.047 -0.311 1 96.56 268 ILE B CA 1
ATOM 5522 C C . ILE B 1 268 ? 22.766 -16.203 1.06 1 96.56 268 ILE B C 1
ATOM 5524 O O . ILE B 1 268 ? 21.547 -16.156 1.173 1 96.56 268 ILE B O 1
ATOM 5528 N N . SER B 1 269 ? 23.531 -16.469 2.064 1 96.12 269 SER B N 1
ATOM 5529 C CA . SER B 1 269 ? 22.969 -16.641 3.4 1 96.12 269 SER B CA 1
ATOM 5530 C C . SER B 1 269 ? 22.453 -15.328 3.963 1 96.12 269 SER B C 1
ATOM 5532 O O . SER B 1 269 ? 22.844 -14.25 3.508 1 96.12 269 SER B O 1
ATOM 5534 N N . GLN B 1 270 ? 21.594 -15.398 4.918 1 95.62 270 GLN B N 1
ATOM 5535 C CA . GLN B 1 270 ? 21 -14.227 5.551 1 95.62 270 GLN B CA 1
ATOM 5536 C C . GLN B 1 270 ? 22.062 -13.352 6.207 1 95.62 270 GLN B C 1
ATOM 5538 O O . GLN B 1 270 ? 22.031 -12.125 6.078 1 95.62 270 GLN B O 1
ATOM 5543 N N . GLU B 1 271 ? 22.969 -14 6.922 1 94.75 271 GLU B N 1
ATOM 5544 C CA . GLU B 1 271 ? 24.016 -13.266 7.621 1 94.75 271 GLU B CA 1
ATOM 5545 C C . GLU B 1 271 ? 24.922 -12.531 6.633 1 94.75 271 GLU B C 1
ATOM 5547 O O . GLU B 1 271 ? 25.266 -11.367 6.84 1 94.75 271 GLU B O 1
ATOM 5552 N N . GLU B 1 272 ? 25.219 -13.227 5.645 1 96.69 272 GLU B N 1
ATOM 5553 C CA . GLU B 1 272 ? 26.125 -12.633 4.668 1 96.69 272 GLU B CA 1
ATOM 5554 C C . GLU B 1 272 ? 25.469 -11.453 3.959 1 96.69 272 GLU B C 1
ATOM 5556 O O . GLU B 1 272 ? 26.125 -10.422 3.73 1 96.69 272 GLU B O 1
ATOM 5561 N N . VAL B 1 273 ? 24.234 -11.625 3.592 1 97.31 273 VAL B N 1
ATOM 5562 C CA . VAL B 1 273 ? 23.594 -10.547 2.848 1 97.31 273 VAL B CA 1
ATOM 5563 C C . VAL B 1 273 ? 23.438 -9.32 3.742 1 97.31 273 VAL B C 1
ATOM 5565 O O . VAL B 1 273 ? 23.578 -8.188 3.275 1 97.31 273 VAL B O 1
ATOM 5568 N N . LYS B 1 274 ? 23.172 -9.477 5.004 1 96.06 274 LYS B N 1
ATOM 5569 C CA . LYS B 1 274 ? 23.109 -8.352 5.938 1 96.06 274 LYS B CA 1
ATOM 5570 C C . LYS B 1 274 ? 24.422 -7.582 5.969 1 96.06 274 LYS B C 1
ATOM 5572 O O . LYS B 1 274 ? 24.422 -6.352 5.938 1 96.06 274 LYS B O 1
ATOM 5577 N N . SER B 1 275 ? 25.438 -8.375 6.023 1 96 275 SER B N 1
ATOM 5578 C CA . SER B 1 275 ? 26.766 -7.789 6.039 1 96 275 SER B CA 1
ATOM 5579 C C . SER B 1 275 ? 27.047 -7.016 4.754 1 96 275 SER B C 1
ATOM 5581 O O . SER B 1 275 ? 27.594 -5.906 4.793 1 96 275 SER B O 1
ATOM 5583 N N . LEU B 1 276 ? 26.672 -7.57 3.684 1 97.31 276 LEU B N 1
ATOM 5584 C CA . LEU B 1 276 ? 26.906 -6.93 2.396 1 97.31 276 LEU B CA 1
ATOM 5585 C C . LEU B 1 276 ? 26.031 -5.684 2.24 1 97.31 276 LEU B C 1
ATOM 5587 O O . LEU B 1 276 ? 26.469 -4.688 1.657 1 97.31 276 LEU B O 1
ATOM 5591 N N . LEU B 1 277 ? 24.812 -5.754 2.711 1 97.12 277 LEU B N 1
ATOM 5592 C CA . LEU B 1 277 ? 23.906 -4.605 2.652 1 97.12 277 LEU B CA 1
ATOM 5593 C C . LEU B 1 277 ? 24.469 -3.441 3.463 1 97.12 277 LEU B C 1
ATOM 5595 O O . LEU B 1 277 ? 24.391 -2.287 3.033 1 97.12 277 LEU B O 1
ATOM 5599 N N . GLU B 1 278 ? 25.031 -3.715 4.617 1 94.25 278 GLU B N 1
ATOM 5600 C CA . GLU B 1 278 ? 25.641 -2.688 5.457 1 94.25 278 GLU B CA 1
ATOM 5601 C C . GLU B 1 278 ? 26.828 -2.031 4.766 1 94.25 278 GLU B C 1
ATOM 5603 O O . GLU B 1 278 ? 26.953 -0.805 4.762 1 94.25 278 GLU B O 1
ATOM 5608 N N . MET B 1 279 ? 27.625 -2.85 4.258 1 93 279 MET B N 1
ATOM 5609 C CA . MET B 1 279 ? 28.766 -2.326 3.508 1 93 279 MET B CA 1
ATOM 5610 C C . MET B 1 279 ? 28.297 -1.438 2.359 1 93 279 MET B C 1
ATOM 5612 O O . MET B 1 279 ? 28.828 -0.34 2.164 1 93 279 MET B O 1
ATOM 5616 N N . ASP B 1 280 ? 27.328 -1.931 1.614 1 95 280 ASP B N 1
ATOM 5617 C CA . ASP B 1 280 ? 26.828 -1.202 0.452 1 95 280 ASP B CA 1
ATOM 5618 C C . ASP B 1 280 ? 26.234 0.141 0.862 1 95 280 ASP B C 1
ATOM 5620 O O . ASP B 1 280 ? 26.422 1.147 0.178 1 95 280 ASP B O 1
ATOM 5624 N N . LYS B 1 281 ? 25.562 0.105 1.932 1 92.06 281 LYS B N 1
ATOM 5625 C CA . LYS B 1 281 ? 24.969 1.339 2.455 1 92.06 281 LYS B CA 1
ATOM 5626 C C . LYS B 1 281 ? 26.062 2.361 2.779 1 92.06 281 LYS B C 1
ATOM 5628 O O . LYS B 1 281 ? 25.922 3.541 2.451 1 92.06 281 LYS B O 1
ATOM 5633 N N . GLN B 1 282 ? 27.094 1.935 3.387 1 89.31 282 GLN B N 1
ATOM 5634 C CA . GLN B 1 282 ? 28.219 2.797 3.744 1 89.31 282 GLN B CA 1
ATOM 5635 C C . GLN B 1 282 ? 28.938 3.312 2.498 1 89.31 282 GLN B C 1
ATOM 5637 O O . GLN B 1 282 ? 29.547 4.387 2.521 1 89.31 282 GLN B O 1
ATOM 5642 N N . CYS B 1 283 ? 28.781 2.568 1.472 1 92.12 283 CYS B N 1
ATOM 5643 C CA . CYS B 1 283 ? 29.438 2.941 0.228 1 92.12 283 CYS B CA 1
ATOM 5644 C C . CYS B 1 283 ? 28.484 3.668 -0.706 1 92.12 283 CYS B C 1
ATOM 5646 O O . CYS B 1 283 ? 28.719 3.742 -1.913 1 92.12 283 CYS B O 1
ATOM 5648 N N . GLY B 1 284 ? 27.422 4.117 -0.16 1 89 284 GLY B N 1
ATOM 5649 C CA . GLY B 1 284 ? 26.484 4.926 -0.927 1 89 284 GLY B CA 1
ATOM 5650 C C . GLY B 1 284 ? 25.609 4.105 -1.851 1 89 284 GLY B C 1
ATOM 5651 O O . GLY B 1 284 ? 25.031 4.637 -2.805 1 89 284 GLY B O 1
ATOM 5652 N N . GLY B 1 285 ? 25.562 2.791 -1.731 1 92.62 285 GLY B N 1
ATOM 5653 C CA . GLY B 1 285 ? 24.703 1.936 -2.537 1 92.62 285 GLY B CA 1
ATOM 5654 C C . GLY B 1 285 ? 25.281 1.644 -3.912 1 92.62 285 GLY B C 1
ATOM 5655 O O . GLY B 1 285 ? 24.547 1.299 -4.836 1 92.62 285 GLY B O 1
ATOM 5656 N N . MET B 1 286 ? 26.469 1.785 -4.016 1 92.12 286 MET B N 1
ATOM 5657 C CA . MET B 1 286 ? 27.125 1.716 -5.32 1 92.12 286 MET B CA 1
ATOM 5658 C C . MET B 1 286 ? 27.078 0.295 -5.871 1 92.12 286 MET B C 1
ATOM 5660 O O . MET B 1 286 ? 27.047 0.099 -7.09 1 92.12 286 MET B O 1
ATOM 5664 N N . PHE B 1 287 ? 27.031 -0.665 -5.02 1 95.38 287 PHE B N 1
ATOM 5665 C CA . PHE B 1 287 ? 27.172 -2.047 -5.465 1 95.38 287 PHE B CA 1
ATOM 5666 C C . PHE B 1 287 ? 25.797 -2.672 -5.691 1 95.38 287 PHE B C 1
ATOM 5668 O O . PHE B 1 287 ? 25.688 -3.816 -6.137 1 95.38 287 PHE B O 1
ATOM 5675 N N . GLN B 1 288 ? 24.734 -2.1 -5.344 1 95.94 288 GLN B N 1
ATOM 5676 C CA . GLN B 1 288 ? 23.344 -2.48 -5.609 1 95.94 288 GLN B CA 1
ATOM 5677 C C . GLN B 1 288 ? 23.047 -3.867 -5.047 1 95.94 288 GLN B C 1
ATOM 5679 O O . GLN B 1 288 ? 22.406 -4.688 -5.719 1 95.94 288 GLN B O 1
ATOM 5684 N N . VAL B 1 289 ? 23.484 -4.098 -3.857 1 97.38 289 VAL B N 1
ATOM 5685 C CA . VAL B 1 289 ? 23.375 -5.41 -3.232 1 97.38 289 VAL B CA 1
ATOM 5686 C C . VAL B 1 289 ? 21.891 -5.777 -3.076 1 97.38 289 VAL B C 1
ATOM 5688 O O . VAL B 1 289 ? 21.484 -6.883 -3.434 1 97.38 289 VAL B O 1
ATOM 5691 N N . GLU B 1 290 ? 21.078 -4.902 -2.646 1 96.38 290 GLU B N 1
ATOM 5692 C CA . GLU B 1 290 ? 19.672 -5.18 -2.404 1 96.38 290 GLU B CA 1
ATOM 5693 C C . GLU B 1 290 ? 18.953 -5.574 -3.695 1 96.38 290 GLU B C 1
ATOM 5695 O O . GLU B 1 290 ? 18.219 -6.559 -3.727 1 96.38 290 GLU B O 1
ATOM 5700 N N . SER B 1 291 ? 19.25 -4.875 -4.75 1 94.94 291 SER B N 1
ATOM 5701 C CA . SER B 1 291 ? 18.578 -5.117 -6.023 1 94.94 291 SER B CA 1
ATOM 5702 C C . SER B 1 291 ? 19.016 -6.441 -6.637 1 94.94 291 SER B C 1
ATOM 5704 O O . SER B 1 291 ? 18.188 -7.25 -7.051 1 94.94 291 SER B O 1
ATOM 5706 N N . ILE B 1 292 ? 20.281 -6.629 -6.641 1 97.06 292 ILE B N 1
ATOM 5707 C CA . ILE B 1 292 ? 20.828 -7.789 -7.344 1 97.06 292 ILE B CA 1
ATOM 5708 C C . ILE B 1 292 ? 20.453 -9.07 -6.59 1 97.06 292 ILE B C 1
ATOM 5710 O O . ILE B 1 292 ? 20.031 -10.055 -7.199 1 97.06 292 ILE B O 1
ATOM 5714 N N . VAL B 1 293 ? 20.594 -9.047 -5.301 1 97.56 293 VAL B N 1
ATOM 5715 C CA . VAL B 1 293 ? 20.188 -10.203 -4.504 1 97.56 293 VAL B CA 1
ATOM 5716 C C . VAL B 1 293 ? 18.672 -10.406 -4.629 1 97.56 293 VAL B C 1
ATOM 5718 O O . VAL B 1 293 ? 18.203 -11.547 -4.711 1 97.56 293 VAL B O 1
ATOM 5721 N N . GLY B 1 294 ? 17.953 -9.328 -4.656 1 95.12 294 GLY B N 1
ATOM 5722 C CA . GLY B 1 294 ? 16.516 -9.391 -4.852 1 95.12 294 GLY B CA 1
ATOM 5723 C C . GLY B 1 294 ? 16.125 -10.023 -6.172 1 95.12 294 GLY B C 1
ATOM 5724 O O . GLY B 1 294 ? 15.133 -10.75 -6.246 1 95.12 294 GLY B O 1
ATOM 5725 N N . TYR B 1 295 ? 16.891 -9.758 -7.223 1 93.56 295 TYR B N 1
ATOM 5726 C CA . TYR B 1 295 ? 16.656 -10.375 -8.523 1 93.56 295 TYR B CA 1
ATOM 5727 C C . TYR B 1 295 ? 16.719 -11.898 -8.422 1 93.56 295 TYR B C 1
ATOM 5729 O O . TYR B 1 295 ? 15.867 -12.594 -8.984 1 93.56 295 TYR B O 1
ATOM 5737 N N . HIS B 1 296 ? 17.688 -12.344 -7.746 1 96.06 296 HIS B N 1
ATOM 5738 C CA . HIS B 1 296 ? 17.828 -13.789 -7.566 1 96.06 296 HIS B CA 1
ATOM 5739 C C . HIS B 1 296 ? 16.594 -14.375 -6.883 1 96.06 296 HIS B C 1
ATOM 5741 O O . 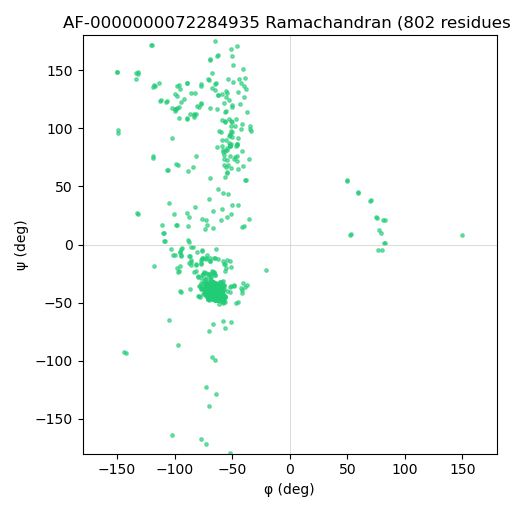HIS B 1 296 ? 16.047 -15.375 -7.344 1 96.06 296 HIS B O 1
ATOM 5747 N N . GLY B 1 297 ? 16.219 -13.688 -5.816 1 94.44 297 GLY B N 1
ATOM 5748 C CA . GLY B 1 297 ? 15.055 -14.141 -5.078 1 94.44 297 GLY B CA 1
ATOM 5749 C C . GLY B 1 297 ? 13.805 -14.227 -5.934 1 94.44 297 GLY B C 1
ATOM 5750 O O . GLY B 1 297 ? 13.07 -15.211 -5.867 1 94.44 297 GLY B O 1
ATOM 5751 N N . THR B 1 298 ? 13.609 -13.234 -6.715 1 90.06 298 THR B N 1
ATOM 5752 C CA . THR B 1 298 ? 12.422 -13.172 -7.562 1 90.06 298 THR B CA 1
ATOM 5753 C C . THR B 1 298 ? 12.445 -14.281 -8.602 1 90.06 298 THR B C 1
ATOM 5755 O O . THR B 1 298 ? 11.438 -14.969 -8.805 1 90.06 298 THR B O 1
ATOM 5758 N N . LEU B 1 299 ? 13.516 -14.539 -9.281 1 91.44 299 LEU B N 1
ATOM 5759 C CA . LEU B 1 299 ? 13.617 -15.547 -10.328 1 91.44 299 LEU B CA 1
ATOM 5760 C C . LEU B 1 299 ? 13.453 -16.953 -9.75 1 91.44 299 LEU B C 1
ATOM 5762 O O . LEU B 1 299 ? 12.836 -17.812 -10.383 1 91.44 299 LEU B O 1
ATOM 5766 N N . TYR B 1 300 ? 13.953 -17.125 -8.562 1 93.75 300 TYR B N 1
ATOM 5767 C CA . TYR B 1 300 ? 13.82 -18.422 -7.926 1 93.75 300 TYR B CA 1
ATOM 5768 C C . TYR B 1 300 ? 12.391 -18.656 -7.449 1 93.75 300 TYR B C 1
ATOM 5770 O O . TYR B 1 300 ? 11.867 -19.766 -7.543 1 93.75 300 TYR B O 1
ATOM 5778 N N . ALA B 1 301 ? 11.82 -17.594 -6.898 1 91.44 301 ALA B N 1
ATOM 5779 C CA . ALA B 1 301 ? 10.43 -17.719 -6.48 1 91.44 301 ALA B CA 1
ATOM 5780 C C . ALA B 1 301 ? 9.523 -18.062 -7.664 1 91.44 301 ALA B C 1
ATOM 5782 O O . ALA B 1 301 ? 8.578 -18.844 -7.523 1 91.44 301 ALA B O 1
ATOM 5783 N N . ARG B 1 302 ? 9.828 -17.516 -8.789 1 88.94 302 ARG B N 1
ATOM 5784 C CA . ARG B 1 302 ? 9.078 -17.781 -10.008 1 88.94 302 ARG B CA 1
ATOM 5785 C C . ARG B 1 302 ? 9.516 -19.094 -10.648 1 88.94 302 ARG B C 1
ATOM 5787 O O . ARG B 1 302 ? 8.859 -19.609 -11.555 1 88.94 302 ARG B O 1
ATOM 5794 N N . LYS B 1 303 ? 10.742 -19.641 -10.258 1 90.44 303 LYS B N 1
ATOM 5795 C CA . LYS B 1 303 ? 11.289 -20.922 -10.703 1 90.44 303 LYS B CA 1
ATOM 5796 C C . LYS B 1 303 ? 11.703 -20.859 -12.172 1 90.44 303 LYS B C 1
ATOM 5798 O O . LYS B 1 303 ? 11.5 -21.812 -12.914 1 90.44 303 LYS B O 1
ATOM 5803 N N . ILE B 1 304 ? 12.305 -19.594 -12.555 1 89.62 304 ILE B N 1
ATOM 5804 C CA . ILE B 1 304 ? 12.625 -19.469 -13.969 1 89.62 304 ILE B CA 1
ATOM 5805 C C . ILE B 1 304 ? 14.047 -18.922 -14.133 1 89.62 304 ILE B C 1
ATOM 5807 O O . ILE B 1 304 ? 14.305 -18.109 -15.016 1 89.62 304 ILE B O 1
ATOM 5811 N N . PRO B 1 305 ? 14.914 -19.141 -13.219 1 90.44 305 PRO B N 1
ATOM 5812 C CA . PRO B 1 305 ? 16.266 -18.625 -13.453 1 90.44 305 PRO B CA 1
ATOM 5813 C C . PRO B 1 305 ? 16.953 -19.297 -14.641 1 90.44 305 PRO B C 1
ATOM 5815 O O . PRO B 1 305 ? 16.781 -20.516 -14.852 1 90.44 305 PRO B O 1
ATOM 5818 N N . SER B 1 306 ? 17.641 -18.531 -15.453 1 90.12 306 SER B N 1
ATOM 5819 C CA . SER B 1 306 ? 18.359 -19.016 -16.625 1 90.12 306 SER B CA 1
ATOM 5820 C C . SER B 1 306 ? 19.672 -18.281 -16.812 1 90.12 306 SER B C 1
ATOM 5822 O O . SER B 1 306 ? 20.688 -18.609 -16.188 1 90.12 306 SER B O 1
ATOM 5824 N N . GLY B 1 307 ? 19.625 -17.266 -17.578 1 91.31 307 GLY B N 1
ATOM 5825 C CA . GLY B 1 307 ? 20.844 -16.547 -17.906 1 91.31 307 GLY B CA 1
ATOM 5826 C C . GLY B 1 307 ? 21.391 -15.719 -16.766 1 91.31 307 GLY B C 1
ATOM 5827 O O . GLY B 1 307 ? 22.531 -15.281 -16.797 1 91.31 307 GLY B O 1
ATOM 5828 N N . PHE B 1 308 ? 20.672 -15.523 -15.703 1 95.69 308 PHE B N 1
ATOM 5829 C CA . PHE B 1 308 ? 21.016 -14.656 -14.586 1 95.69 308 PHE B CA 1
ATOM 5830 C C . PHE B 1 308 ? 22 -15.336 -13.648 1 95.69 308 PHE B C 1
ATOM 5832 O O . PHE B 1 308 ? 22.797 -14.672 -12.977 1 95.69 308 PHE B O 1
ATOM 5839 N N . LEU B 1 309 ? 22.078 -16.641 -13.516 1 95.94 309 LEU B N 1
ATOM 5840 C CA . LEU B 1 309 ? 22.75 -17.375 -12.453 1 95.94 309 LEU B CA 1
ATOM 5841 C C . LEU B 1 309 ? 24.266 -17.203 -12.523 1 95.94 309 LEU B C 1
ATOM 5843 O O . LEU B 1 309 ? 24.906 -16.844 -11.531 1 95.94 309 LEU B O 1
ATOM 5847 N N . GLN B 1 310 ? 24.812 -17.328 -13.703 1 95.56 310 GLN B N 1
ATOM 5848 C CA . GLN B 1 310 ? 26.266 -17.297 -13.836 1 95.56 310 GLN B CA 1
ATOM 5849 C C . GLN B 1 310 ? 26.797 -15.891 -13.555 1 95.56 310 GLN B C 1
ATOM 5851 O O . GLN B 1 310 ? 27.734 -15.727 -12.766 1 95.56 310 GLN B O 1
ATOM 5856 N N . PRO B 1 311 ? 26.188 -14.883 -14.109 1 97.06 311 PRO B N 1
ATOM 5857 C CA . PRO B 1 311 ? 26.641 -13.523 -13.758 1 97.06 311 PRO B CA 1
ATOM 5858 C C . PRO B 1 311 ? 26.469 -13.219 -12.273 1 97.06 311 PRO B C 1
ATOM 5860 O O . PRO B 1 311 ? 27.312 -12.523 -11.695 1 97.06 311 PRO B O 1
ATOM 5863 N N . PHE B 1 312 ? 25.453 -13.695 -11.672 1 97.94 312 PHE B N 1
ATOM 5864 C CA . PHE B 1 312 ? 25.234 -13.453 -10.25 1 97.94 312 PHE B CA 1
ATOM 5865 C C . PHE B 1 312 ? 26.344 -14.062 -9.414 1 97.94 312 PHE B C 1
ATOM 5867 O O . PHE B 1 312 ? 26.859 -13.43 -8.492 1 97.94 312 PHE B O 1
ATOM 5874 N N . LYS B 1 313 ? 26.672 -15.258 -9.742 1 96.88 313 LYS B N 1
ATOM 5875 C CA . LYS B 1 313 ? 27.75 -15.93 -9.016 1 96.88 313 LYS B CA 1
ATOM 5876 C C . LYS B 1 313 ? 29.047 -15.148 -9.109 1 96.88 313 LYS B C 1
ATOM 5878 O O . LYS B 1 313 ? 29.75 -14.961 -8.109 1 96.88 313 LYS B O 1
ATOM 5883 N N . LYS B 1 314 ? 29.344 -14.719 -10.281 1 97.56 314 LYS B N 1
ATOM 5884 C CA . LYS B 1 314 ? 30.562 -13.93 -10.5 1 97.56 314 LYS B CA 1
ATOM 5885 C C . LYS B 1 314 ? 30.484 -12.602 -9.75 1 97.56 314 LYS B C 1
ATOM 5887 O O . LYS B 1 314 ? 31.484 -12.18 -9.141 1 97.56 314 LYS B O 1
ATOM 5892 N N . TRP B 1 315 ? 29.375 -11.961 -9.844 1 98.38 315 TRP B N 1
ATOM 5893 C CA . TRP B 1 315 ? 29.156 -10.695 -9.141 1 98.38 315 TRP B CA 1
ATOM 5894 C C . TRP B 1 315 ? 29.328 -10.875 -7.637 1 98.38 315 TRP B C 1
ATOM 5896 O O . TRP B 1 315 ? 29.984 -10.07 -6.973 1 98.38 315 TRP B O 1
ATOM 5906 N N . LEU B 1 316 ? 28.734 -11.953 -7.082 1 98.12 316 LEU B N 1
ATOM 5907 C CA . LEU B 1 316 ? 28.797 -12.227 -5.648 1 98.12 316 LEU B CA 1
ATOM 5908 C C . LEU B 1 316 ? 30.234 -12.445 -5.199 1 98.12 316 LEU B C 1
ATOM 5910 O O . LEU B 1 316 ? 30.641 -11.938 -4.152 1 98.12 316 LEU B O 1
ATOM 5914 N N . GLU B 1 317 ? 30.984 -13.156 -5.984 1 97.44 317 GLU B N 1
ATOM 5915 C CA . GLU B 1 317 ? 32.406 -13.375 -5.672 1 97.44 317 GLU B CA 1
ATOM 5916 C C . GLU B 1 317 ? 33.156 -12.055 -5.676 1 97.44 317 GLU B C 1
ATOM 5918 O O . GLU B 1 317 ? 34 -11.812 -4.797 1 97.44 317 GLU B O 1
ATOM 5923 N N . ALA B 1 318 ? 32.875 -11.266 -6.641 1 97.44 318 ALA B N 1
ATOM 5924 C CA . ALA B 1 318 ? 33.531 -9.977 -6.754 1 97.44 318 ALA B CA 1
ATOM 5925 C C . ALA B 1 318 ? 33.188 -9.07 -5.574 1 97.44 318 ALA B C 1
ATOM 5927 O O . ALA B 1 318 ? 34.062 -8.398 -5.02 1 97.44 318 ALA B O 1
ATOM 5928 N N . VAL B 1 319 ? 31.938 -9.031 -5.199 1 97.19 319 VAL B N 1
ATOM 5929 C CA . VAL B 1 319 ? 31.5 -8.164 -4.109 1 97.19 319 VAL B CA 1
ATOM 5930 C C . VAL B 1 319 ? 32.094 -8.648 -2.793 1 97.19 319 VAL B C 1
ATOM 5932 O O . VAL B 1 319 ? 32.406 -7.848 -1.915 1 97.19 319 VAL B O 1
ATOM 5935 N N . ARG B 1 320 ? 32.219 -9.953 -2.646 1 96.69 320 ARG B N 1
ATOM 5936 C CA . ARG B 1 320 ? 32.906 -10.516 -1.479 1 96.69 320 ARG B CA 1
ATOM 5937 C C . ARG B 1 320 ? 34.344 -10.031 -1.388 1 96.69 320 ARG B C 1
ATOM 5939 O O . ARG B 1 320 ? 34.812 -9.719 -0.3 1 96.69 320 ARG B O 1
ATOM 5946 N N . LYS B 1 321 ? 34.969 -9.984 -2.488 1 96.12 321 LYS B N 1
ATOM 5947 C CA . LYS B 1 321 ? 36.344 -9.484 -2.529 1 96.12 321 LYS B CA 1
ATOM 5948 C C . LYS B 1 321 ? 36.406 -8.008 -2.141 1 96.12 321 LYS B C 1
ATOM 5950 O O . LYS B 1 321 ? 37.312 -7.582 -1.442 1 96.12 321 LYS B O 1
ATOM 5955 N N . VAL B 1 322 ? 35.5 -7.254 -2.602 1 95.5 322 VAL B N 1
ATOM 5956 C CA . VAL B 1 322 ? 35.438 -5.848 -2.227 1 95.5 322 VAL B CA 1
ATOM 5957 C C . VAL B 1 322 ? 35.312 -5.727 -0.709 1 95.5 322 VAL B C 1
ATOM 5959 O O . VAL B 1 322 ? 36 -4.93 -0.085 1 95.5 322 VAL B O 1
ATOM 5962 N N . LYS B 1 323 ? 34.406 -6.465 -0.195 1 94.56 323 LYS B N 1
ATOM 5963 C CA . LYS B 1 323 ? 34.188 -6.422 1.249 1 94.56 323 LYS B CA 1
ATOM 5964 C C . LYS B 1 323 ? 35.469 -6.766 2.002 1 94.56 323 LYS B C 1
ATOM 5966 O O . LYS B 1 323 ? 35.812 -6.125 3.004 1 94.56 323 LYS B O 1
ATOM 5971 N N . SER B 1 324 ? 36.125 -7.82 1.542 1 93.75 324 SER B N 1
ATOM 5972 C CA . SER B 1 324 ? 37.375 -8.227 2.174 1 93.75 324 SER B CA 1
ATOM 5973 C C . SER B 1 324 ? 38.406 -7.09 2.158 1 93.75 324 SER B C 1
ATOM 5975 O O . SER B 1 324 ? 39.125 -6.871 3.143 1 93.75 324 SER B O 1
ATOM 5977 N N . GLN B 1 325 ? 38.469 -6.32 1.09 1 92.25 325 GLN B N 1
ATOM 5978 C CA . GLN B 1 325 ? 39.406 -5.203 0.97 1 92.25 325 GLN B CA 1
ATOM 5979 C C . GLN B 1 325 ? 39 -4.059 1.899 1 92.25 325 GLN B C 1
ATOM 5981 O O . GLN B 1 325 ? 39.875 -3.387 2.465 1 92.25 325 GLN B O 1
ATOM 5986 N N . ILE B 1 326 ? 37.781 -3.898 2.037 1 89.56 326 ILE B N 1
ATOM 5987 C CA . ILE B 1 326 ? 37.281 -2.836 2.908 1 89.56 326 ILE B CA 1
ATOM 5988 C C . ILE B 1 326 ? 37.531 -3.211 4.367 1 89.56 326 ILE B C 1
ATOM 5990 O O . ILE B 1 326 ? 37.938 -2.365 5.172 1 89.56 326 ILE B O 1
ATOM 5994 N N . ASP B 1 327 ? 37.281 -4.438 4.801 1 86.75 327 ASP B N 1
ATOM 5995 C CA . ASP B 1 327 ? 37.438 -4.902 6.176 1 86.75 327 ASP B CA 1
ATOM 5996 C C . ASP B 1 327 ? 38.906 -4.953 6.566 1 86.75 327 ASP B C 1
ATOM 5998 O O . ASP B 1 327 ? 39.25 -4.75 7.734 1 86.75 327 ASP B O 1
ATOM 6002 N N . ASP B 1 328 ? 39.719 -5.453 5.801 1 77.31 328 ASP B N 1
ATOM 6003 C CA . ASP B 1 328 ? 41.125 -5.59 6.086 1 77.31 328 ASP B CA 1
ATOM 6004 C C . ASP B 1 328 ? 41.75 -4.234 6.414 1 77.31 328 ASP B C 1
ATOM 6006 O O . ASP B 1 328 ? 42.781 -4.164 7.117 1 77.31 328 ASP B O 1
ATOM 6010 N N . THR B 1 329 ? 41.094 -3.256 6.078 1 60.53 329 THR B N 1
ATOM 6011 C CA . THR B 1 329 ? 41.719 -1.981 6.391 1 60.53 329 THR B CA 1
ATOM 6012 C C . THR B 1 329 ? 41.344 -1.513 7.793 1 60.53 329 THR B C 1
ATOM 6014 O O . THR B 1 329 ? 40.188 -1.188 8.047 1 60.53 329 THR B O 1
ATOM 6017 N N . ILE B 1 330 ? 41.688 -2.211 8.992 1 53.56 330 ILE B N 1
ATOM 6018 C CA . ILE B 1 330 ? 41.625 -2.262 10.453 1 53.56 330 ILE B CA 1
ATOM 6019 C C . ILE B 1 330 ? 41.344 -0.864 11.008 1 53.56 330 ILE B C 1
ATOM 6021 O O . ILE B 1 330 ? 40.719 -0.713 12.047 1 53.56 330 ILE B O 1
ATOM 6025 N N . GLY B 1 331 ? 41.531 0.338 10.5 1 46.41 331 GLY B N 1
ATOM 6026 C CA . GLY B 1 331 ? 41.656 1.578 11.242 1 46.41 331 GLY B CA 1
ATOM 6027 C C . GLY B 1 331 ? 40.469 2.502 11.102 1 46.41 331 GLY B C 1
ATOM 6028 O O . GLY B 1 331 ? 40.594 3.715 11.281 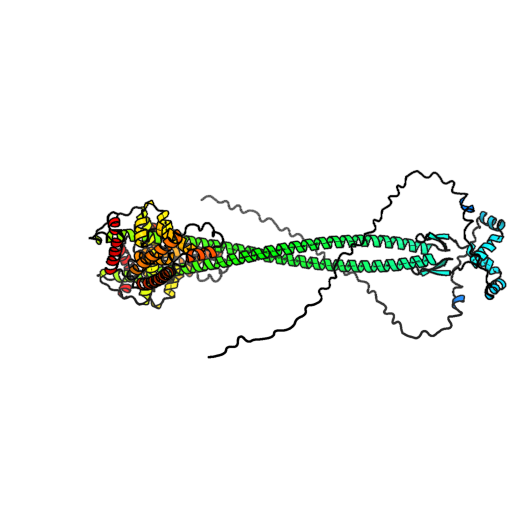1 46.41 331 GLY B O 1
ATOM 6029 N N . LEU B 1 332 ? 39.406 2.145 10.562 1 49.16 332 LEU B N 1
ATOM 6030 C CA . LEU B 1 332 ? 38.406 3.172 10.25 1 49.16 332 LEU B CA 1
ATOM 6031 C C . LEU B 1 332 ? 37.656 3.623 11.5 1 49.16 332 LEU B C 1
ATOM 6033 O O . LEU B 1 332 ? 36.5 3.266 11.711 1 49.16 332 LEU B O 1
ATOM 6037 N N . ASP B 1 333 ? 38.125 3.477 12.703 1 44.19 333 ASP B N 1
ATOM 6038 C CA . ASP B 1 333 ? 37.469 4.141 13.828 1 44.19 333 ASP B CA 1
ATOM 6039 C C . ASP B 1 333 ? 37.062 5.562 13.453 1 44.19 333 ASP B C 1
ATOM 6041 O O . ASP B 1 333 ? 36.188 6.145 14.094 1 44.19 333 ASP B O 1
ATOM 6045 N N . ALA B 1 334 ? 37.938 6.27 12.75 1 44.66 334 ALA B N 1
ATOM 6046 C CA . ALA B 1 334 ? 37.906 7.73 12.812 1 44.66 334 ALA B CA 1
ATOM 6047 C C . ALA B 1 334 ? 36.719 8.281 12.023 1 44.66 334 ALA B C 1
ATOM 6049 O O . ALA B 1 334 ? 36.406 9.461 12.141 1 44.66 334 ALA B O 1
ATOM 6050 N N . CYS B 1 335 ? 36.281 7.711 10.891 1 46.66 335 CYS B N 1
ATOM 6051 C CA . CYS B 1 335 ? 35.5 8.586 10.023 1 46.66 335 CYS B CA 1
ATOM 6052 C C . CYS B 1 335 ? 34.031 8.523 10.375 1 46.66 335 CYS B C 1
ATOM 6054 O O . CYS B 1 335 ? 33.219 8.047 9.578 1 46.66 335 CYS B O 1
ATOM 6056 N N . GLN B 1 336 ? 33.656 8.25 11.461 1 48.09 336 GLN B N 1
ATOM 6057 C CA . GLN B 1 336 ? 32.25 8.273 11.859 1 48.09 336 GLN B CA 1
ATOM 6058 C C . GLN B 1 336 ? 31.594 9.609 11.516 1 48.09 336 GLN B C 1
ATOM 6060 O O . GLN B 1 336 ? 30.391 9.773 11.656 1 48.09 336 GLN B O 1
ATOM 6065 N N . GLU B 1 337 ? 32.469 10.57 11.219 1 50.94 337 GLU B N 1
ATOM 6066 C CA . GLU B 1 337 ? 31.781 11.852 11.156 1 50.94 337 GLU B CA 1
ATOM 6067 C C . GLU B 1 337 ? 30.828 11.906 9.977 1 50.94 337 GLU B C 1
ATOM 6069 O O . GLU B 1 337 ? 29.609 11.992 10.156 1 50.94 337 GLU B O 1
ATOM 6074 N N . ASP B 1 338 ? 31.328 12.578 8.688 1 59.59 338 ASP B N 1
ATOM 6075 C CA . ASP B 1 338 ? 30.438 12.953 7.594 1 59.59 338 ASP B CA 1
ATOM 6076 C C . ASP B 1 338 ? 30.219 11.789 6.633 1 59.59 338 ASP B C 1
ATOM 6078 O O . ASP B 1 338 ? 31.172 11.172 6.168 1 59.59 338 ASP B O 1
ATOM 6082 N N . THR B 1 339 ? 29.062 11.234 6.543 1 63.28 339 THR B N 1
ATOM 6083 C CA . THR B 1 339 ? 28.594 10.086 5.766 1 63.28 339 THR B CA 1
ATOM 6084 C C . THR B 1 339 ? 29.266 10.055 4.395 1 63.28 339 THR B C 1
ATOM 6086 O O . THR B 1 339 ? 29.672 8.992 3.924 1 63.28 339 THR B O 1
ATOM 6089 N N . VAL B 1 340 ? 29.531 11.211 3.812 1 64.44 340 VAL B N 1
ATOM 6090 C CA . VAL B 1 340 ? 30.062 11.258 2.455 1 64.44 340 VAL B CA 1
ATOM 6091 C C . VAL B 1 340 ? 31.562 10.977 2.479 1 64.44 340 VAL B C 1
ATOM 6093 O O . VAL B 1 340 ? 32.062 10.227 1.645 1 64.44 340 VAL B O 1
ATOM 6096 N N . THR B 1 341 ? 32.25 11.578 3.393 1 71.5 341 THR B N 1
ATOM 6097 C CA . THR B 1 341 ? 33.688 11.383 3.506 1 71.5 341 THR B CA 1
ATOM 6098 C C . THR B 1 341 ? 34 9.938 3.875 1 71.5 341 THR B C 1
ATOM 6100 O O . THR B 1 341 ? 34.969 9.359 3.363 1 71.5 341 THR B O 1
ATOM 6103 N N . ALA B 1 342 ? 33.188 9.414 4.609 1 75.44 342 ALA B N 1
ATOM 6104 C CA . ALA B 1 342 ? 33.375 8.023 5.02 1 75.44 342 ALA B CA 1
ATOM 6105 C C . ALA B 1 342 ? 33.188 7.074 3.844 1 75.44 342 ALA B C 1
ATOM 6107 O O . ALA B 1 342 ? 33.969 6.133 3.67 1 75.44 342 ALA B O 1
ATOM 6108 N N . CYS B 1 343 ? 32.25 7.398 2.969 1 82.38 343 CYS B N 1
ATOM 6109 C CA . CYS B 1 343 ? 31.984 6.582 1.789 1 82.38 343 CYS B CA 1
ATOM 6110 C C . CYS B 1 343 ? 33.188 6.59 0.838 1 82.38 343 CYS B C 1
ATOM 6112 O O . CYS B 1 343 ? 33.625 5.535 0.409 1 82.38 343 CYS B O 1
ATOM 6114 N N . SER B 1 344 ? 33.688 7.797 0.602 1 82.5 344 SER B N 1
ATOM 6115 C CA . SER B 1 344 ? 34.812 7.938 -0.322 1 82.5 344 SER B CA 1
ATOM 6116 C C . SER B 1 344 ? 36.062 7.242 0.215 1 82.5 344 SER B C 1
ATOM 6118 O O . SER B 1 344 ? 36.812 6.633 -0.546 1 82.5 344 SER B O 1
ATOM 6120 N N . ALA B 1 345 ? 36.25 7.344 1.466 1 83 345 ALA B N 1
ATOM 6121 C CA . ALA B 1 345 ? 37.406 6.691 2.092 1 83 345 ALA B CA 1
ATOM 6122 C C . ALA B 1 345 ? 37.312 5.172 1.97 1 83 345 ALA B C 1
ATOM 6124 O O . ALA B 1 345 ? 38.312 4.5 1.688 1 83 345 ALA B O 1
ATOM 6125 N N . LEU B 1 346 ? 36.188 4.648 2.092 1 85.62 346 LEU B N 1
ATOM 6126 C CA . LEU B 1 346 ? 36 3.207 2 1 85.62 346 LEU B CA 1
ATOM 6127 C C . LEU B 1 346 ? 36.188 2.719 0.57 1 85.62 346 LEU B C 1
ATOM 6129 O O . LEU B 1 346 ? 36.875 1.718 0.344 1 85.62 346 LEU B O 1
ATOM 6133 N N . ILE B 1 347 ? 35.688 3.514 -0.355 1 88.38 347 ILE B N 1
ATOM 6134 C CA . ILE B 1 347 ? 35.781 3.141 -1.764 1 88.38 347 ILE B CA 1
ATOM 6135 C C . ILE B 1 347 ? 37.219 3.223 -2.24 1 88.38 347 ILE B C 1
ATOM 6137 O O . ILE B 1 347 ? 37.656 2.408 -3.059 1 88.38 347 ILE B O 1
ATOM 6141 N N . SER B 1 348 ? 37.938 4.168 -1.683 1 87.88 348 SER B N 1
ATOM 6142 C CA . SER B 1 348 ? 39.344 4.352 -2.09 1 87.88 348 SER B CA 1
ATOM 6143 C C . SER B 1 348 ? 40.188 3.152 -1.695 1 87.88 348 SER B C 1
ATOM 6145 O O . SER B 1 348 ? 41.281 2.959 -2.232 1 87.88 348 SER B O 1
ATOM 6147 N N . ARG B 1 349 ? 39.656 2.33 -0.917 1 86.62 349 ARG B N 1
ATOM 6148 C CA . ARG B 1 349 ? 40.375 1.157 -0.44 1 86.62 349 ARG B CA 1
ATOM 6149 C C . ARG B 1 349 ? 40.25 -0.006 -1.417 1 86.62 349 ARG B C 1
ATOM 6151 O O . ARG B 1 349 ? 40.938 -1.007 -1.301 1 86.62 349 ARG B O 1
ATOM 6158 N N . VAL B 1 350 ? 39.375 0.11 -2.299 1 91.19 350 VAL B N 1
ATOM 6159 C CA . VAL B 1 350 ? 39.094 -0.974 -3.229 1 91.19 350 VAL B CA 1
ATOM 6160 C C . VAL B 1 350 ? 39.812 -0.749 -4.543 1 91.19 350 VAL B C 1
ATOM 6162 O O . VAL B 1 350 ? 39.875 0.375 -5.047 1 91.19 350 VAL B O 1
ATOM 6165 N N . ASP B 1 351 ? 40.406 -1.856 -5.047 1 92.12 351 ASP B N 1
ATOM 6166 C CA . ASP B 1 351 ? 41.062 -1.82 -6.344 1 92.12 351 ASP B CA 1
ATOM 6167 C C . ASP B 1 351 ? 40.125 -1.305 -7.43 1 92.12 351 ASP B C 1
ATOM 6169 O O . ASP B 1 351 ? 39 -1.769 -7.547 1 92.12 351 ASP B O 1
ATOM 6173 N N . ASP B 1 352 ? 40.594 -0.367 -8.188 1 92.19 352 ASP B N 1
ATOM 6174 C CA . ASP B 1 352 ? 39.781 0.255 -9.227 1 92.19 352 ASP B CA 1
ATOM 6175 C C . ASP B 1 352 ? 39.281 -0.784 -10.234 1 92.19 352 ASP B C 1
ATOM 6177 O O . ASP B 1 352 ? 38.125 -0.694 -10.719 1 92.19 352 ASP B O 1
ATOM 6181 N N . THR B 1 353 ? 40.125 -1.728 -10.516 1 95.31 353 THR B N 1
ATOM 6182 C CA . THR B 1 353 ? 39.75 -2.77 -11.461 1 95.31 353 THR B CA 1
ATOM 6183 C C . THR B 1 353 ? 38.594 -3.613 -10.906 1 95.31 353 THR B C 1
ATOM 6185 O O . THR B 1 353 ? 37.688 -3.99 -11.641 1 95.31 353 THR B O 1
ATOM 6188 N N . LEU B 1 354 ? 38.688 -3.852 -9.633 1 96.06 354 LEU B N 1
ATOM 6189 C CA . LEU B 1 354 ? 37.656 -4.625 -8.969 1 96.06 354 LEU B CA 1
ATOM 6190 C C . LEU B 1 354 ? 36.344 -3.84 -8.906 1 96.06 354 LEU B C 1
ATOM 6192 O O . LEU B 1 354 ? 35.281 -4.402 -9.117 1 96.06 354 LEU B O 1
ATOM 6196 N N . LEU B 1 355 ? 36.469 -2.547 -8.68 1 95.06 355 LEU B N 1
ATOM 6197 C CA . LEU B 1 355 ? 35.281 -1.685 -8.633 1 95.06 355 LEU B CA 1
ATOM 6198 C C . LEU B 1 355 ? 34.594 -1.651 -9.977 1 95.06 355 LEU B C 1
ATOM 6200 O O . LEU B 1 355 ? 33.344 -1.738 -10.039 1 95.06 355 LEU B O 1
ATOM 6204 N N . GLN B 1 356 ? 35.344 -1.598 -10.961 1 95.31 356 GLN B N 1
ATOM 6205 C CA . GLN B 1 356 ? 34.812 -1.577 -12.312 1 95.31 356 GLN B CA 1
ATOM 6206 C C . GLN B 1 356 ? 34.156 -2.918 -12.664 1 95.31 356 GLN B C 1
ATOM 6208 O O . GLN B 1 356 ? 33.094 -2.961 -13.297 1 95.31 356 GLN B O 1
ATOM 6213 N N . GLU B 1 357 ? 34.844 -3.914 -12.25 1 96.5 357 GLU B N 1
ATOM 6214 C CA . GLU B 1 357 ? 34.344 -5.254 -12.523 1 96.5 357 GLU B CA 1
ATOM 6215 C C . GLU B 1 357 ? 33 -5.484 -11.828 1 96.5 357 GLU B C 1
ATOM 6217 O O . GLU B 1 357 ? 32.062 -6.004 -12.438 1 96.5 357 GLU B O 1
ATOM 6222 N N . VAL B 1 358 ? 32.875 -5.09 -10.586 1 96.69 358 VAL B N 1
ATOM 6223 C CA . VAL B 1 358 ? 31.641 -5.262 -9.828 1 96.69 358 VAL B CA 1
ATOM 6224 C C . VAL B 1 358 ? 30.516 -4.449 -10.477 1 96.69 358 VAL B C 1
ATOM 6226 O O . VAL B 1 358 ? 29.375 -4.914 -10.57 1 96.69 358 VAL B O 1
ATOM 6229 N N . GLY B 1 359 ? 30.859 -3.275 -10.891 1 95.69 359 GLY B N 1
ATOM 6230 C CA . GLY B 1 359 ? 29.891 -2.449 -11.586 1 95.69 359 GLY B CA 1
ATOM 6231 C C . GLY B 1 359 ? 29.406 -3.068 -12.883 1 95.69 359 GLY B C 1
ATOM 6232 O O . GLY B 1 359 ? 28.203 -3.09 -13.148 1 95.69 359 GLY B O 1
ATOM 6233 N N . ARG B 1 360 ? 30.328 -3.582 -13.633 1 96.88 360 ARG B N 1
ATOM 6234 C CA . ARG B 1 360 ? 30 -4.223 -14.906 1 96.88 360 ARG B CA 1
ATOM 6235 C C . ARG B 1 360 ? 29.156 -5.469 -14.688 1 96.88 360 ARG B C 1
ATOM 6237 O O . ARG B 1 360 ? 28.141 -5.664 -15.367 1 96.88 360 ARG B O 1
ATOM 6244 N N . LEU B 1 361 ? 29.531 -6.242 -13.758 1 97.38 361 LEU B N 1
ATOM 6245 C CA . LEU B 1 361 ? 28.797 -7.465 -13.453 1 97.38 361 LEU B CA 1
ATOM 6246 C C . LEU B 1 361 ? 27.406 -7.145 -12.93 1 97.38 361 LEU B C 1
ATOM 6248 O O . LEU B 1 361 ? 26.453 -7.859 -13.227 1 97.38 361 LEU B O 1
ATOM 6252 N N . GLY B 1 362 ? 27.359 -6.086 -12.133 1 96.88 362 GLY B N 1
ATOM 6253 C CA . GLY B 1 362 ? 26.047 -5.648 -11.664 1 96.88 362 GLY B CA 1
ATOM 6254 C C . GLY B 1 362 ? 25.109 -5.285 -12.789 1 96.88 362 GLY B C 1
ATOM 6255 O O . GLY B 1 362 ? 23.922 -5.652 -12.758 1 96.88 362 GLY B O 1
ATOM 6256 N N . GLN B 1 363 ? 25.609 -4.684 -13.781 1 96.69 363 GLN B N 1
ATOM 6257 C CA . GLN B 1 363 ? 24.812 -4.309 -14.945 1 96.69 363 GLN B CA 1
ATOM 6258 C C . GLN B 1 363 ? 24.391 -5.539 -15.75 1 96.69 363 GLN B C 1
ATOM 6260 O O . GLN B 1 363 ? 23.25 -5.621 -16.219 1 96.69 363 GLN B O 1
ATOM 6265 N N . ILE B 1 364 ? 25.266 -6.41 -15.867 1 96.94 364 ILE B N 1
ATOM 6266 C CA . ILE B 1 364 ? 24.953 -7.645 -16.578 1 96.94 364 ILE B CA 1
ATOM 6267 C C . ILE B 1 364 ? 23.859 -8.414 -15.844 1 96.94 364 ILE B C 1
ATOM 6269 O O . ILE B 1 364 ? 22.953 -8.961 -16.469 1 96.94 364 ILE B O 1
ATOM 6273 N N . CYS B 1 365 ? 23.953 -8.453 -14.484 1 96.94 365 CYS B N 1
ATOM 6274 C CA . CYS B 1 365 ? 22.922 -9.102 -13.688 1 96.94 365 CYS B CA 1
ATOM 6275 C C . CYS B 1 365 ? 21.562 -8.469 -13.938 1 96.94 365 CYS B C 1
ATOM 6277 O O . CYS B 1 365 ? 20.562 -9.18 -14.109 1 96.94 365 CYS B O 1
ATOM 6279 N N . LYS B 1 366 ? 21.547 -7.164 -14 1 95.12 366 LYS B N 1
ATOM 6280 C CA . LYS B 1 366 ? 20.297 -6.453 -14.25 1 95.12 366 LYS B CA 1
ATOM 6281 C C . LYS B 1 366 ? 19.734 -6.801 -15.625 1 95.12 366 LYS B C 1
ATOM 6283 O O . LYS B 1 366 ? 18.547 -7.086 -15.758 1 95.12 366 LYS B O 1
ATOM 6288 N N . GLU B 1 367 ? 20.531 -6.863 -16.625 1 94.5 367 GLU B N 1
ATOM 6289 C CA . GLU B 1 367 ? 20.109 -7.156 -17.984 1 94.5 367 GLU B CA 1
ATOM 6290 C C . GLU B 1 367 ? 19.609 -8.594 -18.109 1 94.5 367 GLU B C 1
ATOM 6292 O O . GLU B 1 367 ? 18.562 -8.836 -18.734 1 94.5 367 GLU B O 1
ATOM 6297 N N . ARG B 1 368 ? 20.328 -9.469 -17.516 1 94.88 368 ARG B N 1
ATOM 6298 C CA . ARG B 1 368 ? 19.938 -10.875 -17.562 1 94.88 368 ARG B CA 1
ATOM 6299 C C . ARG B 1 368 ? 18.656 -11.125 -16.781 1 94.88 368 ARG B C 1
ATOM 6301 O O . ARG B 1 368 ? 17.828 -11.961 -17.188 1 94.88 368 ARG B O 1
ATOM 6308 N N . TYR B 1 369 ? 18.516 -10.391 -15.711 1 92.69 369 TYR B N 1
ATOM 6309 C CA . TYR B 1 369 ? 17.281 -10.484 -14.938 1 92.69 369 TYR B CA 1
ATOM 6310 C C . TYR B 1 369 ? 16.094 -10.047 -15.773 1 92.69 369 TYR B C 1
ATOM 6312 O O . TYR B 1 369 ? 15.055 -10.727 -15.789 1 92.69 369 TYR B O 1
ATOM 6320 N N . GLU B 1 370 ? 16.234 -8.961 -16.422 1 88.31 370 GLU B N 1
ATOM 6321 C CA . GLU B 1 370 ? 15.156 -8.461 -17.281 1 88.31 370 GLU B CA 1
ATOM 6322 C C . GLU B 1 370 ? 14.852 -9.438 -18.406 1 88.31 370 GLU B C 1
ATOM 6324 O O . GLU B 1 370 ? 13.688 -9.664 -18.734 1 88.31 370 GLU B O 1
ATOM 6329 N N . GLY B 1 371 ? 15.852 -10.047 -18.922 1 85.69 371 GLY B N 1
ATOM 6330 C CA . GLY B 1 371 ? 15.672 -11.062 -19.953 1 85.69 371 GLY B CA 1
ATOM 6331 C C . GLY B 1 371 ? 14.922 -12.281 -19.453 1 85.69 371 GLY B C 1
ATOM 6332 O O . GLY B 1 371 ? 13.977 -12.742 -20.094 1 85.69 371 GLY B O 1
ATOM 6333 N N . ASP B 1 372 ? 15.328 -12.805 -18.281 1 86.81 372 ASP B N 1
ATOM 6334 C CA . ASP B 1 372 ? 14.68 -13.969 -17.688 1 86.81 372 ASP B CA 1
ATOM 6335 C C . ASP B 1 372 ? 13.242 -13.656 -17.281 1 86.81 372 ASP B C 1
ATOM 6337 O O . ASP B 1 372 ? 12.344 -14.477 -17.469 1 86.81 372 ASP B O 1
ATOM 6341 N N . ASN B 1 373 ? 13.062 -12.453 -16.719 1 81.69 373 ASN B N 1
ATOM 6342 C CA . ASN B 1 373 ? 11.781 -12.07 -16.156 1 81.69 373 ASN B CA 1
ATOM 6343 C C . ASN B 1 373 ? 10.742 -11.789 -17.234 1 81.69 373 ASN B C 1
ATOM 6345 O O . ASN B 1 373 ? 9.539 -11.859 -16.984 1 81.69 373 ASN B O 1
ATOM 6349 N N . ASN B 1 374 ? 11.117 -11.445 -18.422 1 73.81 374 ASN B N 1
ATOM 6350 C CA . ASN B 1 374 ? 10.219 -11.148 -19.531 1 73.81 374 ASN B CA 1
ATOM 6351 C C . ASN B 1 374 ? 9.852 -12.406 -20.297 1 73.81 374 ASN B C 1
ATOM 6353 O O . ASN B 1 374 ? 8.977 -12.367 -21.172 1 73.81 374 ASN B O 1
ATOM 6357 N N . GLN B 1 375 ? 10.5 -13.492 -20.031 1 65.75 375 GLN B N 1
ATOM 6358 C CA . GLN B 1 375 ? 10.094 -14.742 -20.672 1 65.75 375 GLN B CA 1
ATOM 6359 C C . GLN B 1 375 ? 8.75 -15.227 -20.125 1 65.75 375 GLN B C 1
ATOM 6361 O O . GLN B 1 375 ? 8.328 -14.82 -19.047 1 65.75 375 GLN B O 1
ATOM 6366 N N . SER B 1 376 ? 7.816 -15.789 -20.875 1 60.06 376 SER B N 1
ATOM 6367 C CA . SER B 1 376 ? 6.445 -16.188 -20.578 1 60.06 376 SER B CA 1
ATOM 6368 C C . SER B 1 376 ? 6.348 -16.797 -19.188 1 60.06 376 SER B C 1
ATOM 6370 O O . SER B 1 376 ? 5.254 -16.938 -18.625 1 60.06 376 SER B O 1
ATOM 6372 N N . GLY B 1 377 ? 7.348 -16.609 -18.328 1 61.22 377 GLY B N 1
ATOM 6373 C CA . GLY B 1 377 ? 7.277 -17.078 -16.953 1 61.22 377 GLY B CA 1
ATOM 6374 C C . GLY B 1 377 ? 6.922 -18.547 -16.844 1 61.22 377 GLY B C 1
ATOM 6375 O O . GLY B 1 377 ? 6.375 -18.984 -15.836 1 61.22 377 GLY B O 1
ATOM 6376 N N . ILE B 1 378 ? 6.871 -19.344 -17.938 1 72.25 378 ILE B N 1
ATOM 6377 C CA . ILE B 1 378 ? 6.492 -20.75 -17.844 1 72.25 378 ILE B CA 1
ATOM 6378 C C . ILE B 1 378 ? 7.695 -21.578 -17.391 1 72.25 378 ILE B C 1
ATOM 6380 O O . ILE B 1 378 ? 8.758 -21.531 -18.016 1 72.25 378 ILE B O 1
ATOM 6384 N N . ARG B 1 379 ? 7.562 -22.172 -16.359 1 84.25 379 ARG B N 1
ATOM 6385 C CA . ARG B 1 379 ? 8.547 -23.094 -15.805 1 84.25 379 ARG B CA 1
ATOM 6386 C C . ARG B 1 379 ? 8.766 -24.297 -16.734 1 84.25 379 ARG B C 1
ATOM 6388 O O . ARG B 1 379 ? 7.801 -24.875 -17.234 1 84.25 379 ARG B O 1
ATOM 6395 N N . THR B 1 380 ? 9.969 -24.641 -17.094 1 86.38 380 THR B N 1
ATOM 6396 C CA . THR B 1 380 ? 10.32 -25.766 -17.938 1 86.38 380 THR B CA 1
ATOM 6397 C C . THR B 1 380 ? 11.242 -26.734 -17.203 1 86.38 380 THR B C 1
ATOM 6399 O O . THR B 1 380 ? 11.727 -26.422 -16.125 1 86.38 380 THR B O 1
ATOM 6402 N N . HIS B 1 381 ? 11.445 -27.797 -17.828 1 90.25 381 HIS B N 1
ATOM 6403 C CA . HIS B 1 381 ? 12.383 -28.781 -17.281 1 90.25 381 HIS B CA 1
ATOM 6404 C C . HIS B 1 381 ? 13.797 -28.219 -17.219 1 90.25 381 HIS B C 1
ATOM 6406 O O . HIS B 1 381 ? 14.555 -28.531 -16.297 1 90.25 381 HIS B O 1
ATOM 6412 N N . GLY B 1 382 ? 14.109 -27.375 -18.188 1 89.19 382 GLY B N 1
ATOM 6413 C CA . GLY B 1 382 ? 15.406 -26.734 -18.203 1 89.19 382 GLY B CA 1
ATOM 6414 C C . GLY B 1 382 ? 15.641 -25.844 -16.984 1 89.19 382 GLY B C 1
ATOM 6415 O O . GLY B 1 382 ? 16.75 -25.797 -16.453 1 89.19 382 GLY B O 1
ATOM 6416 N N . HIS B 1 383 ? 14.641 -25.234 -16.547 1 91.88 383 HIS B N 1
ATOM 6417 C CA . HIS B 1 383 ? 14.742 -24.406 -15.359 1 91.88 383 HIS B CA 1
ATOM 6418 C C . HIS B 1 383 ? 15 -25.25 -14.117 1 91.88 383 HIS B C 1
ATOM 6420 O O . HIS B 1 383 ? 15.836 -24.906 -13.281 1 91.88 383 HIS B O 1
ATOM 6426 N N . ASP B 1 384 ? 14.258 -26.375 -14.016 1 91.69 384 ASP B N 1
ATOM 6427 C CA . ASP B 1 384 ? 14.43 -27.281 -12.883 1 91.69 384 ASP B CA 1
ATOM 6428 C C . ASP B 1 384 ? 15.859 -27.812 -12.82 1 91.69 384 ASP B C 1
ATOM 6430 O O . ASP B 1 384 ? 16.453 -27.891 -11.75 1 91.69 384 ASP B O 1
ATOM 6434 N N . GLU B 1 385 ? 16.375 -28.109 -13.984 1 92.25 385 GLU B N 1
ATOM 6435 C CA . GLU B 1 385 ? 17.75 -28.609 -14.055 1 92.25 385 GLU B CA 1
ATOM 6436 C C . GLU B 1 385 ? 18.75 -27.547 -13.625 1 92.25 385 GLU B C 1
ATOM 6438 O O . GLU B 1 385 ? 19.703 -27.859 -12.906 1 92.25 385 GLU B O 1
ATOM 6443 N N . SER B 1 386 ? 18.484 -26.375 -14.055 1 93.38 386 SER B N 1
ATOM 6444 C CA . SER B 1 386 ? 19.375 -25.281 -13.688 1 93.38 386 SER B CA 1
ATOM 6445 C C . SER B 1 386 ? 19.375 -25.062 -12.18 1 93.38 386 SER B C 1
ATOM 6447 O O . SER B 1 386 ? 20.422 -24.828 -11.586 1 93.38 386 SER B O 1
ATOM 6449 N N . ILE B 1 387 ? 18.234 -25.078 -11.586 1 94 387 ILE B N 1
ATOM 6450 C CA . ILE B 1 387 ? 18.109 -24.875 -10.148 1 94 387 ILE B CA 1
ATOM 6451 C C . ILE B 1 387 ? 18.781 -26.016 -9.398 1 94 387 ILE B C 1
ATOM 6453 O O . ILE B 1 387 ? 19.5 -25.797 -8.422 1 94 387 ILE B O 1
ATOM 6457 N N . MET B 1 388 ? 18.578 -27.219 -9.914 1 93.19 388 MET B N 1
ATOM 6458 C CA . MET B 1 388 ? 19.172 -28.406 -9.273 1 93.19 388 MET B CA 1
ATOM 6459 C C . MET B 1 388 ? 20.703 -28.328 -9.32 1 93.19 388 MET B C 1
ATOM 6461 O O . MET B 1 388 ? 21.359 -28.625 -8.328 1 93.19 388 MET B O 1
ATOM 6465 N N . GLU B 1 389 ? 21.203 -28 -10.438 1 94.06 389 GLU B N 1
ATOM 6466 C CA . GLU B 1 389 ? 22.656 -27.891 -10.602 1 94.06 389 GLU B CA 1
ATOM 6467 C C . GLU B 1 389 ? 23.219 -26.812 -9.688 1 94.06 389 GLU B C 1
ATOM 6469 O O . GLU B 1 389 ? 24.266 -27 -9.078 1 94.06 389 GLU B O 1
ATOM 6474 N N . ASP B 1 390 ? 22.531 -25.75 -9.68 1 95.12 390 ASP B N 1
ATOM 6475 C CA . ASP B 1 390 ? 22.953 -24.656 -8.82 1 95.12 390 ASP B CA 1
ATOM 6476 C C . ASP B 1 390 ? 22.969 -25.078 -7.352 1 95.12 390 ASP B C 1
ATOM 6478 O O . ASP B 1 390 ? 23.906 -24.781 -6.621 1 95.12 390 ASP B O 1
ATOM 6482 N N . LEU B 1 391 ? 21.938 -25.75 -6.91 1 94.38 391 LEU B N 1
ATOM 6483 C CA . LEU B 1 391 ? 21.844 -26.219 -5.531 1 94.38 391 LEU B CA 1
ATOM 6484 C C . LEU B 1 391 ? 22.938 -27.234 -5.223 1 94.38 391 LEU B C 1
ATOM 6486 O O . LEU B 1 391 ? 23.484 -27.25 -4.117 1 94.38 391 LEU B O 1
ATOM 6490 N N . LYS B 1 392 ? 23.141 -28.078 -6.211 1 94.56 392 LYS B N 1
ATOM 6491 C CA . LYS B 1 392 ? 24.219 -29.062 -6.055 1 94.56 392 LYS B CA 1
ATOM 6492 C C . LYS B 1 392 ? 25.562 -28.375 -5.891 1 94.56 392 LYS B C 1
ATOM 6494 O O . LYS B 1 392 ? 26.344 -28.734 -5 1 94.56 392 LYS B O 1
ATOM 6499 N N . GLU B 1 393 ? 25.859 -27.453 -6.703 1 94.69 393 GLU B N 1
ATOM 6500 C CA . GLU B 1 393 ? 27.125 -26.703 -6.66 1 94.69 393 GLU B CA 1
ATOM 6501 C C . GLU B 1 393 ? 27.312 -26.016 -5.312 1 94.69 393 GLU B C 1
ATOM 6503 O O . GLU B 1 393 ? 28.438 -25.922 -4.809 1 94.69 393 GLU B O 1
ATOM 6508 N N . ARG B 1 394 ? 26.25 -25.625 -4.691 1 93.81 394 ARG B N 1
ATOM 6509 C CA . ARG B 1 394 ? 26.297 -24.875 -3.441 1 93.81 394 ARG B CA 1
ATOM 6510 C C . ARG B 1 394 ? 26.188 -25.797 -2.238 1 93.81 394 ARG B C 1
ATOM 6512 O O . ARG B 1 394 ? 26.203 -25.344 -1.093 1 93.81 394 ARG B O 1
ATOM 6519 N N . GLY B 1 395 ? 26 -27.062 -2.525 1 93.06 395 GLY B N 1
ATOM 6520 C CA . GLY B 1 395 ? 25.938 -28.062 -1.461 1 93.06 395 GLY B CA 1
ATOM 6521 C C . GLY B 1 395 ? 24.609 -28.016 -0.706 1 93.06 395 GLY B C 1
ATOM 6522 O O . GLY B 1 395 ? 24.562 -28.375 0.473 1 93.06 395 GLY B O 1
ATOM 6523 N N . LEU B 1 396 ? 23.578 -27.5 -1.345 1 94 396 LEU B N 1
ATOM 6524 C CA . LEU B 1 396 ? 22.297 -27.328 -0.663 1 94 396 LEU B CA 1
ATOM 6525 C C . LEU B 1 396 ? 21.375 -28.5 -0.962 1 94 396 LEU B C 1
ATOM 6527 O O . LEU B 1 396 ? 20.422 -28.734 -0.221 1 94 396 LEU B O 1
ATOM 6531 N N . LEU B 1 397 ? 21.562 -29.234 -2.041 1 92.25 397 LEU B N 1
ATOM 6532 C CA . LEU B 1 397 ? 20.656 -30.281 -2.49 1 92.25 397 LEU B CA 1
ATOM 6533 C C . LEU B 1 397 ? 20.484 -31.344 -1.414 1 92.25 397 LEU B C 1
ATOM 6535 O O . LEU B 1 397 ? 19.359 -31.766 -1.127 1 92.25 397 LEU B O 1
ATOM 6539 N N . SER B 1 398 ? 21.594 -31.75 -0.798 1 90.75 398 SER B N 1
ATOM 6540 C CA . SER B 1 398 ? 21.547 -32.781 0.231 1 90.75 398 SER B CA 1
ATOM 6541 C C . SER B 1 398 ? 20.797 -32.281 1.469 1 90.75 398 SER B C 1
ATOM 6543 O O . SER B 1 398 ? 20.109 -33.062 2.131 1 90.75 398 SER B O 1
ATOM 6545 N N . LYS B 1 399 ? 20.906 -31.047 1.718 1 92.06 399 LYS B N 1
ATOM 6546 C CA . LYS B 1 399 ? 20.234 -30.484 2.885 1 92.06 399 LYS B CA 1
ATOM 6547 C C . LYS B 1 399 ? 18.719 -30.5 2.699 1 92.06 399 LYS B C 1
ATOM 6549 O O . LYS B 1 399 ? 17.969 -30.719 3.654 1 92.06 399 LYS B O 1
ATOM 6554 N N . PHE B 1 400 ? 18.281 -30.281 1.491 1 90.75 400 PHE B N 1
ATOM 6555 C CA . PHE B 1 400 ? 16.844 -30.312 1.201 1 90.75 400 PHE B CA 1
ATOM 6556 C C . PHE B 1 400 ? 16.328 -31.75 1.209 1 90.75 400 PHE B C 1
ATOM 6558 O O . PHE B 1 400 ? 15.18 -32 1.587 1 90.75 400 PHE B O 1
ATOM 6565 N N . ARG B 1 401 ? 17.156 -32.625 0.882 1 86.81 401 ARG B N 1
ATOM 6566 C CA . ARG B 1 401 ? 16.766 -34.031 0.925 1 86.81 401 ARG B CA 1
ATOM 6567 C C . ARG B 1 401 ? 16.531 -34.5 2.359 1 86.81 401 ARG B C 1
ATOM 6569 O O . ARG B 1 401 ? 15.719 -35.406 2.604 1 86.81 401 ARG B O 1
ATOM 6576 N N . ALA B 1 402 ? 17.125 -33.812 3.264 1 84.88 402 ALA B N 1
ATOM 6577 C CA . ALA B 1 402 ? 17.047 -34.219 4.668 1 84.88 402 ALA B CA 1
ATOM 6578 C C . ALA B 1 402 ? 15.805 -33.625 5.336 1 84.88 402 ALA B C 1
ATOM 6580 O O . ALA B 1 402 ? 15.453 -34 6.449 1 84.88 402 ALA B O 1
ATOM 6581 N N . ILE B 1 403 ? 15.281 -32.688 4.688 1 79.62 403 ILE B N 1
ATOM 6582 C CA . ILE B 1 403 ? 14.078 -32.062 5.23 1 79.62 403 ILE B CA 1
ATOM 6583 C C . ILE B 1 403 ? 12.852 -32.875 4.793 1 79.62 403 ILE B C 1
ATOM 6585 O O . ILE B 1 403 ? 11.922 -33.062 5.582 1 79.62 403 ILE B O 1
#

Solvent-accessible surface area (backbone atoms only — not comparable to full-atom values): 46025 Å² total; per-residue (Å²): 131,89,66,90,72,88,66,85,86,76,83,85,81,88,82,83,73,78,75,75,80,70,76,81,80,79,76,72,81,75,79,78,76,75,76,76,74,73,78,72,71,72,74,72,78,71,84,73,85,57,73,76,66,64,73,67,63,81,67,63,80,72,75,66,73,81,68,76,79,66,78,72,64,73,69,65,58,46,48,52,70,71,42,65,61,46,52,55,50,49,34,47,48,58,68,70,42,62,70,43,81,39,61,36,86,84,77,64,46,72,34,52,20,62,57,57,60,65,51,54,50,41,51,52,49,41,54,51,50,51,53,52,48,53,52,51,50,53,52,49,52,51,51,49,55,53,48,52,53,51,49,50,52,50,51,52,50,49,52,52,48,50,51,52,49,49,51,50,49,51,52,49,50,52,48,50,52,52,49,50,54,50,50,51,50,49,49,53,50,51,50,52,52,50,32,30,33,51,14,48,51,51,51,46,44,54,49,49,34,22,68,47,38,92,70,40,90,70,59,79,77,87,69,52,73,64,53,48,50,36,39,48,47,14,51,52,63,51,40,44,53,50,56,73,59,47,56,51,46,46,66,72,42,56,90,68,60,43,60,63,50,45,22,66,33,36,72,44,46,67,70,56,49,54,53,47,42,52,52,24,55,53,47,72,45,73,71,41,51,67,58,56,38,26,48,40,25,31,31,46,60,57,42,44,52,58,73,30,56,63,41,42,53,53,29,52,53,44,50,50,50,46,49,51,42,45,62,68,57,80,71,77,76,73,53,74,74,52,71,64,63,35,18,52,56,48,54,70,52,38,56,66,68,57,53,50,48,37,50,52,30,46,51,50,29,52,52,26,40,53,56,40,66,69,42,90,66,72,66,48,72,67,23,54,50,47,52,49,51,52,29,49,76,69,63,43,36,68,58,34,56,71,104,131,86,75,77,77,74,83,72,83,83,82,83,83,77,85,69,84,78,76,81,74,83,64,82,69,87,73,75,80,78,80,77,76,73,75,75,74,73,75,74,69,78,75,75,80,68,88,68,85,66,76,72,56,63,71,60,60,74,66,64,72,67,74,65,72,79,71,78,76,67,79,72,64,75,70,65,60,49,49,53,71,73,42,65,60,47,54,55,49,49,33,47,49,57,67,69,41,64,68,42,81,40,59,38,86,84,77,63,47,74,36,54,21,64,54,56,59,63,52,53,50,41,52,53,50,42,52,52,50,51,53,53,48,53,52,51,49,53,52,50,52,54,52,50,53,54,48,52,52,51,50,51,52,48,50,52,51,49,53,50,49,50,52,51,48,50,50,49,50,51,50,50,52,52,47,50,52,51,48,48,54,48,49,51,51,47,50,53,50,52,49,50,52,50,34,30,33,53,14,48,51,51,52,46,43,55,50,48,34,22,67,46,38,92,69,42,90,70,61,81,78,87,68,51,74,65,53,48,50,37,40,46,48,14,51,51,61,51,41,45,52,51,58,73,58,48,57,52,47,46,66,71,41,55,91,68,60,44,60,63,51,46,22,67,32,36,72,43,46,69,70,56,48,53,53,47,43,52,53,25,55,51,46,71,47,71,70,42,51,69,59,56,38,29,49,40,25,30,30,45,60,57,43,44,52,59,73,30,56,64,42,42,54,53,29,52,54,44,49,50,51,44,48,50,42,45,58,70,56,80,70,74,76,74,56,74,71,56,71,64,61,37,18,52,57,48,53,68,52,39,56,67,69,58,53,49,49,37,51,52,31,46,51,50,30,52,53,27,40,54,55,39,66,68,40,90,69,70,64,47,71,68,23,53,50,47,53,50,51,52,30,48,75,70,64,43,37,68,58,34,57,71,104

pLDDT: mean 70.19, std 27.24, range [16.83, 98.38]

Foldseek 3Di:
DDDPDPDDDDDDDDDPDDPPPDDDDPPPDPDPPPPPPPPPPPPPPPDPPVPDPVVPPVPDDPPPPPPDPDDPPPVVVVVCVVCVCVVVVVVVVVVPQDWDWDQQPVPRDIDTDSDCPVVVVVVVVVVVVVVVVVVVVVVVVVVVVVVVVVVVVVVVVVVVVVVVVVVVVVVVVVVVVVVVVVVVVVVVVVVLVVLLVLLVVLVVVLQVVLVPDPNSVPDDDDDDPVNLVSNLSNLLSVLADALVVVLVVCVVPVVVVCQLVLCLQQVHGSVVLVLLVVLCVLLVVLLVSRPLSRLSNSCVSLLQDDPLVVLSVVLVVLSVVLSVQLVVPPDPPPPVPDSVVRNVVSVVSDDPVSSVVNNVSSVVNVVSSVVRSPPSSDNDPVSVVVSCVSCVVVVSNVVVVVD/DPDPPPVDDDDPDDCPPDPPPPDDDPVPDPPCPPPPPVPPPPPDPPPDPVPPPVVPPVVPPPPPPDPPVDDPPPPVVVVCVVCVCVVVVVVVVVVVQDWDWDQQPVPRDIDTDSDCPVSVVVSVVVVVVVVVVVVVVVVVVVVVVVVVVVVVVVVVVVVVVVVVVVVVVVVVVVVVVVVVVVVVVVVVVVVLVVLLVLLVVLVVVLQVVLVPDPNSVPDDDDDDPVNLVSNLSNLLSVLQDALVVVLVVCVVPVVVVCQLVLCLQQVHGSVVLVVLVVLCVLLVVLLVSRPLSSLSNSCVSLLQDDPLPVLSVVLVVLSVVLSVQLVVVPPPPPPVPDSVVSNVVSVVSDDPVSSVVNNVSSVVNVVSSVVRSPPSSDNDPVSVVVSCVSCVVVVSNVVVVVD